Protein AF-A1ZI03-F1 (afdb_monomer)

Foldseek 3Di:
DQQCVQLVHDLVRVVVQLVDDPVLQQDFLLDPVNPQDKGKGDGDKGWDDLVVQPPKIKIFDRPDIKTKDKDLDPVRDDDLQQQEPPAPNFDDDNQKMKIKIKTKIFIAGDDDDPPPDDPLDRDGGKIKIKMKIAIDGRGDGPSRVVNVCSRPPQDLSDLVSLLPGDARIKIKMKIQTKAKDKDKAFVLLLVLLLLVLLVVQWDPFADQDDDRDDPDIWIKMKIKGAIKMWMWHHNHNQKTKIFIAFGDPPDDDDPPDIDMDMDTPCVPVLVVVCVVCLQVRVCRLLVAHSVRVVVLLVVLVCLLVVNDPLVPDDPVSNVSNQSRCNTRVNPDCVVPVNVSSVVSNVSSVVCSVCSSVSSVVSSRVVVRVLVSVVVVPRPSGDIAWIKMFGSVLCVQCSVCVVSVHCPSQVVVVVVPDGMDTQDHPDDDDPDDDDDSHPDDDPVPPPAEQDKDKDKDKDWDWGHRPNAIWIWIKIKTKIWHDYRRDPPDFQKIWMKIKMWTQPDTGRQAFLLRTQMKIKIKMKGWDQKAFLPNLVVLLQLVLLCCLLVLDPLVCSNVVSNVVSCVQAVQHIWGGKMKMKMKMQGSVLCVVLLVLLLCCLPPPVVVLLLLLLLLLQQNQGADPVDPLRSGSVSSSVLRSVLSSVQLCQQADHPHPQDALLVSLLVSLVSCCVPPNVLSVVSNCCSPPVPDALSHSSSVCVVPVNQSNLVNLLSVLSNQSSVSSVVRHSPNPVNPSSSRVSNRSQNRDPSSSSSVSSSVCCSSVPPLVSQQSMWIKIWIWIQHNVRDIDIDIRTDRD

Radius of gyration: 34.49 Å; Cα contacts (8 Å, |Δi|>4): 1473; chains: 1; bounding box: 92×75×86 Å

Mean predicted aligned error: 18.24 Å

InterPro domains:
  IPR018247 EF-Hand 1, calcium-binding site [PS00018] (77-89)

Secondary structure (DSSP, 8-state):
--HHHHHT--HHHHHHHTT--HHHHTSBTTSTTS-SSPEEE-PPP-EEE-GGGTTEEEEE-TT--EEEEEES-TTT---TTS-BSSTTSB---TTS-EEEEEEEEEEEESS----TT-S----TT-EEEEEEEEE--TTSBHHHHHHHHHHT---TT-HHHHHTPPTT-EEEEEEEEEEEEEEEEEHHHHHHHHHHHHGGGSPTT-----------EEEEEEEEEEEEEEEEEEEETTEEEEEEEE-----S-------EEEEES-HHHHHHHHHHHHHHHHHHHHS--HHHHHHHHHHHHHHHTTSS-GGGS-HHHHHHHHHHHHHTT---TTTTHHHHHHHHHHHHHHHHHHHHHHHHHHHHHHHHHHHHHHHHTS-TT-EEEEEEEEHHHHHHHHHHHHTT--HHHHHHHTT-SSEEEEEES----SSS-----SSS-GGG----SS-EEEEEEEEEEEEETTEEEEEEEEEEEEEEE---STT--SEEEEEEEEEE-SS-BSS--GGGSEEEEEEEEEEEEEEE-TT-HHHHHHHHHHHHHTTSS-GGGHHHHHHHHHHHHHBTB-EEEEEEEEEEEE-HHHHHHHHHHHHHHHHH-HHHHHHHHHHHHHHTSPP-TT-HHHHSHHHHHHHHHHHHHHHHIIIIISSPPP--HHHHHHHHHHHHTTT-HHHHHHHHHHHHH--S-TTSHHHHHHH-TTHHHHHHHHHHHHHHHHHHHHTT-S-HHHHHHHHHHHHGGGGSSHHHHHHHHHHHHHHTTT-HHHHHHSEEEEEEEEE-TTS-EEEEEEEE--

Sequence (794 aa):
MDILKVLNLADTEFIKKLNLSPIFSQKELKASDAIKEPITYALAPFNIDTQEFSPLTLVTSMNLEHQIQLFNNLAEDKDEDGIVGTKDLVKFDPNSPLLKYSINIQANAGTSTEIQGLSVGIKTGTQIKHCAYLKHQPSATVEEAILKDVASMPFIFSLDRVKKLQPGEALSFEAYGDFGVDLSFNLADLLIAGASALQKYLGNNEVLNLDVQTNGKMGVKFSVKDSFQLVFAKTNEGKYHVLVKKAKTTNQSRTLGFNVQLSFKNPGKITELINSKIAQLMTAATNLAPDQLKTVESKLQNIADGSVPFDQLGELEKLAIQALAKRLNIPNIVEDALNKSHELLNKLATVKNNLQEDITKLASQKFKAGFTYDYSYISTKEVLIEALINDTALAESHKGLILMSTQGLVAASANKDNVQILDYVNSESVERNKSWGFALGVGNFKIGGSDKSTFAKKVTTRLNNGQEEEFVVYRGVRGYNEYGSLGGYNQSWWGGMDAQMPQPAANPTVDLFDYSLHVEYNHTEKKLKAKERDTVAELLNLAGTWGIINNDQLDAQTTQLLHQLTAKGDATNVQFNFDLMIPPTAFSDMRATWLYLLQQRPEVHLQVLANAFASVMPYSPDYTYRKDQRLKVQAYGSLWKLYFDNEGFGNGQPTDFRSYAKTAEATLKKVDNALAAAEGRYAERLVGDNMWFGGIIRMNPDCGKQMNILVTGMRSLLENIQAKSVNYDQTISRAFRKITQGFSQSFYTKALAPYFISMANNNPVILNDMKAALTITFTDGEQKNQTLLIQMKL

Nearest PDB structures (foldseek):
  7a0h-assembly1_A  TM=3.313E-01  e=3.740E+00  Plasmodium berghei ANKA
  2mpr-assembly1_A  TM=1.625E-01  e=3.270E+00  Salmonella enterica subsp. enterica serovar Typhimurium
  8p97-assembly1_A  TM=1.648E-01  e=9.566E+00  Bacteroides thetaiotaomicron VPI-5482

Structure (mmCIF, N/CA/C/O backbone):
data_AF-A1ZI03-F1
#
_entry.id   AF-A1ZI03-F1
#
loop_
_atom_site.group_PDB
_atom_site.id
_atom_site.type_symbol
_atom_site.label_atom_id
_atom_site.label_alt_id
_atom_site.label_comp_id
_atom_site.label_asym_id
_atom_site.label_entity_id
_atom_site.label_seq_id
_atom_site.pdbx_PDB_ins_code
_atom_site.Cartn_x
_atom_site.Cartn_y
_atom_site.Cartn_z
_atom_site.occupancy
_atom_site.B_iso_or_equiv
_atom_site.auth_seq_id
_atom_site.auth_comp_id
_atom_site.auth_asym_id
_atom_site.auth_atom_id
_atom_site.pdbx_PDB_model_num
ATOM 1 N N . MET A 1 1 ? -23.833 21.305 39.781 1.00 71.38 1 MET A N 1
ATOM 2 C CA . MET A 1 1 ? -24.395 22.642 39.535 1.00 71.38 1 MET A CA 1
ATOM 3 C C . MET A 1 1 ? -25.824 22.616 40.018 1.00 71.38 1 MET A C 1
ATOM 5 O O . MET A 1 1 ? -26.492 21.627 39.763 1.00 71.38 1 MET A O 1
ATOM 9 N N . ASP A 1 2 ? -26.255 23.643 40.738 1.00 76.94 2 ASP A N 1
ATOM 10 C CA . ASP A 1 2 ? -27.663 23.796 41.102 1.00 76.94 2 ASP A CA 1
ATOM 11 C C . ASP A 1 2 ? -28.342 24.586 39.981 1.00 76.94 2 ASP A C 1
ATOM 13 O O . ASP A 1 2 ? -28.202 25.806 39.892 1.00 76.94 2 ASP A O 1
ATOM 17 N N . ILE A 1 3 ? -28.964 23.865 39.049 1.00 71.12 3 ILE A N 1
ATOM 18 C CA . ILE A 1 3 ? -29.540 24.459 37.837 1.00 71.12 3 ILE A CA 1
ATOM 19 C C . ILE A 1 3 ? -30.717 25.369 38.203 1.00 71.12 3 ILE A C 1
ATOM 21 O O . ILE A 1 3 ? -30.874 26.426 37.595 1.00 71.12 3 ILE A O 1
ATOM 25 N N . LEU A 1 4 ? -31.505 25.000 39.217 1.00 72.00 4 LEU A N 1
ATOM 26 C CA . LEU A 1 4 ? -32.652 25.785 39.679 1.00 72.00 4 LEU A CA 1
ATOM 27 C C . LEU A 1 4 ? -32.199 27.126 40.241 1.00 72.00 4 LEU A C 1
ATOM 29 O O . LEU A 1 4 ? -32.712 28.170 39.841 1.00 72.00 4 LEU A O 1
ATOM 33 N N . LYS A 1 5 ? -31.166 27.113 41.088 1.00 76.94 5 LYS A N 1
ATOM 34 C CA . LYS A 1 5 ? -30.579 28.338 41.635 1.00 76.94 5 LYS A CA 1
ATOM 35 C C . LYS A 1 5 ? -29.951 29.219 40.558 1.00 76.94 5 LYS A C 1
ATOM 37 O O . LYS A 1 5 ? -30.089 30.436 40.620 1.00 76.94 5 LYS A O 1
ATOM 42 N N . VAL A 1 6 ? -29.273 28.626 39.574 1.00 73.44 6 VAL A N 1
ATOM 43 C CA . VAL A 1 6 ? -28.650 29.372 38.465 1.00 73.44 6 VAL A CA 1
ATOM 44 C C . VAL A 1 6 ? -29.700 30.010 37.549 1.00 73.44 6 VAL A C 1
ATOM 46 O O . VAL A 1 6 ? -29.503 31.125 37.074 1.00 73.44 6 VAL A O 1
ATOM 49 N N . LEU A 1 7 ? -30.828 29.333 37.336 1.00 70.25 7 LEU A N 1
ATOM 50 C CA . LEU A 1 7 ? -31.950 29.831 36.539 1.00 70.25 7 LEU A CA 1
ATOM 51 C C . LEU A 1 7 ? -32.935 30.705 37.327 1.00 70.25 7 LEU A C 1
ATOM 53 O O . LEU A 1 7 ? -33.845 31.269 36.721 1.00 70.25 7 LEU A O 1
ATOM 57 N N . ASN A 1 8 ? -32.770 30.804 38.650 1.00 75.44 8 ASN A N 1
ATOM 58 C CA . ASN A 1 8 ? -33.719 31.426 39.571 1.00 75.44 8 ASN A CA 1
ATOM 59 C C . ASN A 1 8 ? -35.156 30.885 39.400 1.00 75.44 8 ASN A C 1
ATOM 61 O O . ASN A 1 8 ? -36.111 31.655 39.312 1.00 75.44 8 ASN A O 1
ATOM 65 N N . LEU A 1 9 ? -35.293 29.558 39.308 1.00 73.94 9 LEU A N 1
ATOM 66 C CA . LEU A 1 9 ? -36.574 28.856 39.182 1.00 73.94 9 LEU A CA 1
ATOM 67 C C . LEU A 1 9 ? -36.913 28.114 40.476 1.00 73.94 9 LEU A C 1
ATOM 69 O O . LEU A 1 9 ? -36.034 27.510 41.089 1.00 73.94 9 LEU A O 1
ATOM 73 N N . ALA A 1 10 ? -38.193 28.101 40.851 1.00 80.06 10 ALA A N 1
ATOM 74 C CA . ALA A 1 10 ? -38.699 27.186 41.875 1.00 80.06 10 ALA A CA 1
ATOM 75 C C . ALA A 1 10 ? -38.943 25.781 41.290 1.00 80.06 10 ALA A C 1
ATOM 77 O O . ALA A 1 10 ? -39.263 25.650 40.107 1.00 80.06 10 ALA A O 1
ATOM 78 N N . ASP A 1 11 ? -38.889 24.737 42.125 1.00 77.81 11 ASP A N 1
ATOM 79 C CA . ASP A 1 11 ? -39.118 23.333 41.734 1.00 77.81 11 ASP A CA 1
ATOM 80 C C . ASP A 1 11 ? -40.394 23.171 40.891 1.00 77.81 11 ASP A C 1
ATOM 82 O O . ASP A 1 11 ? -40.381 22.618 39.791 1.00 77.81 11 ASP A O 1
ATOM 86 N N . THR A 1 12 ? -41.498 23.761 41.363 1.00 76.25 12 THR A N 1
ATOM 87 C CA . THR A 1 12 ? -42.806 23.701 40.690 1.00 76.25 12 THR A CA 1
ATOM 88 C C . THR A 1 12 ? -42.830 24.384 39.320 1.00 76.25 12 THR A C 1
ATOM 90 O O . THR A 1 12 ? -43.616 23.999 38.456 1.00 76.25 12 THR A O 1
ATOM 93 N N . GLU A 1 13 ? -41.984 25.389 39.086 1.00 76.50 13 GLU A N 1
ATOM 94 C CA . GLU A 1 13 ? -41.869 26.058 37.787 1.00 76.50 13 GLU A CA 1
ATOM 95 C C . GLU A 1 13 ? -41.038 25.233 36.807 1.00 76.50 13 GLU A C 1
ATOM 97 O O . GLU A 1 13 ? -41.371 25.159 35.623 1.00 76.50 13 GLU A O 1
ATOM 102 N N . PHE A 1 14 ? -39.986 24.574 37.296 1.00 76.31 14 PHE A N 1
ATOM 103 C CA . PHE A 1 14 ? -39.162 23.686 36.486 1.00 76.31 14 PHE A CA 1
ATOM 104 C C . PHE A 1 14 ? -39.947 22.451 36.024 1.00 76.31 14 PHE A C 1
ATOM 106 O O . PHE A 1 14 ? -39.952 22.146 34.832 1.00 76.31 14 PHE A O 1
ATOM 113 N N . ILE A 1 15 ? -40.707 21.812 36.920 1.00 77.50 15 ILE A N 1
ATOM 114 C CA . ILE A 1 15 ? -41.582 20.680 36.568 1.00 77.50 15 ILE A CA 1
ATOM 115 C C . ILE A 1 15 ? -42.639 21.080 35.531 1.00 77.50 15 ILE A C 1
ATOM 117 O O . ILE A 1 15 ? -42.858 20.351 34.562 1.00 77.50 15 ILE A O 1
ATOM 121 N N . LYS A 1 16 ? -43.242 22.272 35.658 1.00 76.38 16 LYS A N 1
ATOM 122 C CA . LYS A 1 16 ? -44.166 22.800 34.638 1.00 76.38 16 LYS A CA 1
ATOM 123 C C . LYS A 1 16 ? -43.493 22.960 33.273 1.00 76.38 16 LYS A C 1
ATOM 125 O O . LYS A 1 16 ? -44.110 22.643 32.261 1.00 76.38 16 LYS A O 1
ATOM 130 N N . LYS A 1 17 ? -42.237 23.420 33.231 1.00 72.94 17 LYS A N 1
ATOM 131 C CA . LYS A 1 17 ? -41.472 23.561 31.978 1.00 72.94 17 LYS A CA 1
ATOM 132 C C . LYS A 1 17 ? -41.136 22.227 31.313 1.00 72.94 17 LYS A C 1
ATOM 134 O O . LYS A 1 17 ? -41.028 22.197 30.092 1.00 72.94 17 LYS A O 1
ATOM 139 N N . LEU A 1 18 ? -41.001 21.146 32.080 1.00 72.06 18 LEU A N 1
ATOM 140 C CA . LEU A 1 18 ? -40.823 19.795 31.536 1.00 72.06 18 LEU A CA 1
ATOM 141 C C . LEU A 1 18 ? -42.107 19.218 30.920 1.00 72.06 18 LEU A C 1
ATOM 143 O O . LEU A 1 18 ? -42.050 18.172 30.280 1.00 72.06 18 LEU A O 1
ATOM 147 N N . ASN A 1 19 ? -43.258 19.875 31.117 1.00 71.44 19 ASN A N 1
ATOM 148 C CA . ASN A 1 19 ? -44.572 19.411 30.667 1.00 71.44 19 ASN A CA 1
ATOM 149 C C . ASN A 1 19 ? -44.882 17.963 31.104 1.00 71.44 19 ASN A C 1
ATOM 151 O O . ASN A 1 19 ? -45.505 17.186 30.377 1.00 71.44 19 ASN A O 1
ATOM 155 N N . LEU A 1 20 ? -44.420 17.582 32.299 1.00 67.38 20 LEU A N 1
ATOM 156 C CA . LEU A 1 20 ? -44.702 16.271 32.873 1.00 67.38 20 LEU A CA 1
ATOM 157 C C . LEU A 1 20 ? -46.191 16.186 33.216 1.00 67.38 20 LEU A C 1
ATOM 159 O O . LEU A 1 20 ? -46.710 17.006 33.974 1.00 67.38 20 LEU A O 1
ATOM 163 N N . SER A 1 21 ? -46.893 15.187 32.672 1.00 63.12 21 SER A N 1
ATOM 164 C CA . SER A 1 21 ? -48.271 14.938 33.101 1.00 63.12 21 SER A CA 1
ATOM 165 C C . SER A 1 21 ? -48.282 14.544 34.590 1.00 63.12 21 SER A C 1
ATOM 167 O O . SER A 1 21 ? -47.370 13.835 35.028 1.00 63.12 21 SER A O 1
ATOM 169 N N . PRO A 1 22 ? -49.315 14.917 35.371 1.00 61.75 22 PRO A N 1
ATOM 170 C CA . PRO A 1 22 ? -49.415 14.540 36.787 1.00 61.75 22 PRO A CA 1
ATOM 171 C C . PRO A 1 22 ? -49.355 13.024 37.030 1.00 61.75 22 PRO A C 1
ATOM 173 O O . PRO A 1 22 ? -48.983 12.571 38.105 1.00 61.75 22 PRO A O 1
ATOM 176 N N . ILE A 1 23 ? -49.720 12.231 36.018 1.00 56.31 23 ILE A N 1
ATOM 177 C CA . ILE A 1 23 ? -49.687 10.767 36.065 1.00 56.31 23 ILE A CA 1
ATOM 178 C C . ILE A 1 23 ? -48.251 10.248 35.929 1.00 56.31 23 ILE A C 1
ATOM 180 O O . ILE A 1 23 ? -47.912 9.256 36.562 1.00 56.31 23 ILE A O 1
ATOM 184 N N . PHE A 1 24 ? -47.397 10.893 35.126 1.00 65.06 24 PHE A N 1
ATOM 185 C CA . PHE A 1 24 ? -45.995 10.484 34.968 1.00 65.06 24 PHE A CA 1
ATOM 186 C C . PHE A 1 24 ? -45.131 10.897 36.156 1.00 65.06 24 PHE A C 1
ATOM 188 O O . PHE A 1 24 ? -44.196 10.181 36.500 1.00 65.06 24 PHE A O 1
ATOM 195 N N . SER A 1 25 ? -45.469 12.006 36.815 1.00 67.62 25 SER A N 1
ATOM 196 C CA . SER A 1 25 ? -44.680 12.540 37.926 1.00 67.62 25 SER A CA 1
ATOM 197 C C . SER A 1 25 ? -44.702 11.630 39.169 1.00 67.62 25 SER A C 1
ATOM 199 O O . SER A 1 25 ? -43.718 11.565 39.898 1.00 67.62 25 SER A O 1
ATOM 201 N N . GLN A 1 26 ? -45.763 10.826 39.335 1.00 77.81 26 GLN A N 1
ATOM 202 C CA . GLN A 1 26 ? -45.931 9.870 40.440 1.00 77.81 26 GLN A CA 1
ATOM 203 C C . GLN A 1 26 ? -45.485 8.433 40.126 1.00 77.81 26 GLN A C 1
ATOM 205 O O . GLN A 1 26 ? -45.528 7.574 41.009 1.00 77.81 26 GLN A O 1
ATOM 210 N N . LYS A 1 27 ? -45.087 8.125 38.885 1.00 87.12 27 LYS A N 1
ATOM 211 C CA . LYS A 1 27 ? -44.644 6.768 38.538 1.00 87.12 27 LYS A CA 1
ATOM 212 C C . LYS A 1 27 ? -43.252 6.495 39.080 1.00 87.12 27 LYS A C 1
ATOM 214 O O . LYS A 1 27 ? -42.355 7.325 38.951 1.00 87.12 27 LYS A O 1
ATOM 219 N N . GLU A 1 28 ? -43.072 5.295 39.620 1.00 90.56 28 GLU A N 1
ATOM 220 C CA . GLU A 1 28 ? -41.761 4.776 40.002 1.00 90.56 28 GLU A CA 1
ATOM 221 C C . GLU A 1 28 ? -40.905 4.503 38.755 1.00 90.56 28 GLU A C 1
ATOM 223 O O . GLU A 1 28 ? -41.403 3.995 37.748 1.00 90.56 28 GLU A O 1
ATOM 228 N N . LEU A 1 29 ? -39.602 4.775 38.831 1.00 89.12 29 LEU A N 1
ATOM 229 C CA . LEU A 1 29 ? -38.666 4.627 37.709 1.00 89.12 29 LEU A CA 1
ATOM 230 C C . LEU A 1 29 ? -38.554 3.197 37.162 1.00 89.12 29 LEU A C 1
ATOM 232 O O . LEU A 1 29 ? -38.141 3.014 36.020 1.00 89.12 29 LEU A O 1
ATOM 236 N N . LYS A 1 30 ? -38.915 2.174 37.943 1.00 87.62 30 LYS A N 1
ATOM 237 C CA . LYS A 1 30 ? -38.959 0.777 37.473 1.00 87.62 30 LYS A CA 1
ATOM 238 C C . LYS A 1 30 ? -40.136 0.464 36.547 1.00 87.62 30 LYS A C 1
ATOM 240 O O . LYS A 1 30 ? -40.153 -0.601 35.936 1.00 87.62 30 LYS A O 1
ATOM 245 N N . ALA A 1 31 ? -41.154 1.325 36.495 1.00 85.75 31 ALA A N 1
ATOM 246 C CA . ALA A 1 31 ? -42.307 1.093 35.638 1.00 85.75 31 ALA A CA 1
ATOM 247 C C . ALA A 1 31 ? -41.892 1.252 34.169 1.00 85.75 31 ALA A C 1
ATOM 249 O O . ALA A 1 31 ? -41.358 2.288 33.773 1.00 85.75 31 ALA A O 1
ATOM 250 N N . SER A 1 32 ? -42.177 0.245 33.340 1.00 78.94 32 SER A N 1
ATOM 251 C CA . SER A 1 32 ? -41.819 0.230 31.911 1.00 78.94 32 SER A CA 1
ATOM 252 C C . SER A 1 32 ? -42.502 1.331 31.088 1.00 78.94 32 SER A C 1
ATOM 254 O O . SER A 1 32 ? -42.223 1.507 29.911 1.00 78.94 32 SER A O 1
ATOM 256 N N . ASP A 1 33 ? -43.441 2.066 31.683 1.00 79.12 33 ASP A N 1
ATOM 257 C CA . ASP A 1 33 ? -44.141 3.194 31.082 1.00 79.12 33 ASP A CA 1
ATOM 258 C C . ASP A 1 33 ? -43.951 4.509 31.868 1.00 79.12 33 ASP A C 1
ATOM 260 O O . ASP A 1 33 ? -44.773 5.425 31.738 1.00 79.12 33 ASP A O 1
ATOM 264 N N . ALA A 1 34 ? -42.898 4.592 32.694 1.00 82.56 34 ALA A N 1
ATOM 265 C CA . ALA A 1 34 ? -42.523 5.792 33.442 1.00 82.56 34 ALA A CA 1
ATOM 266 C C . ALA A 1 34 ? -42.116 6.938 32.501 1.00 82.56 34 ALA A C 1
ATOM 268 O O . ALA A 1 34 ? -42.680 8.027 32.589 1.00 82.56 34 ALA A O 1
ATOM 269 N N . ILE A 1 35 ? -41.198 6.673 31.564 1.00 79.88 35 ILE A N 1
ATOM 270 C CA . ILE A 1 35 ? -40.799 7.570 30.469 1.00 79.88 35 ILE A CA 1
ATOM 271 C C . ILE A 1 35 ? -40.559 6.685 29.240 1.00 79.88 35 ILE A C 1
ATOM 273 O O . ILE A 1 35 ? -39.572 5.963 29.203 1.00 79.88 35 ILE A O 1
ATOM 277 N N . LYS A 1 36 ? -41.476 6.709 28.264 1.00 75.31 36 LYS A N 1
ATOM 278 C CA . LYS A 1 36 ? -41.348 5.914 27.023 1.00 75.31 36 LYS A CA 1
ATOM 279 C C . LYS A 1 36 ? -40.574 6.628 25.924 1.00 75.31 36 LYS A C 1
ATOM 281 O O . LYS A 1 36 ? -39.866 6.000 25.155 1.00 75.31 36 LYS A O 1
ATOM 286 N N . GLU A 1 37 ? -40.752 7.940 25.848 1.00 81.75 37 GLU A N 1
ATOM 287 C CA . GLU A 1 37 ? -40.079 8.803 24.886 1.00 81.75 37 GLU A CA 1
ATOM 288 C C . GLU A 1 37 ? -39.248 9.822 25.663 1.00 81.75 37 GLU A C 1
ATOM 290 O O . GLU A 1 37 ? -39.695 10.272 26.727 1.00 81.75 37 GLU A O 1
ATOM 295 N N . PRO A 1 38 ? -38.061 10.208 25.171 1.00 85.62 38 PRO A N 1
ATOM 296 C CA . PRO A 1 38 ? -37.255 11.215 25.839 1.00 85.62 38 PRO A CA 1
ATOM 297 C C . PRO A 1 38 ? -38.018 12.533 26.040 1.00 85.62 38 PRO A C 1
ATOM 299 O O . PRO A 1 38 ? -38.675 13.038 25.129 1.00 85.62 38 PRO A O 1
ATOM 302 N N . ILE A 1 39 ? -37.905 13.113 27.233 1.00 85.88 39 ILE A N 1
ATOM 303 C CA . ILE A 1 39 ? -38.525 14.395 27.571 1.00 85.88 39 ILE A CA 1
ATOM 304 C C . ILE A 1 39 ? -37.640 15.509 27.040 1.00 85.88 39 ILE A C 1
ATOM 306 O O . ILE A 1 39 ? -36.500 15.663 27.483 1.00 85.88 39 ILE A O 1
ATOM 310 N N . THR A 1 40 ? -38.186 16.317 26.143 1.00 84.00 40 THR A N 1
ATOM 311 C CA . THR A 1 40 ? -37.482 17.452 25.558 1.00 84.00 40 THR A CA 1
ATOM 312 C C . THR A 1 40 ? -37.935 18.771 26.175 1.00 84.00 40 THR A C 1
ATOM 314 O O . THR A 1 40 ? -39.131 19.014 26.322 1.00 84.00 40 THR A O 1
ATOM 317 N N . TYR A 1 41 ? -36.989 19.640 26.538 1.00 80.00 41 TYR A N 1
ATOM 318 C CA . TYR A 1 41 ? -37.272 20.919 27.191 1.00 80.00 41 TYR A CA 1
ATOM 319 C C . TYR A 1 41 ? -36.236 21.996 26.846 1.00 80.00 41 TYR A C 1
ATOM 321 O O . TYR A 1 41 ? -35.109 21.700 26.460 1.00 80.00 41 TYR A O 1
ATOM 329 N N . ALA A 1 42 ? -36.605 23.267 27.015 1.00 75.00 42 ALA A N 1
ATOM 330 C CA . ALA A 1 42 ? -35.715 24.406 26.793 1.00 75.00 42 ALA A CA 1
ATOM 331 C C . ALA A 1 42 ? -35.407 25.126 28.113 1.00 75.00 42 ALA A C 1
ATOM 333 O O . ALA A 1 42 ? -36.309 25.434 28.900 1.00 75.00 42 ALA A O 1
ATOM 334 N N . LEU A 1 43 ? -34.128 25.427 28.348 1.00 72.62 43 LEU A N 1
ATOM 335 C CA . LEU A 1 43 ? -33.688 26.269 29.458 1.00 72.62 43 LEU A CA 1
ATOM 336 C C . LEU A 1 43 ? -33.368 27.670 28.940 1.00 72.62 43 LEU A C 1
ATOM 338 O O . LEU A 1 43 ? -32.902 27.841 27.816 1.00 72.62 43 LEU A O 1
ATOM 342 N N . ALA A 1 44 ? -33.602 28.684 29.777 1.00 71.81 44 ALA A N 1
ATOM 343 C CA . ALA A 1 44 ? -33.062 30.008 29.493 1.00 71.81 44 ALA A CA 1
ATOM 344 C C . ALA A 1 44 ? -31.519 29.938 29.508 1.00 71.81 44 ALA A C 1
ATOM 346 O O . ALA A 1 44 ? -30.973 29.124 30.256 1.00 71.81 44 ALA A O 1
ATOM 347 N N . PRO A 1 45 ? -30.808 30.762 28.721 1.00 73.00 45 PRO A N 1
ATOM 348 C CA . PRO A 1 45 ? -29.350 30.786 28.739 1.00 73.00 45 PRO A CA 1
ATOM 349 C C . PRO A 1 45 ? -28.815 31.147 30.120 1.00 73.00 45 PRO A C 1
ATOM 351 O O . PRO A 1 45 ? -29.266 32.117 30.731 1.00 73.00 45 PRO A O 1
ATOM 354 N N . PHE A 1 46 ? -27.817 30.409 30.586 1.00 75.69 46 PHE A N 1
ATOM 355 C CA . PHE A 1 46 ? -27.085 30.728 31.805 1.00 75.69 46 PHE A CA 1
ATOM 356 C C . PHE A 1 46 ? -25.604 30.399 31.661 1.00 75.69 46 PHE A C 1
ATOM 358 O O . PHE A 1 46 ? -25.214 29.538 30.870 1.00 75.69 46 PHE A O 1
ATOM 365 N N . ASN A 1 47 ? -24.783 31.095 32.448 1.00 74.50 47 ASN A N 1
ATOM 366 C CA . ASN A 1 47 ? -23.344 30.879 32.489 1.00 74.50 47 ASN A CA 1
ATOM 367 C C . ASN A 1 47 ? -23.008 29.716 33.424 1.00 74.50 47 ASN A C 1
ATOM 369 O O . ASN A 1 47 ? -23.509 29.634 34.546 1.00 74.50 47 ASN A O 1
ATOM 373 N N . ILE A 1 48 ? -22.107 28.857 32.973 1.00 72.50 48 ILE A N 1
ATOM 374 C CA . ILE A 1 48 ? -21.495 27.797 33.758 1.00 72.50 48 ILE A CA 1
ATOM 375 C C . ILE A 1 48 ? -20.066 28.242 34.062 1.00 72.50 48 ILE A C 1
ATOM 377 O O . ILE A 1 48 ? -19.255 28.436 33.153 1.00 72.50 48 ILE A O 1
ATOM 381 N N . ASP A 1 49 ? -19.780 28.421 35.349 1.00 67.00 49 ASP A N 1
ATOM 382 C CA . ASP A 1 49 ? -18.450 28.778 35.835 1.00 67.00 49 ASP A CA 1
ATOM 383 C C . ASP A 1 49 ? -17.521 27.557 35.760 1.00 67.00 49 ASP A C 1
ATOM 385 O O . ASP A 1 49 ? -17.768 26.530 36.400 1.00 67.00 49 ASP A O 1
ATOM 389 N N . THR A 1 50 ? -16.451 27.661 34.969 1.00 66.56 50 THR A N 1
ATOM 390 C CA . THR A 1 50 ? -15.381 26.660 34.910 1.00 66.56 50 THR A CA 1
ATOM 391 C C . THR A 1 50 ? -14.111 27.224 35.536 1.00 66.56 50 THR A C 1
ATOM 393 O O . THR A 1 50 ? -13.140 27.527 34.843 1.00 66.56 50 THR A O 1
ATOM 396 N N . GLN A 1 51 ? -14.100 27.347 36.865 1.00 67.00 51 GLN A N 1
ATOM 397 C CA . GLN A 1 51 ? -12.948 27.846 37.634 1.00 67.00 51 GLN A CA 1
ATOM 398 C C . GLN A 1 51 ? -11.651 27.076 37.329 1.00 67.00 51 GLN A C 1
ATOM 400 O O . GLN A 1 51 ? -10.564 27.651 37.316 1.00 67.00 51 GLN A O 1
ATOM 405 N N . GLU A 1 52 ? -11.765 25.781 37.013 1.00 67.00 52 GLU A N 1
ATOM 406 C CA . GLU A 1 52 ? -10.644 24.904 36.650 1.00 67.00 52 GLU A CA 1
ATOM 407 C C . GLU A 1 52 ? -10.023 25.224 35.269 1.00 67.00 52 GLU A C 1
ATOM 409 O O . GLU A 1 52 ? -8.877 24.830 35.014 1.00 67.00 52 GLU A O 1
ATOM 414 N N . PHE A 1 53 ? -10.751 25.962 34.416 1.00 64.94 53 PHE A N 1
ATOM 415 C CA . PHE A 1 53 ? -10.454 26.228 33.000 1.00 64.94 53 PHE A CA 1
ATOM 416 C C . PHE A 1 53 ? -10.550 27.724 32.614 1.00 64.94 53 PHE A C 1
ATOM 418 O O . PHE A 1 53 ? -10.839 28.049 31.465 1.00 64.94 53 PHE A O 1
ATOM 425 N N . SER A 1 54 ? -10.304 28.655 33.543 1.00 57.16 54 SER A N 1
ATOM 426 C CA . SER A 1 54 ? -10.331 30.106 33.264 1.00 57.16 54 SER A CA 1
ATOM 427 C C . SER A 1 54 ? -9.407 30.502 32.087 1.00 57.16 54 SER A C 1
ATOM 429 O O . SER A 1 54 ? -8.252 30.061 32.072 1.00 57.16 54 SER A O 1
ATOM 431 N N . PRO A 1 55 ? -9.865 31.317 31.103 1.00 58.50 55 PRO A N 1
ATOM 432 C CA . PRO A 1 55 ? -11.105 32.108 31.076 1.00 58.50 55 PRO A CA 1
ATOM 433 C C . PRO A 1 55 ? -12.274 31.467 30.293 1.00 58.50 55 PRO A C 1
ATOM 435 O O . PRO A 1 55 ? -13.110 32.185 29.735 1.00 58.50 55 PRO A O 1
ATOM 438 N N . LEU A 1 56 ? -12.353 30.135 30.192 1.00 62.94 56 LEU A N 1
ATOM 439 C CA . LEU A 1 56 ? -13.488 29.478 29.538 1.00 62.94 56 LEU A CA 1
ATOM 440 C C . LEU A 1 56 ? -14.786 29.838 30.280 1.00 62.94 56 LEU A C 1
ATOM 442 O O . LEU A 1 56 ? -14.922 29.586 31.471 1.00 62.94 56 LEU A O 1
ATOM 446 N N . THR A 1 57 ? -15.737 30.452 29.576 1.00 68.75 57 THR A N 1
ATOM 447 C CA . THR A 1 57 ? -17.120 30.581 30.046 1.00 68.75 57 THR A CA 1
ATOM 448 C C . THR A 1 57 ? -17.982 29.717 29.146 1.00 68.75 57 THR A C 1
ATOM 450 O O . THR A 1 57 ? -17.890 29.779 27.920 1.00 68.75 57 THR A O 1
ATOM 453 N N . LEU A 1 58 ? -18.809 28.873 29.742 1.00 70.31 58 LEU A N 1
ATOM 454 C CA . LEU A 1 58 ? -19.726 28.010 29.013 1.00 70.31 58 LEU A CA 1
ATOM 455 C C . LEU A 1 58 ? -21.140 28.567 29.174 1.00 70.31 58 LEU A C 1
ATOM 457 O O . LEU A 1 58 ? -21.526 28.935 30.278 1.00 70.31 58 LEU A O 1
ATOM 461 N N . VAL A 1 59 ? -21.901 28.661 28.087 1.00 73.94 59 VAL A N 1
ATOM 462 C CA . VAL A 1 59 ? -23.265 29.210 28.098 1.00 73.94 59 VAL A CA 1
ATOM 463 C C . VAL A 1 59 ? -24.213 28.197 27.489 1.00 73.94 59 VAL A C 1
ATOM 465 O O . VAL A 1 59 ? -23.922 27.637 26.435 1.00 73.94 59 VAL A O 1
ATOM 468 N N . THR A 1 60 ? -25.347 27.931 28.127 1.00 70.06 60 THR A N 1
ATOM 469 C CA . THR A 1 60 ? -26.374 27.074 27.519 1.00 70.06 60 THR A CA 1
ATOM 470 C C . THR A 1 60 ? -26.977 27.745 26.279 1.00 70.06 60 THR A C 1
ATOM 472 O O . THR A 1 60 ? -27.298 28.935 26.283 1.00 70.06 60 THR A O 1
ATOM 475 N N . SER A 1 61 ? -27.067 26.999 25.174 1.00 63.25 61 SER A N 1
ATOM 476 C CA . SER A 1 61 ? -27.445 27.546 23.863 1.00 63.25 61 SER A CA 1
ATOM 477 C C . SER A 1 61 ? -28.925 27.955 23.815 1.00 63.25 61 SER A C 1
ATOM 479 O O . SER A 1 61 ? -29.796 27.160 24.148 1.00 63.25 61 SER A O 1
ATOM 481 N N . MET A 1 62 ? -29.220 29.159 23.305 1.00 53.69 62 MET A N 1
ATOM 482 C CA . MET A 1 62 ? -30.571 29.761 23.248 1.00 53.69 62 MET A CA 1
ATOM 483 C C . MET A 1 62 ? -31.635 28.973 22.462 1.00 53.69 62 MET A C 1
ATOM 485 O O . MET A 1 62 ? -32.820 29.195 22.683 1.00 53.69 62 MET A O 1
ATOM 489 N N . ASN A 1 63 ? -31.229 28.094 21.539 1.00 55.25 63 ASN A N 1
ATOM 490 C CA . ASN A 1 63 ? -32.111 27.501 20.522 1.00 55.25 63 ASN A CA 1
ATOM 491 C C . ASN A 1 63 ? -31.961 25.973 20.398 1.00 55.25 63 ASN A C 1
ATOM 493 O O . ASN A 1 63 ? -32.323 25.412 19.365 1.00 55.25 63 ASN A O 1
ATOM 497 N N . LEU A 1 64 ? -31.355 25.307 21.385 1.00 59.62 64 LEU A N 1
ATOM 498 C CA . LEU A 1 64 ? -31.142 23.860 21.342 1.00 59.62 64 LEU A CA 1
ATOM 499 C C . LEU A 1 64 ? -31.878 23.184 22.492 1.00 59.62 64 LEU A C 1
ATOM 501 O O . LEU A 1 64 ? -31.695 23.521 23.657 1.00 59.62 64 LEU A O 1
ATOM 505 N N . GLU A 1 65 ? -32.696 22.212 22.121 1.00 69.12 65 GLU A N 1
ATOM 506 C CA . GLU A 1 65 ? -33.466 21.366 23.016 1.00 69.12 65 GLU A CA 1
ATOM 507 C C . GLU A 1 65 ? -32.547 20.540 23.944 1.00 69.12 65 GLU A C 1
ATOM 509 O O . GLU A 1 65 ? -31.518 20.000 23.521 1.00 69.12 65 GLU A O 1
ATOM 514 N N . HIS A 1 66 ? -32.894 20.489 25.232 1.00 81.25 66 HIS A N 1
ATOM 515 C CA . HIS A 1 66 ? -32.321 19.596 26.241 1.00 81.25 66 HIS A CA 1
ATOM 516 C C . HIS A 1 66 ? -33.192 18.358 26.376 1.00 81.25 66 HIS A C 1
ATOM 518 O O . HIS A 1 66 ? -34.394 18.423 26.129 1.00 81.25 66 HIS A O 1
ATOM 524 N N . GLN A 1 67 ? -32.602 17.246 26.800 1.00 88.06 67 GLN A N 1
ATOM 525 C CA . GLN A 1 67 ? -33.296 15.964 26.815 1.00 88.06 67 GLN A CA 1
ATOM 526 C C . GLN A 1 67 ? -33.078 15.221 28.133 1.00 88.06 67 GLN A C 1
ATOM 528 O O . GLN A 1 67 ? -31.959 15.196 28.648 1.00 88.06 67 GLN A O 1
ATOM 533 N N . ILE A 1 68 ? -34.140 14.601 28.649 1.00 89.75 68 ILE A N 1
ATOM 534 C CA . ILE A 1 68 ? -34.090 13.610 29.728 1.00 89.75 68 ILE A CA 1
ATOM 535 C C . ILE A 1 68 ? -34.552 12.274 29.155 1.00 89.75 68 ILE A C 1
ATOM 537 O O . ILE A 1 68 ? -35.652 12.182 28.613 1.00 89.75 68 ILE A O 1
ATOM 541 N N . GLN A 1 69 ? -33.734 11.238 29.279 1.00 90.81 69 GLN A N 1
ATOM 542 C CA . GLN A 1 69 ? -34.070 9.885 28.841 1.00 90.81 69 GLN A CA 1
ATOM 543 C C . GLN A 1 69 ? -33.922 8.915 30.011 1.00 90.81 69 GLN A C 1
ATOM 545 O O . GLN A 1 69 ? -32.932 8.966 30.739 1.00 90.81 69 GLN A O 1
ATOM 550 N N . LEU A 1 70 ? -34.903 8.033 30.184 1.00 90.19 70 LEU A N 1
ATOM 551 C CA . LEU A 1 70 ? -34.845 6.934 31.140 1.00 90.19 70 LEU A CA 1
ATOM 552 C C . LEU A 1 70 ? -34.308 5.686 30.449 1.00 90.19 70 LEU A C 1
ATOM 554 O O . LEU A 1 70 ? -34.686 5.393 29.321 1.00 90.19 70 LEU A O 1
ATOM 558 N N . PHE A 1 71 ? -33.447 4.956 31.147 1.00 89.00 71 PHE A N 1
ATOM 559 C CA . PHE A 1 71 ? -33.034 3.612 30.776 1.00 89.00 71 PHE A CA 1
ATOM 560 C C . PHE A 1 71 ? -33.469 2.658 31.880 1.00 89.00 71 PHE A C 1
ATOM 562 O O . PHE A 1 71 ? -32.832 2.573 32.936 1.00 89.00 71 PHE A O 1
ATOM 569 N N . ASN A 1 72 ? -34.562 1.945 31.630 1.00 85.88 72 ASN A N 1
ATOM 570 C CA . ASN A 1 72 ? -35.072 0.885 32.499 1.00 85.88 72 ASN A CA 1
ATOM 571 C C . ASN A 1 72 ? -35.470 -0.382 31.713 1.00 85.88 72 ASN A C 1
ATOM 573 O O . ASN A 1 72 ? -35.777 -1.402 32.331 1.00 85.88 72 ASN A O 1
ATOM 577 N N . ASN A 1 73 ? -35.378 -0.352 30.375 1.00 81.38 73 ASN A N 1
ATOM 578 C CA . ASN A 1 73 ? -35.580 -1.490 29.485 1.00 81.38 73 ASN A CA 1
ATOM 579 C C . ASN A 1 73 ? -34.744 -1.371 28.188 1.00 81.38 73 ASN A C 1
ATOM 581 O O . ASN A 1 73 ? -35.208 -0.830 27.190 1.00 81.38 73 ASN A O 1
ATOM 585 N N . LEU A 1 74 ? -33.544 -1.967 28.131 1.00 69.06 74 LEU A N 1
ATOM 586 C CA . LEU A 1 74 ? -32.675 -1.905 26.934 1.00 69.06 74 LEU A CA 1
ATOM 587 C C . LEU A 1 74 ? -33.253 -2.508 25.641 1.00 69.06 74 LEU A C 1
ATOM 589 O O . LEU A 1 74 ? -32.694 -2.273 24.568 1.00 69.06 74 LEU A O 1
ATOM 593 N N . ALA A 1 75 ? -34.312 -3.323 25.709 1.00 69.56 75 ALA A N 1
ATOM 594 C CA . ALA A 1 75 ? -34.954 -3.832 24.495 1.00 69.56 75 ALA A CA 1
ATOM 595 C C . ALA A 1 75 ? -35.670 -2.711 23.720 1.00 69.56 75 ALA A C 1
ATOM 597 O O . ALA A 1 75 ? -35.783 -2.781 22.494 1.00 69.56 75 ALA A O 1
ATOM 598 N N . GLU A 1 76 ? -36.120 -1.680 24.435 1.00 71.69 76 GLU A N 1
ATOM 599 C CA . GLU A 1 76 ? -36.878 -0.544 23.907 1.00 71.69 76 GLU A CA 1
ATOM 600 C C . GLU A 1 76 ? -36.039 0.749 23.957 1.00 71.69 76 GLU A C 1
ATOM 602 O O . GLU A 1 76 ? -36.040 1.519 22.995 1.00 71.69 76 GLU A O 1
ATOM 607 N N . ASP A 1 77 ? -35.221 0.924 24.999 1.00 77.81 77 ASP A N 1
ATOM 608 C CA . ASP A 1 77 ? -34.394 2.109 25.234 1.00 77.81 77 ASP A CA 1
ATOM 609 C C . ASP A 1 77 ? -33.033 2.004 24.528 1.00 77.81 77 ASP A C 1
ATOM 611 O O . ASP A 1 77 ? -32.133 1.272 24.953 1.00 77.81 77 ASP A O 1
ATOM 615 N N . LYS A 1 78 ? -32.839 2.781 23.456 1.00 80.38 78 LYS A N 1
ATOM 616 C CA . LYS A 1 78 ? -31.549 2.875 22.750 1.00 80.38 78 LYS A CA 1
ATOM 617 C C . LYS A 1 78 ? -30.792 4.136 23.144 1.00 80.38 78 LYS A C 1
ATOM 619 O O . LYS A 1 78 ? -31.324 5.241 23.061 1.00 80.38 78 LYS A O 1
ATOM 624 N N . ASP A 1 79 ? -29.519 3.974 23.502 1.00 84.38 79 ASP A N 1
ATOM 625 C CA . ASP A 1 79 ? -28.611 5.098 23.721 1.00 84.38 79 ASP A CA 1
ATOM 626 C C . ASP A 1 79 ? -27.861 5.449 22.430 1.00 84.38 79 ASP A C 1
ATOM 628 O O . ASP A 1 79 ? -26.942 4.746 21.997 1.00 84.38 79 ASP A O 1
ATOM 632 N N . GLU A 1 80 ? -28.242 6.560 21.804 1.00 80.00 80 GLU A N 1
ATOM 633 C CA . GLU A 1 80 ? -27.619 7.033 20.563 1.00 80.00 80 GLU A CA 1
ATOM 634 C C . GLU A 1 80 ? -26.125 7.362 20.732 1.00 80.00 80 GLU A C 1
ATOM 636 O O . GLU A 1 80 ? -25.327 7.131 19.811 1.00 80.00 80 GLU A O 1
ATOM 641 N N . ASP A 1 81 ? -25.738 7.809 21.934 1.00 79.38 81 ASP A N 1
ATOM 642 C CA . ASP A 1 81 ? -24.361 8.157 22.306 1.00 79.38 81 ASP A CA 1
ATOM 643 C C . ASP A 1 81 ? -23.502 6.898 22.588 1.00 79.38 81 ASP A C 1
ATOM 645 O O . ASP A 1 81 ? -22.263 6.942 22.578 1.00 79.38 81 ASP A O 1
ATOM 649 N N . GLY A 1 82 ? -24.153 5.739 22.760 1.00 80.50 82 GLY A N 1
ATOM 650 C CA . GLY A 1 82 ? -23.525 4.427 22.919 1.00 80.50 82 GLY A CA 1
ATOM 651 C C . GLY A 1 82 ? -22.680 4.291 24.187 1.00 80.50 82 GLY A C 1
ATOM 652 O O . GLY A 1 82 ? -21.574 3.749 24.116 1.00 80.50 82 GLY A O 1
ATOM 653 N N . ILE A 1 83 ? -23.158 4.835 25.308 1.00 84.25 83 ILE A N 1
ATOM 654 C CA . ILE A 1 83 ? -22.544 4.748 26.640 1.00 84.25 83 ILE A CA 1
ATOM 655 C C . ILE A 1 83 ? -23.235 3.663 27.473 1.00 84.25 83 ILE A C 1
ATOM 657 O O . ILE A 1 83 ? -22.553 2.865 28.117 1.00 84.25 83 ILE A O 1
ATOM 661 N N . VAL A 1 84 ? -24.569 3.590 27.426 1.00 82.62 84 VAL A N 1
ATOM 662 C CA . VAL A 1 84 ? -25.352 2.549 28.112 1.00 82.62 84 VAL A CA 1
ATOM 663 C C . VAL A 1 84 ? -25.525 1.325 27.205 1.00 82.62 84 VAL A C 1
ATOM 665 O O . VAL A 1 84 ? -25.869 1.446 26.032 1.00 82.62 84 VAL A O 1
ATOM 668 N N . GLY A 1 85 ? -25.297 0.123 27.746 1.00 65.88 85 GLY A N 1
ATOM 669 C CA . GLY A 1 85 ? -25.603 -1.149 27.069 1.00 65.88 85 GLY A CA 1
ATOM 670 C C . GLY A 1 85 ? -24.570 -1.640 26.041 1.00 65.88 85 GLY A C 1
ATOM 671 O O . GLY A 1 85 ? -24.641 -2.791 25.615 1.00 65.88 85 GLY A O 1
ATOM 672 N N . THR A 1 86 ? -23.570 -0.831 25.679 1.00 55.56 86 THR A N 1
ATOM 673 C CA . THR A 1 86 ? -22.447 -1.228 24.806 1.00 55.56 86 THR A CA 1
ATOM 674 C C . THR A 1 86 ? -21.122 -1.314 25.572 1.00 55.56 86 THR A C 1
ATOM 676 O O . THR A 1 86 ? -20.706 -0.340 26.190 1.00 55.56 86 THR A O 1
ATOM 679 N N . LYS A 1 87 ? -20.425 -2.462 25.473 1.00 55.47 87 LYS A N 1
ATOM 680 C CA . LYS A 1 87 ? -19.027 -2.683 25.920 1.00 55.47 87 LYS A CA 1
ATOM 681 C C . LYS A 1 87 ? -18.692 -2.251 27.367 1.00 55.47 87 LYS A C 1
ATOM 683 O O . LYS A 1 87 ? -17.690 -1.587 27.594 1.00 55.47 87 LYS A O 1
ATOM 688 N N . ASP A 1 88 ? -19.489 -2.642 28.359 1.00 56.16 88 ASP A N 1
ATOM 689 C CA . ASP A 1 88 ? -19.121 -2.557 29.789 1.00 56.16 88 ASP A CA 1
ATOM 690 C C . ASP A 1 88 ? -18.811 -1.156 30.393 1.00 56.16 88 ASP A C 1
ATOM 692 O O . ASP A 1 88 ? -18.467 -1.093 31.573 1.00 56.16 88 ASP A O 1
ATOM 696 N N . LEU A 1 89 ? -18.978 -0.032 29.672 1.00 74.25 89 LEU A N 1
ATOM 697 C CA . LEU A 1 89 ? -18.754 1.330 30.211 1.00 74.25 89 LEU A CA 1
ATOM 698 C C . LEU A 1 89 ? -19.733 1.679 31.334 1.00 74.25 89 LEU A C 1
ATOM 700 O O . LEU A 1 89 ? -19.321 1.975 32.454 1.00 74.25 89 LEU A O 1
ATOM 704 N N . VAL A 1 90 ? -21.029 1.610 31.033 1.00 81.25 90 VAL A N 1
ATOM 705 C CA . VAL A 1 90 ? -22.110 1.658 32.019 1.00 81.25 90 VAL A CA 1
ATOM 706 C C . VAL A 1 90 ? -22.972 0.421 31.812 1.00 81.25 90 VAL A C 1
ATOM 708 O O . VAL A 1 90 ? -23.709 0.304 30.828 1.00 81.25 90 VAL A O 1
ATOM 711 N N . LYS A 1 91 ? -22.843 -0.539 32.735 1.00 76.44 91 LYS A N 1
ATOM 712 C CA . LYS A 1 91 ? -23.652 -1.760 32.729 1.00 76.44 91 LYS A CA 1
ATOM 7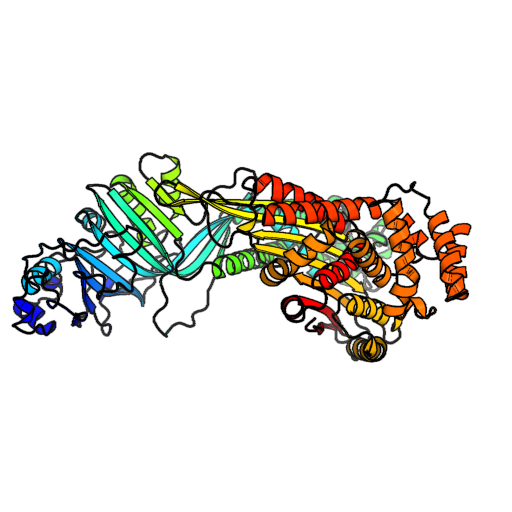13 C C . LYS A 1 91 ? -25.085 -1.407 33.090 1.00 76.44 91 LYS A C 1
ATOM 715 O O . LYS A 1 91 ? -25.338 -0.843 34.151 1.00 76.44 91 LYS A O 1
ATOM 720 N N . PHE A 1 92 ? -26.003 -1.756 32.200 1.00 76.38 92 PHE A N 1
ATOM 721 C CA . PHE A 1 92 ? -27.421 -1.663 32.492 1.00 76.38 92 PHE A CA 1
ATOM 722 C C . PHE A 1 92 ? -27.804 -2.679 33.567 1.00 76.38 92 PHE A C 1
ATOM 724 O O . PHE A 1 92 ? -27.417 -3.847 33.492 1.00 76.38 92 PHE A O 1
ATOM 731 N N . ASP A 1 93 ? -28.589 -2.223 34.535 1.00 78.75 93 ASP A N 1
ATOM 732 C CA . ASP A 1 93 ? -29.165 -3.041 35.590 1.00 78.75 93 ASP A CA 1
ATOM 733 C C . ASP A 1 93 ? -30.653 -2.675 35.722 1.00 78.75 93 ASP A C 1
ATOM 735 O O . ASP A 1 93 ? -30.960 -1.531 36.065 1.00 78.75 93 ASP A O 1
ATOM 739 N N . PRO A 1 94 ? -31.591 -3.608 35.475 1.00 69.12 94 PRO A N 1
ATOM 740 C CA . PRO A 1 94 ? -33.022 -3.336 35.611 1.00 69.12 94 PRO A CA 1
ATOM 741 C C . PRO A 1 94 ? -33.434 -2.990 37.054 1.00 69.12 94 PRO A C 1
ATOM 743 O O . PRO A 1 94 ? -34.487 -2.391 37.264 1.00 69.12 94 PRO A O 1
ATOM 746 N N . ASN A 1 95 ? -32.601 -3.308 38.051 1.00 81.00 95 ASN A N 1
ATOM 747 C CA . ASN A 1 95 ? -32.797 -2.904 39.445 1.00 81.00 95 ASN A CA 1
ATOM 748 C C . ASN A 1 95 ? -32.095 -1.586 39.795 1.00 81.00 95 ASN A C 1
ATOM 750 O O . ASN A 1 95 ? -32.070 -1.189 40.961 1.00 81.00 95 ASN A O 1
ATOM 754 N N . SER A 1 96 ? -31.524 -0.890 38.815 1.00 85.06 96 SER A N 1
ATOM 755 C CA . SER A 1 96 ? -30.949 0.432 39.016 1.00 85.06 96 SER A CA 1
ATOM 756 C C . SER A 1 96 ? -31.176 1.307 37.782 1.00 85.06 96 SER A C 1
ATOM 758 O O . SER A 1 96 ? -30.272 1.452 36.955 1.00 85.06 96 SER A O 1
ATOM 760 N N . PRO A 1 97 ? -32.387 1.887 37.653 1.00 89.62 97 PRO A N 1
ATOM 761 C CA . PRO A 1 97 ? -32.725 2.765 36.542 1.00 89.62 97 PRO A CA 1
ATOM 762 C C . PRO A 1 97 ? -31.739 3.926 36.413 1.00 89.62 97 PRO A C 1
ATOM 764 O O . PRO A 1 97 ? -31.287 4.491 37.416 1.00 89.62 97 PRO A O 1
ATOM 767 N N . LEU A 1 98 ? -31.437 4.287 35.168 1.00 91.62 98 LEU A N 1
ATOM 768 C CA . LEU A 1 98 ? -30.539 5.386 34.826 1.00 91.62 98 LEU A CA 1
ATOM 769 C C . LEU A 1 98 ? -31.329 6.525 34.186 1.00 91.62 98 LEU A C 1
ATOM 771 O O . LEU A 1 98 ? -32.052 6.303 33.216 1.00 91.62 98 LEU A O 1
ATOM 775 N N . LEU A 1 99 ? -31.143 7.747 34.680 1.00 92.44 99 LEU A N 1
ATOM 776 C CA . LEU A 1 99 ? -31.582 8.954 33.987 1.00 92.44 99 LEU A CA 1
ATOM 777 C C . LEU A 1 99 ? -30.392 9.581 33.265 1.00 92.44 99 LEU A C 1
ATOM 779 O O . LEU A 1 99 ? -29.340 9.838 33.854 1.00 92.44 99 LEU A O 1
ATOM 783 N N . LYS A 1 100 ? -30.564 9.822 31.968 1.00 93.00 100 LYS A N 1
ATOM 784 C CA . LYS A 1 100 ? -29.625 10.554 31.125 1.00 93.00 100 LYS A CA 1
ATOM 785 C C . LYS A 1 100 ? -30.128 11.968 30.917 1.00 93.00 100 LYS A C 1
ATOM 787 O O . LYS A 1 100 ? -31.220 12.160 30.391 1.00 93.00 100 LYS A O 1
ATOM 792 N N . TYR A 1 101 ? -29.286 12.938 31.234 1.00 91.19 101 TYR A N 1
ATOM 793 C CA . TYR A 1 101 ? -29.525 14.354 30.980 1.00 91.19 101 TYR A CA 1
ATOM 794 C C . TYR A 1 101 ? -28.586 14.835 29.887 1.00 91.19 101 TYR A C 1
ATOM 796 O O . TYR A 1 101 ? -27.374 14.829 30.093 1.00 91.19 101 TYR A O 1
ATOM 804 N N . SER A 1 102 ? -29.123 15.281 28.754 1.00 89.38 102 SER A N 1
ATOM 805 C CA . SER A 1 102 ? -28.352 15.853 27.649 1.00 89.38 102 SER A CA 1
ATOM 806 C C . SER A 1 102 ? -28.554 17.362 27.564 1.00 89.38 102 SER A C 1
ATOM 808 O O . SER A 1 102 ? -29.665 17.851 27.361 1.00 89.38 102 SER A O 1
ATOM 810 N N . ILE A 1 103 ? -27.456 18.108 27.696 1.00 84.62 103 ILE A N 1
ATOM 811 C CA . ILE A 1 103 ? -27.433 19.571 27.686 1.00 84.62 103 ILE A CA 1
ATOM 812 C C . ILE A 1 103 ? -26.518 20.052 26.559 1.00 84.62 103 ILE A C 1
ATOM 814 O O . ILE A 1 103 ? -25.348 19.677 26.497 1.00 84.62 103 ILE A O 1
ATOM 818 N N . ASN A 1 104 ? -27.048 20.913 25.689 1.00 81.25 104 ASN A N 1
ATOM 819 C CA . ASN A 1 104 ? -26.289 21.580 24.639 1.00 81.25 104 ASN A CA 1
ATOM 820 C C . ASN A 1 104 ? -25.742 22.917 25.154 1.00 81.25 104 ASN A C 1
ATOM 822 O O . ASN A 1 104 ? -26.482 23.773 25.646 1.00 81.25 104 ASN A O 1
ATOM 826 N N . ILE A 1 105 ? -24.430 23.080 25.051 1.00 78.12 105 ILE A N 1
ATOM 827 C CA . ILE A 1 105 ? -23.660 24.180 25.624 1.00 78.12 105 ILE A CA 1
ATOM 828 C C . ILE A 1 105 ? -22.811 24.795 24.514 1.00 78.12 105 ILE A C 1
ATOM 830 O O . ILE A 1 105 ? -22.253 24.088 23.682 1.00 78.12 105 ILE A O 1
ATOM 834 N N . GLN A 1 106 ? -22.670 26.111 24.515 1.00 76.06 106 GLN A N 1
ATOM 835 C CA . GLN A 1 106 ? -21.757 26.836 23.651 1.00 76.06 106 GLN A CA 1
ATOM 836 C C . GLN A 1 106 ? -20.610 27.423 24.470 1.00 76.06 106 GLN A C 1
ATOM 838 O O . GLN A 1 106 ? -20.814 28.050 25.509 1.00 76.06 106 GLN A O 1
ATOM 843 N N . ALA A 1 107 ? -19.386 27.246 23.987 1.00 69.69 107 ALA A N 1
ATOM 844 C CA . ALA A 1 107 ? -18.231 27.896 24.585 1.00 69.69 107 ALA A CA 1
ATOM 845 C C . ALA A 1 107 ? -18.165 29.377 24.194 1.00 69.69 107 ALA A C 1
ATOM 847 O O . ALA A 1 107 ? -18.089 29.705 23.011 1.00 69.69 107 ALA A O 1
ATOM 848 N N . ASN A 1 108 ? -18.128 30.265 25.185 1.00 66.50 108 ASN A N 1
ATOM 849 C CA . ASN A 1 108 ? -17.876 31.693 25.038 1.00 66.50 108 ASN A CA 1
ATOM 850 C C . ASN A 1 108 ? -16.539 32.021 25.714 1.00 66.50 108 ASN A C 1
ATOM 852 O O . ASN A 1 108 ? -16.476 32.203 26.926 1.00 66.50 108 ASN A O 1
ATOM 856 N N . ALA A 1 109 ? -15.444 32.080 24.952 1.00 53.81 109 ALA A N 1
ATOM 857 C CA . ALA A 1 109 ? -14.171 32.541 25.500 1.00 53.81 109 ALA A CA 1
ATOM 858 C C . ALA A 1 109 ? -14.067 34.064 25.335 1.00 53.81 109 ALA A C 1
ATOM 860 O O . ALA A 1 109 ? -14.115 34.584 24.215 1.00 53.81 109 ALA A O 1
ATOM 861 N N . GLY A 1 110 ? -13.935 34.778 26.455 1.00 43.72 110 GLY A N 1
ATOM 862 C CA . GLY A 1 110 ? -13.514 36.174 26.461 1.00 43.72 110 GLY A CA 1
ATOM 863 C C . GLY A 1 110 ? -12.035 36.227 26.101 1.00 43.72 110 GLY A C 1
ATOM 864 O O . GLY A 1 110 ? -11.222 35.665 26.823 1.00 43.72 110 GLY A O 1
ATOM 865 N N . THR A 1 111 ? -11.689 36.889 24.995 1.00 36.28 111 THR A N 1
ATOM 866 C CA . THR A 1 111 ? -10.329 36.987 24.423 1.00 36.28 111 THR A CA 1
ATOM 867 C C . THR A 1 111 ? -9.681 35.650 24.016 1.00 36.28 111 THR A C 1
ATOM 869 O O . THR A 1 111 ? -9.735 34.639 24.712 1.00 36.28 111 THR A O 1
ATOM 872 N N . SER A 1 112 ? -9.071 35.635 22.827 1.00 36.66 112 SER A N 1
ATOM 873 C CA . SER A 1 112 ? -8.366 34.496 22.231 1.00 36.66 112 SER A CA 1
ATOM 874 C C . SER A 1 112 ? -7.140 34.113 23.064 1.00 36.66 112 SER A C 1
ATOM 876 O O . SER A 1 112 ? -6.017 34.513 22.762 1.00 36.66 112 SER A O 1
ATOM 878 N N . THR A 1 113 ? -7.358 33.370 24.138 1.00 36.06 113 THR A N 1
ATOM 879 C CA . THR A 1 113 ? -6.287 32.863 24.989 1.00 36.06 113 THR A CA 1
ATOM 880 C C . THR A 1 113 ? -6.070 31.414 24.586 1.00 36.06 113 THR A C 1
ATOM 882 O O . THR A 1 113 ? -6.932 30.566 24.811 1.00 36.06 113 THR A O 1
ATOM 885 N N . GLU A 1 114 ? -4.954 31.136 23.912 1.00 41.47 114 GLU A N 1
ATOM 886 C CA . GLU A 1 114 ? -4.479 29.769 23.713 1.00 41.47 114 GLU A CA 1
ATOM 887 C C . GLU A 1 114 ? -4.243 29.150 25.094 1.00 41.47 114 GLU A C 1
ATOM 889 O O . GLU A 1 114 ? -3.290 29.493 25.795 1.00 41.47 114 GLU A O 1
ATOM 894 N N . ILE A 1 115 ? -5.139 28.264 25.526 1.00 40.16 115 ILE A N 1
ATOM 895 C CA . ILE A 1 115 ? -4.962 27.533 26.778 1.00 40.16 115 ILE A CA 1
ATOM 896 C C . ILE A 1 115 ? -3.866 26.481 26.538 1.00 40.16 115 ILE A C 1
ATOM 898 O O . ILE A 1 115 ? -4.104 25.427 25.960 1.00 40.16 115 ILE A O 1
ATOM 902 N N . GLN A 1 116 ? -2.647 26.819 26.969 1.00 35.22 116 GLN A N 1
ATOM 903 C CA . GLN A 1 116 ? -1.469 25.953 27.133 1.00 35.22 116 GLN A CA 1
ATOM 904 C C . GLN A 1 116 ? -1.012 25.129 25.911 1.00 35.22 116 GLN A C 1
ATOM 906 O O . GLN A 1 116 ? -1.086 23.902 25.900 1.00 35.22 116 GLN A O 1
ATOM 911 N N . GLY A 1 117 ? -0.396 25.788 24.921 1.00 30.61 117 GLY A N 1
ATOM 912 C CA . GLY A 1 117 ? 0.620 25.169 24.040 1.00 30.61 117 GLY A CA 1
ATOM 913 C C . GLY A 1 117 ? 0.141 24.068 23.078 1.00 30.61 117 GLY A C 1
ATOM 914 O O . GLY A 1 117 ? 0.933 23.468 22.343 1.00 30.61 117 GLY A O 1
ATOM 915 N N . LEU A 1 118 ? -1.158 23.811 23.042 1.00 33.66 118 LEU A N 1
ATOM 916 C CA . LEU A 1 118 ? -1.840 23.033 22.029 1.00 33.66 118 LEU A CA 1
ATOM 917 C C . LEU A 1 118 ? -2.871 23.962 21.387 1.00 33.66 118 LEU A C 1
ATOM 919 O O . LEU A 1 118 ? -3.745 24.484 22.065 1.00 33.66 118 LEU A O 1
ATOM 923 N N . SER A 1 119 ? -2.850 24.090 20.061 1.00 37.72 119 SER A N 1
ATOM 924 C CA . SER A 1 119 ? -3.972 24.643 19.283 1.00 37.72 119 SER A CA 1
ATOM 925 C C . SER A 1 119 ? -5.261 23.803 19.406 1.00 37.72 119 SER A C 1
ATOM 927 O O . SER A 1 119 ? -6.274 24.124 18.786 1.00 37.72 119 SER A O 1
ATOM 929 N N . VAL A 1 120 ? -5.211 22.747 20.227 1.00 43.03 120 VAL A N 1
ATOM 930 C CA . VAL A 1 120 ? -6.307 21.902 20.672 1.00 43.03 120 VAL A CA 1
ATOM 931 C C . VAL A 1 120 ? -7.113 22.619 21.750 1.00 43.03 120 VAL A C 1
ATOM 933 O O . VAL A 1 120 ? -6.897 22.440 22.943 1.00 43.03 120 VAL A O 1
ATOM 936 N N . GLY A 1 121 ? -8.024 23.488 21.325 1.00 51.81 121 GLY A N 1
ATOM 937 C CA . GLY A 1 121 ? -8.877 24.239 22.236 1.00 51.81 121 GLY A CA 1
ATOM 938 C C . GLY A 1 121 ? -10.304 24.296 21.726 1.00 51.81 121 GLY A C 1
ATOM 939 O O . GLY A 1 121 ? -10.539 24.575 20.550 1.00 51.81 121 GLY A O 1
ATOM 940 N N . ILE A 1 122 ? -11.257 24.060 22.627 1.00 53.97 122 ILE A N 1
ATOM 941 C CA . ILE A 1 122 ? -12.660 24.431 22.439 1.00 53.97 122 ILE A CA 1
ATOM 942 C C . ILE A 1 122 ? -12.682 25.938 22.138 1.00 53.97 122 ILE A C 1
ATOM 944 O O . ILE A 1 122 ? -12.379 26.760 23.001 1.00 53.97 122 ILE A O 1
ATOM 948 N N . LYS A 1 123 ? -12.981 26.311 20.891 1.00 57.34 123 LYS A N 1
ATOM 949 C CA . LYS A 1 123 ? -12.986 27.715 20.448 1.00 57.34 123 LYS A CA 1
ATOM 950 C C . LYS A 1 123 ? -14.289 28.400 20.834 1.00 57.34 123 LYS A C 1
ATOM 952 O O . LYS A 1 123 ? -15.315 27.731 20.970 1.00 57.34 123 LYS A O 1
ATOM 957 N N . THR A 1 124 ? -14.287 29.730 20.902 1.00 61.22 124 THR A N 1
ATOM 958 C CA . THR A 1 124 ? -15.530 30.509 20.987 1.00 61.22 124 THR A CA 1
ATOM 959 C C . THR A 1 124 ? -16.501 30.076 19.888 1.00 61.22 124 THR A C 1
ATOM 961 O O . THR A 1 124 ? -16.124 29.942 18.724 1.00 61.22 124 THR A O 1
ATOM 964 N N . GLY A 1 125 ? -17.747 29.818 20.268 1.00 63.00 125 GLY A N 1
ATOM 965 C CA . GLY A 1 125 ? -18.796 29.326 19.389 1.00 63.00 125 GLY A CA 1
ATOM 966 C C . GLY A 1 125 ? -18.846 27.803 19.212 1.00 63.00 125 GLY A C 1
ATOM 967 O O . GLY A 1 125 ? -19.746 27.327 18.516 1.00 63.00 125 GLY A O 1
ATOM 968 N N . THR A 1 126 ? -17.933 27.033 19.821 1.00 69.62 126 THR A N 1
ATOM 969 C CA . THR A 1 126 ? -17.964 25.558 19.782 1.00 69.62 126 THR A CA 1
ATOM 970 C C . THR A 1 126 ? -19.198 25.045 20.510 1.00 69.62 126 THR A C 1
ATOM 972 O O . THR A 1 126 ? -19.433 25.420 21.656 1.00 69.62 126 THR A O 1
ATOM 975 N N . GLN A 1 127 ? -19.973 24.197 19.832 1.00 75.69 127 GLN A N 1
ATOM 976 C CA . GLN A 1 127 ? -21.112 23.495 20.417 1.00 75.69 127 GLN A CA 1
ATOM 977 C C . GLN A 1 127 ? -20.610 22.227 21.110 1.00 75.69 127 GLN A C 1
ATOM 979 O O . GLN A 1 127 ? -19.810 21.480 20.545 1.00 75.69 127 GLN A O 1
ATOM 984 N N . ILE A 1 128 ? -21.071 22.027 22.336 1.00 78.81 128 ILE A N 1
ATOM 985 C CA . ILE A 1 128 ? -20.714 20.938 23.231 1.00 78.81 128 ILE A CA 1
ATOM 986 C C . ILE A 1 128 ? -22.011 20.260 23.656 1.00 78.81 128 ILE A C 1
ATOM 988 O O . ILE A 1 128 ? -22.879 20.907 24.241 1.00 78.81 128 ILE A O 1
ATOM 992 N N . LYS A 1 129 ? -22.134 18.956 23.417 1.00 85.56 129 LYS A N 1
ATOM 993 C CA . LYS A 1 129 ? -23.221 18.149 23.982 1.00 85.56 129 LYS A CA 1
ATOM 994 C C . LYS A 1 129 ? -22.690 17.459 25.230 1.00 85.56 129 LYS A C 1
ATOM 996 O O . LYS A 1 129 ? -21.861 16.564 25.125 1.00 85.56 129 LYS A O 1
ATOM 1001 N N . HIS A 1 130 ? -23.129 17.887 26.407 1.00 87.88 130 HIS A N 1
ATOM 1002 C CA . HIS A 1 130 ? -22.809 17.240 27.679 1.00 87.88 130 HIS A CA 1
ATOM 1003 C C . HIS A 1 130 ? -23.911 16.250 28.049 1.00 87.88 130 HIS A C 1
ATOM 1005 O O . HIS A 1 130 ? -25.084 16.620 28.029 1.00 87.88 130 HIS A O 1
ATOM 1011 N N . CYS A 1 131 ? -23.544 15.033 28.447 1.00 91.44 131 CYS A N 1
ATOM 1012 C CA . CYS A 1 131 ? -24.477 14.043 28.975 1.00 91.44 131 CYS A CA 1
ATOM 1013 C C . CYS A 1 131 ? -24.057 13.593 30.381 1.00 91.44 131 CYS A C 1
ATOM 1015 O O . CYS A 1 131 ? -22.885 13.285 30.603 1.00 91.44 131 CYS A O 1
ATOM 1017 N N . ALA A 1 132 ? -25.013 13.523 31.306 1.00 93.38 132 ALA A N 1
ATOM 1018 C CA . ALA A 1 132 ? -24.852 12.917 32.628 1.00 93.38 132 ALA A CA 1
ATOM 1019 C C . ALA A 1 132 ? -25.771 11.702 32.752 1.00 93.38 132 ALA A C 1
ATOM 1021 O O . ALA A 1 132 ? -26.953 11.823 32.456 1.00 93.38 132 ALA A O 1
ATOM 1022 N N . TYR A 1 133 ? -25.226 10.567 33.184 1.00 93.62 133 TYR A N 1
ATOM 1023 C CA . TYR A 1 133 ? -25.931 9.299 33.378 1.00 93.62 133 TYR A CA 1
ATOM 1024 C C . TYR A 1 133 ? -25.933 8.977 34.871 1.00 93.62 133 TYR A C 1
ATOM 1026 O O . TYR A 1 133 ? -24.883 8.623 35.414 1.00 93.62 133 TYR A O 1
ATOM 1034 N N . LEU A 1 134 ? -27.081 9.143 35.527 1.00 93.94 134 LEU A N 1
ATOM 1035 C CA . LEU A 1 134 ? -27.216 9.104 36.987 1.00 93.94 134 LEU A CA 1
ATOM 1036 C C . LEU A 1 134 ? -28.089 7.936 37.429 1.00 93.94 134 LEU A C 1
ATOM 1038 O O . LEU A 1 134 ? -29.098 7.632 36.790 1.00 93.94 134 LEU A O 1
ATOM 1042 N N . LYS A 1 135 ? -27.674 7.254 38.501 1.00 92.38 135 LYS A N 1
ATOM 1043 C CA . LYS A 1 135 ? -28.340 6.039 38.985 1.00 92.38 135 LYS A CA 1
ATOM 1044 C C . LYS A 1 135 ? -29.361 6.370 40.058 1.00 92.38 135 LYS A C 1
ATOM 1046 O O . LYS A 1 135 ? -29.095 7.126 40.992 1.00 92.38 135 LYS A O 1
ATOM 1051 N N . HIS A 1 136 ? -30.501 5.695 39.986 1.00 92.31 136 HIS A N 1
ATOM 1052 C CA . HIS A 1 136 ? -31.588 5.869 40.939 1.00 92.31 136 HIS A CA 1
ATOM 1053 C C . HIS A 1 136 ? -32.052 4.551 41.544 1.00 92.31 136 HIS A C 1
ATOM 1055 O O . HIS A 1 136 ? -31.755 3.455 41.061 1.00 92.31 136 HIS A O 1
ATOM 1061 N N . GLN A 1 137 ? -32.799 4.685 42.640 1.00 90.62 137 GLN A N 1
ATOM 1062 C CA . GLN A 1 137 ? -33.529 3.576 43.231 1.00 90.62 137 GLN A CA 1
ATOM 1063 C C . GLN A 1 137 ? -34.766 3.262 42.373 1.00 90.62 137 GLN A C 1
ATOM 1065 O O . GLN A 1 137 ? -35.471 4.195 41.988 1.00 90.62 137 GLN A O 1
ATOM 1070 N N . PRO A 1 138 ? -35.081 1.979 42.122 1.00 89.69 138 PRO A N 1
ATOM 1071 C CA . PRO A 1 138 ? -36.250 1.552 41.344 1.00 89.69 138 PRO A CA 1
ATOM 1072 C C . PRO A 1 138 ? -37.587 2.147 41.796 1.00 89.69 138 PRO A C 1
ATOM 1074 O O . PRO A 1 138 ? -38.476 2.350 40.975 1.00 89.69 138 PRO A O 1
ATOM 1077 N N . SER A 1 139 ? -37.734 2.381 43.103 1.00 91.06 139 SER A N 1
ATOM 1078 C CA . SER A 1 139 ? -38.948 2.904 43.738 1.00 91.06 139 SER A CA 1
ATOM 1079 C C . SER A 1 139 ? -39.007 4.430 43.808 1.00 91.06 139 SER A C 1
ATOM 1081 O O . SER A 1 139 ? -40.001 4.963 44.284 1.00 91.06 139 SER A O 1
ATOM 1083 N N . ALA A 1 140 ? -37.953 5.144 43.401 1.00 91.94 140 ALA A N 1
ATOM 1084 C CA . ALA A 1 140 ? -38.018 6.600 43.323 1.00 91.94 140 ALA A CA 1
ATOM 1085 C C . ALA A 1 140 ? -38.997 6.998 42.218 1.00 91.94 140 ALA A C 1
ATOM 1087 O O . ALA A 1 140 ? -39.041 6.346 41.169 1.00 91.94 140 ALA A O 1
ATOM 1088 N N . THR A 1 141 ? -39.768 8.058 42.439 1.00 91.12 141 THR A N 1
ATOM 1089 C CA . THR A 1 141 ? -40.630 8.592 41.383 1.00 91.12 141 THR A CA 1
ATOM 1090 C C . THR A 1 141 ? -39.819 9.380 40.353 1.00 91.12 141 THR A C 1
ATOM 1092 O O . THR A 1 141 ? -38.725 9.874 40.646 1.00 91.12 141 THR A O 1
ATOM 1095 N N . VAL A 1 142 ? -40.351 9.512 39.133 1.00 87.69 142 VAL A N 1
ATOM 1096 C CA . VAL A 1 142 ? -39.738 10.326 38.066 1.00 87.69 142 VAL A CA 1
ATOM 1097 C C . VAL A 1 142 ? -39.486 11.762 38.541 1.00 87.69 142 VAL A C 1
ATOM 1099 O O . VAL A 1 142 ? -38.407 12.307 38.314 1.00 87.69 142 VAL A O 1
ATOM 1102 N N . GLU A 1 143 ? -40.461 12.368 39.224 1.00 87.50 143 GLU A N 1
ATOM 1103 C CA . GLU A 1 143 ? -40.370 13.748 39.710 1.00 87.50 143 GLU A CA 1
ATOM 1104 C C . GLU A 1 143 ? -39.276 13.918 40.772 1.00 87.50 143 GLU A C 1
ATOM 1106 O O . GLU A 1 143 ? -38.415 14.790 40.637 1.00 87.50 143 GLU A O 1
ATOM 1111 N N . GLU A 1 144 ? -39.261 13.053 41.791 1.00 89.19 144 GLU A N 1
ATOM 1112 C CA . GLU A 1 144 ? -38.260 13.093 42.865 1.00 89.19 144 GLU A CA 1
ATOM 1113 C C . GLU A 1 144 ? -36.836 12.921 42.329 1.00 89.19 144 GLU A C 1
ATOM 1115 O O . GLU A 1 144 ? -35.913 13.609 42.773 1.00 89.19 144 GLU A O 1
ATOM 1120 N N . ALA A 1 145 ? -36.649 12.011 41.370 1.00 90.62 145 ALA A N 1
ATOM 1121 C CA . ALA A 1 145 ? -35.353 11.752 40.760 1.00 90.62 145 ALA A CA 1
ATOM 1122 C C . ALA A 1 145 ? -34.835 12.971 39.982 1.00 90.62 145 ALA A C 1
ATOM 1124 O O . ALA A 1 145 ? -33.710 13.412 40.218 1.00 90.62 145 ALA A O 1
ATOM 1125 N N . ILE A 1 146 ? -35.682 13.570 39.137 1.00 89.44 146 ILE A N 1
ATOM 1126 C CA . ILE A 1 146 ? -35.321 14.749 38.343 1.00 89.44 146 ILE A CA 1
ATOM 1127 C C . ILE A 1 146 ? -34.995 15.949 39.238 1.00 89.44 146 ILE A C 1
ATOM 1129 O O . ILE A 1 146 ? -33.975 16.608 39.034 1.00 89.44 146 ILE A O 1
ATOM 1133 N N . LEU A 1 147 ? -35.823 16.237 40.247 1.00 86.50 147 LEU A N 1
ATOM 1134 C CA . LEU A 1 147 ? -35.585 17.369 41.151 1.00 86.50 147 LEU A CA 1
ATOM 1135 C C . LEU A 1 147 ? -34.277 17.209 41.931 1.00 86.50 147 LEU A C 1
ATOM 1137 O O . LEU A 1 147 ? -33.492 18.156 42.033 1.00 86.50 147 LEU A O 1
ATOM 1141 N N . LYS A 1 148 ? -34.007 15.995 42.425 1.00 88.75 148 LYS A N 1
ATOM 1142 C CA . LYS A 1 148 ? -32.759 15.675 43.123 1.00 88.75 148 LYS A CA 1
ATOM 1143 C C . LYS A 1 148 ? -31.535 15.930 42.240 1.00 88.75 148 LYS A C 1
ATOM 1145 O O . LYS A 1 148 ? -30.558 16.522 42.708 1.00 88.75 148 LYS A O 1
ATOM 1150 N N . ASP A 1 149 ? -31.580 15.510 40.981 1.00 90.31 149 ASP A N 1
ATOM 1151 C CA . ASP A 1 149 ? -30.438 15.632 40.075 1.00 90.31 149 ASP A CA 1
ATOM 1152 C C . ASP A 1 149 ? -30.194 17.072 39.644 1.00 90.31 149 ASP A C 1
ATOM 1154 O O . ASP A 1 149 ? -29.056 17.535 39.628 1.00 90.31 149 ASP A O 1
ATOM 1158 N N . VAL A 1 150 ? -31.252 17.821 39.341 1.00 83.12 150 VAL A N 1
ATOM 1159 C CA . VAL A 1 150 ? -31.157 19.212 38.878 1.00 83.12 150 VAL A CA 1
ATOM 1160 C C . VAL A 1 150 ? -30.617 20.136 39.982 1.00 83.12 150 VAL A C 1
ATOM 1162 O O . VAL A 1 150 ? -29.871 21.075 39.681 1.00 83.12 150 VAL A O 1
ATOM 1165 N N . ALA A 1 151 ? -30.884 19.824 41.255 1.00 82.25 151 ALA A N 1
ATOM 1166 C CA . ALA A 1 151 ? -30.311 20.526 42.407 1.00 82.25 151 ALA A CA 1
ATOM 1167 C C . ALA A 1 151 ? -28.790 20.307 42.567 1.00 82.25 151 ALA A C 1
ATOM 1169 O O . ALA A 1 151 ? -28.084 21.150 43.127 1.00 82.25 151 ALA A O 1
ATOM 1170 N N . SER A 1 152 ? -28.238 19.191 42.071 1.00 83.31 152 SER A N 1
ATOM 1171 C CA . SER A 1 152 ? -26.805 18.885 42.188 1.00 83.31 152 SER A CA 1
ATOM 1172 C C . SER A 1 152 ? -26.218 18.203 40.944 1.00 83.31 152 SER A C 1
ATOM 1174 O O . SER A 1 152 ? -25.402 17.284 41.053 1.00 83.31 152 SER A O 1
ATOM 1176 N N . MET A 1 153 ? -26.526 18.727 39.760 1.00 84.62 153 MET A N 1
ATOM 1177 C CA . MET A 1 153 ? -26.157 18.110 38.485 1.00 84.62 153 MET A CA 1
ATOM 1178 C C . MET A 1 153 ? -24.628 17.975 38.346 1.00 84.62 153 MET A C 1
ATOM 1180 O O . MET A 1 153 ? -23.922 18.995 38.434 1.00 84.62 153 MET A O 1
ATOM 1184 N N . PRO A 1 154 ? -24.074 16.763 38.161 1.00 87.88 154 PRO A N 1
ATOM 1185 C CA . PRO A 1 154 ? -22.653 16.582 37.883 1.00 87.88 154 PRO A CA 1
ATOM 1186 C C . PRO A 1 154 ? -22.258 17.210 36.542 1.00 87.88 154 PRO A C 1
ATOM 1188 O O . PRO A 1 154 ? -23.069 17.326 35.625 1.00 87.88 154 PRO A O 1
ATOM 1191 N N . PHE A 1 155 ? -21.005 17.653 36.437 1.00 85.06 155 PHE A N 1
ATOM 1192 C CA . PHE A 1 155 ? -20.514 18.348 35.251 1.00 85.06 155 PHE A CA 1
ATOM 1193 C C . PHE A 1 155 ? -19.085 17.931 34.933 1.00 85.06 155 PHE A C 1
ATOM 1195 O O . PHE A 1 155 ? -18.216 18.000 35.803 1.00 85.06 155 PHE A O 1
ATOM 1202 N N . ILE A 1 156 ? -18.844 17.508 33.691 1.00 87.25 156 ILE A N 1
ATOM 1203 C CA . ILE A 1 156 ? -17.577 16.875 33.301 1.00 87.25 156 ILE A CA 1
ATOM 1204 C C . ILE A 1 156 ? -16.359 17.801 33.427 1.00 87.25 156 ILE A C 1
ATOM 1206 O O . ILE A 1 156 ? -15.268 17.332 33.733 1.00 87.25 156 ILE A O 1
ATOM 1210 N N . PHE A 1 157 ? -16.543 19.116 33.269 1.00 82.38 157 PHE A N 1
ATOM 1211 C CA . PHE A 1 157 ? -15.480 20.124 33.383 1.00 82.38 157 PHE A CA 1
ATOM 1212 C C . PHE A 1 157 ? -15.126 20.480 34.838 1.00 82.38 157 PHE A C 1
ATOM 1214 O O . PHE A 1 157 ? -14.409 21.448 35.064 1.00 82.38 157 PHE A O 1
ATOM 1221 N N . SER A 1 158 ? -15.637 19.743 35.829 1.00 85.25 158 SER A N 1
ATOM 1222 C CA . SER A 1 158 ? -15.203 19.873 37.219 1.00 85.25 158 SER A CA 1
ATOM 1223 C C . SER A 1 158 ? -14.696 18.539 37.742 1.00 85.25 158 SER A C 1
ATOM 1225 O O . SER A 1 158 ? -15.478 17.601 37.924 1.00 85.25 158 SER A O 1
ATOM 1227 N N . LEU A 1 159 ? -13.397 18.463 38.028 1.00 86.94 159 LEU A N 1
ATOM 1228 C CA . LEU A 1 159 ? -12.752 17.272 38.577 1.00 86.94 159 LEU A CA 1
ATOM 1229 C C . LEU A 1 159 ? -13.446 16.799 39.859 1.00 86.94 159 LEU A C 1
ATOM 1231 O O . LEU A 1 159 ? -13.741 15.613 40.007 1.00 86.94 159 LEU A O 1
ATOM 1235 N N . ASP A 1 160 ? -13.775 17.724 40.762 1.00 87.75 160 ASP A N 1
ATOM 1236 C CA . ASP A 1 160 ? -14.463 17.409 42.018 1.00 87.75 160 ASP A CA 1
ATOM 1237 C C . ASP A 1 160 ? -15.842 16.782 41.793 1.00 87.75 160 ASP A C 1
ATOM 1239 O O . ASP A 1 160 ? -16.298 15.956 42.585 1.00 87.75 160 ASP A O 1
ATOM 1243 N N . ARG A 1 161 ? -16.531 17.167 40.714 1.00 88.25 161 ARG A N 1
ATOM 1244 C CA . ARG A 1 161 ? -17.833 16.596 40.353 1.00 88.25 161 ARG A CA 1
ATOM 1245 C C . ARG A 1 161 ? -17.686 15.240 39.677 1.00 88.25 161 ARG A C 1
ATOM 1247 O O . ARG A 1 161 ? -18.471 14.355 40.000 1.00 88.25 161 ARG A O 1
ATOM 1254 N N . VAL A 1 162 ? -16.669 15.045 38.836 1.00 90.50 162 VAL A N 1
ATOM 1255 C CA . VAL A 1 162 ? -16.335 13.7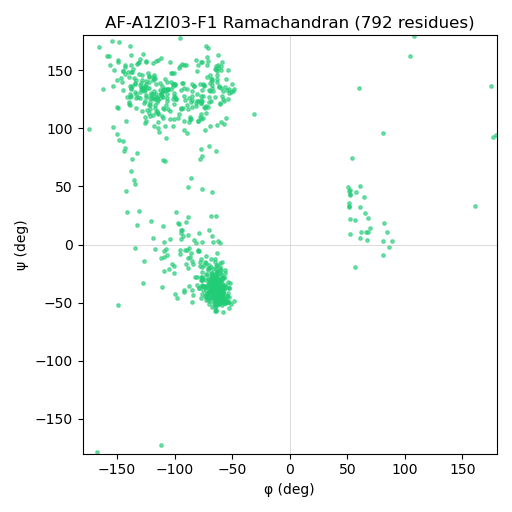22 38.278 1.00 90.50 162 VAL A CA 1
ATOM 1256 C C . VAL A 1 162 ? -16.003 12.736 39.406 1.00 90.50 162 VAL A C 1
ATOM 1258 O O . VAL A 1 162 ? -16.500 11.612 39.411 1.00 90.50 162 VAL A O 1
ATOM 1261 N N . LYS A 1 163 ? -15.252 13.168 40.427 1.00 90.94 163 LYS A N 1
ATOM 1262 C CA . LYS A 1 163 ? -14.918 12.325 41.588 1.00 90.94 163 LYS A CA 1
ATOM 1263 C C . LYS A 1 163 ? -16.132 11.901 42.420 1.00 90.94 163 LYS A C 1
ATOM 1265 O O . LYS A 1 163 ? -16.138 10.810 42.995 1.00 90.94 163 LYS A O 1
ATOM 1270 N N . LYS A 1 164 ? -17.170 12.741 42.470 1.00 91.06 164 LYS A N 1
ATOM 1271 C CA . LYS A 1 164 ? -18.412 12.511 43.233 1.00 91.06 164 LYS A CA 1
ATOM 1272 C C . LYS A 1 164 ? -19.410 11.564 42.564 1.00 91.06 164 LYS A C 1
ATOM 1274 O O . LYS A 1 164 ? -20.403 11.230 43.210 1.00 91.06 164 LYS A O 1
ATOM 1279 N N . LEU A 1 165 ? -19.152 11.126 41.329 1.00 92.81 165 LEU A N 1
AT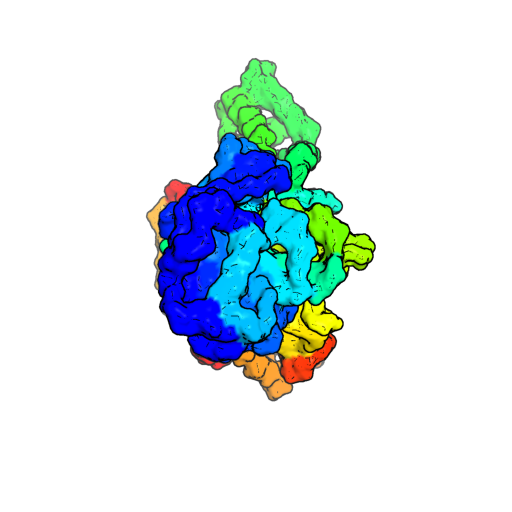OM 1280 C CA . LEU A 1 165 ? -19.959 10.091 40.679 1.00 92.81 165 LEU A CA 1
ATOM 1281 C C . LEU A 1 165 ? -20.057 8.843 41.567 1.00 92.81 165 LEU A C 1
ATOM 1283 O O . LEU A 1 165 ? -19.140 8.537 42.339 1.00 92.81 165 LEU A O 1
ATOM 1287 N N . GLN A 1 166 ? -21.165 8.124 41.457 1.00 92.12 166 GLN A N 1
ATOM 1288 C CA . GLN A 1 166 ? -21.359 6.808 42.056 1.00 92.12 166 GLN A CA 1
ATOM 1289 C C . GLN A 1 166 ? -20.919 5.703 41.085 1.00 92.12 166 GLN A C 1
ATOM 1291 O O . GLN A 1 166 ? -20.918 5.909 39.870 1.00 92.12 166 GLN A O 1
ATOM 1296 N N . PRO A 1 167 ? -20.532 4.514 41.581 1.00 90.75 167 PRO A N 1
ATOM 1297 C CA . PRO A 1 167 ? -20.259 3.372 40.715 1.00 90.75 167 PRO A CA 1
ATOM 1298 C C . PRO A 1 167 ? -21.437 3.050 39.777 1.00 90.75 167 PRO A C 1
ATOM 1300 O O . PRO A 1 167 ? -22.568 2.824 40.215 1.00 90.75 167 PRO A O 1
ATOM 1303 N N . GLY A 1 168 ? -21.155 3.005 38.475 1.00 87.94 168 GLY A N 1
ATOM 1304 C CA . GLY A 1 168 ? -22.134 2.830 37.403 1.00 87.94 168 GLY A CA 1
ATOM 1305 C C . GLY A 1 168 ? -22.741 4.131 36.867 1.00 87.94 168 GLY A C 1
ATOM 1306 O O . GLY A 1 168 ? -23.601 4.063 35.997 1.00 87.94 168 GLY A O 1
ATOM 1307 N N . GLU A 1 169 ? -22.310 5.297 37.348 1.00 93.00 169 GLU A N 1
ATOM 1308 C CA . GLU A 1 169 ? -22.632 6.590 36.739 1.00 93.00 169 GLU A CA 1
ATOM 1309 C C . GLU A 1 169 ? -21.543 7.023 35.756 1.00 93.00 169 GLU A C 1
ATOM 1311 O O . GLU A 1 169 ? -20.371 6.641 35.877 1.00 93.00 169 GLU A O 1
ATOM 1316 N N . ALA A 1 170 ? -21.919 7.860 34.791 1.00 93.94 170 ALA A N 1
ATOM 1317 C CA . ALA A 1 170 ? -20.986 8.391 33.809 1.00 93.94 170 ALA A CA 1
ATOM 1318 C C . ALA A 1 170 ? -21.278 9.841 33.439 1.00 93.94 170 ALA A C 1
ATOM 1320 O O . ALA A 1 170 ? -22.416 10.310 33.455 1.00 93.94 170 ALA A O 1
ATOM 1321 N N . LEU A 1 171 ? -20.223 10.537 33.037 1.00 94.06 171 LEU A N 1
ATOM 1322 C CA . LEU A 1 171 ? -20.297 11.819 32.361 1.00 94.06 171 LEU A CA 1
ATOM 1323 C C . LEU A 1 171 ? -19.661 11.674 30.992 1.00 94.06 171 LEU A C 1
ATOM 1325 O O . LEU A 1 171 ? -18.626 11.025 30.841 1.00 94.06 171 LEU A O 1
ATOM 1329 N N . SER A 1 172 ? -20.242 12.329 30.000 1.00 91.69 172 SER A N 1
ATOM 1330 C CA . SER A 1 172 ? -19.615 12.465 28.696 1.00 91.69 172 SER A CA 1
ATOM 1331 C C . SER A 1 172 ? -19.789 13.860 28.155 1.00 91.69 172 SER A C 1
ATOM 1333 O O . SER A 1 172 ? -20.784 14.523 28.446 1.00 91.69 172 SER A O 1
ATOM 1335 N N . PHE A 1 173 ? -18.875 14.275 27.294 1.00 87.56 173 PHE A N 1
ATOM 1336 C CA . PHE A 1 173 ? -19.185 15.357 26.384 1.00 87.56 173 PHE A CA 1
ATOM 1337 C C . PHE A 1 173 ? -18.683 15.058 24.987 1.00 87.56 173 PHE A C 1
ATOM 1339 O O . PHE A 1 173 ? -17.666 14.390 24.800 1.00 87.56 173 PHE A O 1
ATOM 1346 N N . GLU A 1 174 ? -19.415 15.584 24.022 1.00 84.81 174 GLU A N 1
ATOM 1347 C CA . GLU A 1 174 ? -19.029 15.635 22.629 1.00 84.81 174 GLU A CA 1
ATOM 1348 C C . GLU A 1 174 ? -18.707 17.078 22.256 1.00 84.81 174 GLU A C 1
ATOM 1350 O O . GLU A 1 174 ? -19.469 17.990 22.582 1.00 84.81 174 GLU A O 1
ATOM 1355 N N . ALA A 1 175 ? -17.589 17.286 21.568 1.00 77.94 175 ALA A N 1
ATOM 1356 C CA . ALA A 1 175 ? -17.231 18.579 21.009 1.00 77.94 175 ALA A CA 1
ATOM 1357 C C . ALA A 1 175 ? -16.538 18.416 19.657 1.00 77.94 175 ALA A C 1
ATOM 1359 O O . ALA A 1 175 ? -15.760 17.485 19.442 1.00 77.94 175 ALA A O 1
ATOM 1360 N N . TYR A 1 176 ? -16.777 19.381 18.769 1.00 71.81 176 TYR A N 1
ATOM 1361 C CA . TYR A 1 176 ? -15.960 19.555 17.574 1.00 71.81 176 TYR A CA 1
ATOM 1362 C C . TYR A 1 176 ? -14.642 20.221 17.968 1.00 71.81 176 TYR A C 1
ATOM 1364 O O . TYR A 1 176 ? -14.616 21.404 18.322 1.00 71.81 176 TYR A O 1
ATOM 1372 N N . GLY A 1 177 ? -13.561 19.451 17.937 1.00 63.31 177 GLY A N 1
ATOM 1373 C CA . GLY A 1 177 ? -12.265 19.839 18.470 1.00 63.31 177 GLY A CA 1
ATOM 1374 C C . GLY A 1 177 ? -11.114 19.426 17.568 1.00 63.31 177 GLY A C 1
ATOM 1375 O O . GLY A 1 177 ? -11.271 18.715 16.583 1.00 63.31 177 GLY A O 1
ATOM 1376 N N . ASP A 1 178 ? -9.938 19.921 17.914 1.00 60.97 178 ASP A N 1
ATOM 1377 C CA . ASP A 1 178 ? -8.662 19.502 17.348 1.00 60.97 178 ASP A CA 1
ATOM 1378 C C . ASP A 1 178 ? -8.174 18.253 18.132 1.00 60.97 178 ASP A C 1
ATOM 1380 O O . ASP A 1 178 ? -8.295 18.204 19.347 1.00 60.97 178 ASP A O 1
ATOM 1384 N N . PHE A 1 179 ? -7.637 17.223 17.484 1.00 60.75 179 PHE A N 1
ATOM 1385 C CA . PHE A 1 179 ? -7.058 16.036 18.122 1.00 60.75 179 PHE A CA 1
ATOM 1386 C C . PHE A 1 179 ? -5.602 15.899 17.703 1.00 60.75 179 PHE A C 1
ATOM 1388 O O . PHE A 1 179 ? -5.303 15.725 16.519 1.00 60.75 179 PHE A O 1
ATOM 1395 N N . GLY A 1 180 ? -4.701 16.006 18.680 1.00 56.94 180 GLY A N 1
ATOM 1396 C CA . GLY A 1 180 ? -3.261 16.024 18.462 1.00 56.94 180 GLY A CA 1
ATOM 1397 C C . GLY A 1 180 ? -2.616 14.638 18.540 1.00 56.94 180 GLY A C 1
ATOM 1398 O O . GLY A 1 180 ? -2.745 13.968 19.560 1.00 56.94 180 GLY A O 1
ATOM 1399 N N . VAL A 1 181 ? -1.843 14.244 17.524 1.00 55.19 181 VAL A N 1
ATOM 1400 C CA . VAL A 1 181 ? -1.006 13.031 17.537 1.00 55.19 181 VAL A CA 1
ATOM 1401 C C . VAL A 1 181 ? 0.456 13.401 17.325 1.00 55.19 181 VAL A C 1
ATOM 1403 O O . VAL A 1 181 ? 0.813 14.073 16.360 1.00 55.19 181 VAL A O 1
ATOM 1406 N N . ASP A 1 182 ? 1.322 12.919 18.209 1.00 51.28 182 ASP A N 1
ATOM 1407 C CA . ASP A 1 182 ? 2.764 13.097 18.101 1.00 51.28 182 ASP A CA 1
ATOM 1408 C C . ASP A 1 182 ? 3.416 11.903 17.399 1.00 51.28 182 ASP A C 1
ATOM 1410 O O . ASP A 1 182 ? 3.447 10.790 17.922 1.00 51.28 182 ASP A O 1
ATOM 1414 N N . LEU A 1 183 ? 4.010 12.150 16.237 1.00 52.25 183 LEU A N 1
ATOM 1415 C CA . LEU A 1 183 ? 4.720 11.169 15.428 1.00 52.25 183 LEU A CA 1
ATOM 1416 C C . LEU A 1 183 ? 6.224 11.447 15.393 1.00 52.25 183 LEU A C 1
ATOM 1418 O O . LEU A 1 183 ? 6.703 12.532 15.720 1.00 52.25 183 LEU A O 1
ATOM 1422 N N . SER A 1 184 ? 7.002 10.431 15.034 1.00 47.25 184 SER A N 1
ATOM 1423 C CA . SER A 1 184 ? 8.444 10.555 14.822 1.00 47.25 184 SER A CA 1
ATOM 1424 C C . SER A 1 184 ? 8.827 9.903 13.504 1.00 47.25 184 SER A C 1
ATOM 1426 O O . SER A 1 184 ? 8.513 8.733 13.301 1.00 47.25 184 SER A O 1
ATOM 1428 N N . PHE A 1 185 ? 9.517 10.645 12.643 1.00 52.06 185 PHE A N 1
ATOM 1429 C CA . PHE A 1 185 ? 9.905 10.210 11.298 1.00 52.06 185 PHE A CA 1
ATOM 1430 C C . PHE A 1 185 ? 11.415 10.087 11.162 1.00 52.06 185 PHE A C 1
ATOM 1432 O O . PHE A 1 185 ? 12.167 10.702 11.926 1.00 52.06 185 PHE A O 1
ATOM 1439 N N . ASN A 1 186 ? 11.855 9.300 10.181 1.00 53.47 186 ASN A N 1
ATOM 1440 C CA . ASN A 1 186 ? 13.264 9.184 9.842 1.00 53.47 186 ASN A CA 1
ATOM 1441 C C . ASN A 1 186 ? 13.723 10.443 9.089 1.00 53.47 186 ASN A C 1
ATOM 1443 O O . ASN A 1 186 ? 13.045 10.936 8.188 1.00 53.47 186 ASN A O 1
ATOM 1447 N N . LEU A 1 187 ? 14.898 10.961 9.447 1.00 56.19 187 LEU A N 1
ATOM 1448 C CA . LEU A 1 187 ? 15.525 12.085 8.748 1.00 56.19 187 LEU A CA 1
ATOM 1449 C C . LEU A 1 187 ? 15.816 11.799 7.268 1.00 56.19 187 LEU A C 1
ATOM 1451 O O . LEU A 1 187 ? 15.848 12.735 6.468 1.00 56.19 187 LEU A O 1
ATOM 1455 N N . ALA A 1 188 ? 15.974 10.530 6.888 1.00 53.72 188 ALA A N 1
ATOM 1456 C CA . ALA A 1 188 ? 16.157 10.137 5.497 1.00 53.72 188 ALA A CA 1
ATOM 1457 C C . ALA A 1 188 ? 14.972 10.568 4.609 1.00 53.72 188 ALA A C 1
ATOM 1459 O O . ALA A 1 188 ? 15.186 11.053 3.499 1.00 53.72 188 ALA A O 1
ATOM 1460 N N . ASP A 1 189 ? 13.738 10.503 5.120 1.00 51.25 189 ASP A N 1
ATOM 1461 C CA . ASP A 1 189 ? 12.525 10.871 4.376 1.00 51.25 189 ASP A CA 1
ATOM 1462 C C . ASP A 1 189 ? 12.471 12.379 4.066 1.00 51.25 189 ASP A C 1
ATOM 1464 O O . ASP A 1 189 ? 12.031 12.795 2.989 1.00 51.25 189 ASP A O 1
ATOM 1468 N N . LEU A 1 190 ? 12.992 13.206 4.982 1.00 55.62 190 LEU A N 1
ATOM 1469 C CA . LEU A 1 190 ? 13.136 14.654 4.799 1.00 55.62 190 LEU A CA 1
ATOM 1470 C C . LEU A 1 190 ? 14.165 14.979 3.704 1.00 55.62 190 LEU A C 1
ATOM 1472 O O . LEU A 1 190 ? 13.934 15.841 2.857 1.00 55.62 190 LEU A O 1
ATOM 1476 N N . LEU A 1 191 ? 15.296 14.272 3.694 1.00 53.62 191 LEU A N 1
ATOM 1477 C CA . LEU A 1 191 ? 16.365 14.477 2.713 1.00 53.62 191 LEU A CA 1
ATOM 1478 C C . LEU A 1 191 ? 15.954 13.997 1.312 1.00 53.62 191 LEU A C 1
ATOM 1480 O O . LEU A 1 191 ? 16.288 14.640 0.319 1.00 53.62 191 LEU A O 1
ATOM 1484 N N . ILE A 1 192 ? 15.134 12.946 1.224 1.00 53.50 192 ILE A N 1
ATOM 1485 C CA . ILE A 1 192 ? 14.505 12.494 -0.027 1.00 53.50 192 ILE A CA 1
ATOM 1486 C C . ILE A 1 192 ? 13.489 13.529 -0.549 1.00 53.50 192 ILE A C 1
ATOM 1488 O O . ILE A 1 192 ? 13.399 13.775 -1.760 1.00 53.50 192 ILE A O 1
ATOM 1492 N N . ALA A 1 193 ? 12.730 14.181 0.341 1.00 52.22 193 ALA A N 1
ATOM 1493 C CA . ALA A 1 193 ? 11.897 15.324 -0.036 1.00 52.22 193 ALA A CA 1
ATOM 1494 C C . ALA A 1 193 ? 12.754 16.490 -0.560 1.00 52.22 193 ALA A C 1
ATOM 1496 O O . ALA A 1 193 ? 12.385 17.112 -1.555 1.00 52.22 193 ALA A O 1
ATOM 1497 N N . GLY A 1 194 ? 13.940 16.711 0.014 1.00 53.94 194 GLY A N 1
ATOM 1498 C CA . GLY A 1 194 ? 14.869 17.736 -0.455 1.00 53.94 194 GLY A CA 1
ATOM 1499 C C . GLY A 1 194 ? 15.567 17.471 -1.774 1.00 53.94 194 GLY A C 1
ATOM 1500 O O . GLY A 1 194 ? 15.701 18.389 -2.578 1.00 53.94 194 GLY A O 1
ATOM 1501 N N . ALA A 1 195 ? 15.886 16.216 -2.074 1.00 53.81 195 ALA A N 1
ATOM 1502 C CA . ALA A 1 195 ? 16.291 15.816 -3.419 1.00 53.81 195 ALA A CA 1
ATOM 1503 C C . ALA A 1 195 ? 15.209 16.161 -4.461 1.00 53.81 195 ALA A C 1
ATOM 1505 O O . ALA A 1 195 ? 15.510 16.551 -5.583 1.00 53.81 195 ALA A O 1
ATOM 1506 N N . SER A 1 196 ? 13.934 16.050 -4.074 1.00 52.22 196 SER A N 1
ATOM 1507 C CA . SER A 1 196 ? 12.792 16.373 -4.940 1.00 52.22 196 SER A CA 1
ATOM 1508 C C . SER A 1 196 ? 12.584 17.888 -5.081 1.00 52.22 196 SER A C 1
ATOM 1510 O O . SER A 1 196 ? 12.244 18.354 -6.162 1.00 52.22 196 SER A O 1
ATOM 1512 N N . ALA A 1 197 ? 12.842 18.660 -4.021 1.00 58.94 197 ALA A N 1
ATOM 1513 C CA . ALA A 1 197 ? 12.834 20.125 -4.049 1.00 58.94 197 ALA A CA 1
ATOM 1514 C C . ALA A 1 197 ? 13.889 20.691 -5.015 1.00 58.94 197 ALA A C 1
ATOM 1516 O O . ALA A 1 197 ? 13.611 21.614 -5.777 1.00 58.94 197 ALA A O 1
ATOM 1517 N N . LEU A 1 198 ? 15.089 20.099 -5.021 1.00 57.06 198 LEU A N 1
ATOM 1518 C CA . LEU A 1 198 ? 16.203 20.517 -5.876 1.00 57.06 198 LEU A CA 1
ATOM 1519 C C . LEU A 1 198 ? 15.919 20.374 -7.371 1.00 57.06 198 LEU A C 1
ATOM 1521 O O . LEU A 1 198 ? 16.421 21.176 -8.152 1.00 57.06 198 LEU A O 1
ATOM 1525 N N . GLN A 1 199 ? 15.100 19.400 -7.778 1.00 59.62 199 GLN A N 1
ATOM 1526 C CA . GLN A 1 199 ? 14.774 19.174 -9.192 1.00 59.62 199 GLN A CA 1
ATOM 1527 C C . GLN A 1 199 ? 14.133 20.400 -9.860 1.00 59.62 199 GLN A C 1
ATOM 1529 O O . GLN A 1 199 ? 14.331 20.608 -11.050 1.00 59.62 199 GLN A O 1
ATOM 1534 N N . LYS A 1 200 ? 13.440 21.258 -9.098 1.00 62.81 200 LYS A N 1
ATOM 1535 C CA . LYS A 1 200 ? 12.851 22.522 -9.580 1.00 62.81 200 LYS A CA 1
ATOM 1536 C C . LYS A 1 200 ? 13.894 23.531 -10.083 1.00 62.81 200 LYS A C 1
ATOM 1538 O O . LYS A 1 200 ? 13.555 24.439 -10.837 1.00 62.81 200 LYS A O 1
ATOM 1543 N N . TYR A 1 201 ? 15.140 23.401 -9.635 1.00 63.31 201 TYR A N 1
ATOM 1544 C CA . TYR A 1 201 ? 16.213 24.361 -9.888 1.00 63.31 201 TYR A CA 1
ATOM 1545 C C . TYR A 1 201 ? 17.255 23.876 -10.902 1.00 63.31 201 TYR A C 1
ATOM 1547 O O . TYR A 1 201 ? 18.107 24.662 -11.317 1.00 63.31 201 TYR A O 1
ATOM 1555 N N . LEU A 1 202 ? 17.189 22.604 -11.296 1.00 59.03 202 LEU A N 1
ATOM 1556 C CA . LEU A 1 202 ? 18.126 21.974 -12.219 1.00 59.03 202 LEU A CA 1
ATOM 1557 C C . LEU A 1 202 ? 17.572 21.979 -13.648 1.00 59.03 202 LEU A C 1
ATOM 1559 O O . LEU A 1 202 ? 16.361 21.947 -13.860 1.00 59.03 202 LEU A O 1
ATOM 1563 N N . GLY A 1 203 ? 18.464 21.993 -14.636 1.00 51.97 203 GLY A N 1
ATOM 1564 C CA . GLY A 1 203 ? 18.126 21.716 -16.028 1.00 51.97 203 GLY A CA 1
ATOM 1565 C C . GLY A 1 203 ? 17.629 20.276 -16.213 1.00 51.97 203 GLY A C 1
ATOM 1566 O O . GLY A 1 203 ? 17.971 19.375 -15.444 1.00 51.97 203 GLY A O 1
ATOM 1567 N N . ASN A 1 204 ? 16.811 20.054 -17.245 1.00 48.16 204 ASN A N 1
ATOM 1568 C CA . ASN A 1 204 ? 16.188 18.758 -17.529 1.00 48.16 204 ASN A CA 1
ATOM 1569 C C . ASN A 1 204 ? 17.236 17.619 -17.601 1.00 48.16 204 ASN A C 1
ATOM 1571 O O . ASN A 1 204 ? 18.188 17.715 -18.374 1.00 48.16 204 ASN A O 1
ATOM 1575 N N . ASN A 1 205 ? 16.992 16.510 -16.885 1.00 41.88 205 ASN A N 1
ATOM 1576 C CA . ASN A 1 205 ? 17.770 15.251 -16.877 1.00 41.88 205 ASN A CA 1
ATOM 1577 C C . ASN A 1 205 ? 19.053 15.167 -16.011 1.00 41.88 205 ASN A C 1
ATOM 1579 O O . ASN A 1 205 ? 19.848 14.254 -16.234 1.00 41.88 205 ASN A O 1
ATOM 1583 N N . GLU A 1 206 ? 19.275 16.036 -15.020 1.00 39.00 206 GLU A N 1
ATOM 1584 C CA . GLU A 1 206 ? 20.415 15.883 -14.090 1.00 39.00 206 GLU A CA 1
ATOM 1585 C C . GLU A 1 206 ? 20.090 14.941 -12.908 1.00 39.00 206 GLU A C 1
ATOM 1587 O O . GLU A 1 206 ? 19.087 15.102 -12.208 1.00 39.00 206 GLU A O 1
ATOM 1592 N N . VAL A 1 207 ? 20.953 13.941 -12.683 1.00 38.97 207 VAL A N 1
ATOM 1593 C CA . VAL A 1 207 ? 20.826 12.947 -11.602 1.00 38.97 207 VAL A CA 1
ATOM 1594 C C . VAL A 1 207 ? 21.447 13.491 -10.320 1.00 38.97 207 VAL A C 1
ATOM 1596 O O . VAL A 1 207 ? 22.636 13.800 -10.273 1.00 38.97 207 VAL A O 1
ATOM 1599 N N . LEU A 1 208 ? 20.653 13.554 -9.253 1.00 39.41 208 LEU A N 1
ATOM 1600 C CA . LEU A 1 208 ? 21.134 13.889 -7.915 1.00 39.41 208 LEU A CA 1
ATOM 1601 C C . LEU A 1 208 ? 21.596 12.615 -7.206 1.00 39.41 208 LEU A C 1
ATOM 1603 O O . LEU A 1 208 ? 20.769 11.818 -6.762 1.00 39.41 208 LEU A O 1
ATOM 1607 N N . ASN A 1 209 ? 22.910 12.427 -7.087 1.00 37.19 209 ASN A N 1
ATOM 1608 C CA . ASN A 1 209 ? 23.465 11.364 -6.257 1.00 37.19 209 ASN A CA 1
ATOM 1609 C C . ASN A 1 209 ? 23.577 11.863 -4.811 1.00 37.19 209 ASN A C 1
ATOM 1611 O O . ASN A 1 209 ? 24.394 12.731 -4.506 1.00 37.19 209 ASN A O 1
ATOM 1615 N N . LEU A 1 210 ? 22.716 11.352 -3.934 1.00 41.03 210 LEU A N 1
ATOM 1616 C CA . LEU A 1 210 ? 22.706 11.687 -2.514 1.00 41.03 210 LEU A CA 1
ATOM 1617 C C . LEU A 1 210 ? 22.831 10.398 -1.711 1.00 41.03 210 LEU A C 1
ATOM 1619 O O . LEU A 1 210 ? 21.935 9.555 -1.741 1.00 41.03 210 LEU A O 1
ATOM 1623 N N . ASP A 1 211 ? 23.930 10.269 -0.972 1.00 38.62 211 ASP A N 1
ATOM 1624 C CA . ASP A 1 211 ? 24.078 9.221 0.031 1.00 38.62 211 ASP A CA 1
ATOM 1625 C C . ASP A 1 211 ? 23.336 9.645 1.304 1.00 38.62 211 ASP A C 1
ATOM 1627 O O . ASP A 1 211 ? 23.733 10.576 2.013 1.00 38.62 211 ASP A O 1
ATOM 1631 N N . VAL A 1 212 ? 22.192 9.007 1.554 1.00 42.47 212 VAL A N 1
ATOM 1632 C CA . VAL A 1 212 ? 21.293 9.347 2.660 1.00 42.47 212 VAL A CA 1
ATOM 1633 C C . VAL A 1 212 ? 21.375 8.260 3.729 1.00 42.47 212 VAL A C 1
ATOM 1635 O O . VAL A 1 212 ? 20.450 7.474 3.920 1.00 42.47 212 VAL A O 1
ATOM 1638 N N . GLN A 1 213 ? 22.493 8.220 4.454 1.00 37.62 213 GLN A N 1
ATOM 1639 C CA . GLN A 1 213 ? 22.597 7.479 5.711 1.00 37.62 213 GLN A CA 1
ATOM 1640 C C . GLN A 1 213 ? 22.487 8.443 6.894 1.00 37.62 213 GLN A C 1
ATOM 1642 O O . GLN A 1 213 ? 23.432 9.153 7.237 1.00 37.62 213 GLN A O 1
ATOM 1647 N N . THR A 1 214 ? 21.317 8.487 7.537 1.00 47.03 214 THR A N 1
ATOM 1648 C CA . THR A 1 214 ? 21.129 9.244 8.784 1.00 47.03 214 THR A CA 1
ATOM 1649 C C . THR A 1 214 ? 20.269 8.464 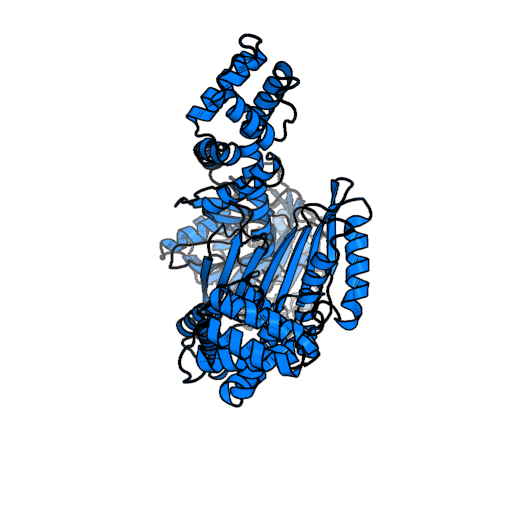9.772 1.00 47.03 214 THR A C 1
ATOM 1651 O O . THR A 1 214 ? 19.105 8.198 9.496 1.00 47.03 214 THR A O 1
ATOM 1654 N N . ASN A 1 215 ? 20.809 8.170 10.957 1.00 42.03 215 ASN A N 1
ATOM 1655 C CA . ASN A 1 215 ? 20.103 7.457 12.034 1.00 42.03 215 ASN A CA 1
ATOM 1656 C C . ASN A 1 215 ? 19.306 8.382 12.979 1.00 42.03 215 ASN A C 1
ATOM 1658 O O . ASN A 1 215 ? 19.055 8.032 14.132 1.00 42.03 215 ASN A O 1
ATOM 1662 N N . GLY A 1 216 ? 18.919 9.579 12.531 1.00 49.41 216 GLY A N 1
ATOM 1663 C CA . GLY A 1 216 ? 18.169 10.519 13.367 1.00 49.41 216 GLY A CA 1
ATOM 1664 C C . GLY A 1 216 ? 16.653 10.378 13.224 1.00 49.41 216 GLY A C 1
ATOM 1665 O O . GLY A 1 216 ? 16.143 9.951 12.187 1.00 49.41 216 GLY A O 1
ATOM 1666 N N . LYS A 1 217 ? 15.927 10.782 14.271 1.00 51.34 217 LYS A N 1
ATOM 1667 C CA . LYS A 1 217 ? 14.461 10.864 14.285 1.00 51.34 217 LYS A CA 1
ATOM 1668 C C . LYS A 1 217 ? 14.011 12.303 14.495 1.00 51.34 217 LYS A C 1
ATOM 1670 O O . LYS A 1 217 ? 14.598 13.025 15.299 1.00 51.34 217 LYS A O 1
ATOM 1675 N N . MET A 1 218 ? 12.940 12.694 13.818 1.00 58.41 218 MET A N 1
ATOM 1676 C CA . MET A 1 218 ? 12.320 14.006 13.955 1.00 58.41 218 MET A CA 1
ATOM 1677 C C . MET A 1 218 ? 10.899 13.875 14.474 1.00 58.41 218 MET A C 1
ATOM 1679 O O . MET A 1 218 ? 10.083 13.184 13.874 1.00 58.41 218 MET A O 1
ATOM 1683 N N . GLY A 1 219 ? 10.608 14.569 15.571 1.00 55.88 219 GLY A N 1
ATOM 1684 C CA . GLY A 1 219 ? 9.258 14.666 16.105 1.00 55.88 219 GLY A CA 1
ATOM 1685 C C . GLY A 1 219 ? 8.400 15.623 15.280 1.00 55.88 219 GLY A C 1
ATOM 1686 O O . GLY A 1 219 ? 8.774 16.781 15.084 1.00 55.88 219 GLY A O 1
ATOM 1687 N N . VAL A 1 220 ? 7.239 15.154 14.848 1.00 53.22 220 VAL A N 1
ATOM 1688 C CA . VAL A 1 220 ? 6.210 15.921 14.145 1.00 53.22 220 VAL A CA 1
ATOM 1689 C C . VAL A 1 220 ? 4.916 15.762 14.923 1.00 53.22 220 VAL A C 1
ATOM 1691 O O . VAL A 1 220 ? 4.617 14.684 15.420 1.00 53.22 220 VAL A O 1
ATOM 1694 N N . LYS A 1 221 ? 4.150 16.830 15.034 1.00 61.22 221 LYS A N 1
ATOM 1695 C CA . LYS A 1 221 ? 2.841 16.850 15.657 1.00 61.22 221 LYS A CA 1
ATOM 1696 C C . LYS A 1 221 ? 1.798 17.069 14.577 1.00 61.22 221 LYS A C 1
ATOM 1698 O O . LYS A 1 221 ? 1.907 18.003 13.783 1.00 61.22 221 LYS A O 1
ATOM 1703 N N . PHE A 1 222 ? 0.804 16.203 14.554 1.00 56.28 222 PHE A N 1
ATOM 1704 C CA . PHE A 1 222 ? -0.385 16.345 13.736 1.00 56.28 222 PHE A CA 1
ATOM 1705 C C . PHE A 1 222 ? -1.545 16.800 14.603 1.00 56.28 222 PHE A C 1
ATOM 1707 O O . PHE A 1 222 ? -1.611 16.425 15.767 1.00 56.28 222 PHE A O 1
ATOM 1714 N N . SER A 1 223 ? -2.458 17.582 14.039 1.00 61.53 223 SER A N 1
ATOM 1715 C CA . SER A 1 223 ? -3.756 17.891 14.639 1.00 61.53 223 SER A CA 1
ATOM 1716 C C . SER A 1 223 ? -4.854 17.639 13.616 1.00 61.53 223 SER A C 1
ATOM 1718 O O . SER A 1 223 ? -4.726 18.109 12.484 1.00 61.53 223 SER A O 1
ATOM 1720 N N . VAL A 1 224 ? -5.913 16.924 13.994 1.00 62.94 224 VAL A N 1
ATOM 1721 C CA . VAL A 1 224 ? -7.123 16.747 13.175 1.00 62.94 224 VAL A CA 1
ATOM 1722 C C . VAL A 1 224 ? -8.293 17.483 13.786 1.00 62.94 224 VAL A C 1
ATOM 1724 O O . VAL A 1 224 ? -8.572 17.288 14.958 1.00 62.94 224 VAL A O 1
ATOM 1727 N N . LYS A 1 225 ? -9.045 18.231 12.981 1.00 68.44 225 LYS A N 1
ATOM 1728 C CA . LYS A 1 225 ? -10.355 18.743 13.397 1.00 68.44 225 LYS A CA 1
ATOM 1729 C C . LYS A 1 225 ? -11.461 17.748 13.082 1.00 68.44 225 LYS A C 1
ATOM 1731 O O . LYS A 1 225 ? -11.695 17.481 11.906 1.00 68.44 225 LYS A O 1
ATOM 1736 N N . ASP A 1 226 ? -12.123 17.238 14.114 1.00 69.62 226 ASP A N 1
ATOM 1737 C CA . ASP A 1 226 ? -13.281 16.344 14.007 1.00 69.62 226 ASP A CA 1
ATOM 1738 C C . ASP A 1 226 ? -14.158 16.446 15.273 1.00 69.62 226 ASP A C 1
ATOM 1740 O O . ASP A 1 226 ? -13.815 17.144 16.231 1.00 69.62 226 ASP A O 1
ATOM 1744 N N . SER A 1 227 ? -15.305 15.769 15.284 1.00 77.19 227 SER A N 1
ATOM 1745 C CA . SER A 1 227 ? -16.117 15.609 16.493 1.00 77.19 227 SER A CA 1
ATOM 1746 C C . SER A 1 227 ? -15.620 14.424 17.315 1.00 77.19 227 SER A C 1
ATOM 1748 O O . SER A 1 227 ? -15.564 13.289 16.834 1.00 77.19 227 SER A O 1
ATOM 1750 N N . PHE A 1 228 ? -15.301 14.678 18.580 1.00 79.69 228 PHE A N 1
ATOM 1751 C CA . PHE A 1 228 ? -14.823 13.671 19.523 1.00 79.69 228 PHE A CA 1
ATOM 1752 C C . PHE A 1 228 ? -15.726 13.615 20.745 1.00 79.69 228 PHE A C 1
ATOM 1754 O O . PHE A 1 228 ? -16.254 14.638 21.179 1.00 79.69 228 PHE A O 1
ATOM 1761 N N . GLN A 1 229 ? -15.859 12.421 21.315 1.00 86.19 229 GLN A N 1
ATOM 1762 C CA . GLN A 1 229 ? -16.559 12.179 22.565 1.00 86.19 229 GLN A CA 1
ATOM 1763 C C . GLN A 1 229 ? -15.570 11.689 23.623 1.00 86.19 229 GLN A C 1
ATOM 1765 O O . GLN A 1 229 ? -14.876 10.693 23.408 1.00 86.19 229 GLN A O 1
ATOM 1770 N N . LEU A 1 230 ? -15.545 12.372 24.768 1.00 89.44 230 LEU A N 1
ATOM 1771 C CA . LEU A 1 230 ? -14.895 11.916 25.995 1.00 89.44 230 LEU A CA 1
ATOM 1772 C C . LEU A 1 230 ? -15.955 11.347 26.934 1.00 89.44 230 LEU A C 1
ATOM 1774 O O . LEU A 1 230 ? -17.009 11.958 27.113 1.00 89.44 230 LEU A O 1
ATOM 1778 N N . VAL A 1 231 ? -15.650 10.226 27.578 1.00 92.19 231 VAL A N 1
ATOM 1779 C CA . VAL A 1 231 ? -16.477 9.602 28.611 1.00 92.19 231 VAL A CA 1
ATOM 1780 C C . VAL A 1 231 ? -15.621 9.330 29.845 1.00 92.19 231 VAL A C 1
ATOM 1782 O O . VAL A 1 231 ? -14.537 8.762 29.733 1.00 92.19 231 VAL A O 1
ATOM 1785 N N . PHE A 1 232 ? -16.132 9.703 31.017 1.00 94.56 232 PHE A N 1
ATOM 1786 C CA . PHE A 1 232 ? -15.677 9.232 32.322 1.00 94.56 232 PHE A CA 1
ATOM 1787 C C . PHE A 1 232 ? -16.807 8.422 32.955 1.00 94.56 232 PHE A C 1
ATOM 1789 O O . PHE A 1 232 ? -17.839 8.990 33.306 1.00 94.56 232 PHE A O 1
ATOM 1796 N N . ALA A 1 233 ? -16.617 7.119 33.128 1.00 93.69 233 ALA A N 1
ATOM 1797 C CA . ALA A 1 233 ? -17.541 6.256 33.857 1.00 93.69 233 ALA A CA 1
ATOM 1798 C C . ALA A 1 233 ? -16.881 5.778 35.150 1.00 93.69 233 ALA A C 1
ATOM 1800 O O . ALA A 1 233 ? -15.752 5.287 35.125 1.00 93.69 233 ALA A O 1
ATOM 1801 N N . LYS A 1 234 ? -17.550 5.914 36.296 1.00 92.62 234 LYS A N 1
ATOM 1802 C CA . LYS A 1 234 ? -16.995 5.417 37.559 1.00 92.62 234 LYS A CA 1
ATOM 1803 C C . LYS A 1 234 ? -17.337 3.943 37.704 1.00 92.62 234 LYS A C 1
ATOM 1805 O O . LYS A 1 234 ? -18.506 3.579 37.758 1.00 92.62 234 LYS A O 1
ATOM 1810 N N . THR A 1 235 ? -16.326 3.083 37.761 1.00 86.81 235 THR A N 1
ATOM 1811 C CA . THR A 1 235 ? -16.534 1.626 37.813 1.00 86.81 235 THR A CA 1
ATOM 1812 C C . THR A 1 235 ? -16.611 1.119 39.242 1.00 86.81 235 THR A C 1
ATOM 1814 O O . THR A 1 235 ? -17.437 0.267 39.544 1.00 86.81 235 THR A O 1
ATOM 1817 N N . ASN A 1 236 ? -15.776 1.669 40.122 1.00 84.81 236 ASN A N 1
ATOM 1818 C CA . ASN A 1 236 ? -15.723 1.384 41.552 1.00 84.81 236 ASN A CA 1
ATOM 1819 C C . ASN A 1 236 ? -15.275 2.643 42.303 1.00 84.81 236 ASN A C 1
ATOM 1821 O O . ASN A 1 236 ? -14.904 3.654 41.700 1.00 84.81 236 ASN A O 1
ATOM 1825 N N . GLU A 1 237 ? -15.278 2.589 43.631 1.00 84.62 237 GLU A N 1
ATOM 1826 C CA . GLU A 1 237 ? -14.726 3.668 44.445 1.00 84.62 237 GLU A CA 1
ATOM 1827 C C . GLU A 1 237 ? -13.252 3.927 44.073 1.00 84.62 237 GLU A C 1
ATOM 1829 O O . GLU A 1 237 ? -12.434 3.009 44.008 1.00 84.62 237 GLU A O 1
ATOM 1834 N N . GLY A 1 238 ? -12.954 5.178 43.707 1.00 84.12 238 GLY A N 1
ATOM 1835 C CA . GLY A 1 238 ? -11.642 5.627 43.239 1.00 84.12 238 GLY A CA 1
ATOM 1836 C C . GLY A 1 238 ? -11.149 5.069 41.897 1.00 84.12 238 GLY A C 1
ATOM 1837 O O . GLY A 1 238 ? -9.976 5.268 41.584 1.00 84.12 238 GLY A O 1
ATOM 1838 N N . LYS A 1 239 ? -11.991 4.387 41.099 1.00 89.19 239 LYS A N 1
ATOM 1839 C CA . LYS A 1 239 ? -11.629 3.850 39.771 1.00 89.19 239 LYS A CA 1
ATOM 1840 C C . LYS A 1 239 ? -12.574 4.324 38.669 1.00 89.19 239 LYS A C 1
ATOM 1842 O O . LYS A 1 239 ? -13.796 4.268 38.810 1.00 89.19 239 LYS A O 1
ATOM 1847 N N . TYR A 1 240 ? -11.994 4.705 37.536 1.00 92.00 240 TYR A N 1
ATOM 1848 C CA . TYR A 1 240 ? -12.701 5.273 36.393 1.00 92.00 240 TYR A CA 1
ATOM 1849 C C . TYR A 1 240 ? -12.320 4.545 35.115 1.00 92.00 240 TYR A C 1
ATOM 1851 O O . TYR A 1 240 ? -11.151 4.247 34.884 1.00 92.00 240 TYR A O 1
ATOM 1859 N N . HIS A 1 241 ? -13.315 4.301 34.277 1.00 91.06 241 HIS A N 1
ATOM 1860 C CA . HIS A 1 241 ? -13.150 3.929 32.889 1.00 91.06 241 HIS A CA 1
ATOM 1861 C C . HIS A 1 241 ? -13.240 5.202 32.043 1.00 91.06 241 HIS A C 1
ATOM 1863 O O . HIS A 1 241 ? -14.253 5.903 32.056 1.00 91.06 241 HIS A O 1
ATOM 1869 N N . VAL A 1 242 ? -12.150 5.526 31.355 1.00 90.88 242 VAL A N 1
ATOM 1870 C CA . VAL A 1 242 ? -12.021 6.684 30.473 1.00 90.88 242 VAL A CA 1
ATOM 1871 C C . VAL A 1 242 ? -12.011 6.225 29.033 1.00 90.88 242 VAL A C 1
ATOM 1873 O O . VAL A 1 242 ? -11.246 5.332 28.683 1.00 90.88 242 VAL A O 1
ATOM 1876 N N . LEU A 1 243 ? -12.805 6.884 28.199 1.00 88.31 243 LEU A N 1
ATOM 1877 C CA . LEU A 1 243 ? -12.864 6.623 26.770 1.00 88.31 243 LEU A CA 1
ATOM 1878 C C . LEU A 1 243 ? -12.828 7.934 25.991 1.00 88.31 243 LEU A C 1
ATOM 1880 O O . LEU A 1 243 ? -13.641 8.819 26.237 1.00 88.31 243 LEU A O 1
ATOM 1884 N N . VAL A 1 244 ? -11.940 8.028 25.006 1.00 85.06 244 VAL A N 1
ATOM 1885 C CA . VAL A 1 244 ? -11.975 9.054 23.959 1.00 85.06 244 VAL A CA 1
ATOM 1886 C C . VAL A 1 244 ? -12.212 8.347 22.634 1.00 85.06 244 VAL A C 1
ATOM 1888 O O . VAL A 1 244 ? -11.426 7.484 22.246 1.00 85.06 244 VAL A O 1
ATOM 1891 N N . LYS A 1 245 ? -13.276 8.708 21.920 1.00 80.12 245 LYS A N 1
ATOM 1892 C CA . LYS A 1 245 ? -13.612 8.142 20.604 1.00 80.12 245 LYS A CA 1
ATOM 1893 C C . LYS A 1 245 ? -14.078 9.224 19.640 1.00 80.12 245 LYS A C 1
ATOM 1895 O O . LYS A 1 245 ? -14.463 10.317 20.056 1.00 80.12 245 LYS A O 1
ATOM 1900 N N . LYS A 1 246 ? -14.078 8.917 18.345 1.00 77.69 246 LYS A N 1
ATOM 1901 C CA . LYS A 1 246 ? -14.747 9.758 17.346 1.00 77.69 246 LYS A CA 1
ATOM 1902 C C . LYS A 1 246 ? -16.266 9.710 17.561 1.00 77.69 246 LYS A C 1
ATOM 1904 O O . LYS A 1 246 ? -16.821 8.647 17.840 1.00 77.69 246 LYS A O 1
ATOM 1909 N N . ALA A 1 247 ? -16.934 10.857 17.479 1.00 73.94 247 ALA A N 1
ATOM 1910 C CA . ALA A 1 247 ? -18.380 10.937 17.648 1.00 73.94 247 ALA A CA 1
ATOM 1911 C C . ALA A 1 247 ? -19.122 10.542 16.359 1.00 73.94 247 ALA A C 1
ATOM 1913 O O . ALA A 1 247 ? -18.631 10.755 15.246 1.00 73.94 247 ALA A O 1
ATOM 1914 N N . LYS A 1 248 ? -20.327 9.973 16.495 1.00 66.94 248 LYS A N 1
ATOM 1915 C CA . LYS A 1 248 ? -21.192 9.662 15.348 1.00 66.94 248 LYS A CA 1
ATOM 1916 C C . LYS A 1 248 ? -21.813 10.961 14.836 1.00 66.94 248 LYS A C 1
ATOM 1918 O O . LYS A 1 248 ? -22.700 11.517 15.474 1.00 66.94 248 LYS A O 1
ATOM 1923 N N . THR A 1 249 ? -21.389 11.425 13.667 1.00 54.75 249 THR A N 1
ATOM 1924 C CA . THR A 1 249 ? -21.973 12.596 13.006 1.00 54.75 249 THR A CA 1
ATOM 1925 C C . THR A 1 249 ? -23.443 12.348 12.652 1.00 54.75 249 THR A C 1
ATOM 1927 O O . THR A 1 249 ? -23.750 11.662 11.682 1.00 54.75 249 THR A O 1
ATOM 1930 N N . THR A 1 250 ? -24.366 12.909 13.435 1.00 42.75 250 THR A N 1
ATOM 1931 C CA . THR A 1 250 ? -25.822 12.807 13.209 1.00 42.75 250 THR A CA 1
ATOM 1932 C C . THR A 1 250 ? -26.475 14.110 12.742 1.00 42.75 250 THR A C 1
ATOM 1934 O O . THR A 1 250 ? -27.630 14.073 12.337 1.00 42.75 250 THR A O 1
ATOM 1937 N N . ASN A 1 251 ? -25.759 15.244 12.682 1.00 32.47 251 ASN A N 1
ATOM 1938 C CA . ASN A 1 251 ? -26.352 16.528 12.284 1.00 32.47 251 ASN A CA 1
ATOM 1939 C C . ASN A 1 251 ? -25.803 17.131 10.975 1.00 32.47 251 ASN A C 1
ATOM 1941 O O . ASN A 1 251 ? -24.607 17.362 10.800 1.00 32.47 251 ASN A O 1
ATOM 1945 N N . GLN A 1 252 ? -26.751 17.444 10.084 1.00 32.47 252 GLN A N 1
ATOM 1946 C CA . GLN A 1 252 ? -26.672 17.956 8.706 1.00 32.47 252 GLN A CA 1
ATOM 1947 C C . GLN A 1 252 ? -26.049 19.358 8.508 1.00 32.47 252 GLN A C 1
ATOM 1949 O O . GLN A 1 252 ? -26.320 20.018 7.508 1.00 32.47 252 GLN A O 1
ATOM 1954 N N . SER A 1 253 ? -25.187 19.860 9.392 1.00 30.86 253 SER A N 1
ATOM 1955 C CA . SER A 1 253 ? -24.512 21.139 9.120 1.00 30.86 253 SER A CA 1
ATOM 1956 C C . SER A 1 253 ? -23.087 21.167 9.647 1.00 30.86 253 SER A C 1
ATOM 1958 O O . SER A 1 253 ? -22.823 21.587 10.767 1.00 30.86 253 SER A O 1
ATOM 1960 N N . ARG A 1 254 ? -22.156 20.719 8.800 1.00 34.50 254 ARG A N 1
ATOM 1961 C CA . ARG A 1 254 ? -20.814 21.296 8.606 1.00 34.50 254 ARG A CA 1
ATOM 1962 C C . ARG A 1 254 ? -20.051 20.430 7.612 1.00 34.50 254 ARG A C 1
ATOM 1964 O O . ARG A 1 254 ? -19.315 19.520 7.968 1.00 34.50 254 ARG A O 1
ATOM 1971 N N . THR A 1 255 ? -20.151 20.812 6.348 1.00 31.19 255 THR A N 1
ATOM 1972 C CA . THR A 1 255 ? -19.170 20.532 5.293 1.00 31.19 255 THR A CA 1
ATOM 1973 C C . THR A 1 255 ? -17.866 21.302 5.572 1.00 31.19 255 THR A C 1
ATOM 1975 O O . THR A 1 255 ? -17.325 21.980 4.704 1.00 31.19 255 THR A O 1
ATOM 1978 N N . LEU A 1 256 ? -17.374 21.292 6.815 1.00 38.25 256 LEU A N 1
ATOM 1979 C CA . LEU A 1 256 ? -16.069 21.848 7.152 1.00 38.25 256 LEU A CA 1
ATOM 1980 C C . LEU A 1 256 ? -15.080 20.702 7.045 1.00 38.25 256 LEU A C 1
ATOM 1982 O O . LEU A 1 256 ? -14.994 19.847 7.918 1.00 38.25 256 LEU A O 1
ATOM 1986 N N . GLY A 1 257 ? -14.416 20.669 5.893 1.00 44.56 257 GLY A N 1
ATOM 1987 C CA . GLY A 1 257 ? -13.502 19.613 5.508 1.00 44.56 257 GLY A CA 1
ATOM 1988 C C . GLY A 1 257 ? -12.476 19.304 6.590 1.00 44.56 257 GLY A C 1
ATOM 1989 O O . GLY A 1 257 ? -11.894 20.197 7.210 1.00 44.56 257 GLY A O 1
ATOM 1990 N N . PHE A 1 258 ? -12.253 18.007 6.751 1.00 49.69 258 PHE A N 1
ATOM 1991 C CA . PHE A 1 258 ? -11.081 17.409 7.360 1.00 49.69 258 PHE A CA 1
ATOM 1992 C C . PHE A 1 258 ? -9.822 18.272 7.127 1.00 49.69 258 PHE A C 1
ATOM 1994 O O . PHE A 1 258 ? -9.372 18.448 5.991 1.00 49.69 258 PHE A O 1
ATOM 2001 N N . ASN A 1 259 ? -9.268 18.862 8.193 1.00 53.22 259 ASN A N 1
ATOM 2002 C CA . ASN A 1 259 ? -8.089 19.725 8.102 1.00 53.22 259 ASN A CA 1
ATOM 2003 C C . ASN A 1 259 ? -6.999 19.240 9.053 1.00 53.22 259 ASN A C 1
ATOM 2005 O O . ASN A 1 259 ? -7.070 19.455 10.261 1.00 53.22 259 ASN A O 1
ATOM 2009 N N . VAL A 1 260 ? -5.979 18.612 8.471 1.00 54.34 260 VAL A N 1
ATOM 2010 C CA . VAL A 1 260 ? -4.761 18.219 9.177 1.00 54.34 260 VAL A CA 1
ATOM 2011 C C . VAL A 1 260 ? -3.829 19.413 9.298 1.00 54.34 260 VAL A C 1
ATOM 2013 O O . VAL A 1 260 ? -3.406 19.989 8.291 1.00 54.34 260 VAL A O 1
ATOM 2016 N N . GLN A 1 261 ? -3.449 19.755 10.518 1.00 58.88 261 GLN A N 1
ATOM 2017 C CA . GLN A 1 261 ? -2.348 20.676 10.777 1.00 58.88 261 GLN A CA 1
ATOM 2018 C C . GLN A 1 261 ? -1.102 19.871 11.129 1.00 58.88 261 GLN A C 1
ATOM 2020 O O . GLN A 1 261 ? -1.192 18.882 11.848 1.00 58.88 261 GLN A O 1
ATOM 2025 N N . LEU A 1 262 ? 0.049 20.284 10.604 1.00 59.44 262 LEU A N 1
ATOM 2026 C CA . LEU A 1 262 ? 1.344 19.679 10.890 1.00 59.44 262 LEU A CA 1
ATOM 2027 C C . LEU A 1 262 ? 2.248 20.746 11.495 1.00 59.44 262 LEU A C 1
ATOM 2029 O O . LEU A 1 262 ? 2.387 21.827 10.924 1.00 59.44 262 LEU A O 1
ATOM 2033 N N . SER A 1 263 ? 2.886 20.437 12.618 1.00 62.88 263 SER A N 1
ATOM 2034 C CA . SER A 1 263 ? 3.957 21.251 13.183 1.00 62.88 263 SER A CA 1
ATOM 2035 C C . SER A 1 263 ? 5.134 20.378 13.590 1.00 62.88 263 SER A C 1
ATOM 2037 O O . SER A 1 263 ? 4.987 19.256 14.068 1.00 62.88 263 SER A O 1
ATOM 2039 N N . PHE A 1 264 ? 6.346 20.870 13.377 1.00 64.19 264 PHE A N 1
ATOM 2040 C CA . PHE A 1 264 ? 7.540 20.164 13.813 1.00 64.19 264 PHE A CA 1
ATOM 2041 C C . PHE A 1 264 ? 7.810 20.463 15.284 1.00 64.19 264 PHE A C 1
ATOM 2043 O O . PHE A 1 264 ? 7.755 21.619 15.694 1.00 64.19 264 PHE A O 1
ATOM 2050 N N . LYS A 1 265 ? 8.156 19.444 16.078 1.00 61.12 265 LYS A N 1
ATOM 2051 C CA . LYS A 1 265 ? 8.439 19.633 17.511 1.00 61.12 265 LYS A CA 1
ATOM 2052 C C . LYS A 1 265 ? 9.674 20.500 17.765 1.00 61.12 265 LYS A C 1
ATOM 2054 O O . LYS A 1 265 ? 9.738 21.178 18.778 1.00 61.12 265 LYS A O 1
ATOM 2059 N N . ASN A 1 266 ? 10.656 20.455 16.862 1.00 65.81 266 ASN A N 1
ATOM 2060 C CA . ASN A 1 266 ? 11.925 21.176 16.981 1.00 65.81 266 ASN A CA 1
ATOM 2061 C C . ASN A 1 266 ? 12.318 21.805 15.633 1.00 65.81 266 ASN A C 1
ATOM 2063 O O . ASN A 1 266 ? 13.232 21.295 14.983 1.00 65.81 266 ASN A O 1
ATOM 2067 N N . PRO A 1 267 ? 11.655 22.887 15.186 1.00 62.62 267 PRO A N 1
ATOM 2068 C CA . PRO A 1 267 ? 11.916 23.490 13.878 1.00 62.62 267 PRO A CA 1
ATOM 2069 C C . PRO A 1 267 ? 13.379 23.941 13.708 1.00 62.62 267 PRO A C 1
ATOM 2071 O O . PRO A 1 267 ? 13.941 23.778 12.630 1.00 62.62 267 PRO A O 1
ATOM 2074 N N . GLY A 1 268 ? 14.046 24.394 14.778 1.00 63.41 268 GLY A N 1
ATOM 2075 C CA . GLY A 1 268 ? 15.467 24.776 14.738 1.00 63.41 268 GLY A CA 1
ATOM 2076 C C . GLY A 1 268 ? 16.414 23.630 14.354 1.00 63.41 268 GLY A C 1
ATOM 2077 O O . GLY A 1 268 ? 17.307 23.821 13.534 1.00 63.41 268 GLY A O 1
ATOM 2078 N N . LYS A 1 269 ? 16.159 22.405 14.838 1.00 63.03 269 LYS A N 1
ATOM 2079 C CA . LYS A 1 269 ? 16.965 21.218 14.485 1.00 63.03 269 LYS A CA 1
ATOM 2080 C C . LYS A 1 269 ? 16.787 20.794 13.026 1.00 63.03 269 LYS A C 1
ATOM 2082 O O . LYS A 1 269 ? 17.667 20.156 12.458 1.00 63.03 269 LYS A O 1
ATOM 2087 N N . ILE A 1 270 ? 15.651 21.137 12.418 1.00 60.19 270 ILE A N 1
ATOM 2088 C CA . ILE A 1 270 ? 15.392 20.913 10.989 1.00 60.19 270 ILE A CA 1
ATOM 2089 C C . ILE A 1 270 ? 16.250 21.856 10.172 1.00 60.19 270 ILE A C 1
ATOM 2091 O O . ILE A 1 270 ? 16.935 21.416 9.257 1.00 60.19 270 ILE A O 1
ATOM 2095 N N . THR A 1 271 ? 16.244 23.132 10.544 1.00 65.12 271 THR A N 1
ATOM 2096 C CA . THR A 1 271 ? 17.088 24.153 9.933 1.00 65.12 271 THR A CA 1
ATOM 2097 C C . THR A 1 271 ? 18.563 23.773 10.040 1.00 65.12 271 THR A C 1
ATOM 2099 O O . THR A 1 271 ? 19.252 23.759 9.029 1.00 65.12 271 THR A O 1
ATOM 2102 N N . GLU A 1 272 ? 19.043 23.370 11.218 1.00 66.25 272 GLU A N 1
ATOM 2103 C CA . GLU A 1 272 ? 20.423 22.900 11.414 1.00 66.25 272 GLU A CA 1
ATOM 2104 C C . GLU A 1 272 ? 20.759 21.680 10.549 1.00 66.25 272 GLU A C 1
ATOM 2106 O O . GLU A 1 272 ? 21.808 21.644 9.905 1.00 66.25 272 GLU A O 1
ATOM 2111 N N . LEU A 1 273 ? 19.861 20.694 10.486 1.00 64.50 273 LEU A N 1
ATOM 2112 C CA . LEU A 1 273 ? 20.059 19.497 9.678 1.00 64.50 273 LEU A CA 1
ATOM 2113 C C . LEU A 1 273 ? 20.092 19.821 8.185 1.00 64.50 273 LEU A C 1
ATOM 2115 O O . LEU A 1 273 ? 21.016 19.389 7.496 1.00 64.50 273 LEU A O 1
ATOM 2119 N N . ILE A 1 274 ? 19.108 20.574 7.689 1.00 65.88 274 ILE A N 1
ATOM 2120 C CA . ILE A 1 274 ? 19.064 21.018 6.297 1.00 65.88 274 ILE A CA 1
ATOM 2121 C C . ILE A 1 274 ? 20.350 21.779 5.997 1.00 65.88 274 ILE A C 1
ATOM 2123 O O . ILE A 1 274 ? 21.060 21.393 5.077 1.00 65.88 274 ILE A O 1
ATOM 2127 N N . ASN A 1 275 ? 20.728 22.751 6.827 1.00 68.44 275 ASN A N 1
ATOM 2128 C CA . ASN A 1 275 ? 21.940 23.549 6.647 1.00 68.44 275 ASN A CA 1
ATOM 2129 C C . ASN A 1 275 ? 23.217 22.699 6.640 1.00 68.44 275 ASN A C 1
ATOM 2131 O O . ASN A 1 275 ? 24.080 22.907 5.789 1.00 68.44 275 ASN A O 1
ATOM 2135 N N . SER A 1 276 ? 23.313 21.684 7.505 1.00 64.62 276 SER A N 1
ATOM 2136 C CA . SER A 1 276 ? 24.440 20.738 7.520 1.00 64.62 276 SER A CA 1
ATOM 2137 C C . SER A 1 276 ? 24.538 19.892 6.242 1.00 64.62 276 SER A C 1
ATOM 2139 O O . SER A 1 276 ? 25.600 19.363 5.915 1.00 64.62 276 SER A O 1
ATOM 2141 N N . LYS A 1 277 ? 23.431 19.772 5.501 1.00 65.94 277 LYS A N 1
ATOM 2142 C CA . LYS A 1 277 ? 23.309 18.987 4.271 1.00 65.94 277 LYS A CA 1
ATOM 2143 C C . LYS A 1 277 ? 23.184 19.842 3.014 1.00 65.94 277 LYS A C 1
ATOM 2145 O O . LYS A 1 277 ? 23.382 19.298 1.934 1.00 65.94 277 LYS A O 1
ATOM 2150 N N . ILE A 1 278 ? 22.980 21.160 3.123 1.00 66.69 278 ILE A N 1
ATOM 2151 C CA . ILE A 1 278 ? 22.969 22.098 1.988 1.00 66.69 278 ILE A CA 1
ATOM 2152 C C . ILE A 1 278 ? 24.255 21.950 1.178 1.00 66.69 278 ILE A C 1
ATOM 2154 O O . ILE A 1 278 ? 24.183 21.890 -0.038 1.00 66.69 278 ILE A O 1
ATOM 2158 N N . ALA A 1 279 ? 25.421 21.805 1.812 1.00 65.00 279 ALA A N 1
ATOM 2159 C CA . ALA A 1 279 ? 26.677 21.606 1.084 1.00 65.00 279 ALA A CA 1
ATOM 2160 C C . ALA A 1 279 ? 26.678 20.316 0.238 1.00 65.00 279 ALA A C 1
ATOM 2162 O O . ALA A 1 279 ? 27.150 20.328 -0.895 1.00 65.00 279 ALA A O 1
ATOM 2163 N N . GLN A 1 280 ? 26.103 19.223 0.750 1.00 62.56 280 GLN A N 1
ATOM 2164 C CA . GLN A 1 280 ? 25.969 17.951 0.024 1.00 62.56 280 GLN A CA 1
ATOM 2165 C C . GLN A 1 280 ? 24.908 18.041 -1.083 1.00 62.56 280 GLN A C 1
ATOM 2167 O O . GLN A 1 280 ? 25.120 17.550 -2.185 1.00 62.56 280 GLN A O 1
ATOM 2172 N N . LEU A 1 281 ? 23.801 18.733 -0.815 1.00 61.94 281 LEU A N 1
ATOM 2173 C CA . LEU A 1 281 ? 22.728 19.021 -1.768 1.00 61.94 281 LEU A CA 1
ATOM 2174 C C . LEU A 1 281 ? 23.209 19.924 -2.916 1.00 61.94 281 LEU A C 1
ATOM 2176 O O . LEU A 1 281 ? 22.911 19.656 -4.077 1.00 61.94 281 LEU A O 1
ATOM 2180 N N . MET A 1 282 ? 24.020 20.936 -2.607 1.00 65.19 282 MET A N 1
ATOM 2181 C CA . MET A 1 282 ? 24.685 21.796 -3.584 1.00 65.19 282 MET A CA 1
ATOM 2182 C C . MET A 1 282 ? 25.758 21.028 -4.350 1.00 65.19 282 MET A C 1
ATOM 2184 O O . MET A 1 282 ? 25.847 21.185 -5.561 1.00 65.19 282 MET A O 1
ATOM 2188 N N . THR A 1 283 ? 26.517 20.144 -3.697 1.00 65.81 283 THR A N 1
ATOM 2189 C CA . THR A 1 283 ? 27.470 19.253 -4.383 1.00 65.81 283 THR A CA 1
ATOM 2190 C C . THR A 1 283 ? 26.742 18.356 -5.384 1.00 65.81 283 THR A C 1
ATOM 2192 O O . THR A 1 283 ? 27.148 18.264 -6.538 1.00 65.81 283 THR A O 1
ATOM 2195 N N . ALA A 1 284 ? 25.611 17.765 -4.990 1.00 56.84 284 ALA A N 1
ATOM 2196 C CA . ALA A 1 284 ? 24.790 16.941 -5.873 1.00 56.84 284 ALA A CA 1
ATOM 2197 C C . ALA A 1 284 ? 24.200 17.755 -7.041 1.00 56.84 284 ALA A C 1
ATOM 2199 O O . ALA A 1 284 ? 24.227 17.296 -8.181 1.00 56.84 284 ALA A O 1
ATOM 2200 N N . ALA A 1 285 ? 23.731 18.982 -6.787 1.00 57.19 285 ALA A N 1
ATOM 2201 C CA . ALA A 1 285 ? 23.191 19.864 -7.822 1.00 57.19 285 ALA A CA 1
ATOM 2202 C C . ALA A 1 285 ? 24.264 20.357 -8.813 1.00 57.19 285 ALA A C 1
ATOM 2204 O O . ALA A 1 285 ? 24.019 20.459 -10.014 1.00 57.19 285 ALA A O 1
ATOM 2205 N N . THR A 1 286 ? 25.477 20.630 -8.333 1.00 61.72 286 THR A N 1
ATOM 2206 C CA . THR A 1 286 ? 26.535 21.300 -9.110 1.00 61.72 286 THR A CA 1
ATOM 2207 C C . THR A 1 286 ? 27.620 20.363 -9.649 1.00 61.72 286 THR A C 1
ATOM 2209 O O . THR A 1 286 ? 28.320 20.740 -10.581 1.00 61.72 286 THR A O 1
ATOM 2212 N N . ASN A 1 287 ? 27.732 19.136 -9.128 1.00 62.88 287 ASN A N 1
ATOM 2213 C CA . ASN A 1 287 ? 28.874 18.215 -9.289 1.00 62.88 287 ASN A CA 1
ATOM 2214 C C . ASN A 1 287 ? 30.208 18.728 -8.739 1.00 62.88 287 ASN A C 1
ATOM 2216 O O . ASN A 1 287 ? 31.253 18.153 -9.041 1.00 62.88 287 ASN A O 1
ATOM 2220 N N . LEU A 1 288 ? 30.198 19.825 -7.989 1.00 68.06 288 LEU A N 1
ATOM 2221 C CA . LEU A 1 288 ? 31.407 20.448 -7.476 1.00 68.06 288 LEU A CA 1
ATOM 2222 C C . LEU A 1 288 ? 31.512 20.167 -5.987 1.00 68.06 288 LEU A C 1
ATOM 2224 O O . LEU A 1 288 ? 30.547 20.359 -5.246 1.00 68.06 288 LEU A O 1
ATOM 2228 N N . ALA A 1 289 ? 32.695 19.748 -5.536 1.00 71.75 289 ALA A N 1
ATOM 2229 C CA . ALA A 1 289 ? 32.967 19.689 -4.106 1.00 71.75 289 ALA A CA 1
ATOM 2230 C C . ALA A 1 289 ? 32.810 21.096 -3.484 1.00 71.75 289 ALA A C 1
ATOM 2232 O O . ALA A 1 289 ? 33.032 22.091 -4.180 1.00 71.75 289 ALA A O 1
ATOM 2233 N N . PRO A 1 290 ? 32.486 21.225 -2.183 1.00 72.19 290 PRO A N 1
ATOM 2234 C CA . PRO A 1 290 ? 32.215 22.524 -1.560 1.00 72.19 290 PRO A CA 1
ATOM 2235 C C . PRO A 1 290 ? 33.318 23.572 -1.766 1.00 72.19 290 PRO A C 1
ATOM 2237 O O . PRO A 1 290 ? 33.021 24.744 -1.991 1.00 72.19 290 PRO A O 1
ATOM 2240 N N . ASP A 1 291 ? 34.584 23.153 -1.737 1.00 76.50 291 ASP A N 1
ATOM 2241 C CA . ASP A 1 291 ? 35.721 24.052 -1.949 1.00 76.50 291 ASP A CA 1
ATOM 2242 C C . ASP A 1 291 ? 35.862 24.468 -3.419 1.00 76.50 291 ASP A C 1
ATOM 2244 O O . ASP A 1 291 ? 36.138 25.630 -3.705 1.00 76.50 291 ASP A O 1
ATOM 2248 N N . GLN A 1 292 ? 35.572 23.561 -4.358 1.00 74.69 292 GLN A N 1
ATOM 2249 C CA . GLN A 1 292 ? 35.549 23.868 -5.791 1.00 74.69 292 GLN A CA 1
ATOM 2250 C C . GLN A 1 292 ? 34.402 24.818 -6.143 1.00 74.69 292 GLN A C 1
ATOM 2252 O O . GLN A 1 292 ? 34.590 25.731 -6.942 1.00 74.69 292 GLN A O 1
ATOM 2257 N N . LEU A 1 293 ? 33.231 24.639 -5.521 1.00 77.56 293 LEU A N 1
ATOM 2258 C CA . LEU A 1 293 ? 32.094 25.538 -5.695 1.00 77.56 293 LEU A CA 1
ATOM 2259 C C . LEU A 1 293 ? 32.446 26.960 -5.241 1.00 77.56 293 LEU A C 1
ATOM 2261 O O . LEU A 1 293 ? 32.203 27.901 -5.987 1.00 77.56 293 LEU A O 1
ATOM 2265 N N . LYS A 1 294 ? 33.106 27.121 -4.085 1.00 82.31 294 LYS A N 1
ATOM 2266 C CA . LYS A 1 294 ? 33.596 28.432 -3.621 1.00 82.31 294 LYS A CA 1
ATOM 2267 C C . LYS A 1 294 ? 34.610 29.057 -4.579 1.00 82.31 294 LYS A C 1
ATOM 2269 O O . LYS A 1 294 ? 34.571 30.263 -4.815 1.00 82.31 294 LYS A O 1
ATOM 2274 N N . THR A 1 295 ? 35.526 28.260 -5.134 1.00 81.88 295 THR A N 1
ATOM 2275 C CA . THR A 1 295 ? 36.479 28.748 -6.142 1.00 81.88 295 THR A CA 1
ATOM 2276 C C . THR A 1 295 ? 35.752 29.238 -7.393 1.00 81.88 295 THR A C 1
ATOM 2278 O O . THR A 1 295 ? 36.057 30.321 -7.885 1.00 81.88 295 THR A O 1
ATOM 2281 N N . VAL A 1 296 ? 34.761 28.486 -7.878 1.00 81.69 296 VAL A N 1
ATOM 2282 C CA . VAL A 1 296 ? 33.941 28.871 -9.035 1.00 81.69 296 VAL A CA 1
ATOM 2283 C C . VAL A 1 296 ? 33.115 30.127 -8.742 1.00 81.69 296 VAL A C 1
ATOM 2285 O O . VAL A 1 296 ? 33.095 31.027 -9.573 1.00 81.69 296 VAL A O 1
ATOM 2288 N N . GLU A 1 297 ? 32.510 30.247 -7.557 1.00 84.31 297 GLU A N 1
ATOM 2289 C CA . GLU A 1 297 ? 31.792 31.454 -7.115 1.00 84.31 297 GLU A CA 1
ATOM 2290 C C . GLU A 1 297 ? 32.708 32.687 -7.091 1.00 84.31 297 GLU A C 1
ATOM 2292 O O . GLU A 1 297 ? 32.347 33.732 -7.624 1.00 84.31 297 GLU A O 1
ATOM 2297 N N . SER A 1 298 ? 33.926 32.565 -6.552 1.00 86.31 298 SER A N 1
ATOM 2298 C CA . SER A 1 298 ? 34.898 33.668 -6.534 1.00 86.31 298 SER A CA 1
ATOM 2299 C C . SER A 1 298 ? 35.340 34.082 -7.940 1.00 86.31 298 SER A C 1
ATOM 2301 O O . SER A 1 298 ? 35.497 35.271 -8.215 1.00 86.31 298 SER A O 1
ATOM 2303 N N . LYS A 1 299 ? 35.512 33.123 -8.855 1.00 86.62 299 LYS A N 1
ATOM 2304 C CA . LYS A 1 299 ? 35.853 33.410 -10.255 1.00 86.62 299 LYS A CA 1
ATOM 2305 C C . LYS A 1 299 ? 34.686 34.061 -10.993 1.00 86.62 299 LYS A C 1
ATOM 2307 O O . LYS A 1 299 ? 34.908 35.039 -11.696 1.00 86.62 299 LYS A O 1
ATOM 2312 N N . LEU A 1 300 ? 33.460 33.583 -10.778 1.00 87.31 300 LEU A N 1
ATOM 2313 C CA . LEU A 1 300 ? 32.241 34.210 -11.292 1.00 87.31 300 LEU A CA 1
ATOM 2314 C C . LEU A 1 300 ? 32.086 35.647 -10.795 1.00 87.31 300 LEU A C 1
ATOM 2316 O O . LEU A 1 300 ? 31.724 36.511 -11.586 1.00 87.31 300 LEU A O 1
ATOM 2320 N N . GLN A 1 301 ? 32.413 35.912 -9.528 1.00 89.62 301 GLN A N 1
ATOM 2321 C CA . GLN A 1 301 ? 32.385 37.258 -8.957 1.00 89.62 301 GLN A CA 1
ATOM 2322 C C . GLN A 1 301 ? 33.394 38.178 -9.655 1.00 89.62 301 GLN A C 1
ATOM 2324 O O . GLN A 1 301 ? 33.030 39.260 -10.096 1.00 89.62 301 GLN A O 1
ATOM 2329 N N . ASN A 1 302 ? 34.629 37.718 -9.873 1.00 88.81 302 ASN A N 1
ATOM 2330 C CA . ASN A 1 302 ? 35.642 38.503 -10.586 1.00 88.81 302 ASN A CA 1
ATOM 2331 C C . ASN A 1 302 ? 35.254 38.812 -12.046 1.00 88.81 302 ASN A C 1
ATOM 2333 O O . ASN A 1 302 ? 35.632 39.862 -12.566 1.00 88.81 302 ASN A O 1
ATOM 2337 N N . ILE A 1 303 ? 34.521 37.910 -12.711 1.00 88.62 303 ILE A N 1
ATOM 2338 C CA . ILE A 1 303 ? 33.988 38.130 -14.068 1.00 88.62 303 ILE A CA 1
ATOM 2339 C C . ILE A 1 303 ? 32.828 39.127 -14.028 1.00 88.62 303 ILE A C 1
ATOM 2341 O O . ILE A 1 303 ? 32.778 40.043 -14.846 1.00 88.62 303 ILE A O 1
ATOM 2345 N N . ALA A 1 304 ? 31.912 38.961 -13.070 1.00 88.06 304 ALA A N 1
ATOM 2346 C CA . ALA A 1 304 ? 30.772 39.844 -12.855 1.00 88.06 304 ALA A CA 1
ATOM 2347 C C . ALA A 1 304 ? 31.225 41.286 -12.555 1.00 88.06 304 ALA A C 1
ATOM 2349 O O . ALA A 1 304 ? 30.736 42.226 -13.174 1.00 88.06 304 ALA A O 1
ATOM 2350 N N . ASP A 1 305 ? 32.251 41.456 -11.721 1.00 88.25 305 ASP A N 1
ATOM 2351 C CA . ASP A 1 305 ? 32.829 42.759 -11.370 1.00 88.25 305 ASP A CA 1
ATOM 2352 C C . ASP A 1 305 ? 33.718 43.353 -12.485 1.00 88.25 305 ASP A C 1
ATOM 2354 O O . ASP A 1 305 ? 34.336 44.402 -12.302 1.00 88.25 305 ASP A O 1
ATOM 2358 N N . GLY A 1 306 ? 33.845 42.675 -13.635 1.00 83.25 306 GLY A N 1
ATOM 2359 C CA . GLY A 1 306 ? 34.677 43.106 -14.766 1.00 83.25 306 GLY A CA 1
ATOM 2360 C C . GLY A 1 306 ? 36.187 43.064 -14.499 1.00 83.25 306 GLY A C 1
ATOM 2361 O O . GLY A 1 306 ? 36.970 43.579 -15.295 1.00 83.25 306 GLY A O 1
ATOM 2362 N N . SER A 1 307 ? 36.606 42.451 -13.389 1.00 85.56 307 SER A N 1
ATOM 2363 C CA . SER A 1 307 ? 38.001 42.399 -12.939 1.00 85.56 307 SER A CA 1
ATOM 2364 C C . SER A 1 307 ? 38.839 41.378 -13.714 1.00 85.56 307 SER A C 1
ATOM 2366 O O . SER A 1 307 ? 40.049 41.553 -13.845 1.00 85.56 307 SER A O 1
ATOM 2368 N N . VAL A 1 308 ? 38.215 40.313 -14.234 1.00 86.81 308 VAL A N 1
ATOM 2369 C CA . VAL A 1 308 ? 38.869 39.296 -15.075 1.00 86.81 308 VAL A CA 1
ATOM 2370 C C . VAL A 1 308 ? 37.942 38.900 -16.234 1.00 86.81 308 VAL A C 1
ATOM 2372 O O . VAL A 1 308 ? 36.858 38.373 -15.981 1.00 86.81 308 VAL A O 1
ATOM 2375 N N . PRO A 1 309 ? 38.343 39.092 -17.505 1.00 85.62 309 PRO A N 1
ATOM 2376 C CA . PRO A 1 309 ? 37.586 38.598 -18.653 1.00 85.62 309 PRO A CA 1
ATOM 2377 C C . PRO A 1 309 ? 37.500 37.064 -18.673 1.00 85.62 309 PRO A C 1
ATOM 2379 O O . PRO A 1 309 ? 38.488 36.382 -18.395 1.00 85.62 309 PRO A O 1
ATOM 2382 N N . PHE A 1 310 ? 36.352 36.512 -19.081 1.00 85.12 310 PHE A N 1
ATOM 2383 C CA . PHE A 1 310 ? 36.118 35.059 -19.151 1.00 85.12 310 PHE A CA 1
ATOM 2384 C C . PHE A 1 310 ? 37.177 34.312 -19.980 1.00 85.12 310 PHE A C 1
ATOM 2386 O O . PHE A 1 310 ? 37.616 33.226 -19.602 1.00 85.12 310 PHE A O 1
ATOM 2393 N N . ASP A 1 311 ? 37.661 34.919 -21.065 1.00 85.12 311 ASP A N 1
ATOM 2394 C CA . ASP A 1 311 ? 38.658 34.319 -21.959 1.00 85.12 311 ASP A CA 1
ATOM 2395 C C . ASP A 1 311 ? 40.048 34.164 -21.327 1.00 85.12 311 ASP A C 1
ATOM 2397 O O . ASP A 1 311 ? 40.834 33.331 -21.785 1.00 85.12 311 ASP A O 1
ATOM 2401 N N . GLN A 1 312 ? 40.337 34.911 -20.255 1.00 86.25 312 GLN A N 1
ATOM 2402 C CA . GLN A 1 312 ? 41.605 34.855 -19.519 1.00 86.25 312 GLN A CA 1
ATOM 2403 C C . GLN A 1 312 ? 41.620 33.797 -18.406 1.00 86.25 312 GLN A C 1
ATOM 2405 O O . GLN A 1 312 ? 42.641 33.612 -17.744 1.00 86.25 312 GLN A O 1
ATOM 2410 N N . LEU A 1 313 ? 40.505 33.098 -18.189 1.00 85.56 313 LEU A N 1
ATOM 2411 C CA . LEU A 1 313 ? 40.438 31.979 -17.252 1.00 85.56 313 LEU A CA 1
ATOM 2412 C C . LEU A 1 313 ? 41.176 30.752 -17.795 1.00 85.56 313 LEU A C 1
ATOM 2414 O O . LEU A 1 313 ? 41.282 30.550 -19.007 1.00 85.56 313 LEU A O 1
ATOM 2418 N N . GLY A 1 314 ? 41.636 29.887 -16.891 1.00 82.62 314 GLY A N 1
ATOM 2419 C CA . GLY A 1 314 ? 42.158 28.581 -17.280 1.00 82.62 314 GLY A CA 1
ATOM 2420 C C . GLY A 1 314 ? 41.065 27.699 -17.894 1.00 82.62 314 GLY A C 1
ATOM 2421 O O . GLY A 1 314 ? 39.896 27.786 -17.523 1.00 82.62 314 GLY A O 1
ATOM 2422 N N . GLU A 1 315 ? 41.438 26.791 -18.796 1.00 74.06 315 GLU A N 1
ATOM 2423 C CA . GLU A 1 315 ? 40.482 25.922 -19.506 1.00 74.06 315 GLU A CA 1
ATOM 2424 C C . GLU A 1 315 ? 39.616 25.067 -18.564 1.00 74.06 315 GLU A C 1
ATOM 2426 O O . GLU A 1 315 ? 38.418 24.898 -18.786 1.00 74.06 315 GLU A O 1
ATOM 2431 N N . LEU A 1 316 ? 40.182 24.593 -17.449 1.00 66.31 316 LEU A N 1
ATOM 2432 C CA . LEU A 1 316 ? 39.429 23.868 -16.418 1.00 66.31 316 LEU A CA 1
ATOM 2433 C C . LEU A 1 316 ? 38.402 24.758 -15.696 1.00 66.31 316 LEU A C 1
ATOM 2435 O O . LEU A 1 316 ? 37.326 24.283 -15.336 1.00 66.31 316 LEU A O 1
ATOM 2439 N N . GLU A 1 317 ? 38.707 26.043 -15.502 1.00 75.69 317 GLU A N 1
ATOM 2440 C CA . GLU A 1 317 ? 37.813 27.008 -14.850 1.00 75.69 317 GLU A CA 1
ATOM 2441 C C . GLU A 1 317 ? 36.645 27.372 -15.776 1.00 75.69 317 GLU A C 1
ATOM 2443 O O . GLU A 1 317 ? 35.490 27.377 -15.344 1.00 75.69 317 GLU A O 1
ATOM 2448 N N . LYS A 1 318 ? 36.931 27.585 -17.069 1.00 79.06 318 LYS A N 1
ATOM 2449 C CA . LYS A 1 318 ? 35.911 27.807 -18.105 1.00 79.06 318 LYS A CA 1
ATOM 2450 C C . LYS A 1 318 ? 34.949 26.626 -18.200 1.00 79.06 318 LYS A C 1
ATOM 2452 O O . LYS A 1 318 ? 33.736 26.829 -18.164 1.00 79.06 318 LYS A O 1
ATOM 2457 N N . LEU A 1 319 ? 35.477 25.399 -18.248 1.00 73.56 319 LEU A N 1
ATOM 2458 C CA . LEU A 1 319 ? 34.671 24.176 -18.299 1.00 73.56 319 LEU A CA 1
ATOM 2459 C C . LEU A 1 319 ? 33.792 24.008 -17.054 1.00 73.56 319 LEU A C 1
ATOM 2461 O O . LEU A 1 319 ? 32.622 23.646 -17.181 1.00 73.56 319 LEU A O 1
ATOM 2465 N N . ALA A 1 320 ? 34.316 24.303 -15.860 1.00 71.56 320 ALA A N 1
ATOM 2466 C CA . ALA A 1 320 ? 33.548 24.229 -14.618 1.00 71.56 320 ALA A CA 1
ATOM 2467 C C . ALA A 1 320 ? 32.391 25.245 -14.590 1.00 71.56 320 ALA A C 1
ATOM 2469 O O . ALA A 1 320 ? 31.263 24.884 -14.245 1.00 71.56 320 ALA A O 1
ATOM 2470 N N . ILE A 1 321 ? 32.639 26.490 -15.014 1.00 80.62 321 ILE A N 1
ATOM 2471 C CA . ILE A 1 321 ? 31.615 27.542 -15.097 1.00 80.62 321 ILE A CA 1
ATOM 2472 C C . ILE A 1 321 ? 30.549 27.199 -16.146 1.00 80.62 321 ILE A C 1
ATOM 2474 O O . ILE A 1 321 ? 29.356 27.313 -15.872 1.00 80.62 321 ILE A O 1
ATOM 2478 N N . GLN A 1 322 ? 30.951 26.726 -17.327 1.00 79.62 322 GLN A N 1
ATOM 2479 C CA . GLN A 1 322 ? 30.027 26.309 -18.387 1.00 79.62 322 GLN A CA 1
ATOM 2480 C C . GLN A 1 322 ? 29.171 25.107 -17.974 1.00 79.62 322 GLN A C 1
ATOM 2482 O O . GLN A 1 322 ? 27.966 25.090 -18.235 1.00 79.62 322 GLN A O 1
ATOM 2487 N N . ALA A 1 323 ? 29.763 24.111 -17.308 1.00 70.00 323 ALA A N 1
ATOM 2488 C CA . ALA A 1 323 ? 29.037 22.954 -16.791 1.00 70.00 323 ALA A CA 1
ATOM 2489 C C . ALA A 1 323 ? 28.006 23.368 -15.731 1.00 70.00 323 ALA A C 1
ATOM 2491 O O . ALA A 1 323 ? 26.865 22.904 -15.765 1.00 70.00 323 ALA A O 1
ATOM 2492 N N . LEU A 1 324 ? 28.380 24.288 -14.836 1.00 78.38 324 LEU A N 1
ATOM 2493 C CA . LEU A 1 324 ? 27.489 24.833 -13.815 1.00 78.38 324 LEU A CA 1
ATOM 2494 C C . LEU A 1 324 ? 26.343 25.654 -14.425 1.00 78.38 324 LEU A C 1
ATOM 2496 O O . LEU A 1 324 ? 25.183 25.458 -14.061 1.00 78.38 324 LEU A O 1
ATOM 2500 N N . ALA A 1 325 ? 26.652 26.520 -15.393 1.00 80.62 325 ALA A N 1
ATOM 2501 C CA . ALA A 1 325 ? 25.668 27.313 -16.126 1.00 80.62 325 ALA A CA 1
ATOM 2502 C C . ALA A 1 325 ? 24.656 26.415 -16.850 1.00 80.62 325 ALA A C 1
ATOM 2504 O O . ALA A 1 325 ? 23.448 26.583 -16.694 1.00 80.62 325 ALA A O 1
ATOM 2505 N N . LYS A 1 326 ? 25.139 25.383 -17.552 1.00 76.12 326 LYS A N 1
ATOM 2506 C CA . LYS A 1 326 ? 24.295 24.382 -18.217 1.00 76.12 326 LYS A CA 1
ATOM 2507 C C . LYS A 1 326 ? 23.371 23.666 -17.228 1.00 76.12 326 LYS A C 1
ATOM 2509 O O . LYS A 1 326 ? 22.182 23.518 -17.501 1.00 76.12 326 LYS A O 1
ATOM 2514 N N . ARG A 1 327 ? 23.893 23.266 -16.065 1.00 69.00 327 ARG A N 1
ATOM 2515 C CA . ARG A 1 327 ? 23.127 22.569 -15.018 1.00 69.00 327 ARG A CA 1
ATOM 2516 C C . ARG A 1 327 ? 22.054 23.419 -14.359 1.00 69.00 327 ARG A C 1
ATOM 2518 O O . ARG A 1 327 ? 21.013 22.885 -14.000 1.00 69.00 327 ARG A O 1
ATOM 2525 N N . LEU A 1 328 ? 22.277 24.722 -14.220 1.00 74.75 328 LEU A N 1
ATOM 2526 C CA . LEU A 1 328 ? 21.304 25.662 -13.649 1.00 74.75 328 LEU A CA 1
ATOM 2527 C C . LEU A 1 328 ? 20.437 26.359 -14.712 1.00 74.75 328 LEU A C 1
ATOM 2529 O O . LEU A 1 328 ? 19.709 27.312 -14.408 1.00 74.75 328 LEU A O 1
ATOM 2533 N N . ASN A 1 329 ? 20.481 25.847 -15.947 1.00 77.00 329 ASN A N 1
ATOM 2534 C CA . ASN A 1 329 ? 19.729 26.334 -17.098 1.00 77.00 329 ASN A CA 1
ATOM 2535 C C . ASN A 1 329 ? 20.001 27.819 -17.415 1.00 77.00 329 ASN A C 1
ATOM 2537 O O . ASN A 1 329 ? 19.073 28.596 -17.635 1.00 77.00 329 ASN A O 1
ATOM 2541 N N . ILE A 1 330 ? 21.278 28.208 -17.398 1.00 83.31 330 ILE A N 1
ATOM 2542 C CA . ILE A 1 330 ? 21.793 29.509 -17.840 1.00 83.31 330 ILE A CA 1
ATOM 2543 C C . ILE A 1 330 ? 22.540 29.293 -19.168 1.00 83.31 330 ILE A C 1
ATOM 2545 O O . ILE A 1 330 ? 23.722 28.936 -19.161 1.00 83.31 330 ILE A O 1
ATOM 2549 N N . PRO A 1 331 ? 21.866 29.424 -20.325 1.00 79.12 331 PRO A N 1
ATOM 2550 C CA . PRO A 1 331 ? 22.508 29.240 -21.621 1.00 79.12 331 PRO A CA 1
ATOM 2551 C C . PRO A 1 331 ? 23.450 30.405 -21.953 1.00 79.12 331 PRO A C 1
ATOM 2553 O O . PRO A 1 331 ? 23.336 31.501 -21.401 1.00 79.12 331 PRO A O 1
ATOM 2556 N N . ASN A 1 332 ? 24.352 30.161 -22.905 1.00 83.69 332 ASN A N 1
ATOM 2557 C CA . ASN A 1 332 ? 25.162 31.181 -23.579 1.00 83.69 332 ASN A CA 1
ATOM 2558 C C . ASN A 1 332 ? 26.089 32.002 -22.662 1.00 83.69 332 ASN A C 1
ATOM 2560 O O . ASN A 1 332 ? 26.391 33.156 -22.953 1.00 83.69 332 ASN A O 1
ATOM 2564 N N . ILE A 1 333 ? 26.607 31.404 -21.581 1.00 83.69 333 ILE A N 1
ATOM 2565 C CA . ILE A 1 333 ? 27.529 32.095 -20.657 1.00 83.69 333 ILE A CA 1
ATOM 2566 C C . ILE A 1 333 ? 28.827 32.586 -21.318 1.00 83.69 333 ILE A C 1
ATOM 2568 O O . ILE A 1 333 ? 29.480 33.469 -20.787 1.00 83.69 333 ILE A O 1
ATOM 2572 N N . VAL A 1 334 ? 29.206 32.042 -22.475 1.00 84.56 334 VAL A N 1
ATOM 2573 C CA . VAL A 1 334 ? 30.391 32.492 -23.226 1.00 84.56 334 VAL A CA 1
ATOM 2574 C C . VAL A 1 334 ? 30.100 33.755 -24.038 1.00 84.56 334 VAL A C 1
ATOM 2576 O O . VAL A 1 334 ? 30.971 34.602 -24.182 1.00 84.56 334 VAL A O 1
ATOM 2579 N N . GLU A 1 335 ? 28.879 33.890 -24.559 1.00 84.31 335 GLU A N 1
ATOM 2580 C CA . GLU A 1 335 ? 28.487 34.994 -25.446 1.00 84.31 335 GLU A CA 1
ATOM 2581 C C . GLU A 1 335 ? 28.246 36.297 -24.668 1.00 84.31 335 GLU A C 1
ATOM 2583 O O . GLU A 1 335 ? 28.493 37.379 -25.191 1.00 84.31 335 GLU A O 1
ATOM 2588 N N . ASP A 1 336 ? 27.801 36.194 -23.411 1.00 86.56 336 ASP A N 1
ATOM 2589 C CA . ASP A 1 336 ? 27.570 37.329 -22.509 1.00 86.56 336 ASP A CA 1
ATOM 2590 C C . ASP A 1 336 ? 28.071 37.011 -21.091 1.00 86.56 336 ASP A C 1
ATOM 2592 O O . ASP A 1 336 ? 27.309 36.902 -20.128 1.00 86.56 336 ASP A O 1
ATOM 2596 N N . ALA A 1 337 ? 29.382 36.800 -20.961 1.00 85.88 337 ALA A N 1
ATOM 2597 C CA . ALA A 1 337 ? 29.968 36.309 -19.717 1.00 85.88 337 ALA A CA 1
ATOM 2598 C C . ALA A 1 337 ? 29.768 37.243 -18.518 1.00 85.88 337 ALA A C 1
ATOM 2600 O O . ALA A 1 337 ? 29.617 36.756 -17.397 1.00 85.88 337 ALA A O 1
ATOM 2601 N N . LEU A 1 338 ? 29.723 38.561 -18.729 1.00 86.19 338 LEU A N 1
ATOM 2602 C CA . LEU A 1 338 ? 29.566 39.530 -17.645 1.00 86.19 338 LEU A CA 1
ATOM 2603 C C . LEU A 1 338 ? 28.151 39.471 -17.048 1.00 86.19 338 LEU A C 1
ATOM 2605 O O . LEU A 1 338 ? 28.006 39.290 -15.836 1.00 86.19 338 LEU A O 1
ATOM 2609 N N . ASN A 1 339 ? 27.096 39.539 -17.867 1.00 85.31 339 ASN A N 1
ATOM 2610 C CA . ASN A 1 339 ? 25.725 39.485 -17.346 1.00 85.31 339 ASN A CA 1
ATOM 2611 C C . ASN A 1 339 ? 25.326 38.063 -16.930 1.00 85.31 339 ASN A C 1
ATOM 2613 O O . ASN A 1 339 ? 24.635 37.879 -15.927 1.00 85.31 339 ASN A O 1
ATOM 2617 N N . LYS A 1 340 ? 25.788 37.034 -17.651 1.00 88.50 340 LYS A N 1
ATOM 2618 C CA . LYS A 1 340 ? 25.469 35.635 -17.325 1.00 88.50 340 LYS A CA 1
ATOM 2619 C C . LYS A 1 340 ? 26.184 35.139 -16.071 1.00 88.50 340 LYS A C 1
ATOM 2621 O O . LYS A 1 340 ? 25.631 34.286 -15.380 1.00 88.50 340 LYS A O 1
ATOM 2626 N N . SER A 1 341 ? 27.342 35.704 -15.716 1.00 87.06 341 SER A N 1
ATOM 2627 C CA . SER A 1 341 ? 27.974 35.436 -14.415 1.00 87.06 341 SER A CA 1
ATOM 2628 C C . SER A 1 341 ? 27.160 36.021 -13.257 1.00 87.06 341 SER A C 1
ATOM 2630 O O . SER A 1 341 ? 26.943 35.322 -12.267 1.00 87.06 341 SER A O 1
ATOM 2632 N N . HIS A 1 342 ? 26.611 37.236 -13.405 1.00 85.44 342 HIS A N 1
ATOM 2633 C CA . HIS A 1 342 ? 25.655 37.794 -12.438 1.00 85.44 342 HIS A CA 1
ATOM 2634 C C . HIS A 1 342 ? 24.387 36.936 -12.323 1.00 85.44 342 HIS A C 1
ATOM 2636 O O . HIS A 1 342 ? 23.928 36.646 -11.218 1.00 85.44 342 HIS A O 1
ATOM 2642 N N . GLU A 1 343 ? 23.823 36.495 -13.451 1.00 87.44 343 GLU A N 1
ATOM 2643 C CA . GLU A 1 343 ? 22.637 35.630 -13.474 1.00 87.44 343 GLU A CA 1
ATOM 2644 C C . GLU A 1 343 ? 22.898 34.289 -12.767 1.00 87.44 343 GLU A C 1
ATOM 2646 O O . GLU A 1 343 ? 22.073 33.833 -11.971 1.00 87.44 343 GLU A O 1
ATOM 2651 N N . LEU A 1 344 ? 24.069 33.687 -12.994 1.00 84.00 344 LEU A N 1
ATOM 2652 C CA . LEU A 1 344 ? 24.465 32.423 -12.379 1.00 84.00 344 LEU A CA 1
ATOM 2653 C C . LEU A 1 344 ? 24.698 32.553 -10.865 1.00 84.00 344 LEU A C 1
ATOM 2655 O O . LEU A 1 344 ? 24.208 31.713 -10.108 1.00 84.00 344 LEU A O 1
ATOM 2659 N N . LEU A 1 345 ? 25.372 33.616 -10.412 1.00 85.88 345 LEU A N 1
ATOM 2660 C CA . LEU A 1 345 ? 25.553 33.924 -8.985 1.00 85.88 345 LEU A CA 1
ATOM 2661 C C . LEU A 1 345 ? 24.210 34.148 -8.281 1.00 85.88 345 LEU A C 1
ATOM 2663 O O . LEU A 1 345 ? 23.948 33.565 -7.226 1.00 85.88 345 LEU A O 1
ATOM 2667 N N . ASN A 1 346 ? 23.317 34.921 -8.902 1.00 86.06 346 ASN A N 1
ATOM 2668 C CA . ASN A 1 346 ? 21.973 35.156 -8.380 1.00 86.06 346 ASN A CA 1
ATOM 2669 C C . ASN A 1 346 ? 21.159 33.859 -8.303 1.00 86.06 346 ASN A C 1
ATOM 2671 O O . ASN A 1 346 ? 20.443 33.633 -7.322 1.00 86.06 346 ASN A O 1
ATOM 2675 N N . LYS A 1 347 ? 21.283 32.970 -9.296 1.00 83.00 347 LYS A N 1
ATOM 2676 C CA . LYS A 1 347 ? 20.619 31.662 -9.287 1.00 83.00 347 LYS A CA 1
ATOM 2677 C C . LYS A 1 347 ? 21.154 30.770 -8.167 1.00 83.00 347 LYS A C 1
ATOM 2679 O O . LYS A 1 347 ? 20.351 30.197 -7.439 1.00 83.00 347 LYS A O 1
ATOM 2684 N N . LEU A 1 348 ? 22.473 30.697 -7.972 1.00 80.81 348 LEU A N 1
ATOM 2685 C CA . LEU A 1 348 ? 23.098 29.947 -6.872 1.00 80.81 348 LEU A CA 1
ATOM 2686 C C . LEU A 1 348 ? 22.624 30.440 -5.500 1.00 80.81 348 LEU A C 1
ATOM 2688 O O . LEU A 1 348 ? 22.217 29.633 -4.660 1.00 80.81 348 LEU A O 1
ATOM 2692 N N . ALA A 1 349 ? 22.598 31.759 -5.296 1.00 81.44 349 ALA A N 1
ATOM 2693 C CA . ALA A 1 349 ? 22.077 32.366 -4.074 1.00 81.44 349 ALA A CA 1
ATOM 2694 C C . ALA A 1 349 ? 20.584 32.051 -3.874 1.00 81.44 349 ALA A C 1
ATOM 2696 O O . ALA A 1 349 ? 20.168 31.669 -2.782 1.00 81.44 349 ALA A O 1
ATOM 2697 N N . THR A 1 350 ? 19.786 32.130 -4.942 1.00 81.56 350 THR A N 1
ATOM 2698 C CA . THR A 1 350 ? 18.350 31.807 -4.924 1.00 81.56 350 THR A CA 1
ATOM 2699 C C . THR A 1 350 ? 18.099 30.346 -4.556 1.00 81.56 350 THR A C 1
ATOM 2701 O O . THR A 1 350 ? 17.229 30.066 -3.733 1.00 81.56 350 THR A O 1
ATOM 2704 N N . VAL A 1 351 ? 18.865 29.408 -5.125 1.00 75.75 351 VAL A N 1
ATOM 2705 C CA . VAL A 1 351 ? 18.781 27.980 -4.781 1.00 75.75 351 VAL A CA 1
ATOM 2706 C C . VAL A 1 351 ? 19.111 27.787 -3.307 1.00 75.75 351 VAL A C 1
ATOM 2708 O O . VAL A 1 351 ? 18.318 27.194 -2.584 1.00 75.75 351 VAL A O 1
ATOM 2711 N N . LYS A 1 352 ? 20.231 28.341 -2.833 1.00 74.31 352 LYS A N 1
ATOM 2712 C CA . LYS A 1 352 ? 20.666 28.213 -1.436 1.00 74.31 352 LYS A CA 1
ATOM 2713 C C . LYS A 1 352 ? 19.637 28.773 -0.447 1.00 74.31 352 LYS A C 1
ATOM 2715 O O . LYS A 1 352 ? 19.379 28.137 0.572 1.00 74.31 352 LYS A O 1
ATOM 2720 N N . ASN A 1 353 ? 19.037 29.919 -0.764 1.00 74.81 353 ASN A N 1
ATOM 2721 C CA . ASN A 1 353 ? 18.081 30.600 0.109 1.00 74.81 353 ASN A CA 1
ATOM 2722 C C . ASN A 1 353 ? 16.705 29.913 0.127 1.00 74.81 353 ASN A C 1
ATOM 2724 O O . ASN A 1 353 ? 16.101 29.788 1.188 1.00 74.81 353 ASN A O 1
ATOM 2728 N N . ASN A 1 354 ? 16.225 29.421 -1.019 1.00 78.81 354 ASN A N 1
ATOM 2729 C CA . ASN A 1 354 ? 14.876 28.851 -1.131 1.00 78.81 354 ASN A CA 1
ATOM 2730 C C . ASN A 1 354 ? 14.814 27.351 -0.815 1.00 78.81 354 ASN A C 1
ATOM 2732 O O . ASN A 1 354 ? 13.747 26.827 -0.494 1.00 78.81 354 ASN A O 1
ATOM 2736 N N . LEU A 1 355 ? 15.945 26.644 -0.889 1.00 71.94 355 LEU A N 1
ATOM 2737 C CA . LEU A 1 355 ? 15.994 25.195 -0.706 1.00 71.94 355 LEU A CA 1
ATOM 2738 C C . LEU A 1 355 ? 15.473 24.761 0.668 1.00 71.94 355 LEU A C 1
ATOM 2740 O O . LEU A 1 355 ? 14.756 23.770 0.766 1.00 71.94 355 LEU A O 1
ATOM 2744 N N . GLN A 1 356 ? 15.781 25.511 1.726 1.00 71.25 356 GLN A N 1
ATOM 2745 C CA . GLN A 1 356 ? 15.302 25.193 3.070 1.00 71.25 356 GLN A CA 1
ATOM 2746 C C . GLN A 1 356 ? 13.770 25.245 3.168 1.00 71.25 356 GLN A C 1
ATOM 2748 O O . GLN A 1 356 ? 13.148 24.346 3.747 1.00 71.25 356 GLN A O 1
ATOM 2753 N N . GLU A 1 357 ? 13.162 26.281 2.594 1.00 74.50 357 GLU A N 1
ATOM 2754 C CA . GLU A 1 357 ? 11.712 26.456 2.588 1.00 74.50 357 GLU A CA 1
ATOM 2755 C C . GLU A 1 357 ? 11.034 25.375 1.737 1.00 74.50 357 GLU A C 1
ATOM 2757 O O . GLU A 1 357 ? 10.104 24.715 2.208 1.00 74.50 357 GLU A O 1
ATOM 2762 N N . ASP A 1 358 ? 11.548 25.113 0.532 1.00 68.94 358 ASP A N 1
ATOM 2763 C CA . ASP A 1 358 ? 10.983 24.114 -0.378 1.00 68.94 358 ASP A CA 1
ATOM 2764 C C . ASP A 1 358 ? 11.095 22.681 0.189 1.00 68.94 358 ASP A C 1
ATOM 2766 O O . ASP A 1 358 ? 10.139 21.907 0.080 1.00 68.94 358 ASP A O 1
ATOM 2770 N N . ILE A 1 359 ? 12.199 22.334 0.874 1.00 66.50 359 ILE A N 1
ATOM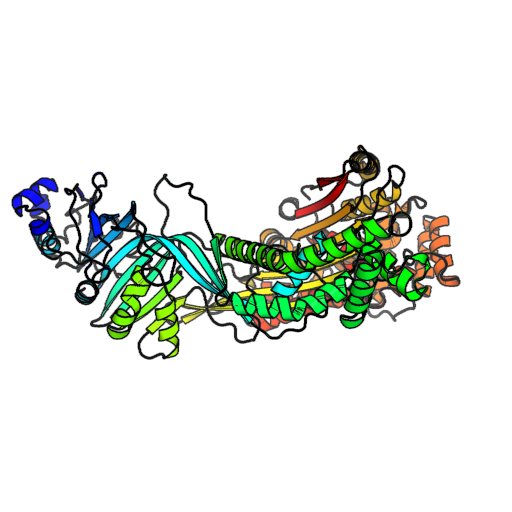 2771 C CA . ILE A 1 359 ? 12.347 21.058 1.606 1.00 66.50 359 ILE A CA 1
ATOM 2772 C C . ILE A 1 359 ? 11.264 20.928 2.674 1.00 66.50 359 ILE A C 1
ATOM 2774 O O . ILE A 1 359 ? 10.559 19.918 2.742 1.00 66.50 359 ILE A O 1
ATOM 2778 N N . THR A 1 360 ? 11.136 21.955 3.513 1.00 68.69 360 THR A N 1
ATOM 2779 C CA . THR A 1 360 ? 10.210 21.953 4.649 1.00 68.69 360 THR A CA 1
ATOM 2780 C C . THR A 1 360 ? 8.767 21.858 4.163 1.00 68.69 360 THR A C 1
ATOM 2782 O O . THR A 1 360 ? 7.971 21.091 4.713 1.00 68.69 360 THR A O 1
ATOM 2785 N N . LYS A 1 361 ? 8.434 22.576 3.087 1.00 68.88 361 LYS A N 1
ATOM 2786 C CA . LYS A 1 361 ? 7.115 22.569 2.454 1.00 68.88 361 LYS A CA 1
ATOM 2787 C C . LYS A 1 361 ? 6.768 21.204 1.865 1.00 68.88 361 LYS A C 1
ATOM 2789 O O . LYS A 1 361 ? 5.709 20.667 2.187 1.00 68.88 361 LYS A O 1
ATOM 2794 N N . LEU A 1 362 ? 7.650 20.617 1.052 1.00 60.06 362 LEU A N 1
ATOM 2795 C CA . LEU A 1 362 ? 7.415 19.310 0.427 1.00 60.06 362 LEU A CA 1
ATOM 2796 C C . LEU A 1 362 ? 7.329 18.183 1.457 1.00 60.06 362 LEU A C 1
ATOM 2798 O O . LEU A 1 362 ? 6.453 17.325 1.358 1.00 60.06 362 LEU A O 1
ATOM 2802 N N . ALA A 1 363 ? 8.192 18.200 2.474 1.00 60.34 363 ALA A N 1
ATOM 2803 C CA . ALA A 1 363 ? 8.115 17.247 3.573 1.00 60.34 363 ALA A CA 1
ATOM 2804 C C . ALA A 1 363 ? 6.788 17.372 4.332 1.00 60.34 363 ALA A C 1
ATOM 2806 O O . ALA A 1 363 ? 6.100 16.375 4.538 1.00 60.34 363 ALA A O 1
ATOM 2807 N N . SER A 1 364 ? 6.380 18.599 4.670 1.00 63.53 364 SER A N 1
ATOM 2808 C CA . SER A 1 364 ? 5.108 18.860 5.355 1.00 63.53 364 SER A CA 1
ATOM 2809 C C . SER A 1 364 ? 3.906 18.391 4.538 1.00 63.53 364 SER A C 1
ATOM 2811 O O . SER A 1 364 ? 2.991 17.787 5.092 1.00 63.53 364 SER A O 1
ATOM 2813 N N . GLN A 1 365 ? 3.907 18.622 3.221 1.00 60.22 365 GLN A N 1
ATOM 2814 C CA . GLN A 1 365 ? 2.856 18.145 2.318 1.00 60.22 365 GLN A CA 1
ATOM 2815 C C . GLN A 1 365 ? 2.776 16.615 2.294 1.00 60.22 365 GLN A C 1
ATOM 2817 O O . GLN A 1 365 ? 1.684 16.066 2.431 1.00 60.22 365 GLN A O 1
ATOM 2822 N N . LYS A 1 366 ? 3.919 15.927 2.179 1.00 55.09 366 LYS A N 1
ATOM 2823 C CA . LYS A 1 366 ? 3.982 14.457 2.181 1.00 55.09 366 LYS A CA 1
ATOM 2824 C C . LYS A 1 366 ? 3.501 13.861 3.499 1.00 55.09 366 LYS A C 1
ATOM 2826 O O . LYS A 1 366 ? 2.651 12.975 3.501 1.00 55.09 366 LYS A O 1
ATOM 2831 N N . PHE A 1 367 ? 3.999 14.385 4.615 1.00 57.78 367 PHE A N 1
ATOM 2832 C CA . PHE A 1 367 ? 3.604 13.949 5.950 1.00 57.78 367 PHE A CA 1
ATOM 2833 C C . PHE A 1 367 ? 2.113 14.197 6.210 1.00 57.78 367 PHE A C 1
ATOM 2835 O O . PHE A 1 367 ? 1.416 13.302 6.685 1.00 57.78 367 PHE A O 1
ATOM 2842 N N . LYS A 1 368 ? 1.599 15.377 5.836 1.00 57.31 368 LYS A N 1
ATOM 2843 C CA . LYS A 1 368 ? 0.174 15.716 5.933 1.00 57.31 368 LYS A CA 1
ATOM 2844 C C . LYS A 1 368 ? -0.698 14.773 5.112 1.00 57.31 368 LYS A C 1
ATOM 2846 O O . LYS A 1 368 ? -1.726 14.337 5.621 1.00 57.31 368 LYS A O 1
ATOM 2851 N N . ALA A 1 369 ? -0.304 14.457 3.880 1.00 52.81 369 ALA A N 1
ATOM 2852 C CA . ALA A 1 369 ? -1.040 13.527 3.031 1.00 52.81 369 ALA A CA 1
ATOM 2853 C C . ALA A 1 369 ? -1.096 12.128 3.663 1.00 52.81 369 ALA A C 1
ATOM 2855 O O . ALA A 1 369 ? -2.194 11.621 3.865 1.00 52.81 369 ALA A O 1
ATOM 2856 N N . GLY A 1 370 ? 0.053 11.565 4.067 1.00 48.97 370 GLY A N 1
ATOM 2857 C CA . GLY A 1 370 ? 0.140 10.252 4.728 1.00 48.97 370 GLY A CA 1
ATOM 2858 C C . GLY A 1 370 ? -0.806 10.130 5.922 1.00 48.97 370 GLY A C 1
ATOM 2859 O O . GLY A 1 370 ? -1.644 9.237 5.981 1.00 48.97 370 GLY A O 1
ATOM 2860 N N . PHE A 1 371 ? -0.746 11.109 6.823 1.00 53.09 371 PHE A N 1
ATOM 2861 C CA . PHE A 1 371 ? -1.610 11.135 7.998 1.00 53.09 371 PHE A CA 1
ATOM 2862 C C . PHE A 1 371 ? -3.092 11.379 7.664 1.00 53.09 371 PHE A C 1
ATOM 2864 O O . PHE A 1 371 ? -3.966 10.816 8.314 1.00 53.09 371 PHE A O 1
ATOM 2871 N N . THR A 1 372 ? -3.388 12.190 6.641 1.00 51.16 372 THR A N 1
ATOM 2872 C CA . THR A 1 372 ? -4.760 12.426 6.153 1.00 51.16 372 THR A CA 1
ATOM 2873 C C . THR A 1 372 ? -5.435 11.129 5.751 1.00 51.16 372 THR A C 1
ATOM 2875 O O . THR A 1 372 ? -6.568 10.865 6.149 1.00 51.16 372 THR A O 1
ATOM 2878 N N . TYR A 1 373 ? -4.725 10.326 4.968 1.00 44.75 373 TYR A N 1
ATOM 2879 C CA . TYR A 1 373 ? -5.233 9.047 4.524 1.00 44.75 373 TYR A CA 1
ATOM 2880 C C . TYR A 1 373 ? -5.419 8.108 5.702 1.00 44.75 373 TYR A C 1
ATOM 2882 O O . TYR A 1 373 ? -6.536 7.656 5.907 1.00 44.75 373 TYR A O 1
ATOM 2890 N N . ASP A 1 374 ? -4.388 7.882 6.518 1.00 48.00 374 ASP A N 1
ATOM 2891 C CA . ASP A 1 374 ? -4.474 6.938 7.639 1.00 48.00 374 ASP A CA 1
ATOM 2892 C C . ASP A 1 374 ? -5.619 7.305 8.599 1.00 48.00 374 ASP A C 1
ATOM 2894 O O . ASP A 1 374 ? -6.365 6.437 9.042 1.00 48.00 374 ASP A O 1
ATOM 2898 N N . TYR A 1 375 ? -5.832 8.601 8.844 1.00 52.31 375 TYR A N 1
ATOM 2899 C CA . TYR A 1 375 ? -6.956 9.067 9.648 1.00 52.31 375 TYR A CA 1
ATOM 2900 C C . TYR A 1 375 ? -8.318 8.887 8.955 1.00 52.31 375 TYR A C 1
ATOM 2902 O O . TYR A 1 375 ? -9.317 8.637 9.621 1.00 52.31 375 TYR A O 1
ATOM 2910 N N . SER A 1 376 ? -8.400 8.994 7.626 1.00 47.59 376 SER A N 1
ATOM 2911 C CA . SER A 1 376 ? -9.662 8.804 6.890 1.00 47.59 376 SER A CA 1
ATOM 2912 C C . SER A 1 376 ? -10.204 7.368 6.940 1.00 47.59 376 SER A C 1
ATOM 2914 O O . SER A 1 376 ? -11.405 7.176 6.758 1.00 47.59 376 SER A O 1
ATOM 2916 N N . TYR A 1 377 ? -9.345 6.383 7.234 1.00 43.75 377 TYR A N 1
ATOM 2917 C CA . TYR A 1 377 ? -9.735 4.980 7.430 1.00 43.75 377 TYR A CA 1
ATOM 2918 C C . TYR A 1 377 ? -10.173 4.665 8.860 1.00 43.75 377 TYR A C 1
ATOM 2920 O O . TYR A 1 377 ? -10.764 3.610 9.076 1.00 43.75 377 TYR A O 1
ATOM 2928 N N . ILE A 1 378 ? -9.949 5.585 9.806 1.00 50.41 378 ILE A N 1
ATOM 2929 C CA . ILE A 1 378 ? -10.505 5.496 11.155 1.00 50.41 378 ILE A CA 1
ATOM 2930 C C . ILE A 1 378 ? -12.015 5.707 11.031 1.00 50.41 378 ILE A C 1
ATOM 2932 O O . ILE A 1 378 ? -12.507 6.825 10.823 1.00 50.41 378 ILE A O 1
ATOM 2936 N N . SER A 1 379 ? -12.765 4.608 11.095 1.00 47.97 379 SER A N 1
ATOM 2937 C CA . SER A 1 379 ? -14.223 4.620 11.001 1.00 47.97 379 SER A CA 1
ATOM 2938 C C . SER A 1 379 ? -14.833 5.487 12.112 1.00 47.97 379 SER A C 1
ATOM 2940 O O . SER A 1 379 ? -14.246 5.700 13.173 1.00 47.97 379 SER A O 1
ATOM 2942 N N . THR A 1 380 ? -16.058 5.983 11.916 1.00 47.25 380 THR A N 1
ATOM 2943 C CA . THR A 1 380 ? -16.771 6.865 12.868 1.00 47.25 380 THR A CA 1
ATOM 2944 C C . THR A 1 380 ? -17.036 6.253 14.255 1.00 47.25 380 THR A C 1
ATOM 2946 O O . THR A 1 380 ? -17.647 6.906 15.095 1.00 47.25 380 THR A O 1
ATOM 2949 N N . LYS A 1 381 ? -16.605 5.011 14.517 1.00 51.16 381 LYS A N 1
ATOM 2950 C CA . LYS A 1 381 ? -16.792 4.291 15.787 1.00 51.16 381 LYS A CA 1
ATOM 2951 C C . LYS A 1 381 ? -15.479 3.917 16.487 1.00 51.16 381 LYS A C 1
ATOM 2953 O O . LYS A 1 381 ? -15.529 3.209 17.491 1.00 51.16 381 LYS A O 1
ATOM 2958 N N . GLU A 1 382 ? -14.329 4.346 15.974 1.00 65.75 382 GLU A N 1
ATOM 2959 C CA . GLU A 1 382 ? -13.037 3.948 16.531 1.00 65.75 382 GLU A CA 1
ATOM 2960 C C . GLU A 1 382 ? -12.661 4.708 17.808 1.00 65.75 382 GLU A C 1
ATOM 2962 O O . GLU A 1 382 ? -12.866 5.918 17.961 1.00 65.75 382 GLU A O 1
ATOM 2967 N N . VAL A 1 383 ? -12.125 3.927 18.743 1.00 70.62 383 VAL A N 1
ATOM 2968 C CA . VAL A 1 383 ? -11.611 4.342 20.042 1.00 70.62 383 VAL A CA 1
ATOM 2969 C C . VAL A 1 383 ? -10.215 4.922 19.842 1.00 70.62 383 VAL A C 1
ATOM 2971 O O . VAL A 1 383 ? -9.343 4.260 19.292 1.00 70.62 383 VAL A O 1
ATOM 2974 N N . LEU A 1 384 ? -9.996 6.162 20.278 1.00 71.12 384 LEU A N 1
ATOM 2975 C CA . LEU A 1 384 ? -8.687 6.817 20.221 1.00 71.12 384 LEU A CA 1
ATOM 2976 C C . LEU A 1 384 ? -7.825 6.429 21.421 1.00 71.12 384 LEU A C 1
ATOM 2978 O O . LEU A 1 384 ? -6.637 6.145 21.259 1.00 71.12 384 LEU A O 1
ATOM 2982 N N . ILE A 1 385 ? -8.429 6.415 22.612 1.00 74.75 385 ILE A N 1
ATOM 2983 C CA . ILE A 1 385 ? -7.865 5.832 23.831 1.00 74.75 385 ILE A CA 1
ATOM 2984 C C . ILE A 1 385 ? -8.993 5.324 24.734 1.00 74.75 385 ILE A C 1
ATOM 2986 O O . ILE A 1 385 ? -10.027 5.975 24.865 1.00 74.75 385 ILE A O 1
ATOM 2990 N N . GLU A 1 386 ? -8.775 4.192 25.381 1.00 81.75 386 GLU A N 1
ATOM 2991 C CA . GLU A 1 386 ? -9.623 3.594 26.408 1.00 81.75 386 GLU A CA 1
ATOM 2992 C C . GLU A 1 386 ? -8.714 3.145 27.547 1.00 81.75 386 GLU A C 1
ATOM 2994 O O . GLU A 1 386 ? -7.674 2.526 27.309 1.00 81.75 386 GLU A O 1
ATOM 2999 N N . ALA A 1 387 ? -9.049 3.499 28.782 1.00 84.06 387 ALA A N 1
ATOM 3000 C CA . ALA A 1 387 ? -8.195 3.226 29.927 1.00 84.06 387 ALA A CA 1
ATOM 3001 C C . ALA A 1 387 ? -8.982 3.079 31.229 1.00 84.06 387 ALA A C 1
ATOM 3003 O O . ALA A 1 387 ? -9.990 3.751 31.443 1.00 84.06 387 ALA A O 1
ATOM 3004 N N . LEU A 1 388 ? -8.455 2.268 32.143 1.00 87.88 388 LEU A N 1
ATOM 3005 C CA . LEU A 1 388 ? -8.841 2.256 33.549 1.00 87.88 388 LEU A CA 1
ATOM 3006 C C . LEU A 1 388 ? -7.828 3.070 34.350 1.00 87.88 388 LEU A C 1
ATOM 3008 O O . LEU A 1 388 ? -6.627 2.803 34.300 1.00 87.88 388 LEU A O 1
ATOM 3012 N N . ILE A 1 389 ? -8.310 4.054 35.102 1.00 90.12 389 ILE A N 1
ATOM 3013 C CA . ILE A 1 389 ? -7.474 4.937 35.919 1.00 90.12 389 ILE A CA 1
ATOM 3014 C C . ILE A 1 389 ? -7.998 5.064 37.341 1.00 90.12 389 ILE A C 1
ATOM 3016 O O . ILE A 1 389 ? -9.186 4.863 37.595 1.00 90.12 389 ILE A O 1
ATOM 3020 N N . ASN A 1 390 ? -7.115 5.421 38.270 1.00 89.19 390 ASN A N 1
ATOM 3021 C CA . ASN A 1 390 ? -7.491 5.757 39.642 1.00 89.19 390 ASN A CA 1
ATOM 3022 C C . ASN A 1 390 ? -7.680 7.274 39.850 1.00 89.19 390 ASN A C 1
ATOM 3024 O O . ASN A 1 390 ? -7.469 8.067 38.934 1.00 89.19 390 ASN A O 1
ATOM 3028 N N . ASP A 1 391 ? -8.064 7.689 41.061 1.00 89.31 391 ASP A N 1
ATOM 3029 C CA . ASP A 1 391 ? -8.251 9.108 41.415 1.00 89.31 391 ASP A CA 1
ATOM 3030 C C . ASP A 1 391 ? -7.010 9.985 41.178 1.00 89.31 391 ASP A C 1
ATOM 3032 O O . ASP A 1 391 ? -7.152 11.155 40.809 1.00 89.31 391 ASP A O 1
ATOM 3036 N N . THR A 1 392 ? -5.806 9.442 41.387 1.00 88.12 392 THR A N 1
ATOM 3037 C CA . THR A 1 392 ? -4.541 10.161 41.169 1.00 88.12 392 THR A CA 1
ATOM 3038 C C . THR A 1 392 ? -4.341 10.435 39.684 1.00 88.12 392 THR A C 1
ATOM 3040 O O . THR A 1 392 ? -4.209 11.589 39.279 1.00 88.12 392 THR A O 1
ATOM 3043 N N . ALA A 1 393 ? -4.417 9.392 38.855 1.00 87.62 393 ALA A N 1
ATOM 3044 C CA . ALA A 1 393 ? -4.298 9.525 37.409 1.00 87.62 393 ALA A CA 1
ATOM 3045 C C . ALA A 1 393 ? -5.431 10.368 36.806 1.00 87.62 393 ALA A C 1
ATOM 3047 O O . ALA A 1 393 ? -5.193 11.122 35.862 1.00 87.62 393 ALA A O 1
ATOM 3048 N N . LEU A 1 394 ? -6.648 10.303 37.359 1.00 90.19 394 LEU A N 1
ATOM 3049 C CA . LEU A 1 394 ? -7.742 11.192 36.971 1.00 90.19 394 LEU A CA 1
ATOM 3050 C C . LEU A 1 394 ? -7.381 12.652 37.260 1.00 90.19 394 LEU A C 1
ATOM 3052 O O . LEU A 1 394 ? -7.535 13.491 36.381 1.00 90.19 394 LEU A O 1
ATOM 3056 N N . ALA A 1 395 ? -6.866 12.966 38.451 1.00 89.44 395 ALA A N 1
ATOM 3057 C CA . ALA A 1 395 ? -6.491 14.335 38.804 1.00 89.44 395 ALA A CA 1
ATOM 3058 C C . ALA A 1 395 ? -5.383 14.904 37.900 1.00 89.44 395 ALA A C 1
ATOM 3060 O O . ALA A 1 395 ? -5.435 16.076 37.531 1.00 89.44 395 ALA A O 1
ATOM 3061 N N . GLU A 1 396 ? -4.415 14.076 37.508 1.00 85.94 396 GLU A N 1
ATOM 3062 C CA . GLU A 1 396 ? -3.310 14.473 36.627 1.00 85.94 396 GLU A CA 1
ATOM 3063 C C . GLU A 1 396 ? -3.738 14.629 35.159 1.00 85.94 396 GLU A C 1
ATOM 3065 O O . GLU A 1 396 ? -3.238 15.505 34.452 1.00 85.94 396 GLU A O 1
ATOM 3070 N N . SER A 1 397 ? -4.665 13.789 34.686 1.00 84.81 397 SER A N 1
ATOM 3071 C CA . SER A 1 397 ? -5.034 13.716 33.267 1.00 84.81 397 SER A CA 1
ATOM 3072 C C . SER A 1 397 ? -6.326 14.446 32.903 1.00 84.81 397 SER A C 1
ATOM 3074 O O . SER A 1 397 ? -6.509 14.763 31.729 1.00 84.81 397 SER A O 1
ATOM 3076 N N . HIS A 1 398 ? -7.201 14.765 33.867 1.00 87.44 398 HIS A N 1
ATOM 3077 C CA . HIS A 1 398 ? -8.534 15.337 33.623 1.00 87.44 398 HIS A CA 1
ATOM 3078 C C . HIS A 1 398 ? -8.490 16.579 32.733 1.00 87.44 398 HIS A C 1
ATOM 3080 O O . HIS A 1 398 ? -9.158 16.604 31.702 1.00 87.44 398 HIS A O 1
ATOM 3086 N N . LYS A 1 399 ? -7.626 17.555 33.038 1.00 81.31 399 LYS A N 1
ATOM 3087 C CA . LYS A 1 399 ? -7.483 18.763 32.207 1.00 81.31 399 LYS A CA 1
ATOM 3088 C C . LYS A 1 399 ? -7.062 18.447 30.773 1.00 81.31 399 LYS A C 1
ATOM 3090 O O . LYS A 1 399 ? -7.616 19.015 29.837 1.00 81.31 399 LYS A O 1
ATOM 3095 N N . GLY A 1 400 ? -6.107 17.534 30.596 1.00 76.88 400 GLY A N 1
ATOM 3096 C CA . GLY A 1 400 ? -5.655 17.102 29.273 1.00 76.88 400 GLY A CA 1
ATOM 3097 C C . GLY A 1 400 ? -6.759 16.387 28.495 1.00 76.88 400 GLY A C 1
ATOM 3098 O O . GLY A 1 400 ? -6.977 16.693 27.328 1.00 76.88 400 GLY A O 1
ATOM 3099 N N . LEU A 1 401 ? -7.505 15.502 29.156 1.00 82.56 401 LEU A N 1
ATOM 3100 C CA . LEU A 1 401 ? -8.594 14.729 28.561 1.00 82.56 401 LEU A CA 1
ATOM 3101 C C . LEU A 1 401 ? -9.791 15.599 28.169 1.00 82.56 401 LEU A C 1
ATOM 3103 O O . LEU A 1 401 ? -10.351 15.395 27.097 1.00 82.56 401 LEU A O 1
ATOM 3107 N N . ILE A 1 402 ? -10.143 16.608 28.973 1.00 81.12 402 ILE A N 1
ATOM 3108 C CA . ILE A 1 402 ? -11.139 17.632 28.608 1.00 81.12 402 ILE A CA 1
ATOM 3109 C C . ILE A 1 402 ? -10.713 18.401 27.348 1.00 81.12 402 ILE A C 1
ATOM 3111 O O . ILE A 1 402 ? -11.549 18.828 26.557 1.00 81.12 402 ILE A O 1
ATOM 3115 N N . LEU A 1 403 ? -9.408 18.532 27.117 1.00 74.62 403 LEU A N 1
ATOM 3116 C CA . LEU A 1 403 ? -8.841 19.070 25.882 1.00 74.62 403 LEU A CA 1
ATOM 3117 C C . LEU A 1 403 ? -8.572 17.973 24.836 1.00 74.62 403 LEU A C 1
ATOM 3119 O O . LEU A 1 403 ? -7.759 18.172 23.945 1.00 74.62 403 LEU A O 1
ATOM 3123 N N . MET A 1 404 ? -9.194 16.795 24.939 1.00 73.00 404 MET A N 1
ATOM 3124 C CA . MET A 1 404 ? -9.006 15.648 24.034 1.00 73.00 404 MET A CA 1
ATOM 3125 C C . MET A 1 404 ? -7.536 15.218 23.833 1.00 73.00 404 MET A C 1
ATOM 3127 O O . MET A 1 404 ? -7.195 14.557 22.851 1.00 73.00 404 MET A O 1
ATOM 3131 N N . SER A 1 405 ? -6.643 15.567 24.764 1.00 73.75 405 SER A N 1
ATOM 3132 C CA . SER A 1 405 ? -5.230 15.195 24.747 1.00 73.75 405 SER A CA 1
ATOM 3133 C C . SER A 1 405 ? -5.006 13.914 25.542 1.00 73.75 405 SER A C 1
ATOM 3135 O O . SER A 1 405 ? -5.193 13.870 26.758 1.00 73.75 405 SER A O 1
ATOM 3137 N N . THR A 1 406 ? -4.545 12.863 24.863 1.00 71.81 406 THR A N 1
ATOM 3138 C CA . THR A 1 406 ? -4.296 11.547 25.477 1.00 71.81 406 THR A CA 1
ATOM 3139 C C . THR A 1 406 ? -2.863 11.391 25.994 1.00 71.81 406 THR A C 1
ATOM 3141 O O . THR A 1 406 ? -2.526 10.384 26.611 1.00 71.81 406 THR A O 1
ATOM 3144 N N . GLN A 1 407 ? -1.998 12.379 25.749 1.00 67.44 407 GLN A N 1
ATOM 3145 C CA . GLN A 1 407 ? -0.553 12.268 25.956 1.00 67.44 407 GLN A CA 1
ATOM 3146 C C . GLN A 1 407 ? -0.167 12.051 27.422 1.00 67.44 407 GLN A C 1
ATOM 3148 O O . GLN A 1 407 ? 0.684 11.210 27.707 1.00 67.44 407 GLN A O 1
ATOM 3153 N N . GLY A 1 408 ? -0.811 12.775 28.344 1.00 68.88 408 GLY A N 1
ATOM 3154 C CA . GLY A 1 408 ? -0.576 12.606 29.780 1.00 68.88 408 GLY A CA 1
ATOM 3155 C C . GLY A 1 408 ? -0.946 11.201 30.259 1.00 68.88 408 GLY A C 1
ATOM 3156 O O . GLY A 1 408 ? -0.196 10.590 31.013 1.00 68.88 408 GLY A O 1
ATOM 3157 N N . LEU A 1 409 ? -2.047 10.653 29.736 1.00 71.50 409 LEU A N 1
ATOM 3158 C CA . LEU A 1 409 ? -2.527 9.313 30.073 1.00 71.50 409 LEU A CA 1
ATOM 3159 C C . LEU A 1 409 ? -1.558 8.222 29.590 1.00 71.50 409 LEU A C 1
ATOM 3161 O O . LEU A 1 409 ? -1.220 7.302 30.330 1.00 71.50 409 LEU A O 1
ATOM 3165 N N . VAL A 1 410 ? -1.057 8.362 28.361 1.00 68.56 410 VAL A N 1
ATOM 3166 C CA . VAL A 1 410 ? -0.099 7.424 27.757 1.00 68.56 410 VAL A CA 1
ATOM 3167 C C . VAL A 1 410 ? 1.240 7.468 28.485 1.00 68.56 410 VAL A C 1
ATOM 3169 O O . VAL A 1 410 ? 1.794 6.421 28.807 1.00 68.56 410 VAL A O 1
ATOM 3172 N N . ALA A 1 411 ? 1.750 8.662 28.798 1.00 67.75 411 ALA A N 1
ATOM 3173 C CA . ALA A 1 411 ? 2.994 8.807 29.552 1.00 67.75 411 ALA A CA 1
ATOM 3174 C C . ALA A 1 411 ? 2.890 8.184 30.956 1.00 67.75 411 ALA A C 1
ATOM 3176 O O . ALA A 1 411 ? 3.810 7.492 31.387 1.00 67.75 411 ALA A O 1
ATOM 3177 N N . ALA A 1 412 ? 1.756 8.369 31.638 1.00 67.75 412 ALA A N 1
ATOM 3178 C CA . ALA A 1 412 ? 1.502 7.783 32.953 1.00 67.75 412 ALA A CA 1
ATOM 3179 C C . ALA A 1 412 ? 1.398 6.245 32.920 1.00 67.75 412 ALA A C 1
ATOM 3181 O O . ALA A 1 412 ? 1.804 5.585 33.878 1.00 67.75 412 ALA A O 1
ATOM 3182 N N . SER A 1 413 ? 0.929 5.659 31.809 1.00 68.12 413 SER A N 1
ATOM 3183 C CA . SER A 1 413 ? 0.829 4.198 31.643 1.00 68.12 413 SER A CA 1
ATOM 3184 C C . SER A 1 413 ? 2.182 3.474 31.665 1.00 68.12 413 SER A C 1
ATOM 3186 O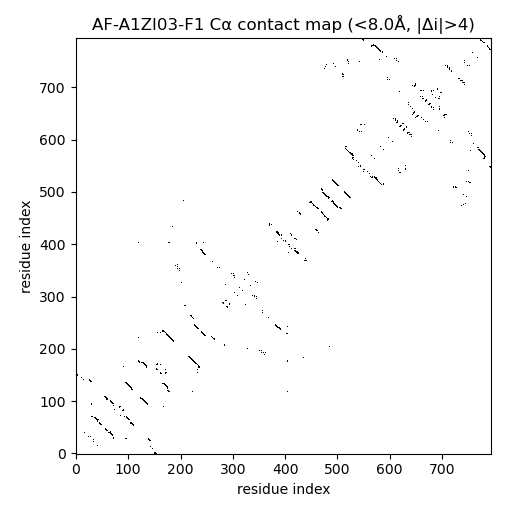 O . SER A 1 413 ? 2.256 2.323 32.093 1.00 68.12 413 SER A O 1
ATOM 3188 N N . ALA A 1 414 ? 3.275 4.156 31.300 1.00 63.81 414 ALA A N 1
ATOM 3189 C CA . ALA A 1 414 ? 4.622 3.583 31.326 1.00 63.81 414 ALA A CA 1
ATOM 3190 C C . ALA A 1 414 ? 5.087 3.196 32.746 1.00 63.81 414 ALA A C 1
ATOM 3192 O O . ALA A 1 414 ? 5.909 2.294 32.897 1.00 63.81 414 ALA A O 1
ATOM 3193 N N . ASN A 1 415 ? 4.526 3.832 33.782 1.00 59.00 415 ASN A N 1
ATOM 3194 C CA . ASN A 1 415 ? 4.865 3.597 35.189 1.00 59.00 415 ASN A CA 1
ATOM 3195 C C . ASN A 1 415 ? 3.942 2.570 35.888 1.00 59.00 415 ASN A C 1
ATOM 3197 O O . ASN A 1 415 ? 4.092 2.350 37.083 1.00 59.00 415 ASN A O 1
ATOM 3201 N N . LYS A 1 416 ? 3.016 1.935 35.147 1.00 53.94 416 LYS A N 1
ATOM 3202 C CA . LYS A 1 416 ? 2.152 0.777 35.492 1.00 53.94 416 LYS A CA 1
ATOM 3203 C C . LYS A 1 416 ? 1.225 0.837 36.724 1.00 53.94 416 LYS A C 1
ATOM 3205 O O . LYS A 1 416 ? 0.257 0.084 36.731 1.00 53.94 416 LYS A O 1
ATOM 3210 N N . ASP A 1 417 ? 1.421 1.718 37.704 1.00 59.19 417 ASP A N 1
ATOM 3211 C CA . ASP A 1 417 ? 0.684 1.620 38.982 1.00 59.19 417 ASP A CA 1
ATOM 3212 C C . ASP A 1 417 ? -0.661 2.382 39.038 1.00 59.19 417 ASP A C 1
ATOM 3214 O O . ASP A 1 417 ? -1.500 2.082 39.885 1.00 59.19 417 ASP A O 1
ATOM 3218 N N . ASN A 1 418 ? -0.921 3.334 38.127 1.00 73.06 418 ASN A N 1
ATOM 3219 C CA . ASN A 1 418 ? -2.103 4.221 38.205 1.00 73.06 418 ASN A CA 1
ATOM 3220 C C . ASN A 1 418 ? -2.989 4.258 36.945 1.00 73.06 418 ASN A C 1
ATOM 3222 O O . ASN A 1 418 ? -4.109 4.774 36.997 1.00 73.06 418 ASN A O 1
ATOM 3226 N N . VAL A 1 419 ? -2.494 3.739 35.817 1.00 80.06 419 VAL A N 1
ATOM 3227 C CA . VAL A 1 419 ? -3.158 3.791 34.507 1.00 80.06 419 VAL A CA 1
ATOM 3228 C C . VAL A 1 419 ? -2.986 2.457 33.795 1.00 80.06 419 VAL A C 1
ATOM 3230 O O . VAL A 1 419 ? -1.865 2.040 33.516 1.00 80.06 419 VAL A O 1
ATOM 3233 N N . GLN A 1 420 ? -4.102 1.831 33.441 1.00 80.94 420 GLN A N 1
ATOM 3234 C CA . GLN A 1 420 ? -4.152 0.666 32.570 1.00 80.94 420 GLN A CA 1
ATOM 3235 C C . GLN A 1 420 ? -4.805 1.072 31.250 1.00 80.94 420 GLN A C 1
ATOM 3237 O O . GLN A 1 420 ? -6.002 1.339 31.207 1.00 80.94 420 GLN A O 1
ATOM 3242 N N . ILE A 1 421 ? -4.032 1.107 30.169 1.00 71.06 421 ILE A N 1
ATOM 3243 C CA . ILE A 1 421 ? -4.569 1.332 28.824 1.00 71.06 421 ILE A CA 1
ATOM 3244 C C . ILE A 1 421 ? -5.226 0.035 28.334 1.00 71.06 421 ILE A C 1
ATOM 3246 O O . ILE A 1 421 ? -4.583 -1.012 28.322 1.00 71.06 421 ILE A O 1
ATOM 3250 N N . LEU A 1 422 ? -6.502 0.109 27.959 1.00 66.44 422 LEU A N 1
ATOM 3251 C CA . LEU A 1 422 ? -7.278 -0.989 27.374 1.00 66.44 422 LEU A CA 1
ATOM 3252 C C . LEU A 1 422 ? -7.208 -0.961 25.838 1.00 66.44 422 LEU A C 1
ATOM 3254 O O . LEU A 1 422 ? -7.034 -1.997 25.198 1.00 66.44 422 LEU A O 1
ATOM 3258 N N . ASP A 1 423 ? -7.287 0.236 25.251 1.00 61.66 423 ASP A N 1
ATOM 3259 C CA . ASP A 1 423 ? -7.223 0.475 23.806 1.00 61.66 423 ASP A CA 1
ATOM 3260 C C . ASP A 1 423 ? -6.503 1.807 23.546 1.00 61.66 423 ASP A C 1
ATOM 3262 O O . ASP A 1 423 ? -6.687 2.773 24.287 1.00 61.66 423 ASP A O 1
ATOM 3266 N N . TYR A 1 424 ? -5.644 1.887 22.533 1.00 60.06 424 TYR A N 1
ATOM 3267 C CA . TYR A 1 424 ? -4.952 3.129 22.179 1.00 60.06 424 TYR A CA 1
ATOM 3268 C C . TYR A 1 424 ? -4.391 3.063 20.760 1.00 60.06 424 TYR A C 1
ATOM 3270 O O . TYR A 1 424 ? -3.685 2.123 20.401 1.00 60.06 424 TYR A O 1
ATOM 3278 N N . VAL A 1 425 ? -4.602 4.124 19.976 1.00 56.91 425 VAL A N 1
ATOM 3279 C CA . VAL A 1 425 ? -4.200 4.225 18.553 1.00 56.91 425 VAL A CA 1
ATOM 3280 C C . VAL A 1 425 ? -2.667 4.257 18.326 1.00 56.91 425 VAL A C 1
ATOM 3282 O O . VAL A 1 425 ? -2.186 4.413 17.205 1.00 56.91 425 VAL A O 1
ATOM 3285 N N . ASN A 1 426 ? -1.839 4.047 19.354 1.00 47.12 426 ASN A N 1
ATOM 3286 C CA . ASN A 1 426 ? -0.381 3.982 19.216 1.00 47.12 426 ASN A CA 1
ATOM 3287 C C . ASN A 1 426 ? 0.234 2.929 20.155 1.00 47.12 426 ASN A C 1
ATOM 3289 O O . ASN A 1 426 ? 0.736 3.265 21.224 1.00 47.12 426 ASN A O 1
ATOM 3293 N N . SER A 1 427 ? 0.239 1.659 19.733 1.00 31.81 427 SER A N 1
ATOM 3294 C CA . SER A 1 427 ? 0.986 0.587 20.407 1.00 31.81 427 SER A CA 1
ATOM 3295 C C . SER A 1 427 ? 2.308 0.250 19.700 1.00 31.81 427 SER A C 1
ATOM 3297 O O . SER A 1 427 ? 2.506 0.465 18.501 1.00 31.81 427 SER A O 1
ATOM 3299 N N . GLU A 1 428 ? 3.280 -0.136 20.520 1.00 32.84 428 GLU A N 1
ATOM 3300 C CA . GLU A 1 428 ? 4.712 -0.141 20.255 1.00 32.84 428 GLU A CA 1
ATOM 3301 C C . GLU A 1 428 ? 5.164 -1.312 19.375 1.00 32.84 428 GLU A C 1
ATOM 3303 O O . GLU A 1 428 ? 4.930 -2.480 19.658 1.00 32.84 428 GLU A O 1
ATOM 3308 N N . SER A 1 429 ? 5.886 -0.980 18.305 1.00 26.31 429 SER A N 1
ATOM 3309 C CA . SER A 1 429 ? 6.587 -1.917 17.434 1.00 26.31 429 SER A CA 1
ATOM 3310 C C . SER A 1 429 ? 7.890 -2.381 18.097 1.00 26.31 429 SER A C 1
ATOM 3312 O O . SER A 1 429 ? 8.851 -1.603 18.171 1.00 26.31 429 SER A O 1
ATOM 3314 N N . VAL A 1 430 ? 7.968 -3.639 18.529 1.00 25.03 430 VAL A N 1
ATOM 3315 C CA . VAL A 1 430 ? 9.240 -4.285 18.899 1.00 25.03 430 VAL A CA 1
ATOM 3316 C C . VAL A 1 430 ? 9.987 -4.695 17.626 1.00 25.03 430 VAL A C 1
ATOM 3318 O O . VAL A 1 430 ? 9.979 -5.838 17.203 1.00 25.03 430 VAL A O 1
ATOM 3321 N N . GLU A 1 431 ? 10.539 -3.691 16.958 1.00 26.98 431 GLU A N 1
ATOM 3322 C CA . GLU A 1 431 ? 11.837 -3.641 16.279 1.00 26.98 431 GLU A CA 1
ATOM 3323 C C . GLU A 1 431 ? 11.895 -2.286 15.569 1.00 26.98 431 GLU A C 1
ATOM 3325 O O . GLU A 1 431 ? 10.917 -1.774 15.020 1.00 26.98 431 GLU A O 1
ATOM 3330 N N . ARG A 1 432 ? 13.047 -1.629 15.678 1.00 30.89 432 ARG A N 1
ATOM 3331 C CA . ARG A 1 432 ? 13.275 -0.265 15.203 1.00 30.89 432 ARG A CA 1
ATOM 3332 C C . ARG A 1 432 ? 12.970 -0.152 13.703 1.00 30.89 432 ARG A C 1
ATOM 3334 O O . ARG A 1 432 ? 13.807 -0.540 12.905 1.00 30.89 432 ARG A O 1
ATOM 3341 N N . ASN A 1 433 ? 11.822 0.434 13.355 1.00 25.72 433 ASN A N 1
ATOM 3342 C CA . ASN A 1 433 ? 11.581 1.354 12.229 1.00 25.72 433 ASN A CA 1
ATOM 3343 C C . ASN A 1 433 ? 10.090 1.747 12.215 1.00 25.72 433 ASN A C 1
ATOM 3345 O O . ASN A 1 433 ? 9.260 1.051 11.642 1.00 25.72 433 ASN A O 1
ATOM 3349 N N . LYS A 1 434 ? 9.729 2.875 12.847 1.00 29.28 434 LYS A N 1
ATOM 3350 C CA . LYS A 1 434 ? 8.419 3.501 12.605 1.00 29.28 434 LYS A CA 1
ATOM 3351 C C . LYS A 1 434 ? 8.517 4.292 11.299 1.00 29.28 434 LYS A C 1
ATOM 3353 O O . LYS A 1 434 ? 9.122 5.360 11.284 1.00 29.28 434 LYS A O 1
ATOM 3358 N N . SER A 1 435 ? 7.906 3.780 10.239 1.00 24.62 435 SER A N 1
ATOM 3359 C CA . SER A 1 435 ? 7.397 4.576 9.123 1.00 24.62 435 SER A CA 1
ATOM 3360 C C . SER A 1 435 ? 5.869 4.527 9.188 1.00 24.62 435 SER A C 1
ATOM 3362 O O . SER A 1 435 ? 5.247 3.490 8.974 1.00 24.62 435 SER A O 1
ATOM 3364 N N . TRP A 1 436 ? 5.252 5.652 9.551 1.00 26.97 436 TRP A N 1
ATOM 3365 C CA . TRP A 1 436 ? 3.848 5.902 9.223 1.00 26.97 436 TRP A CA 1
ATOM 3366 C C . TRP A 1 436 ? 3.808 6.217 7.726 1.00 26.97 436 TRP A C 1
ATOM 3368 O O . TRP A 1 436 ? 4.485 7.144 7.283 1.00 26.97 436 TRP A O 1
ATOM 3378 N N . GLY A 1 437 ? 3.117 5.393 6.943 1.00 29.25 437 GLY A N 1
ATOM 3379 C CA . GLY A 1 437 ? 3.150 5.459 5.478 1.00 29.25 437 GLY A CA 1
ATOM 3380 C C . GLY A 1 437 ? 2.671 4.179 4.803 1.00 29.25 437 GLY A C 1
ATOM 3381 O O . GLY A 1 437 ? 3.207 3.798 3.764 1.00 29.25 437 GLY A O 1
ATOM 3382 N N . PHE A 1 438 ? 1.717 3.466 5.407 1.00 31.80 438 PHE A N 1
ATOM 3383 C CA . PHE A 1 438 ? 1.320 2.161 4.881 1.00 31.80 438 PHE A CA 1
ATOM 3384 C C . PHE A 1 438 ? 0.218 2.209 3.839 1.00 31.80 438 PHE A C 1
ATOM 3386 O O . PHE A 1 438 ? 0.060 1.248 3.085 1.00 31.80 438 PHE A O 1
ATOM 3393 N N . ALA A 1 439 ? -0.438 3.349 3.680 1.00 30.06 439 ALA A N 1
ATOM 3394 C CA . ALA A 1 439 ? -1.352 3.526 2.584 1.00 30.06 439 ALA A CA 1
ATOM 3395 C C . ALA A 1 439 ? -1.343 4.994 2.149 1.00 30.06 439 ALA A C 1
ATOM 3397 O O . ALA A 1 439 ? -2.006 5.847 2.701 1.00 30.06 439 ALA A O 1
ATOM 3398 N N . LEU A 1 440 ? -0.449 5.306 1.214 1.00 29.41 440 LEU A N 1
ATOM 3399 C CA . LEU A 1 440 ? -0.567 6.384 0.236 1.00 29.41 440 LEU A CA 1
ATOM 3400 C C . LEU A 1 440 ? 0.623 6.273 -0.710 1.00 29.41 440 LEU A C 1
ATOM 3402 O O . LEU A 1 440 ? 1.725 6.736 -0.424 1.00 29.41 440 LEU A O 1
ATOM 3406 N N . GLY A 1 441 ? 0.352 5.669 -1.861 1.00 29.44 441 GLY A N 1
ATOM 3407 C CA . GLY A 1 441 ? 1.141 5.844 -3.066 1.00 29.44 441 GLY A CA 1
ATOM 3408 C C . GLY A 1 441 ? 2.407 5.009 -3.117 1.00 29.44 441 GLY A C 1
ATOM 3409 O O . GLY A 1 441 ? 3.491 5.466 -2.757 1.00 29.44 441 GLY A O 1
ATOM 3410 N N . VAL A 1 442 ? 2.299 3.857 -3.771 1.00 34.12 442 VAL A N 1
ATOM 3411 C CA . VAL A 1 442 ? 3.468 3.246 -4.406 1.00 34.12 442 VAL A CA 1
ATOM 3412 C C . VAL A 1 442 ? 3.998 4.094 -5.581 1.00 34.12 442 VAL A C 1
ATOM 3414 O O . VAL A 1 442 ? 5.064 3.823 -6.102 1.00 34.12 442 VAL A O 1
ATOM 3417 N N . GLY A 1 443 ? 3.401 5.259 -5.863 1.00 29.83 443 GLY A N 1
ATOM 3418 C CA . GLY A 1 443 ? 3.996 6.315 -6.695 1.00 29.83 443 GLY A CA 1
ATOM 3419 C C . GLY A 1 443 ? 5.197 7.065 -6.083 1.00 29.83 443 GLY A C 1
ATOM 3420 O O . GLY A 1 443 ? 5.559 8.128 -6.579 1.00 29.83 443 GLY A O 1
ATOM 3421 N N . ASN A 1 444 ? 5.809 6.591 -4.989 1.00 32.69 444 ASN A N 1
ATOM 3422 C CA . ASN A 1 444 ? 7.009 7.206 -4.396 1.00 32.69 444 ASN A CA 1
ATOM 3423 C C . ASN A 1 444 ? 8.049 6.195 -3.871 1.00 32.69 444 ASN A C 1
ATOM 3425 O O . ASN A 1 444 ? 8.858 6.538 -3.003 1.00 32.69 444 ASN A O 1
ATOM 3429 N N . PHE A 1 445 ? 8.120 4.982 -4.431 1.00 35.06 445 PHE A N 1
ATOM 3430 C CA . PHE A 1 445 ? 9.345 4.183 -4.321 1.00 35.06 445 PHE A CA 1
ATOM 3431 C C . PHE A 1 445 ? 10.448 4.827 -5.175 1.00 35.06 445 PHE A C 1
ATOM 3433 O O . PHE A 1 445 ? 10.690 4.454 -6.318 1.00 35.06 445 PHE A O 1
ATOM 3440 N N . LYS A 1 446 ? 11.165 5.807 -4.612 1.00 33.94 446 LYS A N 1
ATOM 3441 C CA . LYS A 1 446 ? 12.448 6.254 -5.174 1.00 33.94 446 LYS A CA 1
ATOM 3442 C C . LYS A 1 446 ? 13.517 5.225 -4.821 1.00 33.94 446 LYS A C 1
ATOM 3444 O O . LYS A 1 446 ? 14.326 5.398 -3.910 1.00 33.94 446 LYS A O 1
ATOM 3449 N N . ILE A 1 447 ? 13.489 4.112 -5.543 1.00 35.94 447 ILE A N 1
ATOM 3450 C CA . ILE A 1 447 ? 14.645 3.234 -5.649 1.00 35.94 447 ILE A CA 1
ATOM 3451 C C . ILE A 1 447 ? 15.703 4.031 -6.445 1.00 35.94 447 ILE A C 1
ATOM 3453 O O . ILE A 1 447 ? 15.369 4.873 -7.272 1.00 35.94 447 ILE A O 1
ATOM 3457 N N . GLY A 1 448 ? 16.973 3.938 -6.085 1.00 30.41 448 GLY A N 1
ATOM 3458 C CA . GLY A 1 448 ? 18.035 4.697 -6.744 1.00 30.41 448 GLY A CA 1
ATOM 3459 C C . GLY A 1 448 ? 19.074 3.703 -7.199 1.00 30.41 448 GLY A C 1
ATOM 3460 O O . GLY A 1 448 ? 19.685 3.087 -6.332 1.00 30.41 448 GLY A O 1
ATOM 3461 N N . GLY A 1 449 ? 19.191 3.482 -8.510 1.00 36.34 449 GLY A N 1
ATOM 3462 C CA . GLY A 1 449 ? 20.254 2.724 -9.191 1.00 36.34 449 GLY A CA 1
ATOM 3463 C C . GLY A 1 449 ? 20.551 1.306 -8.680 1.00 36.34 449 GLY A C 1
ATOM 3464 O O . GLY A 1 449 ? 21.551 0.719 -9.073 1.00 36.34 449 GLY A O 1
ATOM 3465 N N . SER A 1 450 ? 19.741 0.753 -7.777 1.00 47.25 450 SER A N 1
ATOM 3466 C CA . SER A 1 450 ? 20.020 -0.488 -7.052 1.00 47.25 450 SER A CA 1
ATOM 3467 C C . SER A 1 450 ? 18.725 -1.254 -6.825 1.00 47.25 450 SER A C 1
ATOM 3469 O O . SER A 1 450 ? 17.731 -0.670 -6.415 1.00 47.25 450 SER A O 1
ATOM 3471 N N . ASP A 1 451 ? 18.728 -2.555 -7.106 1.00 50.31 451 ASP A N 1
ATOM 3472 C CA . ASP A 1 451 ? 17.637 -3.473 -6.757 1.00 50.31 451 ASP A CA 1
ATOM 3473 C C . ASP A 1 451 ? 17.412 -3.445 -5.236 1.00 50.31 451 ASP A C 1
ATOM 3475 O O . ASP A 1 451 ? 18.354 -3.620 -4.456 1.00 50.31 451 ASP A O 1
ATOM 3479 N N . LYS A 1 452 ? 16.177 -3.169 -4.805 1.00 53.69 452 LYS A N 1
ATOM 3480 C CA . LYS A 1 452 ? 15.811 -3.076 -3.386 1.00 53.69 452 LYS A CA 1
ATOM 3481 C C . LYS A 1 452 ? 14.656 -4.013 -3.083 1.00 53.69 452 LYS A C 1
ATOM 3483 O O . LYS A 1 452 ? 13.597 -3.935 -3.700 1.00 53.69 452 LYS A O 1
ATOM 3488 N N . SER A 1 453 ? 14.839 -4.836 -2.054 1.00 49.88 453 SER A N 1
ATOM 3489 C CA . SER A 1 453 ? 13.764 -5.602 -1.428 1.00 49.88 453 SER A CA 1
ATOM 3490 C C . SER A 1 453 ? 13.471 -5.044 -0.041 1.00 49.88 453 SER A C 1
ATOM 3492 O O . SER A 1 453 ? 14.385 -4.828 0.755 1.00 49.88 453 SER A O 1
ATOM 3494 N N . THR A 1 454 ? 12.193 -4.819 0.249 1.00 54.69 454 THR A N 1
ATOM 3495 C CA . THR A 1 454 ? 11.715 -4.404 1.565 1.00 54.69 454 THR A CA 1
ATOM 3496 C C . THR A 1 454 ? 10.691 -5.401 2.085 1.00 54.69 454 THR A C 1
ATOM 3498 O O . THR A 1 454 ? 9.842 -5.919 1.358 1.00 54.69 454 THR A O 1
ATOM 3501 N N . PHE A 1 455 ? 10.784 -5.678 3.379 1.00 46.47 455 PHE A N 1
ATOM 3502 C CA . PHE A 1 455 ? 9.791 -6.440 4.114 1.00 46.47 455 PHE A CA 1
ATOM 3503 C C . PHE A 1 455 ? 9.433 -5.644 5.360 1.00 46.47 455 PHE A C 1
ATOM 3505 O O . PHE A 1 455 ? 10.322 -5.248 6.115 1.00 46.47 455 PHE A O 1
ATOM 3512 N N . ALA A 1 456 ? 8.146 -5.390 5.550 1.00 47.50 456 ALA A N 1
ATOM 3513 C CA . ALA A 1 456 ? 7.633 -4.647 6.683 1.00 47.50 456 ALA A CA 1
ATOM 3514 C C . ALA A 1 456 ? 6.490 -5.424 7.336 1.00 47.50 456 ALA A C 1
ATOM 3516 O O . ALA A 1 456 ? 5.627 -5.982 6.658 1.00 47.50 456 ALA A O 1
ATOM 3517 N N . LYS A 1 457 ? 6.503 -5.439 8.668 1.00 48.03 457 LYS A N 1
ATOM 3518 C CA . LYS A 1 457 ? 5.479 -6.028 9.527 1.00 48.03 457 LYS A CA 1
ATOM 3519 C C . LYS A 1 457 ? 5.058 -4.971 10.540 1.00 48.03 457 LYS A C 1
ATOM 3521 O O . LYS A 1 457 ? 5.912 -4.318 11.138 1.00 48.03 457 LYS A O 1
ATOM 3526 N N . LYS A 1 458 ? 3.755 -4.830 10.752 1.00 45.12 458 LYS A N 1
ATOM 3527 C CA . LYS A 1 458 ? 3.169 -4.019 11.818 1.00 45.12 458 LYS A CA 1
ATOM 3528 C C . LYS A 1 458 ? 2.235 -4.908 12.631 1.00 45.12 458 LYS A C 1
ATOM 3530 O O . LYS A 1 458 ? 1.361 -5.545 12.058 1.00 45.12 458 LYS A O 1
ATOM 3535 N N . VAL A 1 459 ? 2.431 -4.937 13.946 1.00 43.06 459 VAL A N 1
ATOM 3536 C CA . VAL A 1 459 ? 1.539 -5.605 14.903 1.00 43.06 459 VAL A CA 1
ATOM 3537 C C . VAL A 1 459 ? 0.994 -4.540 15.833 1.00 43.06 459 VAL A C 1
ATOM 3539 O O . VAL A 1 459 ? 1.748 -3.709 16.339 1.00 43.06 459 VAL A O 1
ATOM 3542 N N . THR A 1 460 ? -0.313 -4.555 16.027 1.00 44.53 460 THR A N 1
ATOM 3543 C CA . THR A 1 460 ? -1.024 -3.734 16.996 1.00 44.53 460 THR A CA 1
ATOM 3544 C C . THR A 1 460 ? -1.761 -4.691 17.915 1.00 44.53 460 THR A C 1
ATOM 3546 O O . THR A 1 460 ? -2.685 -5.371 17.485 1.00 44.53 460 THR A O 1
ATOM 3549 N N . THR A 1 461 ? -1.326 -4.768 19.166 1.00 39.88 461 THR A N 1
ATOM 3550 C CA . THR A 1 461 ? -1.984 -5.588 20.186 1.00 39.88 461 THR A CA 1
ATOM 3551 C C . THR A 1 461 ? -3.018 -4.740 20.918 1.00 39.88 461 THR A C 1
ATOM 3553 O O . THR A 1 461 ? -2.736 -3.596 21.286 1.00 39.88 461 THR A O 1
ATOM 3556 N N . ARG A 1 462 ? -4.209 -5.302 21.112 1.00 45.12 462 ARG A N 1
ATOM 3557 C CA . ARG A 1 462 ? -5.320 -4.758 21.893 1.00 45.12 462 ARG A CA 1
ATOM 3558 C C . ARG A 1 462 ? -5.601 -5.699 23.059 1.00 45.12 462 ARG A C 1
ATOM 3560 O O . ARG A 1 462 ? -5.547 -6.909 22.894 1.00 45.12 462 ARG A O 1
ATOM 3567 N N . LEU A 1 463 ? -5.963 -5.160 24.218 1.00 38.03 463 LEU A N 1
ATOM 3568 C CA . LEU A 1 463 ? -6.533 -5.950 25.308 1.00 38.03 463 LEU A CA 1
ATOM 3569 C C . LEU A 1 463 ? -8.060 -5.850 25.244 1.00 38.03 463 LEU A C 1
ATOM 3571 O O . LEU A 1 463 ? -8.627 -4.784 25.469 1.00 38.03 463 LEU A O 1
ATOM 3575 N N . ASN A 1 464 ? -8.736 -6.955 24.935 1.00 40.16 464 ASN A N 1
ATOM 3576 C CA . ASN A 1 464 ? -10.195 -7.047 24.931 1.00 40.16 464 ASN A CA 1
ATOM 3577 C C . ASN A 1 464 ? -10.632 -8.048 26.009 1.00 40.16 464 ASN A C 1
ATOM 3579 O O . ASN A 1 464 ? -10.301 -9.229 25.941 1.00 40.16 464 ASN A O 1
ATOM 3583 N N . ASN A 1 465 ? -11.328 -7.581 27.051 1.00 38.53 465 ASN A N 1
ATOM 3584 C CA . ASN A 1 465 ? -11.775 -8.408 28.186 1.00 38.53 465 ASN A CA 1
ATOM 3585 C C . ASN A 1 465 ? -10.666 -9.255 28.856 1.00 38.53 465 ASN A C 1
ATOM 3587 O O . ASN A 1 465 ? -10.922 -10.353 29.346 1.00 38.53 465 ASN A O 1
ATOM 3591 N N . GLY A 1 466 ? -9.426 -8.755 28.886 1.00 41.28 466 GLY A N 1
ATOM 3592 C CA . GLY A 1 466 ? -8.278 -9.462 29.472 1.00 41.28 466 GLY A CA 1
ATOM 3593 C C . GLY A 1 466 ? -7.636 -10.522 28.567 1.00 41.28 466 GLY A C 1
ATOM 3594 O O . GLY A 1 466 ? -6.692 -11.175 29.003 1.00 41.28 466 GLY A O 1
ATOM 3595 N N . GLN A 1 467 ? -8.105 -10.679 27.325 1.00 43.81 467 GLN A N 1
ATOM 3596 C CA . GLN A 1 467 ? -7.416 -11.433 26.277 1.00 43.81 467 GLN A CA 1
ATOM 3597 C C . GLN A 1 467 ? -6.717 -10.466 25.316 1.00 43.81 467 GLN A C 1
ATOM 3599 O O . GLN A 1 467 ? -7.272 -9.431 24.944 1.00 43.81 467 GLN A O 1
ATOM 3604 N N . GLU A 1 468 ? -5.482 -10.789 24.939 1.00 54.91 468 GLU A N 1
ATOM 3605 C CA . GLU A 1 468 ? -4.747 -10.039 23.922 1.00 54.91 468 GLU A CA 1
ATOM 3606 C C . GLU A 1 468 ? -5.272 -10.426 22.536 1.00 54.91 468 GLU A C 1
ATOM 3608 O O . GLU A 1 468 ? -5.257 -11.595 22.165 1.00 54.91 468 GLU A O 1
ATOM 3613 N N . GLU A 1 469 ? -5.761 -9.444 21.786 1.00 53.19 469 GLU A N 1
ATOM 3614 C CA . GLU A 1 469 ? -6.123 -9.548 20.377 1.00 53.19 469 GLU A CA 1
ATOM 3615 C C . GLU A 1 469 ? -5.072 -8.833 19.533 1.00 53.19 469 GLU A C 1
ATOM 3617 O O . GLU A 1 469 ? -4.677 -7.706 19.826 1.00 53.19 469 GLU A O 1
ATOM 3622 N N . GLU A 1 470 ? -4.625 -9.464 18.456 1.00 56.44 470 GLU A N 1
ATOM 3623 C CA . GLU A 1 470 ? -3.641 -8.890 17.549 1.00 56.44 470 GLU A CA 1
ATOM 3624 C C . GLU A 1 470 ? -4.318 -8.393 16.274 1.00 56.44 470 GLU A C 1
ATOM 3626 O O . GLU A 1 470 ? -5.202 -9.037 15.713 1.00 56.44 470 GLU A O 1
ATOM 3631 N N . PHE A 1 471 ? -3.865 -7.244 15.792 1.00 58.12 471 PHE A N 1
ATOM 3632 C CA . PHE A 1 471 ? -4.135 -6.725 14.464 1.00 58.12 471 PHE A CA 1
ATOM 3633 C C . PHE A 1 471 ? -2.811 -6.617 13.720 1.00 58.12 471 PHE A C 1
ATOM 3635 O O . PHE A 1 471 ? -1.910 -5.882 14.137 1.00 58.12 471 PHE A O 1
ATOM 3642 N N . VAL A 1 472 ? -2.672 -7.361 12.627 1.00 64.19 472 VAL A N 1
ATOM 3643 C CA . VAL A 1 472 ? -1.385 -7.529 11.955 1.00 64.19 472 VAL A CA 1
ATOM 3644 C C . VAL A 1 472 ? -1.469 -7.137 10.485 1.00 64.19 472 VAL A C 1
ATOM 3646 O O . VAL A 1 472 ? -2.425 -7.466 9.782 1.00 64.19 472 VAL A O 1
ATOM 3649 N N . VAL A 1 473 ? -0.429 -6.442 10.023 1.00 60.78 473 VAL A N 1
ATOM 3650 C CA . VAL A 1 473 ? -0.231 -6.041 8.629 1.00 60.78 473 VAL A CA 1
ATOM 3651 C C . VAL A 1 473 ? 1.168 -6.443 8.165 1.00 60.78 473 VAL A C 1
ATOM 3653 O O . VAL A 1 473 ? 2.158 -6.190 8.854 1.00 60.78 473 VAL A O 1
ATOM 3656 N N . TYR A 1 474 ? 1.256 -7.017 6.970 1.00 68.62 474 TYR A N 1
ATOM 3657 C CA . TYR A 1 474 ? 2.485 -7.370 6.268 1.00 68.62 474 TYR A CA 1
ATOM 3658 C C . TYR A 1 474 ? 2.547 -6.680 4.911 1.00 68.62 474 TYR A C 1
ATOM 3660 O O . TYR A 1 474 ? 1.537 -6.577 4.220 1.00 68.62 474 TYR A O 1
ATOM 3668 N N . ARG A 1 475 ? 3.761 -6.308 4.501 1.00 68.56 475 ARG A N 1
ATOM 3669 C CA . ARG A 1 475 ? 4.099 -5.908 3.131 1.00 68.56 475 ARG A CA 1
ATOM 3670 C C . ARG A 1 475 ? 5.433 -6.499 2.728 1.00 68.56 475 ARG A C 1
ATOM 3672 O O . ARG A 1 475 ? 6.429 -6.347 3.438 1.00 68.56 475 ARG A O 1
ATOM 3679 N N . GLY A 1 476 ? 5.461 -7.138 1.568 1.00 68.12 476 GLY A N 1
ATOM 3680 C CA . GLY A 1 476 ? 6.680 -7.572 0.901 1.00 68.12 476 GLY A CA 1
ATOM 3681 C C . GLY A 1 476 ? 6.754 -6.929 -0.472 1.00 68.12 476 GLY A C 1
ATOM 3682 O O . GLY A 1 476 ? 5.875 -7.162 -1.293 1.00 68.12 476 GLY A O 1
ATOM 3683 N N . VAL A 1 477 ? 7.799 -6.146 -0.731 1.00 69.62 477 VAL A N 1
ATOM 3684 C CA . VAL A 1 477 ? 8.001 -5.459 -2.014 1.00 69.62 477 VAL A CA 1
ATOM 3685 C C . VAL A 1 477 ? 9.421 -5.707 -2.514 1.00 69.62 477 VAL A C 1
ATOM 3687 O O . VAL A 1 477 ? 10.375 -5.825 -1.736 1.00 69.62 477 VAL A O 1
ATOM 3690 N N . ARG A 1 478 ? 9.576 -5.784 -3.833 1.00 78.00 478 ARG A N 1
ATOM 3691 C CA . ARG A 1 478 ? 10.872 -5.656 -4.499 1.00 78.00 478 ARG A CA 1
ATOM 3692 C C . ARG A 1 478 ? 10.716 -4.840 -5.768 1.00 78.00 478 ARG A C 1
ATOM 3694 O O . ARG A 1 478 ? 9.699 -4.943 -6.447 1.00 78.00 478 ARG A O 1
ATOM 3701 N N . GLY A 1 479 ? 11.725 -4.043 -6.080 1.00 73.94 479 GLY A N 1
ATOM 3702 C CA . GLY A 1 479 ? 11.742 -3.286 -7.315 1.00 73.94 479 GLY A CA 1
ATOM 3703 C C . GLY A 1 479 ? 13.095 -2.678 -7.625 1.00 73.94 479 GLY A C 1
ATOM 3704 O O . GLY A 1 479 ? 14.070 -2.816 -6.883 1.00 73.94 479 GLY A O 1
ATOM 3705 N N . TYR A 1 480 ? 13.112 -1.953 -8.728 1.00 65.69 480 TYR A N 1
ATOM 3706 C CA . TYR A 1 480 ? 14.256 -1.238 -9.248 1.00 65.69 480 TYR A CA 1
ATOM 3707 C C . TYR A 1 480 ? 13.809 0.105 -9.809 1.00 65.69 480 TYR A C 1
ATOM 3709 O O . TYR A 1 480 ? 12.706 0.249 -10.335 1.00 65.69 480 TYR A O 1
ATOM 3717 N N . ASN A 1 481 ? 14.687 1.094 -9.728 1.00 61.38 481 ASN A N 1
ATOM 3718 C CA . ASN A 1 481 ? 14.477 2.374 -10.378 1.00 61.38 481 ASN A CA 1
ATOM 3719 C C . ASN A 1 481 ? 15.835 2.962 -10.754 1.00 61.38 481 ASN A C 1
ATOM 3721 O O . ASN A 1 481 ? 16.665 3.249 -9.884 1.00 61.38 481 ASN A O 1
ATOM 3725 N N . GLU A 1 482 ? 16.050 3.133 -12.050 1.00 55.44 482 GLU A N 1
ATOM 3726 C CA . GLU A 1 482 ? 17.207 3.811 -12.613 1.00 55.44 482 GLU A CA 1
ATOM 3727 C C . GLU A 1 482 ? 16.705 4.964 -13.466 1.00 55.44 482 GLU A C 1
ATOM 3729 O O . GLU A 1 482 ? 15.962 4.789 -14.424 1.00 55.44 482 GLU A O 1
ATOM 3734 N N . TYR A 1 483 ? 17.116 6.168 -13.086 1.00 48.19 483 TYR A N 1
ATOM 3735 C CA . TYR A 1 483 ? 16.973 7.343 -13.924 1.00 48.19 483 TYR A CA 1
ATOM 3736 C C . TYR A 1 483 ? 18.377 7.808 -14.295 1.00 48.19 483 TYR A C 1
ATOM 3738 O O . TYR A 1 483 ? 19.048 8.466 -13.506 1.00 48.19 483 TYR A O 1
ATOM 3746 N N . GLY A 1 484 ? 18.815 7.458 -15.505 1.00 47.44 484 GLY A N 1
ATOM 3747 C CA . GLY A 1 484 ? 19.745 8.280 -16.278 1.00 47.44 484 GLY A CA 1
ATOM 3748 C C . GLY A 1 484 ? 21.189 8.445 -15.789 1.00 47.44 484 GLY A C 1
ATOM 3749 O O . GLY A 1 484 ? 21.826 9.405 -16.220 1.00 47.44 484 GLY A O 1
ATOM 3750 N N . SER A 1 485 ? 21.769 7.562 -14.973 1.00 32.47 485 SER A N 1
ATOM 3751 C CA . SER A 1 485 ? 23.224 7.601 -14.750 1.00 32.47 485 SER A CA 1
ATOM 3752 C C . SER A 1 485 ? 23.952 6.792 -15.827 1.00 32.47 485 SER A C 1
ATOM 3754 O O . SER A 1 485 ? 23.881 5.571 -15.837 1.00 32.47 485 SER A O 1
ATOM 3756 N N . LEU A 1 486 ? 24.668 7.479 -16.726 1.00 33.19 486 LEU A N 1
ATOM 3757 C CA . LEU A 1 486 ? 25.680 6.892 -17.625 1.00 33.19 486 LEU A CA 1
ATOM 3758 C C . LEU A 1 486 ? 25.160 5.812 -18.598 1.00 33.19 486 LEU A C 1
ATOM 3760 O O . LEU A 1 486 ? 25.739 4.738 -18.718 1.00 33.19 486 LEU A O 1
ATOM 3764 N N . GLY A 1 487 ? 24.077 6.108 -19.323 1.00 36.81 487 GLY A N 1
ATOM 3765 C CA . GLY A 1 487 ? 23.495 5.165 -20.291 1.00 36.81 487 GLY A CA 1
ATOM 3766 C C . GLY A 1 487 ? 22.530 4.141 -19.682 1.00 36.81 487 GLY A C 1
ATOM 3767 O O . GLY A 1 487 ? 22.133 3.214 -20.380 1.00 36.81 487 GLY A O 1
ATOM 3768 N N . GLY A 1 488 ? 22.146 4.323 -18.412 1.00 39.50 488 GLY A N 1
ATOM 3769 C CA . GLY A 1 488 ? 21.124 3.533 -17.721 1.00 39.50 488 GLY A CA 1
ATOM 3770 C C . GLY A 1 488 ? 19.742 3.593 -18.380 1.00 39.50 488 GLY A C 1
ATOM 3771 O O . GLY A 1 488 ? 19.381 4.586 -19.021 1.00 39.50 488 GLY A O 1
ATOM 3772 N N . TYR A 1 489 ? 18.978 2.513 -18.227 1.00 50.16 489 TYR A N 1
ATOM 3773 C CA . TYR A 1 489 ? 17.686 2.317 -18.885 1.00 50.16 489 TYR A CA 1
ATOM 3774 C C . TYR A 1 489 ? 16.639 3.284 -18.315 1.00 50.16 489 TYR A C 1
ATOM 3776 O O . TYR A 1 489 ? 16.566 3.471 -17.106 1.00 50.16 489 TYR A O 1
ATOM 3784 N N . ASN A 1 490 ? 15.793 3.878 -19.163 1.00 70.38 490 ASN A N 1
ATOM 3785 C CA . ASN A 1 490 ? 14.728 4.800 -18.745 1.00 70.38 490 ASN A CA 1
ATOM 3786 C C . ASN A 1 490 ? 13.515 4.063 -18.134 1.00 70.38 490 ASN A C 1
ATOM 3788 O O . ASN A 1 490 ? 12.378 4.299 -18.539 1.00 70.38 490 ASN A O 1
ATOM 3792 N N . GLN A 1 491 ? 13.734 3.127 -17.215 1.00 74.44 491 GLN A N 1
ATOM 3793 C CA . GLN A 1 491 ? 12.668 2.271 -16.700 1.00 74.44 491 GLN A CA 1
ATOM 3794 C C . GLN A 1 491 ? 12.757 2.080 -15.188 1.00 74.44 491 GLN A C 1
ATOM 3796 O O . GLN A 1 491 ? 13.836 2.002 -14.597 1.00 74.44 491 GLN A O 1
ATOM 3801 N N . SER A 1 492 ? 11.596 1.925 -14.569 1.00 75.94 492 SER A N 1
ATOM 3802 C CA . SER A 1 492 ? 11.468 1.457 -13.196 1.00 75.94 492 SER A CA 1
ATOM 3803 C C . SER A 1 492 ? 10.419 0.362 -13.140 1.00 75.94 492 SER A C 1
ATOM 3805 O O . SER A 1 492 ? 9.575 0.241 -14.023 1.00 75.94 492 SER A O 1
ATOM 3807 N N . TRP A 1 493 ? 10.500 -0.494 -12.137 1.00 79.94 493 TRP A N 1
ATOM 3808 C CA . TRP A 1 493 ? 9.506 -1.535 -11.941 1.00 79.94 493 TRP A CA 1
ATOM 3809 C C . TRP A 1 493 ? 9.487 -1.951 -10.490 1.00 79.94 493 TRP A C 1
ATOM 3811 O O . TRP A 1 493 ? 10.499 -1.864 -9.788 1.00 79.94 493 TRP A O 1
ATOM 3821 N N . TRP A 1 494 ? 8.352 -2.457 -10.045 1.00 81.19 494 TRP A N 1
ATOM 3822 C CA . TRP A 1 494 ? 8.264 -3.107 -8.756 1.00 81.19 494 TRP A CA 1
ATOM 3823 C C . TRP A 1 494 ? 7.078 -4.067 -8.735 1.00 81.19 494 TRP A C 1
ATOM 3825 O O . TRP A 1 494 ? 6.170 -4.004 -9.561 1.00 81.19 494 TRP A O 1
ATOM 3835 N N . GLY A 1 495 ? 7.102 -4.981 -7.780 1.00 79.69 495 GLY A N 1
ATOM 3836 C CA . GLY A 1 495 ? 5.935 -5.768 -7.437 1.00 79.69 495 GLY A CA 1
ATOM 3837 C C . GLY A 1 495 ? 5.952 -6.142 -5.968 1.00 79.69 495 GLY A C 1
ATOM 3838 O O . GLY A 1 495 ? 7.003 -6.153 -5.308 1.00 79.69 495 GLY A O 1
ATOM 3839 N N . GLY A 1 496 ? 4.776 -6.426 -5.433 1.00 84.62 496 GLY A N 1
ATOM 3840 C CA . GLY A 1 496 ? 4.641 -6.738 -4.026 1.00 84.62 496 GLY A CA 1
ATOM 3841 C C . GLY A 1 496 ? 3.315 -7.365 -3.651 1.00 84.62 496 GLY A C 1
ATOM 3842 O O . GLY A 1 496 ? 2.377 -7.435 -4.444 1.00 84.62 496 GLY A O 1
ATOM 3843 N N . MET A 1 497 ? 3.279 -7.833 -2.411 1.00 85.31 497 MET A N 1
ATOM 3844 C CA . MET A 1 497 ? 2.081 -8.330 -1.759 1.00 85.31 497 MET A CA 1
ATOM 3845 C C . MET A 1 497 ? 1.883 -7.655 -0.414 1.00 85.31 497 MET A C 1
ATOM 3847 O O . MET A 1 497 ? 2.850 -7.404 0.313 1.00 85.31 497 MET A O 1
ATOM 3851 N N . ASP A 1 498 ? 0.615 -7.460 -0.081 1.00 80.69 498 ASP A N 1
ATOM 3852 C CA . ASP A 1 498 ? 0.159 -7.009 1.224 1.00 80.69 498 ASP A CA 1
ATOM 3853 C C . ASP A 1 498 ? -0.732 -8.080 1.858 1.00 80.69 498 ASP A C 1
ATOM 3855 O O . ASP A 1 498 ? -1.454 -8.786 1.153 1.00 80.69 498 ASP A O 1
ATOM 3859 N N . ALA A 1 499 ? -0.669 -8.208 3.183 1.00 80.38 499 ALA A N 1
ATOM 3860 C CA . ALA A 1 499 ? -1.613 -8.993 3.975 1.00 80.38 499 ALA A CA 1
ATOM 3861 C C . ALA A 1 499 ? -2.054 -8.166 5.179 1.00 80.38 499 ALA A C 1
ATOM 3863 O O . ALA A 1 499 ? -1.205 -7.696 5.933 1.00 80.38 499 ALA A O 1
ATOM 3864 N N . GLN A 1 500 ? -3.352 -7.996 5.387 1.00 77.75 500 GLN A N 1
ATOM 3865 C CA . GLN A 1 500 ? -3.884 -7.188 6.482 1.00 77.75 500 GLN A CA 1
ATOM 3866 C C . GLN A 1 500 ? -5.072 -7.884 7.129 1.00 77.75 500 GLN A C 1
ATOM 3868 O O . GLN A 1 500 ? -5.976 -8.334 6.441 1.00 77.75 500 GLN A O 1
ATOM 3873 N N . MET A 1 501 ? -5.108 -7.934 8.457 1.00 70.81 501 MET A N 1
ATOM 3874 C CA . MET A 1 501 ? -6.312 -8.380 9.155 1.00 70.81 501 MET A CA 1
ATOM 3875 C C . MET A 1 501 ? -7.424 -7.329 8.990 1.00 70.81 501 MET A C 1
ATOM 3877 O O . MET A 1 501 ? -7.163 -6.147 9.210 1.00 70.81 501 MET A O 1
ATOM 3881 N N . PRO A 1 502 ? -8.661 -7.704 8.629 1.00 58.84 502 PRO A N 1
ATOM 3882 C CA . PRO A 1 502 ? -9.773 -6.761 8.565 1.00 58.84 502 PRO A CA 1
ATOM 3883 C C . PRO A 1 502 ? -10.299 -6.411 9.962 1.00 58.84 502 PRO A C 1
ATOM 3885 O O . PRO A 1 502 ? -10.900 -5.355 10.138 1.00 58.84 502 PRO A O 1
ATOM 3888 N N . GLN A 1 503 ? -10.083 -7.287 10.951 1.00 66.00 503 GLN A N 1
ATOM 3889 C CA . GLN A 1 503 ? -10.453 -7.120 12.359 1.00 66.00 503 GLN A CA 1
ATOM 3890 C C . GLN A 1 503 ? -9.389 -7.777 13.261 1.00 66.00 503 GLN A C 1
ATOM 3892 O O . GLN A 1 503 ? -8.789 -8.764 12.832 1.00 66.00 503 GLN A O 1
ATOM 3897 N N . PRO A 1 504 ? -9.147 -7.278 14.489 1.00 60.34 504 PRO A N 1
ATOM 3898 C CA . PRO A 1 504 ? -8.249 -7.925 15.450 1.00 60.34 504 PRO A CA 1
ATOM 3899 C C . PRO A 1 504 ? -8.727 -9.328 15.860 1.00 60.34 504 PRO A C 1
ATOM 3901 O O . PRO A 1 504 ? -9.929 -9.596 15.861 1.00 60.34 504 PRO A O 1
ATOM 3904 N N . ALA A 1 505 ? -7.803 -10.218 16.237 1.00 65.88 505 ALA A N 1
ATOM 3905 C CA . ALA A 1 505 ? -8.133 -11.564 16.715 1.00 65.88 505 ALA A CA 1
ATOM 3906 C C . ALA A 1 505 ? -7.157 -12.065 17.789 1.00 65.88 505 ALA A C 1
ATOM 3908 O O . ALA A 1 505 ? -5.955 -11.842 17.690 1.00 65.88 505 ALA A O 1
ATOM 3909 N N . ALA A 1 506 ? -7.662 -12.798 18.787 1.00 75.06 506 ALA A N 1
ATOM 3910 C CA . ALA A 1 506 ? -6.848 -13.342 19.883 1.00 75.06 506 ALA A CA 1
ATOM 3911 C C . ALA A 1 506 ? -5.911 -14.484 19.465 1.00 75.06 506 ALA A C 1
ATOM 3913 O O . ALA A 1 506 ? -4.848 -14.670 20.041 1.00 75.06 506 ALA A O 1
ATOM 3914 N N . ASN A 1 507 ? -6.299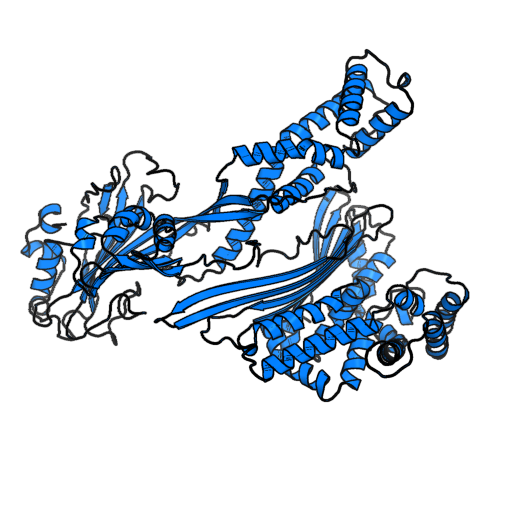 -15.253 18.447 1.00 85.50 507 ASN A N 1
ATOM 3915 C CA . ASN A 1 507 ? -5.473 -16.315 17.876 1.00 85.50 507 ASN A CA 1
ATOM 3916 C C . ASN A 1 507 ? -5.487 -16.171 16.351 1.00 85.50 507 ASN A C 1
ATOM 3918 O O . ASN A 1 507 ? -6.270 -16.864 15.693 1.00 85.50 507 ASN A O 1
ATOM 3922 N N . PRO A 1 508 ? -4.706 -15.235 15.777 1.00 84.44 508 PRO A N 1
ATOM 3923 C CA . PRO A 1 508 ? -4.740 -15.012 14.345 1.00 84.44 508 PRO A CA 1
ATOM 3924 C C . PRO A 1 508 ? -4.306 -16.265 13.578 1.00 84.44 508 PRO A C 1
ATOM 3926 O O . PRO A 1 508 ? -3.323 -16.923 13.916 1.00 84.44 508 PRO A O 1
ATOM 3929 N N . THR A 1 509 ? -5.031 -16.583 12.513 1.00 93.12 509 THR A N 1
ATOM 3930 C CA . THR A 1 509 ? -4.674 -17.617 11.542 1.00 93.12 509 THR A CA 1
ATOM 3931 C C . THR A 1 509 ? -4.430 -16.972 10.186 1.00 93.12 509 THR A C 1
ATOM 3933 O O . THR A 1 509 ? -4.897 -15.869 9.905 1.00 93.12 509 THR A O 1
ATOM 3936 N N . VAL A 1 510 ? -3.686 -17.655 9.318 1.00 93.31 510 VAL A N 1
ATOM 3937 C CA . VAL A 1 510 ? -3.315 -17.144 7.984 1.00 93.31 510 VAL A CA 1
ATOM 3938 C C . VAL A 1 510 ? -4.543 -16.785 7.127 1.00 93.31 510 VAL A C 1
ATOM 3940 O O . VAL A 1 510 ? -4.449 -15.891 6.289 1.00 93.31 510 VAL A O 1
ATOM 3943 N N . ASP A 1 511 ? -5.695 -17.433 7.327 1.00 93.81 511 ASP A N 1
ATOM 3944 C CA . ASP A 1 511 ? -6.938 -17.146 6.595 1.00 93.81 511 ASP A CA 1
ATOM 3945 C C . ASP A 1 511 ? -7.687 -15.892 7.062 1.00 93.81 511 ASP A C 1
ATOM 3947 O O . ASP A 1 511 ? -8.574 -15.442 6.342 1.00 93.81 511 ASP A O 1
ATOM 3951 N N . LEU A 1 512 ? -7.327 -15.305 8.210 1.00 87.75 512 LEU A N 1
ATOM 3952 C CA . LEU A 1 512 ? -7.921 -14.057 8.707 1.00 87.75 512 LEU A CA 1
ATOM 3953 C C . LEU A 1 512 ? -7.328 -12.797 8.063 1.00 87.75 512 LEU A C 1
ATOM 3955 O O . LEU A 1 512 ? -7.709 -11.692 8.432 1.00 87.75 512 LEU A O 1
ATOM 3959 N N . PHE A 1 513 ? -6.383 -12.940 7.136 1.00 86.88 513 PHE A N 1
ATOM 3960 C CA . PHE A 1 513 ? -5.770 -11.817 6.438 1.00 86.88 513 PHE A CA 1
ATOM 3961 C C . PHE A 1 513 ? -6.403 -11.625 5.058 1.00 86.88 513 PHE A C 1
ATOM 3963 O O . PHE A 1 513 ? -6.567 -12.575 4.292 1.00 86.88 513 PHE A O 1
ATOM 3970 N N . ASP A 1 514 ? -6.664 -10.370 4.722 1.00 81.75 514 ASP A N 1
ATOM 3971 C CA . ASP A 1 514 ? -6.965 -9.899 3.380 1.00 81.75 514 ASP A CA 1
ATOM 3972 C C . ASP A 1 514 ? -5.653 -9.703 2.617 1.00 81.75 514 ASP A C 1
ATOM 3974 O O . ASP A 1 514 ? -4.781 -8.942 3.043 1.00 81.75 514 ASP A O 1
ATOM 3978 N N . TYR A 1 515 ? -5.505 -10.397 1.488 1.00 87.75 515 TYR A N 1
ATOM 3979 C CA . TYR A 1 515 ? -4.280 -10.394 0.687 1.00 87.75 515 TYR A CA 1
ATOM 3980 C C . TYR A 1 515 ? -4.464 -9.600 -0.593 1.00 87.75 515 TYR A C 1
ATOM 3982 O O . TYR A 1 515 ? -5.420 -9.829 -1.320 1.00 87.75 515 TYR A O 1
ATOM 3990 N N . SER A 1 516 ? -3.516 -8.738 -0.934 1.00 84.19 516 SER A N 1
ATOM 3991 C CA . SER A 1 516 ? -3.509 -8.065 -2.236 1.00 84.19 516 SER A CA 1
ATOM 3992 C C . SER A 1 516 ? -2.154 -8.176 -2.915 1.00 84.19 516 SER A C 1
ATOM 3994 O O . SER A 1 516 ? -1.141 -8.474 -2.274 1.00 84.19 516 SER A O 1
ATOM 3996 N N . LEU A 1 517 ? -2.153 -7.988 -4.232 1.00 87.31 517 LEU A N 1
ATOM 3997 C CA . LEU A 1 517 ? -0.962 -8.058 -5.067 1.00 87.31 517 LEU A CA 1
ATOM 3998 C C . LEU A 1 517 ? -0.940 -6.875 -6.025 1.00 87.31 517 LEU A C 1
ATOM 4000 O O . LEU A 1 517 ? -1.958 -6.546 -6.628 1.00 87.31 517 LEU A O 1
ATOM 4004 N N . HIS A 1 518 ? 0.233 -6.276 -6.197 1.00 82.00 518 HIS A N 1
ATOM 4005 C CA . HIS A 1 518 ? 0.418 -5.135 -7.086 1.00 82.00 518 HIS A CA 1
ATOM 4006 C C . HIS A 1 518 ? 1.704 -5.305 -7.896 1.00 82.00 518 HIS A C 1
ATOM 4008 O O . HIS A 1 518 ? 2.729 -5.748 -7.371 1.00 82.00 518 HIS A O 1
ATOM 4014 N N . VAL A 1 519 ? 1.621 -4.997 -9.186 1.00 86.31 519 VAL A N 1
ATOM 4015 C CA . VAL A 1 519 ? 2.727 -4.964 -10.142 1.00 86.31 519 VAL A CA 1
ATOM 4016 C C . VAL A 1 519 ? 2.722 -3.621 -10.864 1.00 86.31 519 VAL A C 1
ATOM 4018 O O . VAL A 1 519 ? 1.676 -3.182 -11.336 1.00 86.31 519 VAL A O 1
ATOM 4021 N N . GLU A 1 520 ? 3.891 -3.001 -10.994 1.00 81.44 520 GLU A N 1
ATOM 4022 C CA . GLU A 1 520 ? 4.063 -1.747 -11.724 1.00 81.44 520 GLU A CA 1
ATOM 4023 C C . GLU A 1 520 ? 5.298 -1.801 -12.626 1.00 81.44 520 GLU A C 1
ATOM 4025 O O . GLU A 1 520 ? 6.345 -2.357 -12.272 1.00 81.44 520 GLU A O 1
ATOM 4030 N N . TYR A 1 521 ? 5.186 -1.176 -13.792 1.00 86.31 521 TYR A N 1
ATOM 4031 C CA . TYR A 1 521 ? 6.298 -0.930 -14.698 1.00 86.31 521 TYR A CA 1
ATOM 4032 C C . TYR A 1 521 ? 6.187 0.488 -15.247 1.00 86.31 521 TYR A C 1
ATOM 4034 O O . TYR A 1 521 ? 5.163 0.858 -15.807 1.00 86.31 521 TYR A O 1
ATOM 4042 N N . ASN A 1 522 ? 7.256 1.268 -15.136 1.00 81.19 522 ASN A N 1
ATOM 4043 C CA . ASN A 1 522 ? 7.354 2.585 -15.741 1.00 81.19 522 ASN A CA 1
ATOM 4044 C C . ASN A 1 522 ? 8.405 2.585 -16.836 1.00 81.19 522 ASN A C 1
ATOM 4046 O O . ASN A 1 522 ? 9.512 2.077 -16.654 1.00 81.19 522 ASN A O 1
ATOM 4050 N N . HIS A 1 523 ? 8.085 3.258 -17.931 1.00 85.06 523 HIS A N 1
ATOM 4051 C CA . HIS A 1 523 ? 9.010 3.564 -19.011 1.00 85.06 523 HIS A CA 1
ATOM 4052 C C . HIS A 1 523 ? 8.991 5.060 -19.294 1.00 85.06 523 HIS A C 1
ATOM 4054 O O . HIS A 1 523 ? 7.925 5.662 -19.356 1.00 85.06 523 HIS A O 1
ATOM 4060 N N . THR A 1 524 ? 10.156 5.673 -19.464 1.00 81.56 524 THR A N 1
ATOM 4061 C CA . THR A 1 524 ? 10.280 7.107 -19.732 1.00 81.56 524 THR A CA 1
ATOM 4062 C C . THR A 1 524 ? 10.938 7.353 -21.082 1.00 81.56 524 THR A C 1
ATOM 4064 O O . THR A 1 524 ? 12.034 6.880 -21.361 1.00 81.56 524 THR A O 1
ATOM 4067 N N . GLU A 1 525 ? 10.312 8.190 -21.895 1.00 81.75 525 GLU A N 1
ATOM 4068 C CA . GLU A 1 525 ? 10.913 8.765 -23.086 1.00 81.75 525 GLU A CA 1
ATOM 4069 C C . GLU A 1 525 ? 11.237 10.233 -22.841 1.00 81.75 525 GLU A C 1
ATOM 4071 O O . GLU A 1 525 ? 10.376 11.050 -22.507 1.00 81.75 525 GLU A O 1
ATOM 4076 N N . LYS A 1 526 ? 12.509 10.599 -23.030 1.00 81.75 526 LYS A N 1
ATOM 4077 C CA . LYS A 1 526 ? 12.944 11.998 -22.878 1.00 81.75 526 LYS A CA 1
ATOM 4078 C C . LYS A 1 526 ? 12.208 12.907 -23.853 1.00 81.75 526 LYS A C 1
ATOM 4080 O O . LYS A 1 526 ? 11.879 14.045 -23.520 1.00 81.75 526 LYS A O 1
ATOM 4085 N N . LYS A 1 527 ? 11.991 12.405 -25.065 1.00 85.69 527 LYS A N 1
ATOM 4086 C CA . LYS A 1 527 ? 11.341 13.115 -26.152 1.00 85.69 527 LYS A CA 1
ATOM 4087 C C . LYS A 1 527 ? 10.695 12.107 -27.091 1.00 85.69 527 LYS A C 1
ATOM 4089 O O . LYS A 1 527 ? 11.348 11.126 -27.420 1.00 85.69 527 LYS A O 1
ATOM 4094 N N . LEU A 1 528 ? 9.470 12.387 -27.523 1.00 87.62 528 LEU A N 1
ATOM 4095 C CA . LEU A 1 528 ? 8.720 11.560 -28.458 1.00 87.62 528 LEU A CA 1
ATOM 4096 C C . LEU A 1 528 ? 8.239 12.411 -29.641 1.00 87.62 528 LEU A C 1
ATOM 4098 O O . LEU A 1 528 ? 7.565 13.429 -29.466 1.00 87.62 528 LEU A O 1
ATOM 4102 N N . LYS A 1 529 ? 8.639 12.016 -30.850 1.00 91.44 529 LYS A N 1
ATOM 4103 C CA . LYS A 1 529 ? 8.393 12.716 -32.120 1.00 91.44 529 LYS A CA 1
ATOM 4104 C C . LYS A 1 529 ? 7.295 12.029 -32.917 1.00 91.44 529 LYS A C 1
ATOM 4106 O O . LYS A 1 529 ? 7.135 10.817 -32.842 1.00 91.44 529 LYS A O 1
ATOM 4111 N N . ALA A 1 530 ? 6.648 12.768 -33.819 1.00 88.88 530 ALA A N 1
ATOM 4112 C CA . ALA A 1 530 ? 5.567 12.249 -34.672 1.00 88.88 530 ALA A CA 1
ATOM 4113 C C . ALA A 1 530 ? 5.958 11.054 -35.574 1.00 88.88 530 ALA A C 1
ATOM 4115 O O . ALA A 1 530 ? 5.089 10.379 -36.113 1.00 88.88 530 ALA A O 1
ATOM 4116 N N . LYS A 1 531 ? 7.258 10.783 -35.749 1.00 90.12 531 LYS A N 1
ATOM 4117 C CA . LYS A 1 531 ? 7.775 9.635 -36.512 1.00 90.12 531 LYS A CA 1
ATOM 4118 C C . LYS A 1 531 ? 8.110 8.404 -35.658 1.00 90.12 531 LYS A C 1
ATOM 4120 O O . LYS A 1 531 ? 8.422 7.360 -36.216 1.00 90.12 531 LYS A O 1
ATOM 4125 N N . GLU A 1 532 ? 8.075 8.508 -34.330 1.00 90.06 532 GLU A N 1
ATOM 4126 C CA . GLU A 1 532 ? 8.483 7.446 -33.391 1.00 90.06 532 GLU A CA 1
ATOM 4127 C C . GLU A 1 532 ? 7.311 6.511 -33.068 1.00 90.06 532 GLU A C 1
ATOM 4129 O O . GLU A 1 532 ? 6.995 6.205 -31.920 1.00 90.06 532 GLU A O 1
ATOM 4134 N N . ARG A 1 533 ? 6.644 6.056 -34.133 1.00 92.62 533 ARG A N 1
ATOM 4135 C CA . ARG A 1 533 ? 5.474 5.185 -34.050 1.00 92.62 533 ARG A CA 1
ATOM 4136 C C . ARG A 1 533 ? 5.797 3.841 -33.411 1.00 92.62 533 ARG A C 1
ATOM 4138 O O . ARG A 1 533 ? 5.000 3.357 -32.615 1.00 92.62 533 ARG A O 1
ATOM 4145 N N . ASP A 1 534 ? 6.948 3.259 -33.735 1.00 91.25 534 ASP A N 1
ATOM 4146 C CA . ASP A 1 534 ? 7.315 1.923 -33.256 1.00 91.25 534 ASP A CA 1
ATOM 4147 C C . ASP A 1 534 ? 7.553 1.890 -31.742 1.00 91.25 534 ASP A C 1
ATOM 4149 O O . ASP A 1 534 ? 7.158 0.925 -31.098 1.00 91.25 534 ASP A O 1
ATOM 4153 N N . THR A 1 535 ? 8.083 2.969 -31.154 1.00 90.69 535 THR A N 1
ATOM 4154 C CA . THR A 1 535 ? 8.214 3.119 -29.694 1.00 90.69 535 THR A CA 1
ATOM 4155 C C . THR A 1 535 ? 6.847 3.122 -29.009 1.00 90.69 535 THR A C 1
ATOM 4157 O O . THR A 1 535 ? 6.635 2.422 -28.020 1.00 90.69 535 THR A O 1
ATOM 4160 N N . VAL A 1 536 ? 5.880 3.871 -29.555 1.00 92.50 536 VAL A N 1
ATOM 4161 C CA . VAL A 1 536 ? 4.502 3.879 -29.035 1.00 92.50 536 VAL A CA 1
ATOM 4162 C C . VAL A 1 536 ? 3.842 2.511 -29.231 1.00 92.50 536 VAL A C 1
ATOM 4164 O O . VAL A 1 536 ? 3.171 2.028 -28.322 1.00 92.50 536 VAL A O 1
ATOM 4167 N N . ALA A 1 537 ? 4.062 1.867 -30.381 1.00 93.50 537 ALA A N 1
ATOM 4168 C CA . ALA A 1 537 ? 3.527 0.541 -30.679 1.00 93.50 537 ALA A CA 1
ATOM 4169 C C . ALA A 1 537 ? 4.072 -0.524 -29.721 1.00 93.50 537 ALA A C 1
ATOM 4171 O O . ALA A 1 537 ? 3.305 -1.360 -29.258 1.00 93.50 537 ALA A O 1
ATOM 4172 N N . GLU A 1 538 ? 5.363 -0.487 -29.384 1.00 92.62 538 GLU A N 1
ATOM 4173 C CA . GLU A 1 538 ? 5.978 -1.395 -28.411 1.00 92.62 538 GLU A CA 1
ATOM 4174 C C . GLU A 1 538 ? 5.334 -1.260 -27.025 1.00 92.62 538 GLU A C 1
ATOM 4176 O O . GLU A 1 538 ? 4.960 -2.259 -26.406 1.00 92.62 538 GLU A O 1
ATOM 4181 N N . LEU A 1 539 ? 5.152 -0.026 -26.552 1.00 93.44 539 LEU A N 1
ATOM 4182 C CA . LEU A 1 539 ? 4.569 0.246 -25.237 1.00 93.44 539 LEU A CA 1
ATOM 4183 C C . LEU A 1 539 ? 3.078 -0.104 -25.190 1.00 93.44 539 LEU A C 1
ATOM 4185 O O . LEU A 1 539 ? 2.615 -0.708 -24.224 1.00 93.44 539 LEU A O 1
ATOM 4189 N N . LEU A 1 540 ? 2.322 0.194 -26.248 1.00 92.44 540 LEU A N 1
ATOM 4190 C CA . LEU A 1 540 ? 0.930 -0.243 -26.345 1.00 92.44 540 LEU A CA 1
ATOM 4191 C C . LEU A 1 540 ? 0.809 -1.758 -26.530 1.00 92.44 540 LEU A C 1
ATOM 4193 O O . LEU A 1 540 ? -0.126 -2.356 -26.011 1.00 92.44 540 LEU A O 1
ATOM 4197 N N . ASN A 1 541 ? 1.765 -2.413 -27.187 1.00 93.25 541 ASN A N 1
ATOM 4198 C CA . ASN A 1 541 ? 1.784 -3.867 -27.269 1.00 93.25 541 ASN A CA 1
ATOM 4199 C C . ASN A 1 541 ? 1.934 -4.495 -25.874 1.00 93.25 541 ASN A C 1
ATOM 4201 O O . ASN A 1 541 ? 1.228 -5.453 -25.573 1.00 93.25 541 ASN A O 1
ATOM 4205 N N . LEU A 1 542 ? 2.772 -3.922 -25.000 1.00 94.12 542 LEU A N 1
ATOM 4206 C CA . LEU A 1 542 ? 2.832 -4.299 -23.582 1.00 94.12 542 LEU A CA 1
ATOM 4207 C C . LEU A 1 542 ? 1.511 -4.003 -22.849 1.00 94.12 542 LEU A C 1
ATOM 4209 O O . LEU A 1 542 ? 1.058 -4.820 -22.053 1.00 94.12 542 LEU A O 1
ATOM 4213 N N . ALA A 1 543 ? 0.849 -2.880 -23.145 1.00 90.94 543 ALA A N 1
ATOM 4214 C CA . ALA A 1 543 ? -0.471 -2.580 -22.579 1.00 90.94 543 ALA A CA 1
ATOM 4215 C C . ALA A 1 543 ? -1.499 -3.658 -22.964 1.00 90.94 543 ALA A C 1
ATOM 4217 O O . ALA A 1 543 ? -2.311 -4.073 -22.138 1.00 90.94 543 ALA A O 1
ATOM 4218 N N . GLY A 1 544 ? -1.424 -4.153 -24.202 1.00 90.62 544 GLY A N 1
ATOM 4219 C CA . GLY A 1 544 ? -2.241 -5.254 -24.698 1.00 90.62 544 GLY A CA 1
ATOM 4220 C C . GLY A 1 544 ? -1.970 -6.565 -23.965 1.00 90.62 544 GLY A C 1
ATOM 4221 O O . GLY A 1 544 ? -2.913 -7.273 -23.610 1.00 90.62 544 GLY A O 1
ATOM 4222 N N . THR A 1 545 ? -0.707 -6.862 -23.629 1.00 92.00 545 THR A N 1
ATOM 4223 C CA . THR A 1 545 ? -0.401 -8.060 -22.831 1.00 92.00 545 THR A CA 1
ATOM 4224 C C . THR A 1 545 ? -0.934 -7.976 -21.407 1.00 92.00 545 THR A C 1
ATOM 4226 O O . THR A 1 545 ? -1.317 -9.002 -20.852 1.00 92.00 545 THR A O 1
ATOM 4229 N N . TRP A 1 546 ? -1.022 -6.775 -20.835 1.00 90.69 546 TRP A N 1
ATOM 4230 C CA . TRP A 1 546 ? -1.613 -6.525 -19.516 1.00 90.69 546 TRP A CA 1
ATOM 4231 C C . TRP A 1 546 ? -3.145 -6.393 -19.557 1.00 90.69 546 TRP A C 1
ATOM 4233 O O . TRP A 1 546 ? -3.756 -6.100 -18.534 1.00 90.69 546 TRP A O 1
ATOM 4243 N N . GLY A 1 547 ? -3.776 -6.590 -20.722 1.00 86.62 547 GLY A N 1
ATOM 4244 C CA . GLY A 1 547 ? -5.228 -6.481 -20.895 1.00 86.62 547 GLY A CA 1
ATOM 4245 C C . GLY A 1 547 ? -5.773 -5.051 -20.793 1.00 86.62 547 GLY A C 1
ATOM 4246 O O . GLY A 1 547 ? -6.977 -4.860 -20.671 1.00 86.62 547 GLY A O 1
ATOM 4247 N N . ILE A 1 548 ? -4.907 -4.035 -20.852 1.00 83.44 548 ILE A N 1
ATOM 4248 C CA . ILE A 1 548 ? -5.291 -2.617 -20.759 1.00 83.44 548 ILE A CA 1
ATOM 4249 C C . ILE A 1 548 ? -5.917 -2.133 -22.071 1.00 83.44 548 ILE A C 1
ATOM 4251 O O . ILE A 1 548 ? -6.761 -1.237 -22.068 1.00 83.44 548 ILE A O 1
ATOM 4255 N N . ILE A 1 549 ? -5.497 -2.712 -23.198 1.00 83.81 549 ILE A N 1
ATOM 4256 C CA . ILE A 1 549 ? -6.049 -2.415 -24.518 1.00 83.81 549 ILE A CA 1
ATOM 4257 C C . ILE A 1 549 ? -6.366 -3.692 -25.290 1.00 83.81 549 ILE A C 1
ATOM 4259 O O . ILE A 1 549 ? -5.738 -4.732 -25.091 1.00 83.81 549 ILE A O 1
ATOM 4263 N N . ASN A 1 550 ? -7.304 -3.598 -26.232 1.00 81.00 550 ASN A N 1
ATOM 4264 C CA . ASN A 1 550 ? -7.549 -4.673 -27.183 1.00 81.00 550 ASN A CA 1
ATOM 4265 C C . ASN A 1 550 ? -6.467 -4.672 -28.279 1.00 81.00 550 ASN A C 1
ATOM 4267 O O . ASN A 1 550 ? -6.319 -3.693 -29.013 1.00 81.00 550 ASN A O 1
ATOM 4271 N N . ASN A 1 551 ? -5.753 -5.790 -28.425 1.00 77.81 551 ASN A N 1
ATOM 4272 C CA . ASN A 1 551 ? -4.707 -5.963 -29.437 1.00 77.81 551 ASN A CA 1
ATOM 4273 C C . ASN A 1 551 ? -5.195 -5.786 -30.876 1.00 77.81 551 ASN A C 1
ATOM 4275 O O . ASN A 1 551 ? -4.426 -5.312 -31.711 1.00 77.81 551 ASN A O 1
ATOM 4279 N N . ASP A 1 552 ? -6.460 -6.095 -31.167 1.00 80.50 552 ASP A N 1
ATOM 4280 C CA . ASP A 1 552 ? -7.035 -5.901 -32.505 1.00 80.50 552 ASP A CA 1
ATOM 4281 C C . ASP A 1 552 ? -7.078 -4.413 -32.898 1.00 80.50 552 ASP A C 1
ATOM 4283 O O . ASP A 1 552 ? -7.175 -4.065 -34.074 1.00 80.50 552 ASP A O 1
ATOM 4287 N N . GLN A 1 553 ? -6.979 -3.517 -31.912 1.00 79.44 553 GLN A N 1
ATOM 4288 C CA . GLN A 1 553 ? -6.966 -2.068 -32.090 1.00 79.44 553 GLN A CA 1
ATOM 4289 C C . GLN A 1 553 ? -5.570 -1.454 -31.934 1.00 79.44 553 GLN A C 1
ATOM 4291 O O . GLN A 1 553 ? -5.453 -0.230 -32.005 1.00 79.44 553 GLN A O 1
ATOM 4296 N N . LEU A 1 554 ? -4.513 -2.261 -31.755 1.00 85.69 554 LEU A N 1
ATOM 4297 C CA . LEU A 1 554 ? -3.156 -1.779 -31.470 1.00 85.69 554 LEU A CA 1
ATOM 4298 C C . LEU A 1 554 ? -2.685 -0.736 -32.493 1.00 85.69 554 LEU A C 1
ATOM 4300 O O . LEU A 1 554 ? -2.173 0.314 -32.115 1.00 85.69 554 LEU A O 1
ATOM 4304 N N . ASP A 1 555 ? -2.898 -0.988 -33.785 1.00 86.94 555 ASP A N 1
ATOM 4305 C CA . ASP A 1 555 ? -2.453 -0.109 -34.873 1.00 86.94 555 ASP A CA 1
ATOM 4306 C C . ASP A 1 555 ? -3.167 1.259 -34.862 1.00 86.94 555 ASP A C 1
ATOM 4308 O O . ASP A 1 555 ? -2.536 2.324 -34.934 1.00 86.94 555 ASP A O 1
ATOM 4312 N N . ALA A 1 556 ? -4.492 1.224 -34.690 1.00 85.25 556 ALA A N 1
ATOM 4313 C CA . ALA A 1 556 ? -5.337 2.410 -34.613 1.00 85.25 556 ALA A CA 1
ATOM 4314 C C . ALA A 1 556 ? -5.039 3.228 -33.348 1.00 85.25 556 ALA A C 1
ATOM 4316 O O . ALA A 1 556 ? -4.849 4.443 -33.427 1.00 85.25 556 ALA A O 1
ATOM 4317 N N . GLN A 1 557 ? -4.922 2.566 -32.195 1.00 86.38 557 GLN A N 1
ATOM 4318 C CA . GLN A 1 557 ? -4.613 3.215 -30.922 1.00 86.38 557 GLN A CA 1
ATOM 4319 C C . GLN A 1 557 ? -3.190 3.771 -30.882 1.00 86.38 557 GLN A C 1
ATOM 4321 O O . GLN A 1 557 ? -2.989 4.857 -30.348 1.00 86.38 557 GLN A O 1
ATOM 4326 N N . THR A 1 558 ? -2.221 3.099 -31.509 1.00 89.69 558 THR A N 1
ATOM 4327 C CA . THR A 1 558 ? -0.859 3.634 -31.678 1.00 89.69 558 THR A CA 1
ATOM 4328 C C . THR A 1 558 ? -0.898 4.951 -32.437 1.00 89.69 558 THR A C 1
ATOM 4330 O O . THR A 1 558 ? -0.317 5.941 -31.998 1.00 89.69 558 THR A O 1
ATOM 4333 N N . THR A 1 559 ? -1.621 4.982 -33.556 1.00 89.19 559 THR A N 1
ATOM 4334 C CA . THR A 1 559 ? -1.748 6.183 -34.387 1.00 89.19 559 THR A CA 1
ATOM 4335 C C . THR A 1 559 ? -2.450 7.310 -33.627 1.00 89.19 559 THR A C 1
ATOM 4337 O O . THR A 1 559 ? -1.982 8.449 -33.635 1.00 89.19 559 THR A O 1
ATOM 4340 N N . GLN A 1 560 ? -3.533 6.992 -32.915 1.00 85.31 560 GLN A N 1
ATOM 4341 C CA . GLN A 1 560 ? -4.278 7.957 -32.110 1.00 85.31 560 GLN A CA 1
ATOM 4342 C C . GLN A 1 560 ? -3.441 8.520 -30.955 1.00 85.31 560 GLN A C 1
ATOM 4344 O O . GLN A 1 560 ? -3.410 9.735 -30.765 1.00 85.31 560 GLN A O 1
ATOM 4349 N N . LEU A 1 561 ? -2.758 7.663 -30.195 1.00 85.38 561 LEU A N 1
ATOM 4350 C CA . LEU A 1 561 ? -1.939 8.079 -29.062 1.00 85.38 561 LEU A CA 1
ATOM 4351 C C . LEU A 1 561 ? -0.743 8.911 -29.526 1.00 85.38 561 LEU A C 1
ATOM 4353 O O . LEU A 1 561 ? -0.483 9.969 -28.962 1.00 85.38 561 LEU A O 1
ATOM 4357 N N . LEU A 1 562 ? -0.056 8.490 -30.591 1.00 91.31 562 LEU A N 1
ATOM 4358 C CA . LEU A 1 562 ? 1.047 9.258 -31.166 1.00 91.31 562 LEU A CA 1
ATOM 4359 C C . LEU A 1 562 ? 0.584 10.649 -31.611 1.00 91.31 562 LEU A C 1
ATOM 4361 O O . LEU A 1 562 ? 1.247 11.642 -31.309 1.00 91.31 562 LEU A O 1
ATOM 4365 N N . HIS A 1 563 ? -0.574 10.734 -32.272 1.00 87.12 563 HIS A N 1
ATOM 4366 C CA . HIS A 1 563 ? -1.175 12.012 -32.635 1.00 87.12 563 HIS A CA 1
ATOM 4367 C C . HIS A 1 563 ? -1.487 12.859 -31.393 1.00 87.12 563 HIS A C 1
ATOM 4369 O O . HIS A 1 563 ? -1.140 14.032 -31.366 1.00 87.12 563 HIS A O 1
ATOM 4375 N N . GLN A 1 564 ? -2.081 12.290 -30.340 1.00 81.94 564 GLN A N 1
ATOM 4376 C CA . GLN A 1 564 ? -2.370 13.023 -29.099 1.00 81.94 564 GLN A CA 1
ATOM 4377 C C . GLN A 1 564 ? -1.107 13.549 -28.409 1.00 81.94 564 GLN A C 1
ATOM 4379 O O . GLN A 1 564 ? -1.091 14.696 -27.968 1.00 81.94 564 GLN A O 1
ATOM 4384 N N . LEU A 1 565 ? -0.048 12.739 -28.351 1.00 78.56 565 LEU A N 1
ATOM 4385 C CA . LEU A 1 565 ? 1.233 13.136 -27.769 1.00 78.56 565 LEU A CA 1
ATOM 4386 C C . LEU A 1 565 ? 1.887 14.266 -28.576 1.00 78.56 565 LEU A C 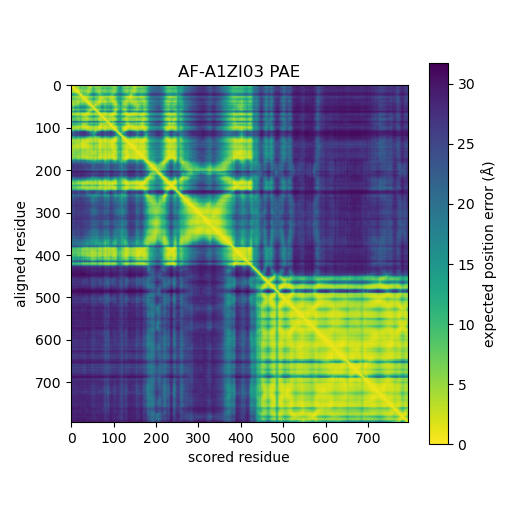1
ATOM 4388 O O . LEU A 1 565 ? 2.499 15.155 -27.995 1.00 78.56 565 LEU A O 1
ATOM 4392 N N . THR A 1 566 ? 1.734 14.261 -29.903 1.00 89.62 566 THR A N 1
ATOM 4393 C CA . THR A 1 566 ? 2.494 15.147 -30.803 1.00 89.62 566 THR A CA 1
ATOM 4394 C C . THR A 1 566 ? 1.675 16.266 -31.457 1.00 89.62 566 THR A C 1
ATOM 4396 O O . THR A 1 566 ? 2.223 17.070 -32.211 1.00 89.62 566 THR A O 1
ATOM 4399 N N . ALA A 1 567 ? 0.380 16.386 -31.133 1.00 86.06 567 ALA A N 1
ATOM 4400 C CA . ALA A 1 567 ? -0.550 17.352 -31.736 1.00 86.06 567 ALA A CA 1
ATOM 4401 C C . ALA A 1 567 ? -0.105 18.817 -31.596 1.00 86.06 567 ALA A C 1
ATOM 4403 O O . ALA A 1 567 ? -0.455 19.655 -32.423 1.00 86.06 567 ALA A O 1
ATOM 4404 N N . LYS A 1 568 ? 0.661 19.127 -30.545 1.00 83.38 568 LYS A N 1
ATOM 4405 C CA . LYS A 1 568 ? 1.160 20.475 -30.232 1.00 83.38 568 LYS A CA 1
ATOM 4406 C C . LYS A 1 568 ? 2.672 20.626 -30.431 1.00 83.38 568 LYS A C 1
ATOM 4408 O O . LYS A 1 568 ? 3.260 21.572 -29.918 1.00 83.38 568 LYS A O 1
ATOM 4413 N N . GLY A 1 569 ? 3.305 19.697 -31.146 1.00 88.75 569 GLY A N 1
ATOM 4414 C CA . GLY A 1 569 ? 4.760 19.563 -31.245 1.00 88.75 569 GLY A CA 1
ATOM 4415 C C . GLY A 1 569 ? 5.279 18.344 -30.480 1.00 88.75 569 GLY A C 1
ATOM 4416 O O . GLY A 1 569 ? 4.502 17.606 -29.884 1.00 88.75 569 GLY A O 1
ATOM 4417 N N . ASP A 1 570 ? 6.595 18.119 -30.516 1.00 88.81 570 ASP A N 1
ATOM 4418 C CA . ASP A 1 570 ? 7.218 16.950 -29.881 1.00 88.81 570 ASP A CA 1
ATOM 4419 C C . ASP A 1 570 ? 6.928 16.904 -28.368 1.00 88.81 570 ASP A C 1
ATOM 4421 O O . ASP A 1 570 ? 7.216 17.866 -27.650 1.00 88.81 570 ASP A O 1
ATOM 4425 N N . ALA A 1 571 ? 6.432 15.768 -27.875 1.00 75.94 571 ALA A N 1
ATOM 4426 C CA . ALA A 1 571 ? 6.243 15.557 -26.444 1.00 75.94 571 ALA A CA 1
ATOM 4427 C C . ALA A 1 571 ? 7.597 15.368 -25.755 1.00 75.94 571 ALA A C 1
ATOM 4429 O O . ALA A 1 571 ? 8.503 14.740 -26.309 1.00 75.94 571 ALA A O 1
ATOM 4430 N N . THR A 1 572 ? 7.746 15.869 -24.533 1.00 79.31 572 THR A N 1
ATOM 4431 C CA . THR A 1 572 ? 8.932 15.618 -23.700 1.00 79.31 572 THR A CA 1
ATOM 4432 C C . THR A 1 572 ? 8.541 15.032 -22.350 1.00 79.31 572 THR A C 1
ATOM 4434 O O . THR A 1 572 ? 7.395 15.163 -21.922 1.00 79.31 572 THR A O 1
ATOM 4437 N N . ASN A 1 573 ? 9.487 14.352 -21.694 1.00 68.88 573 ASN A N 1
ATOM 4438 C CA . ASN A 1 573 ? 9.282 13.689 -20.400 1.00 68.88 573 ASN A CA 1
ATOM 4439 C C . ASN A 1 573 ? 8.062 12.752 -20.392 1.00 68.88 573 ASN A C 1
ATOM 4441 O O . ASN A 1 573 ? 7.261 12.778 -19.460 1.00 68.88 573 ASN A O 1
ATOM 4445 N N . VAL A 1 574 ? 7.896 11.963 -21.454 1.00 73.62 574 VAL A N 1
ATOM 4446 C CA . VAL A 1 574 ? 6.746 11.072 -21.608 1.00 73.62 574 VAL A CA 1
ATOM 4447 C C . VAL A 1 574 ? 6.957 9.854 -20.720 1.00 73.62 574 VAL A C 1
ATOM 4449 O O . VAL A 1 574 ? 7.855 9.059 -20.978 1.00 73.62 574 VAL A O 1
ATOM 4452 N N . GLN A 1 575 ? 6.159 9.694 -19.674 1.00 77.62 575 GLN A N 1
ATOM 4453 C CA . GLN A 1 575 ? 6.201 8.533 -18.792 1.00 77.62 575 GLN A CA 1
ATOM 4454 C C . GLN A 1 575 ? 4.993 7.655 -19.060 1.00 77.62 575 GLN A C 1
ATOM 4456 O O . GLN A 1 575 ? 3.864 8.125 -18.990 1.00 77.62 575 GLN A O 1
ATOM 4461 N N . PHE A 1 576 ? 5.239 6.383 -19.326 1.00 81.12 576 PHE A N 1
ATOM 4462 C CA . PHE A 1 576 ? 4.237 5.341 -19.460 1.00 81.12 576 PHE A CA 1
ATOM 4463 C C . PHE A 1 576 ? 4.276 4.500 -18.191 1.00 81.12 576 PHE A C 1
ATOM 4465 O O . PHE A 1 576 ? 5.240 3.766 -17.979 1.00 81.12 576 PHE A O 1
ATOM 4472 N N . ASN A 1 577 ? 3.254 4.630 -17.350 1.00 76.12 577 ASN A N 1
ATOM 4473 C CA . ASN A 1 577 ? 3.101 3.864 -16.122 1.00 76.12 577 ASN A CA 1
ATOM 4474 C C . ASN A 1 577 ? 2.043 2.776 -16.309 1.00 76.12 577 ASN A C 1
ATOM 4476 O O . ASN A 1 577 ? 0.865 3.083 -16.498 1.00 76.12 577 ASN A O 1
ATOM 4480 N N . PHE A 1 578 ? 2.477 1.526 -16.248 1.00 84.12 578 PHE A N 1
ATOM 4481 C CA . PHE A 1 578 ? 1.646 0.338 -16.315 1.00 84.12 578 PHE A CA 1
ATOM 4482 C C . PHE A 1 578 ? 1.407 -0.165 -14.899 1.00 84.12 578 PHE A C 1
ATOM 4484 O O . PHE A 1 578 ? 2.361 -0.451 -14.176 1.00 84.12 578 PHE A O 1
ATOM 4491 N N . ASP A 1 579 ? 0.141 -0.320 -14.536 1.00 77.25 579 ASP A N 1
ATOM 4492 C CA . ASP A 1 579 ? -0.299 -0.692 -13.196 1.00 77.25 579 ASP A CA 1
ATOM 4493 C C . ASP A 1 579 ? -1.221 -1.912 -13.268 1.00 77.25 579 ASP A C 1
ATOM 4495 O O . ASP A 1 579 ? -2.137 -1.936 -14.092 1.00 77.25 579 ASP A O 1
ATOM 4499 N N . LEU A 1 580 ? -0.973 -2.920 -12.429 1.00 84.25 580 LEU A N 1
ATOM 4500 C CA . LEU A 1 580 ? -1.895 -4.025 -12.170 1.00 84.25 580 LEU A CA 1
ATOM 4501 C C . LEU A 1 580 ? -2.092 -4.189 -10.662 1.00 84.25 580 LEU A C 1
ATOM 4503 O O . LEU A 1 580 ? -1.178 -4.628 -9.963 1.00 84.25 580 LEU A O 1
ATOM 4507 N N . MET A 1 581 ? -3.313 -3.953 -10.191 1.00 81.00 581 MET A N 1
ATOM 4508 C CA . MET A 1 581 ? -3.733 -4.175 -8.811 1.00 81.00 581 MET A CA 1
ATOM 4509 C C . MET A 1 581 ? -4.760 -5.305 -8.720 1.00 81.00 581 MET A C 1
ATOM 4511 O O . MET A 1 581 ? -5.823 -5.270 -9.347 1.00 81.00 581 MET A O 1
ATOM 4515 N N . ILE A 1 582 ? -4.460 -6.278 -7.866 1.00 84.94 582 ILE A N 1
ATOM 4516 C CA . ILE A 1 582 ? -5.348 -7.367 -7.475 1.00 84.94 582 ILE A CA 1
ATOM 4517 C C . ILE A 1 582 ? -5.787 -7.104 -6.031 1.00 84.94 582 ILE A C 1
ATOM 4519 O O . ILE A 1 582 ? -4.999 -7.333 -5.105 1.00 84.94 582 ILE A O 1
ATOM 4523 N N . PRO A 1 583 ? -7.014 -6.597 -5.816 1.00 77.50 583 PRO A N 1
ATOM 4524 C CA . PRO A 1 583 ? -7.514 -6.319 -4.475 1.00 77.50 583 PRO A CA 1
ATOM 4525 C C . PRO A 1 583 ? -7.819 -7.607 -3.689 1.00 77.50 583 PRO A C 1
ATOM 4527 O O . PRO A 1 583 ? -7.886 -8.690 -4.279 1.00 77.50 583 PRO A O 1
ATOM 4530 N N . PRO A 1 584 ? -8.072 -7.499 -2.369 1.00 81.19 584 PRO A N 1
ATOM 4531 C CA . PRO A 1 584 ? -8.415 -8.644 -1.527 1.00 81.19 584 PRO A CA 1
ATOM 4532 C C . PRO A 1 584 ? -9.571 -9.507 -2.015 1.00 81.19 584 PRO A C 1
ATOM 4534 O O . PRO A 1 584 ? -9.499 -10.730 -1.907 1.00 81.19 584 PRO A O 1
ATOM 4537 N N . THR A 1 585 ? -10.603 -8.895 -2.600 1.00 79.12 585 THR A N 1
ATOM 4538 C CA . THR A 1 585 ? -11.758 -9.616 -3.151 1.00 79.12 585 THR A CA 1
ATOM 4539 C C . THR A 1 585 ? -11.337 -10.514 -4.312 1.00 79.12 585 THR A C 1
ATOM 4541 O O . THR A 1 585 ? -11.465 -11.733 -4.219 1.00 79.12 585 THR A O 1
ATOM 4544 N N . ALA A 1 586 ? -10.698 -9.941 -5.338 1.00 80.62 586 ALA A N 1
ATOM 4545 C CA . ALA A 1 586 ? -10.190 -10.687 -6.488 1.00 80.62 586 ALA A CA 1
ATOM 4546 C C . ALA A 1 586 ? -9.196 -11.786 -6.081 1.00 80.62 586 ALA A C 1
ATOM 4548 O O . ALA A 1 586 ? -9.263 -12.903 -6.596 1.00 80.62 586 ALA A O 1
ATOM 4549 N N . PHE A 1 587 ? -8.286 -11.495 -5.142 1.00 90.44 587 PHE A N 1
ATOM 4550 C CA . PHE A 1 587 ? -7.344 -12.492 -4.633 1.00 90.44 587 PHE A CA 1
ATOM 4551 C C . PHE A 1 587 ? -8.067 -13.650 -3.943 1.00 90.44 587 PHE A C 1
ATOM 4553 O O . PHE A 1 587 ? -7.783 -14.815 -4.232 1.00 90.44 587 PHE A O 1
ATOM 4560 N N . SER A 1 588 ? -9.009 -13.336 -3.050 1.00 88.25 588 SER A N 1
ATOM 4561 C CA . SER A 1 588 ? -9.812 -14.327 -2.337 1.00 88.25 588 SER A CA 1
ATOM 4562 C C . SER A 1 588 ? -10.583 -15.229 -3.302 1.00 88.25 588 SER A C 1
ATOM 4564 O O . SER A 1 588 ? -10.586 -16.448 -3.123 1.00 88.25 588 SER A O 1
ATOM 4566 N N . ASP A 1 589 ? -11.158 -14.656 -4.359 1.00 87.81 589 ASP A N 1
ATOM 4567 C CA . ASP A 1 589 ? -11.966 -15.391 -5.331 1.00 87.81 589 ASP A CA 1
ATOM 4568 C C . ASP A 1 589 ? -11.125 -16.305 -6.233 1.00 87.81 589 ASP A C 1
ATOM 4570 O O . ASP A 1 589 ? -11.536 -17.426 -6.543 1.00 87.81 589 ASP A O 1
ATOM 4574 N N . MET A 1 590 ? -9.915 -15.886 -6.626 1.00 92.25 590 MET A N 1
ATOM 4575 C CA . MET A 1 590 ? -9.062 -16.708 -7.497 1.00 92.25 590 MET A CA 1
ATOM 4576 C C . MET A 1 590 ? -8.226 -17.758 -6.750 1.00 92.25 590 MET A C 1
ATOM 4578 O O . MET A 1 590 ? -7.731 -18.703 -7.372 1.00 92.25 590 MET A O 1
ATOM 4582 N N . ARG A 1 591 ? -8.058 -17.640 -5.424 1.00 92.00 591 ARG A N 1
ATOM 4583 C CA . ARG A 1 591 ? -7.094 -18.450 -4.650 1.00 92.00 591 ARG A CA 1
ATOM 4584 C C . ARG A 1 591 ? -7.293 -19.962 -4.780 1.00 92.00 591 ARG A C 1
ATOM 4586 O O . ARG A 1 591 ? -6.314 -20.702 -4.841 1.00 92.00 591 ARG A O 1
ATOM 4593 N N . ALA A 1 592 ? -8.544 -20.428 -4.828 1.00 88.94 592 ALA A N 1
ATOM 4594 C CA . ALA A 1 592 ? -8.865 -21.855 -4.893 1.00 88.94 592 ALA A CA 1
ATOM 4595 C C . ALA A 1 592 ? -8.495 -22.450 -6.258 1.00 88.94 592 ALA A C 1
ATOM 4597 O O . ALA A 1 592 ? -7.846 -23.493 -6.327 1.00 88.94 592 ALA A O 1
ATOM 4598 N N . THR A 1 593 ? -8.844 -21.748 -7.339 1.00 89.06 593 THR A N 1
ATOM 4599 C CA . THR A 1 593 ? -8.458 -22.110 -8.709 1.00 89.06 593 THR A CA 1
ATOM 4600 C C . THR A 1 593 ? -6.943 -22.104 -8.862 1.00 89.06 593 THR A C 1
ATOM 4602 O O . THR A 1 593 ? -6.368 -23.038 -9.422 1.00 89.06 593 THR A O 1
ATOM 4605 N N . TRP A 1 594 ? -6.280 -21.087 -8.309 1.00 93.50 594 TRP A N 1
ATOM 4606 C CA . TRP A 1 594 ? -4.828 -20.987 -8.351 1.00 93.50 594 TRP A CA 1
ATOM 4607 C C . TRP A 1 594 ? -4.161 -22.158 -7.622 1.00 93.50 594 TRP A C 1
ATOM 4609 O O . TRP A 1 594 ? -3.297 -22.829 -8.188 1.00 93.50 594 TRP A O 1
ATOM 4619 N N . LEU A 1 595 ? -4.602 -22.469 -6.400 1.00 94.94 595 LEU A N 1
ATOM 4620 C CA . LEU A 1 595 ? -4.069 -23.595 -5.637 1.00 94.94 595 LEU A CA 1
ATOM 4621 C C . LEU A 1 595 ? -4.310 -24.937 -6.343 1.00 94.94 595 LEU A C 1
ATOM 4623 O O . LEU A 1 595 ? -3.402 -25.767 -6.402 1.00 94.94 595 LEU A O 1
ATOM 4627 N N . TYR A 1 596 ? -5.492 -25.126 -6.938 1.00 93.31 596 TYR A N 1
ATOM 4628 C CA . TYR A 1 596 ? -5.803 -26.313 -7.734 1.00 93.31 596 TYR A CA 1
ATOM 4629 C C . TYR A 1 596 ? -4.813 -26.497 -8.890 1.00 93.31 596 TYR A C 1
ATOM 4631 O O . TYR A 1 596 ? -4.272 -27.590 -9.058 1.00 93.31 596 TYR A O 1
ATOM 4639 N N . LEU A 1 597 ? -4.513 -25.438 -9.649 1.00 92.56 597 LEU A N 1
ATOM 4640 C CA . LEU A 1 597 ? -3.523 -25.504 -10.728 1.00 92.56 597 LEU A CA 1
ATOM 4641 C C . LEU A 1 597 ? -2.130 -25.867 -10.201 1.00 92.56 597 LEU A C 1
ATOM 4643 O O . LEU A 1 597 ? -1.451 -26.705 -10.786 1.00 92.56 597 LEU A O 1
ATOM 4647 N N . LEU A 1 598 ? -1.720 -25.285 -9.074 1.00 93.81 598 LEU A N 1
ATOM 4648 C CA . LEU A 1 598 ? -0.401 -25.521 -8.481 1.00 93.81 598 LEU A CA 1
ATOM 4649 C C . LEU A 1 598 ? -0.208 -26.940 -7.929 1.00 93.81 598 LEU A C 1
ATOM 4651 O O . LEU A 1 598 ? 0.920 -27.432 -7.911 1.00 93.81 598 LEU A O 1
ATOM 4655 N N . GLN A 1 599 ? -1.275 -27.577 -7.444 1.00 93.00 599 GLN A N 1
ATOM 4656 C CA . GLN A 1 599 ? -1.207 -28.906 -6.828 1.00 93.00 599 GLN A CA 1
ATOM 4657 C C . GLN A 1 599 ? -1.578 -30.030 -7.791 1.00 93.00 599 GLN A C 1
ATOM 4659 O O . GLN A 1 599 ? -0.903 -31.053 -7.835 1.00 93.00 599 GLN A O 1
ATOM 4664 N N . GLN A 1 600 ? -2.671 -29.851 -8.528 1.00 94.44 600 GLN A N 1
ATOM 4665 C CA . GLN A 1 600 ? -3.315 -30.927 -9.277 1.00 94.44 600 GLN A CA 1
ATOM 4666 C C . GLN A 1 600 ? -2.969 -30.891 -10.763 1.00 94.44 600 GLN A C 1
ATOM 4668 O O . GLN A 1 600 ? -3.062 -31.921 -11.423 1.00 94.44 600 GLN A O 1
ATOM 4673 N N . ARG A 1 601 ? -2.597 -29.720 -11.298 1.00 94.88 601 ARG A N 1
ATOM 4674 C CA . ARG A 1 601 ? -2.296 -29.510 -12.725 1.00 94.88 601 ARG A CA 1
ATOM 4675 C C . ARG A 1 601 ? -1.007 -28.693 -12.939 1.00 94.88 601 ARG A C 1
ATOM 4677 O O . ARG A 1 601 ? -1.042 -27.688 -13.662 1.00 94.88 601 ARG A O 1
ATOM 4684 N N . PRO A 1 602 ? 0.131 -29.076 -12.321 1.00 92.25 602 PRO A N 1
ATOM 4685 C CA . PRO A 1 602 ? 1.377 -28.308 -12.394 1.00 92.25 602 PRO A CA 1
ATOM 4686 C C . PRO A 1 602 ? 1.890 -28.121 -13.832 1.00 92.25 602 PRO A C 1
ATOM 4688 O O . PRO A 1 602 ? 2.508 -27.108 -14.144 1.00 92.25 602 PRO A O 1
ATOM 4691 N N . GLU A 1 603 ? 1.593 -29.050 -14.739 1.00 92.88 603 GLU A N 1
ATOM 4692 C CA . GLU A 1 603 ? 1.922 -28.956 -16.162 1.00 92.88 603 GLU A CA 1
ATOM 4693 C C . GLU A 1 603 ? 1.139 -27.849 -16.883 1.00 92.88 603 GLU A C 1
ATOM 4695 O O . GLU A 1 603 ? 1.693 -27.150 -17.736 1.00 92.88 603 GLU A O 1
ATOM 4700 N N . VAL A 1 604 ? -0.136 -27.661 -16.521 1.00 94.38 604 VAL A N 1
ATOM 4701 C CA . VAL A 1 604 ? -0.979 -26.580 -17.051 1.00 94.38 604 VAL A CA 1
ATOM 4702 C C . VAL A 1 604 ? -0.528 -25.252 -16.464 1.00 94.38 604 VAL A C 1
ATOM 4704 O O . VAL A 1 604 ? -0.372 -24.284 -17.204 1.00 94.38 604 VAL A O 1
ATOM 4707 N N . HIS A 1 605 ? -0.261 -25.210 -15.155 1.00 94.88 605 HIS A N 1
ATOM 4708 C CA . HIS A 1 605 ? 0.295 -24.030 -14.491 1.00 94.88 605 HIS A CA 1
ATOM 4709 C C . HIS A 1 605 ? 1.588 -23.559 -15.168 1.00 94.88 605 HIS A C 1
ATOM 4711 O O . HIS A 1 605 ? 1.706 -22.383 -15.526 1.00 94.88 605 HIS A O 1
ATOM 4717 N N . LEU A 1 606 ? 2.518 -24.482 -15.421 1.00 95.25 606 LEU A N 1
ATOM 4718 C CA . LEU A 1 606 ? 3.783 -24.167 -16.071 1.00 95.25 606 LEU A CA 1
ATOM 4719 C C . LEU A 1 606 ? 3.583 -23.644 -17.497 1.00 95.25 606 LEU A C 1
ATOM 4721 O O . LEU A 1 606 ? 4.272 -22.715 -17.914 1.00 95.25 606 LEU A O 1
ATOM 4725 N N . GLN A 1 607 ? 2.617 -24.195 -18.239 1.00 96.12 607 GLN A N 1
ATOM 4726 C CA . GLN A 1 607 ? 2.265 -23.687 -19.564 1.00 96.12 607 GLN A CA 1
ATOM 4727 C C . GLN A 1 607 ? 1.683 -22.267 -19.501 1.00 96.12 607 GLN A C 1
ATOM 4729 O O . GLN A 1 607 ? 2.009 -21.449 -20.359 1.00 96.12 607 GLN A O 1
ATOM 4734 N N . VAL A 1 608 ? 0.858 -21.947 -18.498 1.00 96.00 608 VAL A N 1
ATOM 4735 C CA . VAL A 1 608 ? 0.323 -20.586 -18.308 1.00 96.00 608 VAL A CA 1
ATOM 4736 C C . VAL A 1 608 ? 1.450 -19.599 -18.006 1.00 96.00 608 VAL A C 1
ATOM 4738 O O . VAL A 1 608 ? 1.521 -18.544 -18.635 1.00 96.00 608 VAL A O 1
ATOM 4741 N N . LEU A 1 609 ? 2.378 -19.961 -17.115 1.00 96.94 609 LEU A N 1
ATOM 4742 C CA . LEU A 1 609 ? 3.565 -19.154 -16.832 1.00 96.94 609 LEU A CA 1
ATOM 4743 C C . LEU A 1 609 ? 4.424 -18.952 -18.092 1.00 96.94 609 LEU A C 1
ATOM 4745 O O . LEU A 1 609 ? 4.805 -17.828 -18.414 1.00 96.94 609 LEU A O 1
ATOM 4749 N N . ALA A 1 610 ? 4.682 -20.021 -18.848 1.00 97.81 610 ALA A N 1
ATOM 4750 C CA . ALA A 1 610 ? 5.436 -19.959 -20.096 1.00 97.81 610 ALA A CA 1
ATOM 4751 C C . ALA A 1 610 ? 4.762 -19.073 -21.154 1.00 97.81 610 ALA A C 1
ATOM 4753 O O . ALA A 1 610 ? 5.433 -18.294 -21.829 1.00 97.81 610 ALA A O 1
ATOM 4754 N N . ASN A 1 611 ? 3.435 -19.142 -21.271 1.00 97.69 611 ASN A N 1
ATOM 4755 C CA . ASN A 1 611 ? 2.669 -18.292 -22.178 1.00 97.69 611 ASN A CA 1
ATOM 4756 C C . ASN A 1 611 ? 2.734 -16.816 -21.767 1.00 97.69 611 ASN A C 1
ATOM 4758 O O . ASN A 1 611 ? 2.867 -15.954 -22.634 1.00 97.69 611 ASN A O 1
ATOM 4762 N N . ALA A 1 612 ? 2.698 -16.514 -20.468 1.00 97.25 612 ALA A N 1
ATOM 4763 C CA . ALA A 1 612 ? 2.847 -15.148 -19.973 1.00 97.25 612 ALA A CA 1
ATOM 4764 C C . ALA A 1 612 ? 4.226 -14.564 -20.335 1.00 97.25 612 ALA A C 1
ATOM 4766 O O . ALA A 1 612 ? 4.306 -13.469 -20.891 1.00 97.25 612 ALA A O 1
ATOM 4767 N N . PHE A 1 613 ? 5.300 -15.336 -20.145 1.00 97.62 613 PHE A N 1
ATOM 4768 C CA . PHE A 1 613 ? 6.657 -14.960 -20.561 1.00 97.62 613 PHE A CA 1
ATOM 4769 C C . PHE A 1 613 ? 6.802 -14.823 -22.084 1.00 97.62 613 PHE A C 1
ATOM 4771 O O . PHE A 1 613 ? 7.428 -13.882 -22.574 1.00 97.62 613 PHE A O 1
ATOM 4778 N N . ALA A 1 614 ? 6.170 -15.712 -22.852 1.00 97.38 614 ALA A N 1
ATOM 4779 C CA . ALA A 1 614 ? 6.130 -15.618 -24.307 1.00 97.38 614 ALA A CA 1
ATOM 4780 C C . ALA A 1 614 ? 5.395 -14.357 -24.787 1.00 97.38 614 ALA A C 1
ATOM 4782 O O . ALA A 1 614 ? 5.815 -13.727 -25.757 1.00 97.38 614 ALA A O 1
ATOM 4783 N N . SER A 1 615 ? 4.324 -13.955 -24.097 1.00 95.75 615 SER A N 1
ATOM 4784 C CA . SER A 1 615 ? 3.523 -12.788 -24.478 1.00 95.75 615 SER A CA 1
ATOM 4785 C C . SER A 1 615 ? 4.314 -11.480 -24.409 1.00 95.75 615 SER A C 1
ATOM 4787 O O . SER A 1 615 ? 4.113 -10.607 -25.252 1.00 95.75 615 SER A O 1
ATOM 4789 N N . VAL A 1 616 ? 5.269 -11.365 -23.480 1.00 95.19 616 VAL A N 1
ATOM 4790 C CA . VAL A 1 616 ? 6.093 -10.159 -23.282 1.00 95.19 616 VAL A CA 1
ATOM 4791 C C . VAL A 1 616 ? 7.428 -10.191 -24.021 1.00 95.19 616 VAL A C 1
ATOM 4793 O O . VAL A 1 616 ? 8.271 -9.320 -23.806 1.00 95.19 616 VAL A O 1
ATOM 4796 N N . MET A 1 617 ? 7.631 -11.166 -24.914 1.00 95.38 617 MET A N 1
ATOM 4797 C CA . MET A 1 617 ? 8.768 -11.129 -25.832 1.00 95.38 617 MET A CA 1
ATOM 4798 C C . MET A 1 617 ? 8.780 -9.778 -26.577 1.00 95.38 617 MET A C 1
ATOM 4800 O O . MET A 1 617 ? 7.713 -9.353 -27.043 1.00 95.38 617 MET A O 1
ATOM 4804 N N . PRO A 1 618 ? 9.950 -9.108 -26.687 1.00 92.88 618 PRO A N 1
ATOM 4805 C CA . PRO A 1 618 ? 10.063 -7.769 -27.259 1.00 92.88 618 PRO A CA 1
ATOM 4806 C C . PRO A 1 618 ? 9.344 -7.627 -28.595 1.00 92.88 618 PRO A C 1
ATOM 4808 O O . PRO A 1 618 ? 9.473 -8.503 -29.463 1.00 92.88 618 PRO A O 1
ATOM 4811 N N . TYR A 1 619 ? 8.591 -6.535 -28.725 1.00 92.62 619 TYR A N 1
ATOM 4812 C CA . TYR A 1 619 ? 7.900 -6.166 -29.951 1.00 92.62 619 TYR A CA 1
ATOM 4813 C C . TYR A 1 619 ? 8.923 -5.896 -31.057 1.00 92.62 619 TYR A C 1
ATOM 4815 O O . TYR A 1 619 ? 9.983 -5.321 -30.822 1.00 92.62 619 TYR A O 1
ATOM 4823 N N . SER A 1 620 ? 8.616 -6.336 -32.274 1.00 91.44 620 SER A N 1
ATOM 4824 C CA . SER A 1 620 ? 9.419 -6.009 -33.447 1.00 91.44 620 SER A CA 1
ATOM 4825 C C . SER A 1 620 ? 8.512 -5.979 -34.677 1.00 91.44 620 SER A C 1
ATOM 4827 O O . SER A 1 620 ? 7.904 -7.008 -34.992 1.00 91.44 620 SER A O 1
ATOM 4829 N N . PRO A 1 621 ? 8.388 -4.826 -35.359 1.00 89.44 621 PRO A N 1
ATOM 4830 C CA . PRO A 1 621 ? 7.481 -4.679 -36.496 1.00 89.44 621 PRO A CA 1
ATOM 4831 C C . PRO A 1 621 ? 7.914 -5.517 -37.711 1.00 89.44 621 PRO A C 1
ATOM 4833 O O . PRO A 1 621 ? 7.061 -5.925 -38.501 1.00 89.44 621 PRO A O 1
ATOM 4836 N N . ASP A 1 622 ? 9.207 -5.837 -37.816 1.00 90.50 622 ASP A N 1
ATOM 4837 C CA . ASP A 1 622 ? 9.793 -6.594 -38.929 1.00 90.50 622 ASP A CA 1
ATOM 4838 C C . ASP A 1 622 ? 9.386 -8.076 -38.946 1.00 90.50 622 ASP A C 1
ATOM 4840 O O . ASP A 1 622 ? 9.461 -8.729 -39.987 1.00 90.50 622 ASP A O 1
ATOM 4844 N N . TYR A 1 623 ? 8.934 -8.621 -37.809 1.00 92.06 623 TYR A N 1
ATOM 4845 C CA . TYR A 1 623 ? 8.597 -10.039 -37.676 1.00 92.06 623 TYR A CA 1
ATOM 4846 C C . TYR A 1 623 ? 7.139 -10.228 -37.264 1.00 92.06 623 TYR A C 1
ATOM 4848 O O . TYR A 1 623 ? 6.699 -9.802 -36.193 1.00 92.06 623 TYR A O 1
ATOM 4856 N N . THR A 1 624 ? 6.381 -10.961 -38.083 1.00 90.62 624 THR A N 1
ATOM 4857 C CA . THR A 1 624 ? 4.943 -11.187 -37.861 1.00 90.62 624 THR A CA 1
ATOM 4858 C C . THR A 1 624 ? 4.651 -11.840 -36.507 1.00 90.62 624 THR A C 1
ATOM 4860 O O . THR A 1 624 ? 3.691 -11.471 -35.835 1.00 90.62 624 THR A O 1
ATOM 4863 N N . TYR A 1 625 ? 5.521 -12.745 -36.059 1.00 92.94 625 TYR A N 1
ATOM 4864 C CA . TYR A 1 625 ? 5.395 -13.417 -34.764 1.00 92.94 625 TYR A CA 1
ATOM 4865 C C . TYR A 1 625 ? 5.867 -12.579 -33.565 1.00 92.94 625 TYR A C 1
ATOM 4867 O O . TYR A 1 625 ? 5.704 -13.034 -32.439 1.00 92.94 625 TYR A O 1
ATOM 4875 N N . ARG A 1 626 ? 6.444 -11.382 -33.765 1.00 91.75 626 ARG A N 1
ATOM 4876 C CA . ARG A 1 626 ? 6.811 -10.438 -32.687 1.00 91.75 626 ARG A CA 1
ATOM 4877 C C . ARG A 1 626 ? 5.865 -9.240 -32.581 1.00 91.75 626 ARG A C 1
ATOM 4879 O O . ARG A 1 626 ? 5.788 -8.648 -31.507 1.00 91.75 626 ARG A O 1
ATOM 4886 N N . LYS A 1 627 ? 5.121 -8.910 -33.644 1.00 88.69 627 LYS A N 1
ATOM 4887 C CA . LYS A 1 627 ? 4.131 -7.817 -33.637 1.00 88.69 627 LYS A CA 1
ATOM 4888 C C . LYS A 1 627 ? 2.762 -8.200 -33.055 1.00 88.69 627 LYS A C 1
ATOM 4890 O O . LYS A 1 627 ? 2.081 -7.345 -32.502 1.00 88.69 627 LYS A O 1
ATOM 4895 N N . ASP A 1 628 ? 2.368 -9.472 -33.147 1.00 88.19 628 ASP A N 1
ATOM 4896 C CA . ASP A 1 628 ? 1.067 -9.982 -32.684 1.00 88.19 628 ASP A CA 1
ATOM 4897 C C . ASP A 1 628 ? 1.222 -10.810 -31.396 1.00 88.19 628 ASP A C 1
ATOM 4899 O O . ASP A 1 628 ? 2.059 -11.713 -31.321 1.00 88.19 628 ASP A O 1
ATOM 4903 N N . GLN A 1 629 ? 0.419 -10.519 -30.365 1.00 87.81 629 GLN A N 1
ATOM 4904 C CA . GLN A 1 629 ? 0.530 -11.189 -29.063 1.00 87.81 629 GLN A CA 1
ATOM 4905 C C . GLN A 1 629 ? 0.205 -12.686 -29.123 1.00 87.81 629 GLN A C 1
ATOM 4907 O O . GLN A 1 629 ? 0.897 -13.492 -28.496 1.00 87.81 629 GLN A O 1
ATOM 4912 N N . ARG A 1 630 ? -0.832 -13.082 -29.864 1.00 90.94 630 ARG A N 1
ATOM 4913 C CA . ARG A 1 630 ? -1.240 -14.487 -29.972 1.00 90.94 630 ARG A CA 1
ATOM 4914 C C . ARG A 1 630 ? -0.166 -15.290 -30.697 1.00 90.94 630 ARG A C 1
ATOM 4916 O O . ARG A 1 630 ? 0.180 -16.391 -30.267 1.00 90.94 630 ARG A O 1
ATOM 4923 N N . LEU A 1 631 ? 0.397 -14.722 -31.760 1.00 93.56 631 LEU A N 1
ATOM 4924 C CA . LEU A 1 631 ? 1.496 -15.338 -32.494 1.00 93.56 631 LEU A CA 1
ATOM 4925 C C . LEU A 1 631 ? 2.781 -15.395 -31.655 1.00 93.56 631 LEU A C 1
ATOM 4927 O O . LEU A 1 631 ? 3.457 -16.421 -31.693 1.00 93.56 631 LEU A O 1
ATOM 4931 N N . LYS A 1 632 ? 3.078 -14.385 -30.823 1.00 93.94 632 LYS A N 1
ATOM 4932 C CA . LYS A 1 632 ? 4.190 -14.447 -29.854 1.00 93.94 632 LYS A CA 1
ATOM 4933 C C . LYS A 1 632 ? 4.077 -15.656 -28.931 1.00 93.94 632 LYS A C 1
ATOM 4935 O O . LYS A 1 632 ? 5.039 -16.410 -28.779 1.00 93.94 632 LYS A O 1
ATOM 4940 N N . VAL A 1 633 ? 2.895 -15.879 -28.357 1.00 95.38 633 VAL A N 1
ATOM 4941 C CA . VAL A 1 633 ? 2.640 -17.043 -27.496 1.00 95.38 633 VAL A CA 1
ATOM 4942 C C . VAL A 1 633 ? 2.796 -18.350 -28.277 1.00 95.38 633 VAL A C 1
ATOM 4944 O O . VAL A 1 633 ? 3.451 -19.269 -27.792 1.00 95.38 633 VAL A O 1
ATOM 4947 N N . GLN A 1 634 ? 2.278 -18.424 -29.506 1.00 95.12 634 GLN A N 1
ATOM 4948 C CA . GLN A 1 634 ? 2.435 -19.603 -30.365 1.00 95.12 634 GLN A CA 1
ATOM 4949 C C . GLN A 1 634 ? 3.907 -19.905 -30.697 1.00 95.12 634 GLN A C 1
ATOM 4951 O O . GLN A 1 634 ? 4.299 -21.068 -30.741 1.00 95.12 634 GLN A O 1
ATOM 4956 N N . ALA A 1 635 ? 4.715 -18.871 -30.934 1.00 94.81 635 ALA A N 1
ATOM 4957 C CA . ALA A 1 635 ? 6.121 -18.995 -31.302 1.00 94.81 635 ALA A CA 1
ATOM 4958 C C . ALA A 1 635 ? 7.029 -19.347 -30.113 1.00 94.81 635 ALA A C 1
ATOM 4960 O O . ALA A 1 635 ? 7.923 -20.182 -30.248 1.00 94.81 635 ALA A O 1
ATOM 4961 N N . TYR A 1 636 ? 6.808 -18.719 -28.954 1.00 97.25 636 TYR A N 1
ATOM 4962 C CA . TYR A 1 636 ? 7.738 -18.780 -27.821 1.00 97.25 636 TYR A CA 1
ATOM 4963 C C . TYR A 1 636 ? 7.213 -19.549 -26.602 1.00 97.25 636 TYR A C 1
ATOM 4965 O O . TYR A 1 636 ? 8.004 -19.875 -25.719 1.00 97.25 636 TYR A O 1
ATOM 4973 N N . GLY A 1 637 ? 5.923 -19.889 -26.532 1.00 96.88 637 GLY A N 1
ATOM 4974 C CA . GLY A 1 637 ? 5.329 -20.561 -25.369 1.00 96.88 637 GLY A CA 1
ATOM 4975 C C . GLY A 1 637 ? 5.976 -21.911 -25.057 1.00 96.88 637 GLY A C 1
ATOM 4976 O O . GLY A 1 637 ? 6.337 -22.181 -23.913 1.00 96.88 637 GLY A O 1
ATOM 4977 N N . SER A 1 638 ? 6.211 -22.748 -26.072 1.00 95.75 638 SER A N 1
ATOM 4978 C CA . SER A 1 638 ? 6.900 -24.034 -25.883 1.00 95.75 638 SER A CA 1
ATOM 4979 C C . SER A 1 638 ? 8.383 -23.872 -25.537 1.00 95.75 638 SER A C 1
ATOM 4981 O O . SER A 1 638 ? 8.935 -24.709 -24.828 1.00 95.75 638 SER A O 1
ATOM 4983 N N . LEU A 1 639 ? 9.026 -22.798 -26.010 1.00 95.94 639 LEU A N 1
ATOM 4984 C CA . LEU A 1 639 ? 10.428 -22.493 -25.707 1.00 95.94 639 LEU A CA 1
ATOM 4985 C C . LEU A 1 639 ? 10.598 -22.074 -24.244 1.00 95.94 639 LEU A C 1
ATOM 4987 O O . LEU A 1 639 ? 11.467 -22.604 -23.556 1.00 95.94 639 LEU A O 1
ATOM 4991 N N . TRP A 1 640 ? 9.738 -21.182 -23.745 1.00 97.12 640 TRP A N 1
ATOM 4992 C CA . TRP A 1 640 ? 9.727 -20.801 -22.331 1.00 97.12 640 TRP A CA 1
ATOM 4993 C C . TRP A 1 640 ? 9.379 -21.974 -21.422 1.00 97.12 640 TRP A C 1
ATOM 4995 O O . TRP A 1 640 ? 10.005 -22.133 -20.378 1.00 97.12 640 TRP A O 1
ATOM 5005 N N . LYS A 1 641 ? 8.438 -22.835 -21.832 1.00 96.00 641 LYS A N 1
ATOM 5006 C CA . LYS A 1 641 ? 8.126 -24.048 -21.072 1.00 96.00 641 LYS A CA 1
ATOM 5007 C C . LYS A 1 641 ? 9.351 -24.959 -20.964 1.00 96.00 641 LYS A C 1
ATOM 5009 O O . LYS A 1 641 ? 9.687 -25.367 -19.859 1.00 96.00 641 LYS A O 1
ATOM 5014 N N . LEU A 1 642 ? 10.039 -25.217 -22.080 1.00 94.19 642 LEU A N 1
ATOM 5015 C CA . LEU A 1 642 ? 11.278 -26.001 -22.094 1.00 94.19 642 LEU A CA 1
ATOM 5016 C C . LEU A 1 642 ? 12.351 -25.388 -21.181 1.00 94.19 642 LEU A C 1
ATOM 5018 O O . LEU A 1 642 ? 12.982 -26.105 -20.410 1.00 94.19 642 LEU A O 1
ATOM 5022 N N . TYR A 1 643 ? 12.545 -24.068 -21.247 1.00 94.88 643 TYR A N 1
ATOM 5023 C CA . TYR A 1 643 ? 13.485 -23.361 -20.375 1.00 94.88 643 TYR A CA 1
ATOM 5024 C C . TYR A 1 643 ? 13.131 -23.548 -18.892 1.00 94.88 643 TYR A C 1
ATOM 5026 O O . TYR A 1 643 ? 13.994 -23.897 -18.090 1.00 94.88 643 TYR A O 1
ATOM 5034 N N . PHE A 1 644 ? 11.863 -23.377 -18.513 1.00 95.06 644 PHE A N 1
ATOM 5035 C CA . PHE A 1 644 ? 11.443 -23.550 -17.125 1.00 95.06 644 PHE A CA 1
ATOM 5036 C C . PHE A 1 644 ? 11.530 -25.000 -16.639 1.00 95.06 644 PHE A C 1
ATOM 5038 O O . PHE A 1 644 ? 11.921 -25.219 -15.492 1.00 95.06 644 PHE A O 1
ATOM 5045 N N . ASP A 1 645 ? 11.227 -25.977 -17.497 1.00 92.00 645 ASP A N 1
ATOM 5046 C CA . ASP A 1 645 ? 11.431 -27.401 -17.205 1.00 92.00 645 ASP A CA 1
ATOM 5047 C C . ASP A 1 645 ? 12.917 -27.711 -16.927 1.00 92.00 645 ASP A C 1
ATOM 5049 O O . ASP A 1 645 ? 13.223 -28.516 -16.049 1.00 92.00 645 ASP A O 1
ATOM 5053 N N . ASN A 1 646 ? 13.849 -27.049 -17.616 1.00 91.19 646 ASN A N 1
ATOM 5054 C CA . ASN A 1 646 ? 15.284 -27.290 -17.446 1.00 91.19 646 ASN A CA 1
ATOM 5055 C C . ASN A 1 646 ? 15.926 -26.510 -16.287 1.00 91.19 646 ASN A C 1
ATOM 5057 O O . ASN A 1 646 ? 16.794 -27.042 -15.606 1.00 91.19 646 ASN A O 1
ATOM 5061 N N . GLU A 1 647 ? 15.531 -25.254 -16.067 1.00 88.81 647 GLU A N 1
ATOM 5062 C CA . GLU A 1 647 ? 16.259 -24.329 -15.179 1.00 88.81 647 GLU A CA 1
ATOM 5063 C C . GLU A 1 647 ? 15.554 -24.053 -13.843 1.00 88.81 647 GLU A C 1
ATOM 5065 O O . GLU A 1 647 ? 16.074 -23.302 -13.014 1.00 88.81 647 GLU A O 1
ATOM 5070 N N . GLY A 1 648 ? 14.348 -24.588 -13.620 1.00 85.50 648 GLY A N 1
ATOM 5071 C CA . GLY A 1 648 ? 13.550 -24.233 -12.442 1.00 85.50 648 GLY A CA 1
ATOM 5072 C C . GLY A 1 648 ? 12.640 -25.324 -11.895 1.00 85.50 648 GLY A C 1
ATOM 5073 O O . GLY A 1 648 ? 12.668 -25.571 -10.690 1.00 85.50 648 GLY A O 1
ATOM 5074 N N . PHE A 1 649 ? 11.808 -25.925 -12.746 1.00 87.81 649 PHE A N 1
ATOM 5075 C CA . PHE A 1 649 ? 10.656 -26.737 -12.333 1.00 87.81 649 PHE A CA 1
ATOM 5076 C C . PHE A 1 649 ? 10.828 -28.241 -12.576 1.00 87.81 649 PHE A C 1
ATOM 5078 O O . PHE A 1 649 ? 10.153 -29.031 -11.917 1.00 87.81 649 PHE A O 1
ATOM 5085 N N . GLY A 1 650 ? 11.705 -28.643 -13.495 1.00 79.75 650 GLY A N 1
ATOM 5086 C CA . GLY A 1 650 ? 11.984 -30.045 -13.798 1.00 79.75 650 GLY A CA 1
ATOM 5087 C C . GLY A 1 650 ? 13.391 -30.484 -13.389 1.00 79.75 650 GLY A C 1
ATOM 5088 O O . GLY A 1 650 ? 14.140 -29.756 -12.743 1.00 79.75 650 GLY A O 1
ATOM 5089 N N . ASN A 1 651 ? 13.742 -31.711 -13.781 1.00 73.31 651 ASN A N 1
ATOM 5090 C CA . ASN A 1 651 ? 15.052 -32.327 -13.527 1.00 73.31 651 ASN A CA 1
ATOM 5091 C C . ASN A 1 651 ? 16.005 -32.187 -14.728 1.00 73.31 651 ASN A C 1
ATOM 5093 O O . ASN A 1 651 ? 16.940 -32.980 -14.872 1.00 73.31 651 ASN A O 1
ATOM 5097 N N . GLY A 1 652 ? 15.718 -31.254 -15.643 1.00 69.25 652 GLY A N 1
ATOM 5098 C CA . GLY A 1 652 ? 16.579 -31.010 -16.793 1.00 69.25 652 GLY A CA 1
ATOM 5099 C C . GLY A 1 652 ? 17.962 -30.533 -16.352 1.00 69.25 652 GLY A C 1
ATOM 5100 O O . GLY A 1 652 ? 18.144 -30.005 -15.257 1.00 69.25 652 GLY A O 1
ATOM 5101 N N . GLN A 1 653 ? 18.964 -30.765 -17.196 1.00 70.56 653 GLN A N 1
ATOM 5102 C CA . GLN A 1 653 ? 20.291 -30.206 -16.962 1.00 70.56 653 GLN A CA 1
ATOM 5103 C C . GLN A 1 653 ? 20.289 -28.751 -17.438 1.00 70.56 653 GLN A C 1
ATOM 5105 O O . GLN A 1 653 ? 19.885 -28.520 -18.582 1.00 70.56 653 GLN A O 1
ATOM 5110 N N . PRO A 1 654 ? 20.745 -27.793 -16.611 1.00 73.00 654 PRO A N 1
ATOM 5111 C CA . PRO A 1 654 ? 20.951 -26.424 -17.045 1.00 73.00 654 PRO A CA 1
ATOM 5112 C C . PRO A 1 654 ? 21.753 -26.365 -18.345 1.00 73.00 654 PRO A C 1
ATOM 5114 O O . PRO A 1 654 ? 22.785 -27.030 -18.471 1.00 73.00 654 PRO A O 1
ATOM 5117 N N . THR A 1 655 ? 21.294 -25.579 -19.316 1.00 81.12 655 THR A N 1
ATOM 5118 C CA . THR A 1 655 ? 21.994 -25.396 -20.596 1.00 81.12 655 THR A CA 1
ATOM 5119 C C . THR A 1 655 ? 22.382 -23.941 -20.800 1.00 81.12 655 THR A C 1
ATOM 5121 O O . THR A 1 655 ? 21.807 -23.024 -20.214 1.00 81.12 655 THR A O 1
ATOM 5124 N N . ASP A 1 656 ? 23.407 -23.702 -21.616 1.00 87.81 656 ASP A N 1
ATOM 5125 C CA . ASP A 1 656 ? 23.839 -22.337 -21.880 1.00 87.81 656 ASP A CA 1
ATOM 5126 C C . ASP A 1 656 ? 22.822 -21.568 -22.744 1.00 87.81 656 ASP A C 1
ATOM 5128 O O . ASP A 1 656 ? 22.017 -22.119 -23.501 1.00 87.81 656 ASP A O 1
ATOM 5132 N N . PHE A 1 657 ? 22.876 -20.239 -22.665 1.00 89.31 657 PHE A N 1
ATOM 5133 C CA . PHE A 1 657 ? 21.970 -19.375 -23.423 1.00 89.31 657 PHE A CA 1
ATOM 5134 C C . PHE A 1 657 ? 22.089 -19.560 -24.950 1.00 89.31 657 PHE A C 1
ATOM 5136 O O . PHE A 1 657 ? 21.141 -19.281 -25.687 1.00 89.31 657 PHE A O 1
ATOM 5143 N N . ARG A 1 658 ? 23.244 -20.035 -25.445 1.00 91.12 658 ARG A N 1
ATOM 5144 C CA . ARG A 1 658 ? 23.476 -20.305 -26.874 1.00 91.12 658 ARG A CA 1
ATOM 5145 C C . ARG A 1 658 ? 22.692 -21.530 -27.339 1.00 91.12 658 ARG A C 1
ATOM 5147 O O . ARG A 1 658 ? 22.162 -21.524 -28.448 1.00 91.12 658 ARG A O 1
ATOM 5154 N N . SER A 1 659 ? 22.573 -22.549 -26.497 1.00 91.88 659 SER A N 1
ATOM 5155 C CA . SER A 1 659 ? 21.775 -23.749 -26.752 1.00 91.88 659 SER A CA 1
ATOM 5156 C C . SER A 1 659 ? 20.287 -23.411 -26.823 1.00 91.88 659 SER A C 1
ATOM 5158 O O . SER A 1 659 ? 19.594 -23.852 -27.744 1.00 91.88 659 SER A O 1
ATOM 5160 N N . TYR A 1 660 ? 19.806 -22.538 -25.934 1.00 93.00 660 TYR A N 1
ATOM 5161 C CA . TYR A 1 660 ? 18.440 -22.017 -26.010 1.00 93.00 660 TYR A CA 1
ATOM 5162 C C . TYR A 1 660 ? 18.195 -21.170 -27.264 1.00 93.00 660 TYR A C 1
ATOM 5164 O O . TYR A 1 660 ? 17.148 -21.317 -27.892 1.00 93.00 660 TYR A O 1
ATOM 5172 N N . ALA A 1 661 ? 19.161 -20.351 -27.692 1.00 92.69 661 ALA A N 1
ATOM 5173 C CA . ALA A 1 661 ? 19.060 -19.607 -28.950 1.00 92.69 661 ALA A CA 1
ATOM 5174 C C . ALA A 1 661 ? 18.975 -20.536 -30.179 1.00 92.69 661 ALA A C 1
ATOM 5176 O O . ALA A 1 661 ? 18.115 -20.342 -31.034 1.00 92.69 661 ALA A O 1
ATOM 5177 N N . LYS A 1 662 ? 19.789 -21.600 -30.242 1.00 93.50 662 LYS A N 1
ATOM 5178 C CA . LYS A 1 662 ? 19.701 -22.618 -31.311 1.00 93.50 662 LYS A CA 1
ATOM 5179 C C . LYS A 1 662 ? 18.386 -23.397 -31.281 1.00 93.50 662 LYS A C 1
ATOM 5181 O O . LYS A 1 662 ? 17.831 -23.735 -32.324 1.00 93.50 662 LYS A O 1
ATOM 5186 N N . THR A 1 663 ? 17.866 -23.670 -30.087 1.00 94.38 663 THR A N 1
ATOM 5187 C CA . THR A 1 663 ? 16.550 -24.304 -29.922 1.00 94.38 663 THR A CA 1
ATOM 5188 C C . THR A 1 663 ? 15.438 -23.381 -30.421 1.00 94.38 663 THR A C 1
ATOM 5190 O O . THR A 1 663 ? 14.521 -23.840 -31.107 1.00 94.38 663 THR A O 1
ATOM 5193 N N . ALA A 1 664 ? 15.542 -22.077 -30.144 1.00 95.06 664 ALA A N 1
ATOM 5194 C CA . ALA A 1 664 ? 14.635 -21.071 -30.681 1.00 95.06 664 ALA A CA 1
ATOM 5195 C C . ALA A 1 664 ? 14.709 -21.012 -32.211 1.00 95.06 664 ALA A C 1
ATOM 5197 O O . ALA A 1 664 ? 13.672 -21.127 -32.856 1.00 95.06 664 ALA A O 1
ATOM 5198 N N . GLU A 1 665 ? 15.907 -20.953 -32.801 1.00 95.75 665 GLU A N 1
ATOM 5199 C CA . GLU A 1 665 ? 16.101 -21.026 -34.256 1.00 95.75 665 GLU A CA 1
ATOM 5200 C C . GLU A 1 665 ? 15.414 -22.263 -34.858 1.00 95.75 665 GLU A C 1
ATOM 5202 O O . GLU A 1 665 ? 14.574 -22.139 -35.750 1.00 95.75 665 GLU A O 1
ATOM 5207 N N . ALA A 1 666 ? 15.711 -23.460 -34.346 1.00 95.69 666 ALA A N 1
ATOM 5208 C CA . ALA A 1 666 ? 15.148 -24.706 -34.867 1.00 95.69 666 ALA A CA 1
ATOM 5209 C C . ALA A 1 666 ? 13.615 -24.769 -34.742 1.00 95.69 666 ALA A C 1
ATOM 5211 O O . ALA A 1 666 ? 12.935 -25.325 -35.610 1.00 95.69 666 ALA A O 1
ATOM 5212 N N . THR A 1 667 ? 13.064 -24.198 -33.669 1.00 94.56 667 THR A N 1
ATOM 5213 C CA . THR A 1 667 ? 11.617 -24.150 -33.425 1.00 94.56 667 THR A CA 1
ATOM 5214 C C . THR A 1 667 ? 10.937 -23.157 -34.360 1.00 94.56 667 THR A C 1
ATOM 5216 O O . THR A 1 667 ? 9.951 -23.498 -35.015 1.00 94.56 667 THR A O 1
ATOM 5219 N N . LEU A 1 668 ? 11.496 -21.953 -34.477 1.00 95.38 668 LEU A N 1
ATOM 5220 C CA . LEU A 1 668 ? 10.924 -20.857 -35.252 1.00 95.38 668 LEU A CA 1
ATOM 5221 C C . LEU A 1 668 ? 11.054 -21.084 -36.755 1.00 95.38 668 LEU A C 1
ATOM 5223 O O . LEU A 1 668 ? 10.192 -20.636 -37.498 1.00 95.38 668 LEU A O 1
ATOM 5227 N N . LYS A 1 669 ? 12.040 -21.865 -37.217 1.00 95.38 669 LYS A N 1
ATOM 5228 C CA . LYS A 1 669 ? 12.205 -22.217 -38.640 1.00 95.38 669 LYS A CA 1
ATOM 5229 C C . LYS A 1 669 ? 10.962 -22.886 -39.243 1.00 95.38 669 LYS A C 1
ATOM 5231 O O . LYS A 1 669 ? 10.762 -22.866 -40.452 1.00 95.38 669 LYS A O 1
ATOM 5236 N N . LYS A 1 670 ? 10.105 -23.470 -38.401 1.00 92.06 670 LYS A N 1
ATOM 5237 C CA . LYS A 1 670 ? 8.838 -24.094 -38.808 1.00 92.06 670 LYS A CA 1
ATOM 5238 C C . LYS A 1 670 ? 7.727 -23.086 -39.114 1.00 92.06 670 LYS A C 1
ATOM 5240 O O . LYS A 1 670 ? 6.748 -23.465 -39.747 1.00 92.06 670 LYS A O 1
ATOM 5245 N N . VAL A 1 671 ? 7.848 -21.847 -38.635 1.00 90.81 671 VAL A N 1
ATOM 5246 C CA . VAL A 1 671 ? 6.785 -20.829 -38.685 1.00 90.81 671 VAL A CA 1
ATOM 5247 C C . VAL A 1 671 ? 7.243 -19.501 -39.297 1.00 90.81 671 VAL A C 1
ATOM 5249 O O . VAL A 1 671 ? 6.462 -18.853 -39.984 1.00 90.81 671 VAL A O 1
ATOM 5252 N N . ASP A 1 672 ? 8.505 -19.112 -39.107 1.00 93.50 672 ASP A N 1
ATOM 5253 C CA . ASP A 1 672 ? 9.100 -17.878 -39.624 1.00 93.50 672 ASP A CA 1
ATOM 5254 C C . ASP A 1 672 ? 10.623 -18.045 -39.789 1.00 93.50 672 ASP A C 1
ATOM 5256 O O . ASP A 1 672 ? 11.399 -17.978 -38.833 1.00 93.50 672 ASP A O 1
ATOM 5260 N N . ASN A 1 673 ? 11.061 -18.267 -41.032 1.00 94.19 673 ASN A N 1
ATOM 5261 C CA . ASN A 1 673 ? 12.474 -18.475 -41.362 1.00 94.19 673 ASN A CA 1
ATOM 5262 C C . ASN A 1 673 ? 13.349 -17.243 -41.082 1.00 94.19 673 ASN A C 1
ATOM 5264 O O . ASN A 1 673 ? 14.521 -17.397 -40.736 1.00 94.19 673 ASN A O 1
ATOM 5268 N N . ALA A 1 674 ? 12.812 -16.031 -41.250 1.00 93.31 674 ALA A N 1
ATOM 5269 C CA . ALA A 1 674 ? 13.580 -14.805 -41.059 1.00 93.31 674 ALA A CA 1
ATOM 5270 C C . ALA A 1 674 ? 13.829 -14.556 -39.567 1.00 93.31 674 ALA A C 1
ATOM 5272 O O . ALA A 1 674 ? 14.965 -14.278 -39.171 1.00 93.31 674 ALA A O 1
ATOM 5273 N N . LEU A 1 675 ? 12.792 -14.732 -38.743 1.00 93.50 675 LEU A N 1
ATOM 5274 C CA . LEU A 1 675 ? 12.896 -14.646 -37.288 1.00 93.50 675 LEU A CA 1
ATOM 5275 C C . LEU A 1 675 ? 13.814 -15.740 -36.726 1.00 93.50 675 LEU A C 1
ATOM 5277 O O . LEU A 1 675 ? 14.674 -15.457 -35.894 1.00 93.50 675 LEU A O 1
ATOM 5281 N N . ALA A 1 676 ? 13.694 -16.972 -37.229 1.00 94.50 676 ALA A N 1
ATOM 5282 C CA . ALA A 1 676 ? 14.573 -18.077 -36.854 1.00 94.50 676 ALA A CA 1
ATOM 5283 C C . ALA A 1 676 ? 16.051 -17.757 -37.114 1.00 94.50 676 ALA A C 1
ATOM 5285 O O . ALA A 1 676 ? 16.890 -17.932 -36.232 1.00 94.50 676 ALA A O 1
ATOM 5286 N N . ALA A 1 677 ? 16.364 -17.228 -38.302 1.00 92.12 677 ALA A N 1
ATOM 5287 C CA . ALA A 1 677 ? 17.723 -16.833 -38.650 1.00 92.12 677 ALA A CA 1
ATOM 5288 C C . ALA A 1 677 ? 18.247 -15.694 -37.758 1.00 92.12 677 ALA A C 1
ATOM 5290 O O . ALA A 1 677 ? 19.441 -15.648 -37.466 1.00 92.12 677 ALA A O 1
ATOM 5291 N N . ALA A 1 678 ? 17.387 -14.769 -37.317 1.00 90.25 678 ALA A N 1
ATOM 5292 C CA . ALA A 1 678 ? 17.775 -13.716 -36.380 1.00 90.25 678 ALA A CA 1
ATOM 5293 C C . ALA A 1 678 ? 18.153 -14.279 -34.998 1.00 90.25 678 ALA A C 1
ATOM 5295 O O . ALA A 1 678 ? 19.215 -13.940 -34.475 1.00 90.25 678 ALA A O 1
ATOM 5296 N N . GLU A 1 679 ? 17.350 -15.200 -34.461 1.00 91.56 679 GLU A N 1
ATOM 5297 C CA . GLU A 1 679 ? 17.623 -15.895 -33.193 1.00 91.56 679 GLU A CA 1
ATOM 5298 C C . GLU A 1 679 ? 18.917 -16.733 -33.270 1.00 91.56 679 GLU A C 1
ATOM 5300 O O . GLU A 1 679 ? 19.756 -16.675 -32.366 1.00 91.56 679 GLU A O 1
ATOM 5305 N N . GLY A 1 680 ? 19.142 -17.438 -34.387 1.00 88.88 680 GLY A N 1
ATOM 5306 C CA . GLY A 1 680 ? 20.361 -18.222 -34.633 1.00 88.88 680 GLY A CA 1
ATOM 5307 C C . GLY A 1 680 ? 21.631 -17.367 -34.722 1.00 88.88 680 GLY A C 1
ATOM 5308 O O . GLY A 1 680 ? 22.654 -17.687 -34.108 1.00 88.88 680 GLY A O 1
ATOM 5309 N N . ARG A 1 681 ? 21.569 -16.208 -35.399 1.00 86.81 681 ARG A N 1
ATOM 5310 C CA . ARG A 1 681 ? 22.705 -15.267 -35.493 1.00 86.81 681 ARG A CA 1
ATOM 5311 C C . ARG A 1 681 ? 23.170 -14.761 -34.126 1.00 86.81 681 ARG A C 1
ATOM 5313 O O . ARG A 1 681 ? 24.378 -14.578 -33.934 1.00 86.81 681 ARG A O 1
ATOM 5320 N N . TYR A 1 682 ? 22.252 -14.565 -33.176 1.00 82.69 682 TYR A N 1
ATOM 5321 C CA . TYR A 1 682 ? 22.618 -14.196 -31.806 1.00 82.69 682 TYR A CA 1
ATOM 5322 C C . TYR A 1 682 ? 23.455 -15.298 -31.137 1.00 82.69 682 TYR A C 1
ATOM 5324 O O . TYR A 1 682 ? 24.480 -15.002 -30.519 1.00 82.69 682 TYR A O 1
ATOM 5332 N N . ALA A 1 683 ? 23.078 -16.569 -31.323 1.00 78.56 683 ALA A N 1
ATOM 5333 C CA . ALA A 1 683 ? 23.781 -17.725 -30.760 1.00 78.56 683 ALA A CA 1
ATOM 5334 C C . ALA A 1 683 ? 25.245 -17.820 -31.216 1.00 78.56 683 ALA A C 1
ATOM 5336 O O . ALA A 1 683 ? 26.112 -18.229 -30.441 1.00 78.56 683 ALA A O 1
ATOM 5337 N N . GLU A 1 684 ? 25.524 -17.460 -32.469 1.00 76.06 684 GLU A N 1
ATOM 5338 C CA . GLU A 1 684 ? 26.854 -17.567 -33.072 1.00 76.06 684 GLU A CA 1
ATOM 5339 C C . GLU A 1 684 ? 27.729 -16.351 -32.768 1.00 76.06 684 GLU A C 1
ATOM 5341 O O . GLU A 1 684 ? 28.871 -16.495 -32.326 1.00 76.06 684 GLU A O 1
ATOM 5346 N N . ARG A 1 685 ? 27.190 -15.149 -32.990 1.00 74.50 685 ARG A N 1
ATOM 5347 C CA . ARG A 1 685 ? 27.995 -13.925 -33.102 1.00 74.50 685 ARG A CA 1
ATOM 5348 C C . ARG A 1 685 ? 27.701 -12.888 -32.022 1.00 74.50 685 ARG A C 1
ATOM 5350 O O . ARG A 1 685 ? 28.372 -11.864 -32.002 1.00 74.50 685 ARG A O 1
ATOM 5357 N N . LEU A 1 686 ? 26.718 -13.135 -31.147 1.00 76.69 686 LEU A N 1
ATOM 5358 C CA . LEU A 1 686 ? 26.187 -12.140 -30.201 1.00 76.69 686 LEU A CA 1
ATOM 5359 C C . LEU A 1 686 ? 25.789 -10.829 -30.906 1.00 76.69 686 LEU A C 1
ATOM 5361 O O . LEU A 1 686 ? 25.943 -9.744 -30.354 1.00 76.69 686 LEU A O 1
ATOM 5365 N N . VAL A 1 687 ? 25.329 -10.940 -32.156 1.00 60.84 687 VAL A N 1
ATOM 5366 C CA . VAL A 1 687 ? 24.935 -9.801 -32.992 1.00 60.84 687 VAL A CA 1
ATOM 5367 C C . VAL A 1 687 ? 23.468 -9.474 -32.729 1.00 60.84 687 VAL A C 1
ATOM 5369 O O . VAL A 1 687 ? 22.606 -10.341 -32.876 1.00 60.84 687 VAL A O 1
ATOM 5372 N N . GLY A 1 688 ? 23.202 -8.213 -32.387 1.00 58.31 688 GLY A N 1
ATOM 5373 C CA . GLY A 1 688 ? 21.880 -7.690 -32.040 1.00 58.31 688 GLY A CA 1
ATOM 5374 C C . GLY A 1 688 ? 21.702 -7.459 -30.537 1.00 58.31 688 GLY A C 1
ATOM 5375 O O . GLY A 1 688 ? 22.458 -7.990 -29.722 1.00 58.31 688 GLY A O 1
ATOM 5376 N N . ASP A 1 689 ? 20.698 -6.657 -30.184 1.00 61.72 689 ASP A N 1
ATOM 5377 C CA . ASP A 1 689 ? 20.348 -6.359 -28.793 1.00 61.72 689 ASP A CA 1
ATOM 5378 C C . ASP A 1 689 ? 19.919 -7.625 -28.032 1.00 61.72 689 ASP A C 1
ATOM 5380 O O . ASP A 1 689 ? 19.547 -8.644 -28.621 1.00 61.72 689 ASP A O 1
ATOM 5384 N N . ASN A 1 690 ? 19.911 -7.570 -26.695 1.00 77.81 690 ASN A N 1
ATOM 5385 C CA . ASN A 1 690 ? 19.487 -8.675 -25.818 1.00 77.81 690 ASN A CA 1
ATOM 5386 C C . ASN A 1 690 ? 17.969 -8.991 -25.891 1.00 77.81 690 ASN A C 1
ATOM 5388 O O . ASN A 1 690 ? 17.401 -9.526 -24.943 1.00 77.81 690 ASN A O 1
ATOM 5392 N N . MET A 1 691 ? 17.308 -8.660 -27.005 1.00 86.12 691 MET A N 1
ATOM 5393 C CA . MET A 1 691 ? 15.872 -8.825 -27.264 1.00 86.12 691 MET A CA 1
ATOM 5394 C C . MET A 1 691 ? 15.474 -10.222 -27.790 1.00 86.12 691 MET A C 1
ATOM 5396 O O . MET A 1 691 ? 14.288 -10.582 -27.834 1.00 86.12 691 MET A O 1
ATOM 5400 N N . TRP A 1 692 ? 16.464 -11.005 -28.224 1.00 92.25 692 TRP A N 1
ATOM 5401 C CA . TRP A 1 692 ? 16.317 -12.389 -28.687 1.00 92.25 692 TRP A CA 1
ATOM 5402 C C . TRP A 1 692 ? 16.152 -13.352 -27.509 1.00 92.25 692 TRP A C 1
ATOM 5404 O O . TRP A 1 692 ? 16.596 -13.051 -26.403 1.00 92.25 692 TRP A O 1
ATOM 5414 N N . PHE A 1 693 ? 15.558 -14.526 -27.725 1.00 93.75 693 PHE A N 1
ATOM 5415 C CA . PHE A 1 693 ? 15.254 -15.485 -26.655 1.00 93.75 693 PHE A CA 1
ATOM 5416 C C . PHE A 1 693 ? 16.498 -15.877 -25.846 1.00 93.75 693 PHE A C 1
ATOM 5418 O O . PHE A 1 693 ? 16.519 -15.738 -24.622 1.00 93.75 693 PHE A O 1
ATOM 5425 N N . GLY A 1 694 ? 17.583 -16.263 -26.524 1.00 91.00 694 GLY A N 1
ATOM 5426 C CA . GLY A 1 694 ? 18.855 -16.543 -25.848 1.00 91.00 694 GLY A CA 1
ATOM 5427 C C . GLY A 1 694 ? 19.486 -15.309 -25.196 1.00 91.00 694 GLY A C 1
ATOM 5428 O O . GLY A 1 694 ? 20.170 -15.433 -24.185 1.00 91.00 694 GLY A O 1
ATOM 5429 N N . GLY A 1 695 ? 19.242 -14.108 -25.727 1.00 90.88 695 GLY A N 1
ATOM 5430 C CA . GLY A 1 695 ? 19.727 -12.862 -25.129 1.00 90.88 695 GLY A CA 1
ATOM 5431 C C . GLY A 1 695 ? 19.019 -12.520 -23.825 1.00 90.88 695 GLY A C 1
ATOM 5432 O O . GLY A 1 695 ? 19.674 -12.187 -22.839 1.00 90.88 695 GLY A O 1
ATOM 5433 N N . ILE A 1 696 ? 17.701 -12.706 -23.785 1.00 92.38 696 ILE A N 1
ATOM 5434 C CA . ILE A 1 696 ? 16.904 -12.547 -22.568 1.00 92.38 696 ILE A CA 1
ATOM 5435 C C . ILE A 1 696 ? 17.383 -13.537 -21.506 1.00 92.38 696 ILE A C 1
ATOM 5437 O O . ILE A 1 696 ? 17.630 -13.117 -20.379 1.00 92.38 696 ILE A O 1
ATOM 5441 N N . ILE A 1 697 ? 17.597 -14.809 -21.861 1.00 92.00 697 ILE A N 1
ATOM 5442 C CA . ILE A 1 697 ? 18.121 -15.827 -20.932 1.00 92.00 697 ILE A CA 1
ATOM 5443 C C . ILE A 1 697 ? 19.512 -15.451 -20.420 1.00 92.00 697 ILE A C 1
ATOM 5445 O O . ILE A 1 697 ? 19.771 -15.538 -19.223 1.00 92.00 697 ILE A O 1
ATOM 5449 N N . ARG A 1 698 ? 20.406 -14.980 -21.296 1.00 89.81 698 ARG A N 1
ATOM 5450 C CA . ARG A 1 698 ? 21.750 -14.534 -20.905 1.00 89.81 698 ARG A CA 1
ATOM 5451 C C . ARG A 1 698 ? 21.710 -13.408 -19.872 1.00 89.81 698 ARG A C 1
ATOM 5453 O O . ARG A 1 698 ? 22.519 -13.410 -18.950 1.00 89.81 698 ARG A O 1
ATOM 5460 N N . MET A 1 699 ? 20.796 -12.453 -20.036 1.00 86.75 699 MET A N 1
ATOM 5461 C CA . MET A 1 699 ? 20.615 -11.339 -19.099 1.00 86.75 699 MET A CA 1
ATOM 5462 C C . MET A 1 699 ? 19.926 -11.764 -17.796 1.00 86.75 699 MET A C 1
ATOM 5464 O O . MET A 1 699 ? 20.005 -11.051 -16.801 1.00 86.75 699 MET A O 1
ATOM 5468 N N . ASN A 1 700 ? 19.263 -12.920 -17.801 1.00 88.06 700 ASN A N 1
ATOM 5469 C CA . ASN A 1 700 ? 18.391 -13.397 -16.735 1.00 88.06 700 ASN A CA 1
ATOM 5470 C C . ASN A 1 700 ? 18.651 -14.886 -16.412 1.00 88.06 700 ASN A C 1
ATOM 5472 O O . ASN A 1 700 ? 17.723 -15.698 -16.473 1.00 88.06 700 ASN A O 1
ATOM 5476 N N . PRO A 1 701 ? 19.894 -15.285 -16.076 1.00 84.56 701 PRO A N 1
ATOM 5477 C CA . PRO A 1 701 ? 20.271 -16.699 -15.997 1.00 84.56 701 PRO A CA 1
ATOM 5478 C C . PRO A 1 701 ? 19.518 -17.471 -14.904 1.00 84.56 701 PRO A C 1
ATOM 5480 O O . PRO A 1 701 ? 19.261 -18.659 -15.061 1.00 84.56 701 PRO A O 1
ATOM 5483 N N . ASP A 1 702 ? 19.109 -16.800 -13.823 1.00 88.25 702 ASP A N 1
ATOM 5484 C CA . ASP A 1 702 ? 18.375 -17.415 -12.710 1.00 88.25 702 ASP A CA 1
ATOM 5485 C C . ASP A 1 702 ? 16.846 -17.300 -12.835 1.00 88.25 702 ASP A C 1
ATOM 5487 O O . ASP A 1 702 ? 16.133 -17.573 -11.865 1.00 88.25 702 ASP A O 1
ATOM 5491 N N . CYS A 1 703 ? 16.317 -16.907 -14.001 1.00 92.06 703 CYS A N 1
ATOM 5492 C CA . CYS A 1 703 ? 14.880 -16.712 -14.202 1.00 92.06 703 CYS A CA 1
ATOM 5493 C C . CYS A 1 703 ? 14.067 -17.956 -13.807 1.00 92.06 703 CYS A C 1
ATOM 5495 O O . CYS A 1 703 ? 13.139 -17.849 -13.003 1.00 92.06 703 CYS A O 1
ATOM 5497 N N . GLY A 1 704 ? 14.454 -19.147 -14.284 1.00 92.56 704 GLY A N 1
ATOM 5498 C CA . GLY A 1 704 ? 13.756 -20.396 -13.956 1.00 92.56 704 GLY A CA 1
ATOM 5499 C C . GLY A 1 704 ? 13.704 -20.684 -12.453 1.00 92.56 704 GLY A C 1
ATOM 5500 O O . GLY A 1 704 ? 12.628 -20.930 -11.901 1.00 92.56 704 GLY A O 1
ATOM 5501 N N . LYS A 1 705 ? 14.842 -20.563 -11.760 1.00 92.25 705 LYS A N 1
ATOM 5502 C CA . LYS A 1 705 ? 14.933 -20.762 -10.305 1.00 92.25 705 LYS A CA 1
ATOM 5503 C C . LYS A 1 705 ? 14.088 -19.750 -9.537 1.00 92.25 705 LYS A C 1
ATOM 5505 O O . LYS A 1 705 ? 13.377 -20.125 -8.607 1.00 92.25 705 LYS A O 1
ATOM 5510 N N . GLN A 1 706 ? 14.147 -18.473 -9.911 1.00 93.19 706 GLN A N 1
ATOM 5511 C CA . GLN A 1 706 ? 13.406 -17.413 -9.224 1.00 93.19 706 GLN A CA 1
ATOM 5512 C C . GLN A 1 706 ? 11.895 -17.542 -9.430 1.00 93.19 706 GLN A C 1
ATOM 5514 O O . GLN A 1 706 ? 11.138 -17.345 -8.478 1.00 93.19 706 GLN A O 1
ATOM 5519 N N . MET A 1 707 ? 11.452 -17.957 -10.620 1.00 96.12 707 MET A N 1
ATOM 5520 C CA . MET A 1 707 ? 10.046 -18.279 -10.860 1.00 96.12 707 MET A CA 1
ATOM 5521 C C . MET A 1 707 ? 9.591 -19.485 -10.035 1.00 96.12 707 MET A C 1
ATOM 5523 O O . MET A 1 707 ? 8.525 -19.428 -9.426 1.00 96.12 707 MET A O 1
ATOM 5527 N N . ASN A 1 708 ? 10.403 -20.541 -9.921 1.00 95.19 708 ASN A N 1
ATOM 5528 C CA . ASN A 1 708 ? 10.077 -21.670 -9.045 1.00 95.19 708 ASN A CA 1
ATOM 5529 C C . ASN A 1 708 ? 9.997 -21.247 -7.563 1.00 95.19 708 ASN A C 1
ATOM 5531 O O . ASN A 1 708 ? 9.087 -21.660 -6.839 1.00 95.19 708 ASN A O 1
ATOM 5535 N N . ILE A 1 709 ? 10.892 -20.365 -7.104 1.00 95.25 709 ILE A N 1
ATOM 5536 C CA . ILE A 1 709 ? 10.838 -19.805 -5.745 1.00 95.25 709 ILE A CA 1
ATOM 5537 C C . ILE A 1 709 ? 9.536 -19.023 -5.528 1.00 95.25 709 ILE A C 1
ATOM 5539 O O . ILE A 1 709 ? 8.866 -19.265 -4.519 1.00 95.25 709 ILE A O 1
ATOM 5543 N N . LEU A 1 710 ? 9.149 -18.142 -6.461 1.00 96.00 710 LEU A N 1
ATOM 5544 C CA . LEU A 1 710 ? 7.881 -17.406 -6.400 1.00 96.00 710 LEU A CA 1
ATOM 5545 C C . LEU A 1 710 ? 6.693 -18.367 -6.340 1.00 96.00 710 LEU A C 1
ATOM 5547 O O . LEU A 1 710 ? 5.850 -18.242 -5.453 1.00 96.00 710 LEU A O 1
ATOM 5551 N N . VAL A 1 711 ? 6.645 -19.349 -7.241 1.00 96.12 711 VAL A N 1
ATOM 5552 C CA . VAL A 1 711 ? 5.538 -20.310 -7.350 1.00 96.12 711 VAL A CA 1
ATOM 5553 C C . VAL A 1 711 ? 5.426 -21.168 -6.093 1.00 96.12 711 VAL A C 1
ATOM 5555 O O . VAL A 1 711 ? 4.336 -21.334 -5.550 1.00 96.12 711 VAL A O 1
ATOM 5558 N N . THR A 1 712 ? 6.551 -21.644 -5.562 1.00 95.81 712 THR A N 1
ATOM 5559 C CA . THR A 1 712 ? 6.588 -22.383 -4.295 1.00 95.81 712 THR A CA 1
ATOM 5560 C C . THR A 1 712 ? 6.180 -21.498 -3.112 1.00 95.81 712 THR A C 1
ATOM 5562 O O . THR A 1 712 ? 5.538 -21.977 -2.178 1.00 95.81 712 THR A O 1
ATOM 5565 N N . GLY A 1 713 ? 6.545 -20.211 -3.128 1.00 96.44 713 GLY A N 1
ATOM 5566 C CA . GLY A 1 713 ? 6.107 -19.225 -2.139 1.00 96.44 713 GLY A CA 1
ATOM 5567 C C . GLY A 1 713 ? 4.595 -19.019 -2.157 1.00 96.44 713 GLY A C 1
ATOM 5568 O O . GLY A 1 713 ? 3.964 -19.089 -1.105 1.00 96.44 713 GLY A O 1
ATOM 5569 N N . MET A 1 714 ? 4.021 -18.852 -3.349 1.00 96.69 714 MET A N 1
ATOM 5570 C CA . MET A 1 714 ? 2.579 -18.705 -3.538 1.00 96.69 714 MET A CA 1
ATOM 5571 C C . MET A 1 714 ? 1.829 -19.975 -3.131 1.00 96.69 714 MET A C 1
ATOM 5573 O O . MET A 1 714 ? 0.903 -19.898 -2.332 1.00 96.69 714 MET A O 1
ATOM 5577 N N . ARG A 1 715 ? 2.274 -21.156 -3.585 1.00 96.88 715 ARG A N 1
ATOM 5578 C CA . ARG A 1 715 ? 1.685 -22.442 -3.176 1.00 96.88 715 ARG A CA 1
ATOM 5579 C C . ARG A 1 715 ? 1.674 -22.582 -1.656 1.00 96.88 715 ARG A C 1
ATOM 5581 O O . ARG A 1 715 ? 0.626 -22.839 -1.079 1.00 96.88 715 ARG A O 1
ATOM 5588 N N . SER A 1 716 ? 2.814 -22.329 -1.009 1.00 96.56 716 SER A N 1
ATOM 5589 C CA . SER A 1 716 ? 2.933 -22.400 0.449 1.00 96.56 716 SER A CA 1
ATOM 5590 C C . SER A 1 716 ? 1.982 -21.433 1.157 1.00 96.56 716 SER A C 1
ATOM 5592 O O . SER A 1 716 ? 1.440 -21.795 2.197 1.00 96.56 716 SER A O 1
ATOM 5594 N N . LEU A 1 717 ? 1.787 -20.217 0.639 1.00 97.31 717 LEU A N 1
ATOM 5595 C CA . LEU A 1 717 ? 0.834 -19.265 1.209 1.00 97.31 717 LEU A CA 1
ATOM 5596 C C . LEU A 1 717 ? -0.596 -19.796 1.100 1.00 97.31 717 LEU A C 1
ATOM 5598 O O . LEU A 1 717 ? -1.292 -19.897 2.105 1.00 97.31 717 LEU A O 1
ATOM 5602 N N . LEU A 1 718 ? -1.002 -20.185 -0.109 1.00 97.38 718 LEU A N 1
ATOM 5603 C CA . LEU A 1 718 ? -2.351 -20.662 -0.407 1.00 97.38 718 LEU A CA 1
ATOM 5604 C C . LEU A 1 718 ? -2.713 -21.933 0.378 1.00 97.38 718 LEU A C 1
ATOM 5606 O O . LEU A 1 718 ? -3.816 -22.024 0.914 1.00 97.38 718 LEU A O 1
ATOM 5610 N N . GLU A 1 719 ? -1.778 -22.874 0.520 1.00 97.06 719 GLU A N 1
ATOM 5611 C CA . GLU A 1 719 ? -1.946 -24.078 1.346 1.00 97.06 719 GLU A CA 1
ATOM 5612 C C . GLU A 1 719 ? -2.183 -23.733 2.818 1.00 97.06 719 GLU A C 1
ATOM 5614 O O . GLU A 1 719 ? -3.050 -24.317 3.462 1.00 97.06 719 GLU A O 1
ATOM 5619 N N . ASN A 1 720 ? -1.448 -22.757 3.357 1.00 97.50 720 ASN A N 1
ATOM 5620 C CA . ASN A 1 720 ? -1.602 -22.356 4.754 1.00 97.50 720 ASN A CA 1
ATOM 5621 C C . ASN A 1 720 ? -2.849 -21.498 4.999 1.00 97.50 720 ASN A C 1
ATOM 5623 O O . ASN A 1 720 ? -3.401 -21.564 6.097 1.00 97.50 720 ASN A O 1
ATOM 5627 N N . ILE A 1 721 ? -3.312 -20.743 3.995 1.00 96.44 721 ILE A N 1
ATOM 5628 C CA . ILE A 1 721 ? -4.641 -20.118 4.007 1.00 96.44 721 ILE A CA 1
ATOM 5629 C C . ILE A 1 721 ? -5.706 -21.221 4.084 1.00 96.44 721 ILE A C 1
ATOM 5631 O O . ILE A 1 721 ? -6.551 -21.195 4.972 1.00 96.44 721 ILE A O 1
ATOM 5635 N N . GLN A 1 722 ? -5.651 -22.231 3.208 1.00 95.31 722 GLN A N 1
ATOM 5636 C CA . GLN A 1 722 ? -6.631 -23.324 3.207 1.00 95.31 722 GLN A CA 1
ATOM 5637 C C . GLN A 1 722 ? -6.615 -24.128 4.518 1.00 95.31 722 GLN A C 1
ATOM 5639 O O . GLN A 1 722 ? -7.671 -24.494 5.030 1.00 95.31 722 GLN A O 1
ATOM 5644 N N . ALA A 1 723 ? -5.426 -24.376 5.071 1.00 95.50 723 ALA A N 1
ATOM 5645 C CA . ALA A 1 723 ? -5.236 -25.111 6.318 1.00 95.50 723 ALA A CA 1
ATOM 5646 C C . ALA A 1 723 ? -5.489 -24.276 7.585 1.00 95.50 723 ALA A C 1
ATOM 5648 O O . ALA A 1 723 ? -5.417 -24.828 8.681 1.00 95.50 723 ALA A O 1
ATOM 5649 N N . LYS A 1 724 ? -5.757 -22.967 7.455 1.00 95.75 724 LYS A N 1
ATOM 5650 C CA . LYS A 1 724 ? -5.949 -22.036 8.581 1.00 95.75 724 LYS A CA 1
ATOM 5651 C C . LYS A 1 724 ? -4.806 -22.090 9.596 1.00 95.75 724 LYS A C 1
ATOM 5653 O O . LYS A 1 724 ? -5.012 -22.204 10.802 1.00 95.75 724 LYS A O 1
ATOM 5658 N N . SER A 1 725 ? -3.573 -22.061 9.092 1.00 94.56 725 SER A N 1
ATOM 5659 C CA . SER A 1 725 ? -2.377 -22.212 9.923 1.00 94.56 725 SER A CA 1
ATOM 5660 C C . SER A 1 725 ? -2.311 -21.136 11.011 1.00 94.56 725 SER A C 1
ATOM 5662 O O . SER A 1 725 ? -2.460 -19.948 10.726 1.00 94.56 725 SER A O 1
ATOM 5664 N N . VAL A 1 726 ? -2.052 -21.552 12.253 1.00 90.94 726 VAL A N 1
ATOM 5665 C CA . VAL A 1 726 ? -1.884 -20.659 13.416 1.00 90.94 726 VAL A CA 1
ATOM 5666 C C . VAL A 1 726 ? -0.505 -19.995 13.457 1.00 90.94 726 VAL A C 1
ATOM 5668 O O . VAL A 1 726 ? -0.319 -18.972 14.103 1.00 90.94 726 VAL A O 1
ATOM 5671 N N . ASN A 1 727 ? 0.485 -20.538 12.738 1.00 91.50 727 ASN A N 1
ATOM 5672 C CA . ASN A 1 727 ? 1.825 -19.954 12.650 1.00 91.50 727 ASN A CA 1
ATOM 5673 C C . ASN A 1 727 ? 1.868 -18.889 11.543 1.00 91.50 727 ASN A C 1
ATOM 5675 O O . ASN A 1 727 ? 2.613 -19.005 10.560 1.00 91.50 727 ASN A O 1
ATOM 5679 N N . TYR A 1 728 ? 0.996 -17.887 11.669 1.00 89.75 728 TYR A N 1
ATOM 5680 C CA . TYR A 1 728 ? 0.761 -16.907 10.616 1.00 89.75 728 TYR A CA 1
ATOM 5681 C C . TYR A 1 728 ? 2.018 -16.092 10.304 1.00 89.75 728 TYR A C 1
ATOM 5683 O O . TYR A 1 728 ? 2.344 -15.883 9.135 1.00 89.75 728 TYR A O 1
ATOM 5691 N N . ASP A 1 729 ? 2.787 -15.729 11.331 1.00 83.44 729 ASP A N 1
ATOM 5692 C CA . ASP A 1 729 ? 3.938 -14.849 11.176 1.00 83.44 729 ASP A CA 1
ATOM 5693 C C . ASP A 1 729 ? 5.056 -15.466 10.342 1.00 83.44 729 ASP A C 1
ATOM 5695 O O . ASP A 1 729 ? 5.519 -14.876 9.360 1.00 83.44 729 ASP A O 1
ATOM 5699 N N . GLN A 1 730 ? 5.470 -16.685 10.694 1.00 87.62 730 GLN A N 1
ATOM 5700 C CA . GLN A 1 730 ? 6.518 -17.380 9.958 1.00 87.62 730 GLN A CA 1
ATOM 5701 C C . GLN A 1 730 ? 6.056 -17.723 8.540 1.00 87.62 730 GLN A C 1
ATOM 5703 O O . GLN A 1 730 ? 6.848 -17.645 7.595 1.00 87.62 730 GLN A O 1
ATOM 5708 N N . THR A 1 731 ? 4.782 -18.089 8.391 1.00 91.50 731 THR A N 1
ATOM 5709 C CA . THR A 1 731 ? 4.189 -18.469 7.110 1.00 91.50 731 THR A CA 1
ATOM 5710 C C . THR A 1 731 ? 4.164 -17.292 6.141 1.00 91.50 731 THR A C 1
ATOM 5712 O O . THR A 1 731 ? 4.764 -17.384 5.067 1.00 91.50 731 THR A O 1
ATOM 5715 N N . ILE A 1 732 ? 3.533 -16.177 6.525 1.00 88.56 732 ILE A N 1
ATOM 5716 C CA . ILE A 1 732 ? 3.385 -14.993 5.668 1.00 88.56 732 ILE A CA 1
ATOM 5717 C C . ILE A 1 732 ? 4.763 -14.399 5.364 1.00 88.56 732 ILE A C 1
ATOM 5719 O O . ILE A 1 732 ? 5.090 -14.165 4.200 1.00 88.56 732 ILE A O 1
ATOM 5723 N N . SER A 1 733 ? 5.633 -14.265 6.372 1.00 84.19 733 SER A N 1
ATOM 5724 C CA . SER A 1 733 ? 6.990 -13.734 6.185 1.00 84.19 733 SER A CA 1
ATOM 5725 C C . SER A 1 733 ? 7.813 -14.554 5.189 1.00 84.19 733 SER A C 1
ATOM 5727 O O . SER A 1 733 ? 8.487 -14.002 4.316 1.00 84.19 733 SER A O 1
ATOM 5729 N N . ARG A 1 734 ? 7.777 -15.890 5.298 1.00 89.69 734 ARG A N 1
ATOM 5730 C CA . ARG A 1 734 ? 8.517 -16.780 4.393 1.00 89.69 734 ARG A CA 1
ATOM 5731 C C . ARG A 1 734 ? 7.923 -16.768 2.988 1.00 89.69 734 ARG A C 1
ATOM 5733 O O . ARG A 1 734 ? 8.689 -16.762 2.026 1.00 89.69 734 ARG A O 1
ATOM 5740 N N . ALA A 1 735 ? 6.597 -16.768 2.869 1.00 94.88 735 ALA A N 1
ATOM 5741 C CA . ALA A 1 735 ? 5.921 -16.691 1.583 1.00 94.88 735 ALA A CA 1
ATOM 5742 C C . ALA A 1 735 ? 6.265 -15.386 0.857 1.00 94.88 735 ALA A C 1
ATOM 5744 O O . ALA A 1 735 ? 6.740 -15.433 -0.275 1.00 94.88 735 ALA A O 1
ATOM 5745 N N . PHE A 1 736 ? 6.138 -14.238 1.525 1.00 90.81 736 PHE A N 1
ATOM 5746 C CA . PHE A 1 736 ? 6.389 -12.928 0.920 1.00 90.81 736 PHE A CA 1
ATOM 5747 C C . PHE A 1 736 ? 7.837 -12.786 0.452 1.00 90.81 736 PHE A C 1
ATOM 5749 O O . PHE A 1 736 ? 8.065 -12.382 -0.682 1.00 90.81 736 PHE A O 1
ATOM 5756 N N . ARG A 1 737 ? 8.825 -13.216 1.253 1.00 86.38 737 ARG A N 1
ATOM 5757 C CA . ARG A 1 737 ? 10.244 -13.210 0.837 1.00 86.38 737 ARG A CA 1
ATOM 5758 C C . ARG A 1 737 ? 10.523 -14.054 -0.407 1.00 86.38 737 ARG A C 1
ATOM 5760 O O . ARG A 1 737 ? 11.452 -13.739 -1.146 1.00 86.38 737 ARG A O 1
ATOM 5767 N N . LYS A 1 738 ? 9.777 -15.146 -0.604 1.00 93.12 738 LYS A N 1
ATOM 5768 C CA . LYS A 1 738 ? 9.879 -15.992 -1.800 1.00 93.12 738 LYS A CA 1
ATOM 5769 C C . LYS A 1 738 ? 9.182 -15.343 -2.992 1.00 93.12 738 LYS A C 1
ATOM 5771 O O . LYS A 1 738 ? 9.764 -15.279 -4.067 1.00 93.12 738 LYS A O 1
ATOM 5776 N N . ILE A 1 739 ? 7.970 -14.830 -2.795 1.00 94.44 739 ILE A N 1
ATOM 5777 C CA . ILE A 1 739 ? 7.168 -14.210 -3.855 1.00 94.44 739 ILE A CA 1
ATOM 5778 C C . ILE A 1 739 ? 7.879 -12.973 -4.410 1.00 94.44 739 ILE A C 1
ATOM 5780 O O . ILE A 1 739 ? 7.998 -12.833 -5.624 1.00 94.44 739 ILE A O 1
ATOM 5784 N N . THR A 1 740 ? 8.475 -12.138 -3.553 1.00 87.00 740 THR A N 1
ATOM 5785 C CA . THR A 1 740 ? 9.206 -10.948 -4.009 1.00 87.00 740 THR A CA 1
ATOM 5786 C C . THR A 1 740 ? 10.456 -11.260 -4.833 1.00 87.00 740 THR A C 1
ATOM 5788 O O . THR A 1 740 ? 10.950 -10.375 -5.530 1.00 87.00 740 THR A O 1
ATOM 5791 N N . GLN A 1 741 ? 10.968 -12.501 -4.833 1.00 88.44 741 GLN A N 1
ATOM 5792 C CA . GLN A 1 741 ? 12.065 -12.886 -5.732 1.00 88.44 741 GLN A CA 1
ATOM 5793 C C . GLN A 1 741 ? 11.674 -12.804 -7.207 1.00 88.44 741 GLN A C 1
ATOM 5795 O O . GLN A 1 741 ? 12.547 -12.565 -8.036 1.00 88.44 741 GLN A O 1
ATOM 5800 N N . GLY A 1 742 ? 10.388 -12.950 -7.539 1.00 89.56 742 GLY A N 1
ATOM 5801 C CA . GLY A 1 742 ? 9.939 -12.851 -8.924 1.00 89.56 742 GLY A CA 1
ATOM 5802 C C . GLY A 1 742 ? 9.947 -11.432 -9.494 1.00 89.56 742 GLY A C 1
ATOM 5803 O O . GLY A 1 742 ? 9.937 -11.285 -10.708 1.00 89.56 742 GLY A O 1
ATOM 5804 N N . PHE A 1 743 ? 10.035 -10.393 -8.656 1.00 89.12 743 PHE A N 1
ATOM 5805 C CA . PHE A 1 743 ? 10.063 -8.986 -9.091 1.00 89.12 743 PHE A CA 1
ATOM 5806 C C . PHE A 1 743 ? 11.487 -8.414 -9.203 1.00 89.12 743 PHE A C 1
ATOM 5808 O O . PHE A 1 743 ? 11.696 -7.203 -9.202 1.00 89.12 743 PHE A O 1
ATOM 5815 N N . SER A 1 744 ? 12.496 -9.284 -9.266 1.00 86.44 744 SER A N 1
ATOM 5816 C CA . SER A 1 744 ? 13.915 -8.905 -9.291 1.00 86.44 744 SER A CA 1
ATOM 5817 C C . SER A 1 744 ? 14.373 -8.254 -10.601 1.00 86.44 744 SER A C 1
ATOM 5819 O O . SER A 1 744 ? 15.381 -7.556 -10.606 1.00 86.44 744 SER A O 1
ATOM 5821 N N . GLN A 1 745 ? 13.658 -8.477 -11.708 1.00 88.19 745 GLN A N 1
ATOM 5822 C CA . GLN A 1 745 ? 14.019 -7.983 -13.040 1.00 88.19 745 GLN A CA 1
ATOM 5823 C C . GLN A 1 745 ? 12.803 -7.411 -13.772 1.00 88.19 745 GLN A C 1
ATOM 5825 O O . GLN A 1 745 ? 11.666 -7.863 -13.583 1.00 88.19 745 GLN A O 1
ATOM 5830 N N . SER A 1 746 ? 13.044 -6.444 -14.661 1.00 88.56 746 SER A N 1
ATOM 5831 C CA . SER A 1 746 ? 11.979 -5.773 -15.419 1.00 88.56 746 SER A CA 1
ATOM 5832 C C . SER A 1 746 ? 11.222 -6.742 -16.318 1.00 88.56 746 SER A C 1
ATOM 5834 O O . SER A 1 746 ? 9.998 -6.685 -16.406 1.00 88.56 746 SER A O 1
ATOM 5836 N N . PHE A 1 747 ? 11.938 -7.672 -16.956 1.00 91.81 747 PHE A N 1
ATOM 5837 C CA . PHE A 1 747 ? 11.337 -8.674 -17.828 1.00 91.81 747 PHE A CA 1
ATOM 5838 C C . PHE A 1 747 ? 10.375 -9.589 -17.060 1.00 91.81 747 PHE A C 1
ATOM 5840 O O . PHE A 1 747 ? 9.279 -9.867 -17.542 1.00 91.81 747 PHE A O 1
ATOM 5847 N N . TYR A 1 748 ? 10.736 -9.987 -15.836 1.00 92.56 748 TYR A N 1
ATOM 5848 C CA . TYR A 1 748 ? 9.883 -10.834 -14.999 1.00 92.56 748 TYR A CA 1
ATOM 5849 C C . TYR A 1 748 ? 8.636 -10.079 -14.575 1.00 92.56 748 TYR A C 1
ATOM 5851 O O . TY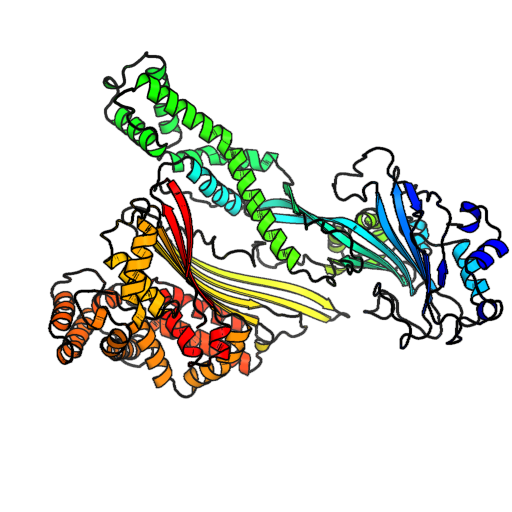R A 1 748 ? 7.537 -10.598 -14.693 1.00 92.56 748 TYR A O 1
ATOM 5859 N N . THR A 1 749 ? 8.802 -8.830 -14.142 1.00 91.31 749 THR A N 1
ATOM 5860 C CA . THR A 1 749 ? 7.698 -7.975 -13.694 1.00 91.31 749 THR A CA 1
ATOM 5861 C C . THR A 1 749 ? 6.685 -7.764 -14.820 1.00 91.31 749 THR A C 1
ATOM 5863 O O . THR A 1 749 ? 5.489 -7.967 -14.619 1.00 91.31 749 THR A O 1
ATOM 5866 N N . LYS A 1 750 ? 7.169 -7.501 -16.043 1.00 95.00 750 LYS A N 1
ATOM 5867 C CA . LYS A 1 750 ? 6.333 -7.432 -17.248 1.00 95.00 750 LYS A CA 1
ATOM 5868 C C . LYS A 1 750 ? 5.579 -8.735 -17.517 1.00 95.00 750 LYS A C 1
ATOM 5870 O O . LYS A 1 750 ? 4.407 -8.661 -17.869 1.00 95.00 750 LYS A O 1
ATOM 5875 N N . ALA A 1 751 ? 6.217 -9.897 -17.345 1.00 97.00 751 ALA A N 1
ATOM 5876 C CA . ALA A 1 751 ? 5.608 -11.216 -17.553 1.00 97.00 751 ALA A CA 1
ATOM 5877 C C . ALA A 1 751 ? 4.652 -11.650 -16.426 1.00 97.00 751 ALA A C 1
ATOM 5879 O O . ALA A 1 751 ? 3.716 -12.413 -16.661 1.00 97.00 751 ALA A O 1
ATOM 5880 N N . LEU A 1 752 ? 4.878 -11.192 -15.195 1.00 96.69 752 LEU A N 1
ATOM 5881 C CA . LEU A 1 752 ? 4.094 -11.602 -14.033 1.00 96.69 752 LEU A CA 1
ATOM 5882 C C . LEU A 1 752 ? 2.691 -10.993 -14.036 1.00 96.69 752 LEU A C 1
ATOM 5884 O O . LEU A 1 752 ? 1.760 -11.659 -13.596 1.00 96.69 752 LEU A O 1
ATOM 5888 N N . ALA A 1 753 ? 2.506 -9.796 -14.597 1.00 94.12 753 ALA A N 1
ATOM 5889 C CA . ALA A 1 753 ? 1.180 -9.204 -14.763 1.00 94.12 753 ALA A CA 1
ATOM 5890 C C . ALA A 1 753 ? 0.212 -10.090 -15.591 1.00 94.12 753 ALA A C 1
ATOM 5892 O O . ALA A 1 753 ? -0.803 -10.515 -15.033 1.00 94.12 753 ALA A O 1
ATOM 5893 N N . PRO A 1 754 ? 0.510 -10.479 -16.853 1.00 94.81 754 PRO A N 1
ATOM 5894 C CA . PRO A 1 754 ? -0.349 -11.397 -17.606 1.00 94.81 754 PRO A CA 1
ATOM 5895 C C . PRO A 1 754 ? -0.473 -12.781 -16.960 1.00 94.81 754 PRO A C 1
ATOM 5897 O O . PRO A 1 754 ? -1.513 -13.430 -17.093 1.00 94.81 754 PRO A O 1
ATOM 5900 N N . TYR A 1 755 ? 0.551 -13.246 -16.238 1.00 96.25 755 TYR A N 1
ATOM 5901 C CA . TYR A 1 755 ? 0.461 -14.490 -15.472 1.00 96.25 755 TYR A CA 1
ATOM 5902 C C . TYR A 1 755 ? -0.600 -14.396 -14.365 1.00 96.25 755 TYR A C 1
ATOM 5904 O O . TYR A 1 755 ? -1.445 -15.285 -14.274 1.00 96.25 755 TYR A O 1
ATOM 5912 N N . PHE A 1 756 ? -0.609 -13.324 -13.566 1.00 94.19 756 PHE A N 1
ATOM 5913 C CA . PHE A 1 756 ? -1.604 -13.153 -12.507 1.00 94.19 756 PHE A CA 1
ATOM 5914 C C . PHE A 1 756 ? -3.014 -12.929 -13.056 1.00 94.19 756 PHE A C 1
ATOM 5916 O O . PHE A 1 756 ? -3.955 -13.527 -12.540 1.00 94.19 756 PHE A O 1
ATOM 5923 N N . ILE A 1 757 ? -3.163 -12.169 -14.145 1.00 92.19 757 ILE A N 1
ATOM 5924 C CA . ILE A 1 757 ? -4.449 -12.033 -14.851 1.00 92.19 757 ILE A CA 1
ATOM 5925 C C . ILE A 1 757 ? -4.951 -13.410 -15.312 1.00 92.19 757 ILE A C 1
ATOM 5927 O O . ILE A 1 757 ? -6.116 -13.751 -15.120 1.00 92.19 757 ILE A O 1
ATOM 5931 N N . SER A 1 758 ? -4.063 -14.262 -15.837 1.00 92.00 758 SER A N 1
ATOM 5932 C CA . SER A 1 758 ? -4.428 -15.619 -16.269 1.00 92.00 758 SER A CA 1
ATOM 5933 C C . SER A 1 758 ? -4.910 -16.511 -15.116 1.00 92.00 758 SER A C 1
ATOM 5935 O O . SER A 1 758 ? -5.660 -17.457 -15.357 1.00 92.00 758 SER A O 1
ATOM 5937 N N . MET A 1 759 ? -4.532 -16.222 -13.862 1.00 91.94 759 MET A N 1
ATOM 5938 C CA . MET A 1 759 ? -5.025 -16.964 -12.690 1.00 91.94 759 MET A CA 1
ATOM 5939 C C . MET A 1 759 ? -6.500 -16.681 -12.383 1.00 91.94 759 MET A C 1
ATOM 5941 O O . MET A 1 759 ? -7.157 -17.528 -11.778 1.00 91.94 759 MET A O 1
ATOM 5945 N N . ALA A 1 760 ? -7.058 -15.565 -12.867 1.00 85.62 760 ALA A N 1
ATOM 5946 C CA . ALA A 1 760 ? -8.503 -15.330 -12.844 1.00 85.62 760 ALA A CA 1
ATOM 5947 C C . ALA A 1 760 ? -9.274 -16.275 -13.788 1.00 85.62 760 ALA A C 1
ATOM 5949 O O . ALA A 1 760 ? -10.498 -16.362 -13.701 1.00 85.62 760 ALA A O 1
ATOM 5950 N N . ASN A 1 761 ? -8.577 -16.999 -14.678 1.00 80.62 761 ASN A N 1
ATOM 5951 C CA . ASN A 1 761 ? -9.130 -18.023 -15.569 1.00 80.62 761 ASN A CA 1
ATOM 5952 C C . ASN A 1 761 ? -10.337 -17.537 -16.399 1.00 80.62 761 ASN A C 1
ATOM 5954 O O . ASN A 1 761 ? -11.343 -18.235 -16.520 1.00 80.62 761 ASN A O 1
ATOM 5958 N N . ASN A 1 762 ? -10.254 -16.317 -16.939 1.00 75.94 762 ASN A N 1
ATOM 5959 C CA . ASN A 1 762 ? -11.329 -15.661 -17.695 1.00 75.94 762 ASN A CA 1
ATOM 5960 C C . ASN A 1 762 ? -12.658 -15.525 -16.931 1.00 75.94 762 ASN A C 1
ATOM 5962 O O . ASN A 1 762 ? -13.710 -15.374 -17.551 1.00 75.94 762 ASN A O 1
ATOM 5966 N N . ASN A 1 763 ? -12.641 -15.588 -15.595 1.00 81.25 763 ASN A N 1
ATOM 5967 C CA . ASN A 1 763 ? -13.829 -15.324 -14.799 1.00 81.25 763 ASN A CA 1
ATOM 5968 C C . ASN A 1 763 ? -14.126 -13.813 -14.832 1.00 81.25 763 ASN A C 1
ATOM 5970 O O . ASN A 1 763 ? -13.358 -13.039 -14.255 1.00 81.25 763 ASN A O 1
ATOM 5974 N N . PRO A 1 764 ? -15.240 -13.380 -15.452 1.00 76.62 764 PRO A N 1
ATOM 5975 C CA . PRO A 1 764 ? -15.524 -11.962 -15.636 1.00 76.62 764 PRO A CA 1
ATOM 5976 C C . PRO A 1 764 ? -15.763 -11.235 -14.310 1.00 76.62 764 PRO A C 1
ATOM 5978 O O . PRO A 1 764 ? -15.541 -10.035 -14.236 1.00 76.62 764 PRO A O 1
ATOM 5981 N N . VAL A 1 765 ? -16.203 -11.923 -13.251 1.00 75.94 765 VAL A N 1
ATOM 5982 C CA . VAL A 1 765 ? -16.397 -11.295 -11.933 1.00 75.94 765 VAL A CA 1
ATOM 5983 C C . VAL A 1 765 ? -15.046 -10.934 -11.322 1.00 75.94 765 VAL A C 1
ATOM 5985 O O . VAL A 1 765 ? -14.835 -9.792 -10.932 1.00 75.94 765 VAL A O 1
ATOM 5988 N N . ILE A 1 766 ? -14.106 -11.882 -11.328 1.00 81.19 766 ILE A N 1
ATOM 5989 C CA . ILE A 1 766 ? -12.758 -11.686 -10.780 1.00 81.19 766 ILE A CA 1
ATOM 5990 C C . ILE A 1 766 ? -11.999 -10.624 -11.583 1.00 81.19 766 ILE A C 1
ATOM 5992 O O . ILE A 1 766 ? -11.348 -9.756 -11.006 1.00 81.19 766 ILE A O 1
ATOM 5996 N N . LEU A 1 767 ? -12.090 -10.682 -12.914 1.00 75.75 767 LEU A N 1
ATOM 5997 C CA . LEU A 1 767 ? -11.415 -9.732 -13.796 1.00 75.75 767 LEU A CA 1
ATOM 5998 C C . LEU A 1 767 ? -11.954 -8.302 -13.635 1.00 75.75 767 LEU A C 1
ATOM 6000 O O . LEU A 1 767 ? -11.161 -7.366 -13.585 1.00 75.75 767 LEU A O 1
ATOM 6004 N N . ASN A 1 768 ? -13.265 -8.127 -13.434 1.00 73.88 768 ASN A N 1
ATOM 6005 C CA . ASN A 1 768 ? -13.854 -6.810 -13.160 1.00 73.88 768 ASN A CA 1
ATOM 6006 C C . ASN A 1 768 ? -13.361 -6.174 -11.847 1.00 73.88 768 ASN A C 1
ATOM 6008 O O . ASN A 1 768 ? -13.356 -4.945 -11.737 1.00 73.88 768 ASN A O 1
ATOM 6012 N N . ASP A 1 769 ? -12.973 -6.989 -10.865 1.00 70.94 769 ASP A N 1
ATOM 6013 C CA . ASP A 1 769 ? -12.419 -6.517 -9.593 1.00 70.94 769 ASP A CA 1
ATOM 6014 C C . ASP A 1 769 ? -10.928 -6.157 -9.702 1.00 70.94 769 ASP A C 1
ATOM 6016 O O . ASP A 1 769 ? -10.436 -5.290 -8.972 1.00 70.94 769 ASP A O 1
ATOM 6020 N N . MET A 1 770 ? -10.197 -6.792 -10.623 1.00 78.31 770 MET A N 1
ATOM 6021 C CA . MET A 1 770 ? -8.816 -6.430 -10.934 1.00 78.31 770 MET A CA 1
ATOM 6022 C C . MET A 1 770 ? -8.755 -5.074 -11.646 1.00 78.31 770 MET A C 1
ATOM 6024 O O . MET A 1 770 ? -9.623 -4.708 -12.438 1.00 78.31 770 MET A O 1
ATOM 6028 N N . LYS A 1 771 ? -7.694 -4.307 -11.387 1.00 75.44 771 LYS A N 1
ATOM 6029 C CA . LYS A 1 771 ? -7.467 -3.015 -12.045 1.00 75.44 771 LYS A CA 1
ATOM 6030 C C . LYS A 1 771 ? -6.165 -3.068 -12.818 1.00 75.44 771 LYS A C 1
ATOM 6032 O O . LYS A 1 771 ? -5.110 -3.105 -12.200 1.00 75.44 771 LYS A O 1
ATOM 6037 N N . ALA A 1 772 ? -6.252 -3.035 -14.144 1.00 76.31 772 ALA A N 1
ATOM 6038 C CA . ALA A 1 772 ? -5.110 -2.787 -15.013 1.00 76.31 772 ALA A CA 1
ATOM 6039 C C . ALA A 1 772 ? -5.252 -1.417 -15.681 1.00 76.31 772 ALA A C 1
ATOM 6041 O O . ALA A 1 772 ? -6.317 -1.095 -16.215 1.00 76.31 772 ALA A O 1
ATOM 6042 N N . ALA A 1 773 ? -4.203 -0.599 -15.649 1.00 74.06 773 ALA A N 1
ATOM 6043 C CA . ALA A 1 773 ? -4.226 0.741 -16.225 1.00 74.06 773 ALA A CA 1
ATOM 6044 C C . ALA A 1 773 ? -2.880 1.133 -16.837 1.00 74.06 773 ALA A C 1
ATOM 6046 O O . ALA A 1 773 ? -1.820 0.738 -16.359 1.00 74.06 773 ALA A O 1
ATOM 6047 N N . LEU A 1 774 ? -2.940 1.966 -17.876 1.00 74.81 774 LEU A N 1
ATOM 6048 C CA . LEU A 1 774 ? -1.805 2.693 -18.428 1.00 74.81 774 LEU A CA 1
ATOM 6049 C C . LEU A 1 774 ? -2.044 4.187 -18.209 1.00 74.81 774 LEU A C 1
ATOM 6051 O O . LEU A 1 774 ? -2.941 4.782 -18.805 1.00 74.81 774 LEU A O 1
ATOM 6055 N N . THR A 1 775 ? -1.228 4.800 -17.360 1.00 69.44 775 THR A N 1
ATOM 6056 C CA . THR A 1 775 ? -1.205 6.254 -17.179 1.00 69.44 775 THR A CA 1
ATOM 6057 C C . THR A 1 775 ? -0.029 6.831 -17.948 1.00 69.44 775 THR A C 1
ATOM 6059 O O . THR A 1 775 ? 1.102 6.392 -17.762 1.00 69.44 775 THR A O 1
ATOM 6062 N N . ILE A 1 776 ? -0.282 7.825 -18.795 1.00 69.19 776 ILE A N 1
ATOM 6063 C CA . ILE A 1 776 ? 0.746 8.500 -19.582 1.00 69.19 776 ILE A CA 1
ATOM 6064 C C . ILE A 1 776 ? 0.828 9.953 -19.140 1.00 69.19 776 ILE A C 1
ATOM 6066 O O . ILE A 1 776 ? -0.124 10.708 -19.328 1.00 69.19 776 ILE A O 1
ATOM 6070 N N . THR A 1 777 ? 1.953 10.363 -18.566 1.00 65.19 777 THR A N 1
ATOM 6071 C CA . THR A 1 777 ? 2.217 11.770 -18.234 1.00 65.19 777 THR A CA 1
ATOM 6072 C C . THR A 1 777 ? 3.241 12.332 -19.208 1.00 65.19 777 THR A C 1
ATOM 6074 O O . THR A 1 777 ? 4.164 11.630 -19.607 1.00 65.19 777 THR A O 1
ATOM 6077 N N . PHE A 1 778 ? 3.070 13.572 -19.659 1.00 67.25 778 PHE A N 1
ATOM 6078 C CA . PHE A 1 778 ? 4.018 14.199 -20.585 1.00 67.25 778 PHE A CA 1
ATOM 6079 C C . PHE A 1 778 ? 3.930 15.720 -20.548 1.00 67.25 778 PHE A C 1
ATOM 6081 O O . PHE A 1 778 ? 2.933 16.283 -20.101 1.00 67.25 778 PHE A O 1
ATOM 6088 N N . THR A 1 779 ? 4.962 16.386 -21.056 1.00 71.38 779 THR A N 1
ATOM 6089 C CA . THR A 1 779 ? 4.953 17.819 -21.352 1.00 71.38 779 THR A CA 1
ATOM 6090 C C . THR A 1 779 ? 4.728 18.009 -22.854 1.00 71.38 779 THR A C 1
ATOM 6092 O O . THR A 1 779 ? 5.507 17.500 -23.663 1.00 71.38 779 THR A O 1
ATOM 6095 N N . ASP A 1 780 ? 3.657 18.709 -23.238 1.00 67.25 780 ASP A N 1
ATOM 6096 C CA . ASP A 1 780 ? 3.336 18.995 -24.642 1.00 67.25 780 ASP A CA 1
ATOM 6097 C C . ASP A 1 780 ? 4.279 20.057 -25.252 1.00 67.25 780 ASP A C 1
ATOM 6099 O O . ASP A 1 780 ? 5.076 20.691 -24.553 1.00 67.25 780 ASP A O 1
ATOM 6103 N N . GLY A 1 781 ? 4.210 20.268 -26.571 1.00 67.19 781 GLY A N 1
ATOM 6104 C CA . GLY A 1 781 ? 5.062 21.256 -27.248 1.00 67.19 781 GLY A CA 1
ATOM 6105 C C . GLY A 1 781 ? 4.804 22.719 -26.843 1.00 67.19 781 GLY A C 1
ATOM 6106 O O . GLY A 1 781 ? 5.654 23.571 -27.095 1.00 67.19 781 GLY A O 1
ATOM 6107 N N . GLU A 1 782 ? 3.702 23.010 -26.137 1.00 69.94 782 GLU A N 1
ATOM 6108 C CA . GLU A 1 782 ? 3.421 24.308 -25.497 1.00 69.94 782 GLU A CA 1
ATOM 6109 C C . GLU A 1 782 ? 3.987 24.403 -24.065 1.00 69.94 782 GLU A C 1
ATOM 6111 O O . GLU A 1 782 ? 3.706 25.370 -23.356 1.00 69.94 782 GLU A O 1
ATOM 6116 N N . GLN A 1 783 ? 4.780 23.420 -23.625 1.00 63.41 783 GLN A N 1
ATOM 6117 C CA . GLN A 1 783 ? 5.345 23.321 -22.275 1.00 63.41 783 GLN A CA 1
ATOM 6118 C C . GLN A 1 783 ? 4.301 23.118 -21.161 1.00 63.41 783 GLN A C 1
ATOM 6120 O O . GLN A 1 783 ? 4.537 23.490 -20.009 1.00 63.41 783 GLN A O 1
ATOM 6125 N N . LYS A 1 784 ? 3.144 22.513 -21.464 1.00 50.50 784 LYS A N 1
ATOM 6126 C CA . LYS A 1 784 ? 2.127 22.166 -20.458 1.00 50.50 784 LYS A CA 1
ATOM 6127 C C . LYS A 1 784 ? 2.183 20.687 -20.105 1.00 50.50 784 LYS A C 1
ATOM 6129 O O . LYS A 1 784 ? 2.285 19.834 -20.981 1.00 50.50 784 LYS A O 1
ATOM 6134 N N . ASN A 1 785 ? 2.054 20.384 -18.815 1.00 55.25 785 ASN A N 1
ATOM 6135 C CA . ASN A 1 785 ? 1.945 19.006 -18.345 1.00 55.25 785 ASN A CA 1
ATOM 6136 C C . ASN A 1 785 ? 0.545 18.456 -18.617 1.00 55.25 785 ASN A C 1
ATOM 6138 O O . ASN A 1 785 ? -0.456 19.097 -18.301 1.00 55.25 785 ASN A O 1
ATOM 6142 N N . GLN A 1 786 ? 0.500 17.253 -19.168 1.00 56.31 786 GLN A N 1
ATOM 6143 C CA . GLN A 1 786 ? -0.702 16.521 -19.531 1.00 56.31 786 GLN A CA 1
ATOM 6144 C C . GLN A 1 786 ? -0.690 15.143 -18.864 1.00 56.31 786 GLN A C 1
ATOM 6146 O O . GLN A 1 786 ? 0.360 14.607 -18.496 1.00 56.31 786 GLN A O 1
ATOM 6151 N N . THR A 1 787 ? -1.873 14.558 -18.698 1.00 53.06 787 THR A N 1
ATOM 6152 C CA . THR A 1 787 ? -2.045 13.186 -18.214 1.00 53.06 787 THR A CA 1
ATOM 6153 C C . THR A 1 787 ? -3.147 12.514 -19.016 1.00 53.06 787 THR A C 1
ATOM 6155 O O . THR A 1 787 ? -4.255 13.036 -19.108 1.00 53.06 787 THR A O 1
ATOM 6158 N N . LEU A 1 788 ? -2.838 11.354 -19.586 1.00 55.72 788 LEU A N 1
ATOM 6159 C CA . LEU A 1 788 ? -3.792 10.466 -20.233 1.00 55.72 788 LEU A CA 1
ATOM 6160 C C . LEU A 1 788 ? -3.929 9.218 -19.372 1.00 55.72 788 LEU A C 1
ATOM 6162 O O . LEU A 1 788 ? -2.933 8.672 -18.905 1.00 55.72 788 LEU A O 1
ATOM 6166 N N . LEU A 1 789 ? -5.159 8.763 -19.175 1.00 54.94 789 LEU A N 1
ATOM 6167 C CA . LEU A 1 789 ? -5.445 7.503 -18.505 1.00 54.94 789 LEU A CA 1
ATOM 6168 C C . LEU A 1 789 ? -6.135 6.585 -19.505 1.00 54.94 789 LEU A C 1
ATOM 6170 O O . LEU A 1 789 ? -7.207 6.911 -20.015 1.00 54.94 789 LEU A O 1
ATOM 6174 N N . ILE A 1 790 ? -5.514 5.444 -19.771 1.00 64.25 790 ILE A N 1
ATOM 6175 C CA . ILE A 1 790 ? -6.085 4.358 -20.554 1.00 64.25 790 ILE A CA 1
ATOM 6176 C C . ILE A 1 790 ? -6.370 3.230 -19.573 1.00 64.25 790 ILE A C 1
ATOM 6178 O O . ILE A 1 790 ? -5.465 2.702 -18.930 1.00 64.25 790 ILE A O 1
ATOM 6182 N N . GLN A 1 791 ? -7.642 2.888 -19.431 1.00 59.53 791 GLN A N 1
ATOM 6183 C CA . GLN A 1 791 ? -8.078 1.833 -18.534 1.00 59.53 791 GLN A CA 1
ATOM 6184 C C . GLN A 1 791 ? -9.164 1.020 -19.225 1.00 59.53 791 GLN A C 1
ATOM 6186 O O . GLN A 1 791 ? -10.083 1.580 -19.826 1.00 59.53 791 GLN A O 1
ATOM 6191 N N . MET A 1 792 ? -9.068 -0.297 -19.106 1.00 59.06 792 MET A N 1
ATOM 6192 C CA . MET A 1 792 ? -10.088 -1.230 -19.558 1.00 59.06 792 MET A CA 1
ATOM 6193 C C . MET A 1 792 ? -10.536 -2.061 -18.357 1.00 59.06 792 MET A C 1
ATOM 6195 O O . MET A 1 792 ? -9.744 -2.351 -17.460 1.00 59.06 792 MET A O 1
ATOM 6199 N N . LYS A 1 793 ? -11.829 -2.390 -18.303 1.00 53.41 793 LYS A N 1
ATOM 6200 C CA . LYS A 1 793 ? -12.298 -3.446 -17.403 1.00 53.41 793 LYS A CA 1
ATOM 6201 C C . LYS A 1 793 ? -11.826 -4.768 -18.002 1.00 53.41 793 LYS A C 1
ATOM 6203 O O . LYS A 1 793 ? -12.150 -5.020 -19.164 1.00 53.41 793 LYS A O 1
ATOM 6208 N N . LEU A 1 794 ? -11.011 -5.504 -17.247 1.00 54.53 794 LEU A N 1
ATOM 6209 C CA . LEU A 1 794 ? -10.432 -6.777 -17.675 1.00 54.53 794 LEU A CA 1
ATOM 6210 C C . LEU A 1 794 ? -11.505 -7.841 -17.922 1.00 54.53 794 LEU A C 1
ATOM 6212 O O . LEU A 1 794 ? -12.566 -7.794 -17.253 1.00 54.53 794 LEU A O 1
#

Solvent-accessible surface area (backbone atoms only — not comparable to full-atom values): 41745 Å² total; per-residue (Å²): 76,42,52,37,70,73,69,74,48,55,72,74,56,52,49,58,62,54,67,62,50,79,72,39,40,69,27,31,42,59,44,89,74,37,58,80,65,68,46,65,34,78,66,80,64,46,81,45,88,30,82,88,51,69,68,47,33,36,29,39,38,85,87,50,73,24,39,41,36,60,45,56,47,75,93,78,44,77,52,91,87,52,48,56,76,44,87,76,59,23,68,79,43,72,78,39,21,31,44,34,42,38,42,45,31,28,33,47,49,72,68,97,68,78,69,76,97,38,94,36,52,86,44,65,73,31,58,30,46,37,38,35,37,44,74,42,59,33,78,40,27,46,45,60,51,52,54,56,41,40,55,56,32,68,45,78,80,33,70,74,38,54,69,66,53,50,66,56,18,34,32,33,40,34,34,62,32,35,41,69,48,82,46,59,39,52,47,42,61,45,51,55,28,31,60,58,43,50,56,80,59,45,30,92,86,73,66,72,71,73,90,74,86,56,97,49,74,44,51,34,35,39,30,38,50,47,49,34,28,40,37,46,18,26,69,42,91,62,29,32,42,37,37,34,27,43,40,75,89,83,71,98,78,72,94,68,70,81,47,76,46,77,46,61,74,52,58,67,62,50,53,51,50,49,58,74,39,43,56,57,54,48,21,31,68,56,77,33,55,66,68,54,42,52,52,50,50,55,51,33,48,35,24,42,70,67,74,39,63,73,86,78,49,54,72,70,55,49,52,51,51,52,52,40,28,51,37,55,63,43,78,62,45,82,85,41,39,46,65,40,26,46,52,48,53,53,48,53,52,50,50,66,66,46,46,61,56,44,20,52,51,47,33,49,51,53,54,47,51,35,52,50,43,59,54,68,68,56,54,61,77,43,64,50,34,28,29,44,29,29,58,67,46,42,68,73,26,45,72,40,45,78,42,56,36,60,62,62,54,57,61,48,31,78,70,61,82,44,30,45,75,39,41,56,82,77,59,81,66,97,60,100,72,70,73,91,66,90,61,70,63,86,89,66,73,79,44,68,78,42,81,46,76,50,77,49,77,47,59,40,73,38,49,57,96,88,41,61,22,42,33,46,38,40,39,22,37,13,25,38,21,34,72,59,66,90,85,43,57,51,39,32,31,32,25,33,41,39,36,31,40,88,61,65,33,70,78,56,30,40,57,58,40,45,39,31,40,39,40,38,41,36,40,50,38,72,62,47,51,82,81,50,53,66,64,47,38,41,55,50,50,52,34,27,53,51,45,28,42,64,64,95,44,44,72,61,50,33,53,50,50,47,45,66,49,26,73,60,38,53,18,28,59,34,31,43,38,38,41,37,40,34,42,40,65,30,40,63,71,26,45,63,60,42,45,45,29,65,72,77,35,48,72,56,43,45,46,48,48,11,30,20,49,17,41,61,49,57,63,37,86,93,35,75,50,35,62,35,56,70,42,17,24,70,69,31,18,68,56,40,32,52,48,30,35,23,47,36,76,46,90,44,72,76,73,57,39,45,58,50,6,45,51,46,15,65,58,28,50,78,81,37,56,69,59,11,52,52,31,32,43,31,44,76,67,66,55,73,72,61,66,38,72,22,36,43,38,62,79,40,76,58,48,28,42,30,46,38,40,17,51,53,15,49,48,54,42,48,52,33,33,76,66,46,33,64,63,30,65,65,48,53,55,54,18,35,63,25,38,29,48,38,20,75,43,66,71,42,40,62,18,46,50,32,32,56,57,54,46,38,67,84,36,61,71,41,27,56,56,30,46,28,35,39,40,36,38,30,27,36,45,83,74,44,81,49,76,47,79,46,66,34,82,71

pLDDT: mean 74.87, std 17.75, range [24.62, 97.81]

Organism: NCBI:txid313606